Protein AF-A0A2R6AXA8-F1 (afdb_monomer_lite)

Secondary structure (DSSP, 8-state):
------S-HHHHHHHHHHHHHH-TT--TT--EEEEEEE-S-TT-HHHHHHHHHHHHHHHHHHGGGTEEEEE-HHHHHHHHHHHHHHHHHHHHHHHHHHHHHHHTTSTTSTTSTTSGGGSGGGSTTSTTSSHHHHHHHHHHHHHHHHHHHHHHHHHHHHHHHHHHHHHHHHHHHHHHHHHHHHHHHHHHHHHHHHHHHHHHHHHHHHHHHHHHHHHHHHHHH-TT--HHHHHHHHHHHHHHH-TTTTT-HHHHHHHHHHHHHHHHHHTTS-HHHHHHSHHHHHHHHHHHHHHHHGGGS-HHHHHHHHHHHHH--TTTTT-HHHHHHHHHHHHHTT--HHHHHHHHHHHHT-SS--HHHHHHHHHHHHHTTS-HHHHHHHHHHHHHS-GGGHHHHHHHHHHHHHHHH-HHHHHHHHHHHS--HHHHHHHHHTTTTTTPHHHHHHHHHHHHHTTS-HHHHHHHHTTT--HHHHHHHHHHT-SSPPHHHHHHHHHHHHHHHHHTTS---TTSHHHHTT-------SSSSGGGTT---HHHHHHHHHHHS--HHHHHHHHHTT-SSPPHHHHHHHHHHHHHHHHHH-HHHHHHHHHHHHSS-HHHHHHHHH---HHHHHHHHHHHHHHHHHHHHHT-TTEEE-HHHHHHHHHHGGG-S-HHHHHHHHHHHH-GGG-SEEE-HHHHHTTB-TTSSEEEEEEEESSPPPHHHHHHHHHHHHHT-BTTBEEEEE-HHHHHHHHHHHHHHHHHHHHHHHHHHHHHHHHHHHT-HHHHHHHHHHHHHHHHHHHHHHIIIIIIIS-----TTHHHHHHHHHHHHHHHHHHHHHHHHHHHGGG-HHHHHHHHIIIIIHHHHHHHHHHHHHHHHHHHTT-TTTHHHHHHHHHHHHHHHHHHHTHHHHHHHHHGGGGG-S--SPP-PPPHHHHHHHHHHHSHHHHHHHHHHHHHHHHHHHHT------GGGGS---HHHHHHHHHHHHH-GGGTS--------SS-SEEETTEE-HHHHHHHHHHHHHHHTSTT-----SSS-TT---

InterPro domains:
  IPR000731 Sterol-sensing domain [PS50156] (763-898)
  IPR004869 Membrane transport protein MMPL domain [PF03176] (698-912)
  IPR050545 HpnN/MmpL-like transporters [PTHR33406] (625-1026)

pLDDT: mean 71.97, std 18.87, range [19.67, 97.81]

Organism: NCBI:txid1978153

Sequence (1034 aa):
YSINVPSSNRESAYAENLVSHDFRGYQPSNATYYVLIVTRDALSPSVYKRFLQFNKTLYQTLKPYGLSNISSVYSLELSLLTSLVNQSIFVLNETRALVNSTYHAESSLSANLSKINSLVYSLASNLTKLDGQIRNFTALVYSISQSEHALFENITVLNQKLYLIRNETISAINQVNLVASQINATNQRVYALYYQIGGYSRFVYEAPYLFVSSWLAYYSNNPNYTLSQLDFLANRSVYSLTNSLFDNPSLVSYYNLFLGVWSNLTQSLTTKQVAQQAFEIANRAVYLSLSVFLKSVPQQVASVLALVAQWFNITDYTNTQLQASLTLSVATQNLTQQQAQFVQACFELGANPSAQAINQLALSIVTKDLPPSQASFVRSAFYEVPKEGIENFTLNYLSNVINQTQPALASFVYRNFGVTLYTFLSRTYSLGFPASYDGTRNLTLQLVSHALPKNITEQLLRVNLTAQAFLQQVFALGYPPNNQSVTAYALNVFGDALKNKFANASEVVNYAYLLGSNPSRALALDYSISILSPSFSNLTQREFALSAQSFLTLVAKLGNPPSDSSLKNVTLYLVNRSFWVNHASFVSNFSSRFNQSFYSFLSSVYQANEVQQKALYLNLSFDAIYYTLSQDPLLQVNKTSLLTVLQSLNATQNARAFANALLSKMGFARAPVSPSVGLLYQLVDPSKSATIVTLQFSHEPSNDGTKAFESVVERFNTSDFVTYYTAGPIISKDLQGIVATSERVAIPVGLIAAVVITGVFFLSPIAAVIPTLVFALSMTLGFGLVYLVIGRIEGQTLSYISPVVIALLGLGLATDYSVLIMNRFRQELSKGEKEAVRLSVRWAGEAVFTSGLTVVLSYVALDLAHIPLFSDVGLANVLVVSSVLLCTLTLLPAILALLGKRVFWPKSKIENKPSVLSSITKKAISHPKSVLGALVAVTLLTAVIAVNLPVNINFLGLTPNTPAKVGLDQITQHFGGSTLIPTYVVVELPSKISTAPDSFNTSEIEQLANLTNIIRGFPGVRAVYGVVTPYNYS

Radius of gyration: 49.18 Å; chains: 1; bounding box: 106×66×146 Å

Structure (mmCIF, N/CA/C/O backbone):
data_AF-A0A2R6AXA8-F1
#
_entry.id   AF-A0A2R6AXA8-F1
#
loop_
_atom_site.group_PDB
_atom_site.id
_atom_site.type_symbol
_atom_site.label_atom_id
_atom_site.label_alt_id
_atom_site.label_comp_id
_atom_site.label_asym_id
_atom_site.label_entity_id
_atom_site.label_seq_id
_atom_site.pdbx_PDB_ins_code
_atom_site.Cartn_x
_atom_site.Cartn_y
_atom_site.Cartn_z
_atom_site.occupancy
_atom_site.B_iso_or_equiv
_atom_site.auth_seq_id
_atom_site.auth_comp_id
_atom_site.auth_asym_id
_atom_site.auth_atom_id
_atom_site.pdbx_PDB_model_num
ATOM 1 N N . TYR A 1 1 ? -5.445 -4.932 -1.835 1.00 28.05 1 TYR A N 1
ATOM 2 C CA . TYR A 1 1 ? -4.372 -4.091 -1.277 1.00 28.05 1 TYR A CA 1
ATOM 3 C C . TYR A 1 1 ? -4.296 -4.313 0.222 1.00 28.05 1 TYR A C 1
ATOM 5 O O . TYR A 1 1 ? -5.214 -3.909 0.916 1.00 28.05 1 TYR A O 1
ATOM 13 N N . SER A 1 2 ? -3.239 -4.978 0.684 1.00 19.67 2 SER A N 1
ATOM 14 C CA . SER A 1 2 ? -2.648 -4.828 2.023 1.00 19.67 2 SER A CA 1
ATOM 15 C C . SER A 1 2 ? -1.355 -5.644 2.017 1.00 19.67 2 SER A C 1
ATOM 17 O O . SER A 1 2 ? -1.361 -6.852 2.248 1.00 19.67 2 SER A O 1
ATOM 19 N N . ILE A 1 3 ? -0.248 -5.002 1.650 1.00 22.91 3 ILE A N 1
ATOM 20 C CA . ILE A 1 3 ? 1.069 -5.517 2.020 1.00 22.91 3 ILE A CA 1
ATOM 21 C C . ILE A 1 3 ? 1.132 -5.288 3.529 1.00 22.91 3 ILE A C 1
ATOM 23 O O . ILE A 1 3 ? 1.013 -4.144 3.966 1.00 22.91 3 ILE A O 1
ATOM 27 N N . ASN A 1 4 ? 1.221 -6.356 4.321 1.00 24.61 4 ASN A N 1
ATOM 28 C CA . ASN A 1 4 ? 1.549 -6.231 5.737 1.00 24.61 4 ASN A CA 1
ATOM 29 C C . ASN A 1 4 ? 2.980 -5.695 5.806 1.00 24.61 4 ASN A C 1
ATOM 31 O O . ASN A 1 4 ? 3.941 -6.450 5.680 1.00 24.61 4 ASN A O 1
ATOM 35 N N . VAL A 1 5 ? 3.106 -4.377 5.923 1.00 27.22 5 VAL A N 1
ATOM 36 C CA . VAL A 1 5 ? 4.368 -3.721 6.245 1.00 27.22 5 VAL A CA 1
ATOM 37 C C . VAL A 1 5 ? 4.544 -3.871 7.760 1.00 27.22 5 VAL A C 1
ATOM 39 O O . VAL A 1 5 ? 3.642 -3.474 8.503 1.00 27.22 5 VAL A O 1
ATOM 42 N N . PRO A 1 6 ? 5.643 -4.473 8.246 1.00 29.23 6 PRO A N 1
ATOM 43 C CA . PRO A 1 6 ? 5.932 -4.524 9.673 1.00 29.23 6 PRO A CA 1
ATOM 44 C C . PRO A 1 6 ? 6.006 -3.105 10.251 1.00 29.23 6 PRO A C 1
ATOM 46 O O . PRO A 1 6 ? 6.426 -2.167 9.577 1.00 29.23 6 PRO A O 1
ATOM 49 N N . SER A 1 7 ? 5.619 -2.943 11.514 1.00 35.88 7 SER A N 1
ATOM 50 C CA . SER A 1 7 ? 5.420 -1.666 12.222 1.00 35.88 7 SER A CA 1
ATOM 51 C C . SER A 1 7 ? 6.677 -0.800 12.434 1.00 35.88 7 SER A C 1
ATOM 53 O O . SER A 1 7 ? 6.637 0.174 13.188 1.00 35.88 7 SER A O 1
ATOM 55 N N . SER A 1 8 ? 7.807 -1.110 11.789 1.00 40.00 8 SER A N 1
ATOM 56 C CA . SER A 1 8 ? 9.047 -0.353 11.941 1.00 40.00 8 SER A CA 1
ATOM 57 C C . SER A 1 8 ? 9.178 0.741 10.865 1.00 40.00 8 SER A C 1
ATOM 59 O O . SER A 1 8 ? 9.248 0.472 9.667 1.00 40.00 8 SER A O 1
ATOM 61 N N . ASN A 1 9 ? 9.281 2.008 11.294 1.00 45.12 9 ASN A N 1
ATOM 62 C CA . ASN A 1 9 ? 9.452 3.195 10.429 1.00 45.12 9 ASN A CA 1
ATOM 63 C C . ASN A 1 9 ? 10.660 3.137 9.463 1.00 45.12 9 ASN A C 1
ATOM 65 O O . ASN A 1 9 ? 10.803 4.003 8.603 1.00 45.12 9 ASN A O 1
ATOM 69 N N . ARG A 1 10 ? 11.568 2.164 9.617 1.00 39.91 10 ARG A N 1
ATOM 70 C CA . ARG A 1 10 ? 12.734 1.976 8.739 1.00 39.91 10 ARG A CA 1
ATOM 71 C C . ARG A 1 10 ? 12.459 1.022 7.583 1.00 39.91 10 ARG A C 1
ATOM 73 O O . ARG A 1 10 ? 12.970 1.260 6.495 1.00 39.91 10 ARG A O 1
ATOM 80 N N . GLU A 1 11 ? 11.666 -0.023 7.792 1.00 39.03 11 GLU A N 1
ATOM 81 C CA . GLU A 1 11 ? 11.347 -0.998 6.743 1.00 39.03 11 GLU A CA 1
ATOM 82 C C . GLU A 1 11 ? 10.283 -0.462 5.784 1.00 39.03 11 GLU A C 1
ATOM 84 O O . GLU A 1 11 ? 10.368 -0.720 4.586 1.00 39.03 11 GLU A O 1
ATOM 89 N N . SER A 1 12 ? 9.363 0.380 6.271 1.00 40.16 12 SER A N 1
ATOM 90 C CA . SER A 1 12 ? 8.430 1.135 5.423 1.00 40.16 12 SER A CA 1
ATOM 91 C C . SER A 1 12 ? 9.167 2.070 4.459 1.00 40.16 12 SER A C 1
ATOM 93 O O . SER A 1 12 ? 8.933 2.025 3.253 1.00 40.16 12 SER A O 1
ATOM 95 N N . ALA A 1 13 ? 10.138 2.835 4.966 1.00 42.59 13 ALA A N 1
ATOM 96 C CA . ALA A 1 13 ? 10.976 3.715 4.155 1.00 42.59 13 ALA A CA 1
ATOM 97 C C . ALA A 1 13 ? 11.891 2.940 3.190 1.00 42.59 13 ALA A C 1
ATOM 99 O O . ALA A 1 13 ? 12.237 3.447 2.122 1.00 42.59 13 ALA A O 1
ATOM 100 N N . TYR A 1 14 ? 12.297 1.716 3.544 1.00 41.19 14 TYR A N 1
ATOM 101 C CA . TYR A 1 14 ? 13.113 0.859 2.683 1.00 41.19 14 TYR A CA 1
ATOM 102 C C . TYR A 1 14 ? 12.281 0.225 1.557 1.00 41.19 14 TYR A C 1
ATOM 104 O O . TYR A 1 14 ? 12.718 0.226 0.408 1.00 41.19 14 TYR A O 1
ATOM 112 N N . ALA A 1 15 ? 11.056 -0.225 1.849 1.00 39.38 15 ALA A N 1
ATOM 113 C CA . ALA A 1 15 ? 10.109 -0.729 0.855 1.00 39.38 15 ALA A CA 1
ATOM 114 C C . ALA A 1 15 ? 9.642 0.376 -0.113 1.00 39.38 15 ALA A C 1
ATOM 116 O O . ALA A 1 15 ? 9.616 0.159 -1.325 1.00 39.38 15 ALA A O 1
ATOM 117 N N . GLU A 1 16 ? 9.357 1.585 0.386 1.00 39.31 16 GLU A N 1
ATOM 118 C CA . GLU A 1 16 ? 9.066 2.755 -0.459 1.00 39.31 16 GLU A CA 1
ATOM 119 C C . GLU A 1 16 ? 10.269 3.166 -1.323 1.00 39.31 16 GLU A C 1
ATOM 121 O O . GLU A 1 16 ? 10.104 3.532 -2.492 1.00 39.31 16 GLU A O 1
ATOM 126 N N . ASN A 1 17 ? 11.496 3.063 -0.798 1.00 40.44 17 ASN A N 1
ATOM 127 C CA . ASN A 1 17 ? 12.704 3.341 -1.580 1.00 40.44 17 ASN A CA 1
ATOM 128 C C . ASN A 1 17 ? 12.977 2.282 -2.655 1.00 40.44 17 ASN A C 1
ATOM 130 O O . ASN A 1 17 ? 13.356 2.651 -3.762 1.00 40.44 17 ASN A O 1
ATOM 134 N N . LEU A 1 18 ? 12.745 0.996 -2.378 1.00 38.69 18 LEU A N 1
ATOM 135 C CA . LEU A 1 18 ? 12.900 -0.090 -3.357 1.00 38.69 18 LEU A CA 1
ATOM 136 C C . LEU A 1 18 ? 11.909 0.037 -4.522 1.00 38.69 18 LEU A C 1
ATOM 138 O O . LEU A 1 18 ? 12.299 -0.080 -5.683 1.00 38.69 18 LEU A O 1
ATOM 142 N N . VAL A 1 19 ? 10.643 0.353 -4.231 1.00 37.12 19 VAL A N 1
ATOM 143 C CA . VAL A 1 19 ? 9.617 0.559 -5.268 1.00 37.12 19 VAL A CA 1
ATOM 144 C C . VAL A 1 19 ? 9.900 1.824 -6.089 1.00 37.12 19 VAL A C 1
ATOM 146 O O . VAL A 1 19 ? 9.699 1.823 -7.302 1.00 37.12 19 VAL A O 1
ATOM 149 N N . SER A 1 20 ? 10.415 2.891 -5.470 1.00 36.81 20 SER A N 1
ATOM 150 C CA . SER A 1 20 ? 10.712 4.149 -6.173 1.00 36.81 20 SER A CA 1
ATOM 151 C C . SER A 1 20 ? 12.034 4.151 -6.955 1.00 36.81 20 SER A C 1
ATOM 153 O O . SER A 1 20 ? 12.121 4.851 -7.969 1.00 36.81 20 SER A O 1
ATOM 155 N N . HIS A 1 21 ? 13.049 3.381 -6.539 1.00 35.81 21 HIS A N 1
ATOM 156 C CA . HIS A 1 21 ? 14.339 3.322 -7.239 1.00 35.81 21 HIS A CA 1
ATOM 157 C C . HIS A 1 21 ? 14.329 2.400 -8.466 1.00 35.81 21 HIS A C 1
ATOM 159 O O . HIS A 1 21 ? 14.837 2.816 -9.510 1.00 35.81 21 HIS A O 1
ATOM 165 N N . ASP A 1 22 ? 13.721 1.209 -8.381 1.00 38.03 22 ASP A N 1
ATOM 166 C CA . ASP A 1 22 ? 13.775 0.210 -9.464 1.00 38.03 22 ASP A CA 1
ATOM 167 C C . ASP A 1 22 ? 12.544 0.223 -10.394 1.00 38.03 22 ASP A C 1
ATOM 169 O O . ASP A 1 22 ? 12.650 -0.155 -11.561 1.00 38.03 22 ASP A O 1
ATOM 173 N N . PHE A 1 23 ? 11.394 0.743 -9.944 1.00 33.78 23 PHE A N 1
ATOM 174 C CA . PHE A 1 23 ? 10.181 0.902 -10.759 1.00 33.78 23 PHE A CA 1
ATOM 175 C C . PHE A 1 23 ? 9.807 2.381 -10.908 1.00 33.78 23 PHE A C 1
ATOM 177 O O . PHE A 1 23 ? 8.820 2.863 -10.347 1.00 33.78 23 PHE A O 1
ATOM 184 N N . ARG A 1 24 ? 10.575 3.123 -11.719 1.00 28.97 24 ARG A N 1
ATOM 185 C CA . ARG A 1 24 ? 10.249 4.507 -12.121 1.00 28.97 24 ARG A CA 1
ATOM 186 C C . ARG A 1 24 ? 8.950 4.549 -12.942 1.00 28.97 24 ARG A C 1
ATOM 188 O O . ARG A 1 24 ? 8.977 4.601 -14.166 1.00 28.97 24 ARG A O 1
ATOM 195 N N . GLY A 1 25 ? 7.808 4.508 -12.264 1.00 33.47 25 GLY A N 1
ATOM 196 C CA . GLY A 1 25 ? 6.483 4.594 -12.878 1.00 33.47 25 GLY A CA 1
ATOM 197 C C . GLY A 1 25 ? 5.324 4.132 -11.993 1.00 33.47 25 GLY A C 1
ATOM 198 O O . GLY A 1 25 ? 4.189 4.529 -12.251 1.00 33.47 25 GLY A O 1
ATOM 199 N N . TYR A 1 26 ? 5.573 3.342 -10.941 1.00 31.97 26 TYR A N 1
ATOM 200 C CA . TYR A 1 26 ? 4.500 2.857 -10.067 1.00 31.97 26 TYR A CA 1
ATOM 201 C C . TYR A 1 26 ? 4.277 3.822 -8.895 1.00 31.97 26 TYR A C 1
ATOM 203 O O . TYR A 1 26 ? 4.906 3.716 -7.847 1.00 31.97 26 TYR A O 1
ATOM 211 N N . GLN A 1 27 ? 3.396 4.807 -9.086 1.00 34.69 27 GLN A N 1
ATOM 212 C CA . GLN A 1 27 ? 2.912 5.647 -7.987 1.00 34.69 27 GLN A CA 1
ATOM 213 C C . GLN A 1 27 ? 1.845 4.870 -7.193 1.00 34.69 27 GLN A C 1
ATOM 215 O O . GLN A 1 27 ? 0.842 4.468 -7.787 1.00 34.69 27 GLN A O 1
ATOM 220 N N . PRO A 1 28 ? 2.003 4.657 -5.871 1.00 36.59 28 PRO A N 1
ATOM 221 C CA . PRO A 1 28 ? 1.057 3.864 -5.078 1.00 36.59 28 PRO A CA 1
ATOM 222 C C . PRO A 1 28 ? -0.332 4.506 -4.880 1.00 36.59 28 PRO A C 1
ATOM 224 O O . PRO A 1 28 ? -1.191 3.888 -4.259 1.00 36.59 28 PRO A O 1
ATOM 227 N N . SER A 1 29 ? -0.584 5.722 -5.382 1.00 45.31 29 SER A N 1
ATOM 228 C CA . SER A 1 29 ? -1.756 6.539 -5.025 1.00 45.31 29 SER A CA 1
ATOM 229 C C . SER A 1 29 ? -2.775 6.766 -6.151 1.00 45.31 29 SER A C 1
ATOM 231 O O . SER A 1 29 ? -3.449 7.797 -6.162 1.00 45.31 29 SER A O 1
ATOM 233 N N . ASN A 1 30 ? -2.925 5.833 -7.098 1.00 58.25 30 ASN A N 1
ATOM 234 C CA . ASN A 1 30 ? -3.955 5.966 -8.132 1.00 58.25 30 ASN A CA 1
ATOM 235 C C . ASN A 1 30 ? -5.306 5.413 -7.653 1.00 58.25 30 ASN A C 1
ATOM 237 O O . ASN A 1 30 ? -5.546 4.203 -7.695 1.00 58.25 30 ASN A O 1
ATOM 241 N N . ALA A 1 31 ? -6.222 6.289 -7.233 1.00 73.56 31 ALA A N 1
ATOM 242 C CA . ALA A 1 31 ? -7.601 5.880 -6.982 1.00 73.56 31 ALA A CA 1
ATOM 243 C C . ALA A 1 31 ? -8.253 5.462 -8.311 1.00 73.56 31 ALA A C 1
ATOM 245 O O . ALA A 1 31 ? -8.252 6.223 -9.280 1.00 73.56 31 ALA A O 1
ATOM 246 N N . THR A 1 32 ? -8.795 4.242 -8.362 1.00 84.62 32 THR A N 1
ATOM 247 C CA . THR A 1 32 ? -9.420 3.689 -9.572 1.00 84.62 32 THR A CA 1
ATOM 248 C C . THR A 1 32 ? -10.923 3.568 -9.381 1.00 84.62 32 THR A C 1
ATOM 250 O O . THR A 1 32 ? -11.390 2.948 -8.425 1.00 84.62 32 THR A O 1
ATOM 253 N N . TYR A 1 33 ? -11.673 4.178 -10.294 1.00 88.94 33 TYR A N 1
ATOM 254 C CA . TYR A 1 33 ? -13.129 4.134 -10.328 1.00 88.94 33 TYR A CA 1
ATOM 255 C C . TYR A 1 33 ? -13.566 3.269 -11.510 1.00 88.94 33 TYR A C 1
ATOM 257 O O . TYR A 1 33 ? -13.012 3.382 -12.604 1.00 88.94 33 TYR A O 1
ATOM 265 N N . TYR A 1 34 ? -14.566 2.420 -11.296 1.00 89.06 34 TYR A N 1
ATOM 266 C CA . TYR A 1 34 ? -15.116 1.528 -12.309 1.00 89.06 34 TYR A CA 1
ATOM 267 C C . TYR A 1 34 ? -16.525 1.979 -12.676 1.00 89.06 34 TYR A C 1
ATOM 269 O O . TYR A 1 34 ? -17.354 2.227 -11.800 1.00 89.06 34 TYR A O 1
ATOM 277 N N . VAL A 1 35 ? -16.808 2.057 -13.971 1.00 89.12 35 VAL A N 1
ATOM 278 C CA . VAL A 1 35 ? -18.156 2.256 -14.506 1.00 89.12 35 VAL A CA 1
ATOM 279 C C . VAL A 1 35 ? -18.478 1.081 -15.413 1.00 89.12 35 VAL A C 1
ATOM 281 O O . VAL A 1 35 ? -17.789 0.846 -16.399 1.00 89.12 35 VAL A O 1
ATOM 284 N N . LEU A 1 36 ? -19.530 0.349 -15.084 1.00 89.50 36 LEU A N 1
ATOM 285 C CA . LEU A 1 36 ? -20.106 -0.680 -15.930 1.00 89.50 36 LEU A CA 1
ATOM 286 C C . LEU A 1 36 ? -21.205 -0.063 -16.786 1.00 89.50 36 LEU A C 1
ATOM 288 O O . LEU A 1 36 ? -22.092 0.616 -16.276 1.00 89.50 36 LEU A O 1
ATOM 292 N N . ILE A 1 37 ? -21.181 -0.342 -18.079 1.00 88.44 37 ILE A N 1
ATOM 293 C CA . ILE A 1 37 ? -22.228 0.063 -19.008 1.00 88.44 37 ILE A CA 1
ATOM 294 C C . ILE A 1 37 ? -22.883 -1.199 -19.552 1.00 88.44 37 ILE A C 1
ATOM 296 O O . ILE A 1 37 ? -22.226 -1.984 -20.235 1.00 88.44 37 ILE A O 1
ATOM 300 N N . VAL A 1 38 ? -24.169 -1.377 -19.262 1.00 88.19 38 VAL A N 1
ATOM 301 C CA . VAL A 1 38 ? -24.998 -2.491 -19.731 1.00 88.19 38 VAL A CA 1
ATOM 302 C C . VAL A 1 38 ? -25.859 -2.018 -20.902 1.00 88.19 38 VAL A C 1
ATOM 304 O O . VAL A 1 38 ? -26.532 -0.987 -20.827 1.00 88.19 38 VAL A O 1
ATOM 307 N N . THR A 1 39 ? -25.804 -2.753 -22.011 1.00 86.88 39 THR A N 1
ATOM 308 C CA . THR A 1 39 ? -26.477 -2.447 -23.284 1.00 86.88 39 THR A CA 1
ATOM 309 C C . THR A 1 39 ? -26.898 -3.755 -23.973 1.00 86.88 39 THR A C 1
ATOM 311 O O . THR A 1 39 ? -26.528 -4.845 -23.546 1.00 86.88 39 THR A O 1
ATOM 314 N N . ARG A 1 40 ? -27.677 -3.681 -25.060 1.00 82.38 40 ARG A N 1
ATOM 315 C CA . ARG A 1 40 ? -27.996 -4.872 -25.874 1.00 82.38 40 ARG A CA 1
ATOM 316 C C . ARG A 1 40 ? -26.789 -5.430 -26.638 1.00 82.38 40 ARG A C 1
ATOM 318 O O . ARG A 1 40 ? -26.717 -6.633 -26.847 1.00 82.38 40 ARG A O 1
ATOM 325 N N . ASP A 1 41 ? -25.890 -4.555 -27.078 1.00 81.75 41 ASP A N 1
ATOM 326 C CA . ASP A 1 41 ? -24.648 -4.905 -27.775 1.00 81.75 41 ASP A CA 1
ATOM 327 C C . ASP A 1 41 ? -23.612 -3.805 -27.528 1.00 81.75 41 ASP A C 1
ATOM 329 O O . ASP A 1 41 ? -23.637 -2.741 -28.159 1.00 81.75 41 ASP A O 1
ATOM 333 N N . ALA A 1 42 ? -22.703 -4.064 -26.592 1.00 79.88 42 ALA A N 1
ATOM 334 C CA . ALA A 1 42 ? -21.678 -3.144 -26.133 1.00 79.88 42 ALA A CA 1
ATOM 335 C C . ALA A 1 42 ? -20.670 -2.760 -27.218 1.00 79.88 42 ALA A C 1
ATOM 337 O O . ALA A 1 42 ? -19.960 -1.786 -26.997 1.00 79.88 42 ALA A O 1
ATOM 338 N N . LEU A 1 43 ? -20.618 -3.461 -28.361 1.00 78.50 43 LEU A N 1
ATOM 339 C CA . LEU A 1 43 ? -19.701 -3.200 -29.481 1.00 78.50 43 LEU A CA 1
ATOM 340 C C . LEU A 1 43 ? -20.372 -2.495 -30.678 1.00 78.50 43 LEU A C 1
ATOM 342 O O . LEU A 1 43 ? -19.749 -2.319 -31.732 1.00 78.50 43 LEU A O 1
ATOM 346 N N . SER A 1 44 ? -21.642 -2.095 -30.552 1.00 75.44 44 SER A N 1
ATOM 347 C CA . SER A 1 44 ? -22.388 -1.516 -31.673 1.00 75.44 44 SER A CA 1
ATOM 348 C C . SER A 1 44 ? -22.014 -0.044 -31.984 1.00 75.44 44 SER A C 1
ATOM 350 O O . SER A 1 44 ? -21.670 0.738 -31.093 1.00 75.44 44 SER A O 1
ATOM 352 N N . PRO A 1 45 ? -22.122 0.412 -33.252 1.00 68.69 45 PRO A N 1
ATOM 353 C CA . PRO A 1 45 ? -21.746 1.781 -33.641 1.00 68.69 45 PRO A CA 1
ATOM 354 C C . PRO A 1 45 ? -22.588 2.899 -32.997 1.00 68.69 45 PRO A C 1
ATOM 356 O O . PRO A 1 45 ? -22.121 4.028 -32.835 1.00 68.69 45 PRO A O 1
ATOM 359 N N . SER A 1 46 ? -23.850 2.620 -32.656 1.00 70.81 46 SER A N 1
ATOM 360 C CA . SER A 1 46 ? -24.748 3.575 -31.988 1.00 70.81 46 SER A CA 1
ATOM 361 C C . SER A 1 46 ? -24.320 3.837 -30.541 1.00 70.81 46 SER A C 1
ATOM 363 O O . SER A 1 46 ? -24.361 4.982 -30.084 1.00 70.81 46 SER A O 1
ATOM 365 N N . VAL A 1 47 ? -23.840 2.794 -29.858 1.00 73.31 47 VAL A N 1
ATOM 366 C CA . VAL A 1 47 ? -23.241 2.841 -28.517 1.00 73.31 47 VAL A CA 1
ATOM 367 C C . VAL A 1 47 ? -21.959 3.662 -28.521 1.00 73.31 47 VAL A C 1
ATOM 369 O O . VAL A 1 47 ? -21.791 4.540 -27.674 1.00 73.31 47 VAL A O 1
ATOM 372 N N . TYR A 1 48 ? -21.111 3.470 -29.530 1.00 73.81 48 TYR A N 1
ATOM 373 C CA . TYR A 1 48 ? -19.833 4.168 -29.661 1.00 73.81 48 TYR A CA 1
ATOM 374 C C . TYR A 1 48 ? -19.946 5.703 -29.608 1.00 73.81 48 TYR A C 1
ATOM 376 O O . TYR A 1 48 ? -19.221 6.370 -28.866 1.00 73.81 48 TYR A O 1
ATOM 384 N N . LYS A 1 49 ? -20.879 6.294 -30.370 1.00 72.62 49 LYS A N 1
ATOM 385 C CA . LYS A 1 49 ? -21.047 7.761 -30.411 1.00 72.62 49 LYS A CA 1
ATOM 386 C C . LYS A 1 49 ? -21.417 8.337 -29.046 1.00 72.62 49 LYS A C 1
ATOM 388 O O . LYS A 1 49 ? -20.887 9.375 -28.650 1.00 72.62 49 LYS A O 1
ATOM 393 N N . ARG A 1 50 ? -22.312 7.658 -28.325 1.00 76.50 50 ARG A N 1
ATOM 394 C CA . ARG A 1 50 ? -22.722 8.066 -26.976 1.00 76.50 50 ARG A CA 1
ATOM 395 C C . ARG A 1 50 ? -21.591 7.878 -25.974 1.00 76.50 50 ARG A C 1
ATOM 397 O O . ARG A 1 50 ? -21.377 8.745 -25.136 1.00 76.50 50 ARG A O 1
ATOM 404 N N . PHE A 1 51 ? -20.821 6.808 -26.120 1.00 77.31 51 PHE A N 1
ATOM 405 C CA . PHE A 1 51 ? -19.654 6.533 -25.296 1.00 77.31 51 PHE A CA 1
ATOM 406 C C . PHE A 1 51 ? -18.571 7.618 -25.417 1.00 77.31 51 PHE A C 1
ATOM 408 O O . PHE A 1 51 ? -18.027 8.074 -24.414 1.00 77.31 51 PHE A O 1
ATOM 415 N N . LEU A 1 52 ? -18.300 8.110 -26.631 1.00 76.62 52 LEU A N 1
ATOM 416 C CA . LEU A 1 52 ? -17.389 9.243 -26.833 1.00 76.62 52 LEU A CA 1
ATOM 417 C C . LEU A 1 52 ? -17.874 10.515 -26.131 1.00 76.62 52 LEU A C 1
ATOM 419 O O . LEU A 1 52 ? -17.071 11.240 -25.542 1.00 76.62 52 LEU A O 1
ATOM 423 N N . GLN A 1 53 ? -19.178 10.792 -26.194 1.00 79.88 53 GLN A N 1
ATOM 424 C CA . GLN A 1 53 ? -19.771 11.929 -25.497 1.00 79.88 53 GLN A CA 1
ATOM 425 C C . GLN A 1 53 ? -19.651 11.762 -23.978 1.00 79.88 53 GLN A C 1
ATOM 427 O O . GLN A 1 53 ? -19.216 12.694 -23.307 1.00 79.88 53 GLN A O 1
ATOM 432 N N . PHE A 1 54 ? -19.942 10.566 -23.465 1.00 83.94 54 PHE A N 1
ATOM 433 C CA . PHE A 1 54 ? -19.795 10.207 -22.057 1.00 83.94 54 PHE A CA 1
ATOM 434 C C . PHE A 1 54 ? -18.359 10.405 -21.558 1.00 83.94 54 PHE A C 1
ATOM 436 O O . PHE A 1 54 ? -18.137 11.170 -20.622 1.00 83.94 54 PHE A O 1
ATOM 443 N N . ASN A 1 55 ? -17.366 9.823 -22.239 1.00 83.38 55 ASN A N 1
ATOM 444 C CA . ASN A 1 55 ? -15.953 9.977 -21.889 1.00 83.38 55 ASN A CA 1
ATOM 445 C C . ASN A 1 55 ? -15.481 11.430 -21.967 1.00 83.38 55 ASN A C 1
ATOM 447 O O . ASN A 1 55 ? -14.698 11.871 -21.127 1.00 83.38 55 ASN A O 1
ATOM 451 N N . LYS A 1 56 ? -15.946 12.192 -22.965 1.00 83.31 56 LYS A N 1
ATOM 452 C CA . LYS A 1 56 ? -15.616 13.615 -23.087 1.00 83.31 56 LYS A CA 1
ATOM 453 C C . LYS A 1 56 ? -16.165 14.406 -21.903 1.00 83.31 56 LYS A C 1
ATOM 455 O O . LYS A 1 56 ? -15.426 15.205 -21.334 1.00 83.31 56 LYS A O 1
ATOM 460 N N . THR A 1 57 ? -17.424 14.180 -21.530 1.00 85.69 57 THR A N 1
ATOM 461 C CA . THR A 1 57 ? -18.045 14.836 -20.375 1.00 85.69 57 THR A CA 1
ATOM 462 C C . THR A 1 57 ? -17.351 14.431 -19.078 1.00 85.69 57 THR A C 1
ATOM 464 O O . THR A 1 57 ? -16.950 15.314 -18.329 1.00 85.69 57 THR A O 1
ATOM 467 N N . LEU A 1 58 ? -17.101 13.134 -18.855 1.00 85.56 58 LEU A N 1
ATOM 468 C CA . LEU A 1 58 ? -16.334 12.643 -17.705 1.00 85.56 58 LEU A CA 1
ATOM 469 C C . LEU A 1 58 ? -14.968 13.321 -17.609 1.00 85.56 58 LEU A C 1
ATOM 471 O O . LEU A 1 58 ? -14.626 13.868 -16.566 1.00 85.56 58 LEU A O 1
ATOM 475 N N . TYR A 1 59 ? -14.205 13.339 -18.704 1.00 85.94 59 TYR A N 1
ATOM 476 C CA . TYR A 1 59 ? -12.875 13.936 -18.710 1.00 85.94 59 TYR A CA 1
ATOM 477 C C . TYR A 1 59 ? -12.921 15.439 -18.421 1.00 85.94 59 TYR A C 1
ATOM 479 O O . TYR A 1 59 ? -12.153 15.935 -17.603 1.00 85.94 59 TYR A O 1
ATOM 487 N N . GLN A 1 60 ? -13.835 16.177 -19.053 1.00 87.69 60 GLN A N 1
ATOM 488 C CA . GLN A 1 60 ? -13.966 17.621 -18.843 1.00 87.69 60 GLN A CA 1
ATOM 489 C C . GLN A 1 60 ? -14.389 17.969 -17.413 1.00 87.69 60 GLN A C 1
ATOM 491 O O . GLN A 1 60 ? -13.849 18.911 -16.838 1.00 87.69 60 GLN A O 1
ATOM 496 N N . THR A 1 61 ? -15.320 17.210 -16.837 1.00 88.31 61 THR A N 1
ATOM 497 C CA . THR A 1 61 ? -15.832 17.451 -15.485 1.00 88.31 61 THR A CA 1
ATOM 498 C C . THR A 1 61 ? -14.844 17.016 -14.403 1.00 88.31 61 THR A C 1
ATOM 500 O O . THR A 1 61 ? -14.744 17.687 -13.381 1.00 88.31 61 THR A O 1
ATOM 503 N N . LEU A 1 62 ? -14.099 15.924 -14.611 1.00 88.75 62 LEU A N 1
ATOM 504 C CA . LEU A 1 62 ? -13.275 15.298 -13.567 1.00 88.75 62 LEU A CA 1
ATOM 505 C C . LEU A 1 62 ? -11.786 15.636 -13.639 1.00 88.75 62 LEU A C 1
ATOM 507 O O . LEU A 1 62 ? -11.074 15.433 -12.658 1.00 88.75 62 LEU A O 1
ATOM 511 N N . LYS A 1 63 ? -11.303 16.206 -14.749 1.00 88.38 63 LYS A N 1
ATOM 512 C CA . LYS A 1 63 ? -9.913 16.676 -14.866 1.00 88.38 63 LYS A CA 1
ATOM 513 C C . LYS A 1 63 ? -9.485 17.635 -13.739 1.00 88.38 63 LYS A C 1
ATOM 515 O O . LYS A 1 63 ? -8.380 17.451 -13.236 1.00 88.38 63 LYS A O 1
ATOM 520 N N . PRO A 1 64 ? -10.308 18.606 -13.286 1.00 88.81 64 PRO A N 1
ATOM 521 C CA . PRO A 1 64 ? -9.955 19.461 -12.146 1.00 88.81 64 PRO A CA 1
ATOM 522 C C . PRO A 1 64 ? -9.785 18.699 -10.825 1.00 88.81 64 PRO A C 1
ATOM 524 O O . PRO A 1 64 ? -9.101 19.180 -9.931 1.00 88.81 64 PRO A O 1
ATOM 527 N N . TYR A 1 65 ? -10.390 17.514 -10.707 1.00 85.62 65 TYR A N 1
ATOM 528 C CA . TYR A 1 65 ? -10.359 16.668 -9.512 1.00 85.62 65 TYR A CA 1
ATOM 529 C C . TYR A 1 65 ? -9.281 15.573 -9.579 1.00 85.62 65 TYR A C 1
ATOM 531 O O . TYR A 1 65 ? -9.339 14.613 -8.817 1.00 85.62 65 TYR A O 1
ATOM 539 N N . GLY A 1 66 ? -8.309 15.701 -10.490 1.00 83.31 66 GLY A N 1
ATOM 540 C CA . GLY A 1 66 ? -7.161 14.795 -10.576 1.00 83.31 66 GLY A CA 1
ATOM 541 C C . GLY A 1 66 ? -7.360 13.582 -11.485 1.00 83.31 66 GLY A C 1
ATOM 542 O O . GLY A 1 66 ? -6.579 12.639 -11.403 1.00 83.31 66 GLY A O 1
ATOM 543 N N . LEU A 1 67 ? -8.376 13.562 -12.357 1.00 85.94 67 LEU A N 1
ATOM 544 C CA . LEU A 1 67 ? -8.513 12.487 -13.346 1.00 85.94 67 LEU A CA 1
ATOM 545 C C . LEU A 1 67 ? -7.334 12.522 -14.337 1.00 85.94 67 LEU A C 1
ATOM 547 O O . LEU A 1 67 ? -7.185 13.478 -15.103 1.00 85.94 67 LEU A O 1
ATOM 551 N N . SER A 1 68 ? -6.525 11.462 -14.345 1.00 83.81 68 SER A N 1
ATOM 552 C CA . SER A 1 68 ? -5.339 11.338 -15.193 1.00 83.81 68 SER A CA 1
ATOM 553 C C . SER A 1 68 ? -5.649 10.609 -16.499 1.00 83.81 68 SER A C 1
ATOM 555 O O . SER A 1 68 ? -5.272 11.085 -17.573 1.00 83.81 68 SER A O 1
ATOM 557 N N . ASN A 1 69 ? -6.375 9.488 -16.426 1.00 83.50 69 ASN A N 1
ATOM 558 C CA . ASN A 1 69 ? -6.626 8.628 -17.577 1.00 83.50 69 ASN A CA 1
ATOM 559 C C . ASN A 1 69 ? -8.006 7.946 -17.535 1.00 83.50 69 ASN A C 1
ATOM 561 O O . ASN A 1 69 ? -8.534 7.637 -16.468 1.00 83.50 69 ASN A O 1
ATOM 565 N N . ILE A 1 70 ? -8.569 7.683 -18.718 1.00 83.19 70 ILE A N 1
ATOM 566 C CA . ILE A 1 70 ? -9.801 6.907 -18.916 1.00 83.19 70 ILE A CA 1
ATOM 567 C C . ILE A 1 70 ? -9.482 5.723 -19.831 1.00 83.19 70 ILE A C 1
ATOM 569 O O . ILE A 1 70 ? -9.229 5.900 -21.029 1.00 83.19 70 ILE A O 1
ATOM 573 N N . SER A 1 71 ? -9.547 4.508 -19.293 1.00 82.19 71 SER A N 1
ATOM 574 C CA . SER A 1 71 ? -9.341 3.284 -20.069 1.00 82.19 71 SER A CA 1
ATOM 575 C C . SER A 1 71 ? -10.669 2.575 -20.318 1.00 82.19 71 SER A C 1
ATOM 577 O O . SER A 1 71 ? -11.512 2.425 -19.441 1.00 82.19 71 SER A O 1
ATOM 579 N N . SER A 1 72 ? -10.879 2.183 -21.565 1.00 82.75 72 SER A N 1
ATOM 580 C CA . SER A 1 72 ? -12.084 1.524 -22.057 1.00 82.75 72 SER A CA 1
ATOM 581 C C . SER A 1 72 ? -11.766 0.852 -23.385 1.00 82.75 72 SER A C 1
ATOM 583 O O . SER A 1 72 ? -10.787 1.227 -24.035 1.00 82.75 72 SER A O 1
ATOM 585 N N . VAL A 1 73 ? -12.621 -0.068 -23.836 1.00 79.88 73 VAL A N 1
ATOM 586 C CA . VAL A 1 73 ? -12.476 -0.716 -25.157 1.00 79.88 73 VAL A CA 1
ATOM 587 C C . VAL A 1 73 ? -12.296 0.318 -26.261 1.00 79.88 73 VAL A C 1
ATOM 589 O O . VAL A 1 73 ? -11.425 0.197 -27.114 1.00 79.88 73 VAL A O 1
ATOM 592 N N . TYR A 1 74 ? -13.086 1.384 -26.200 1.00 73.38 74 TYR A N 1
ATOM 593 C CA . TYR A 1 74 ? -13.141 2.400 -27.236 1.00 73.38 74 TYR A CA 1
ATOM 594 C C . TYR A 1 74 ? -12.015 3.431 -27.156 1.00 73.38 74 TYR A C 1
ATOM 596 O O . TYR A 1 74 ? -11.590 3.942 -28.192 1.00 73.38 74 TYR A O 1
ATOM 604 N N . SER A 1 75 ? -11.504 3.750 -25.959 1.00 73.19 75 SER A N 1
ATOM 605 C CA . SER A 1 75 ? -10.295 4.581 -25.840 1.00 73.19 75 SER A CA 1
ATOM 606 C C . SER A 1 75 ? -9.047 3.820 -26.280 1.00 73.19 75 SER A C 1
ATOM 608 O O . SER A 1 75 ? -8.161 4.418 -26.897 1.00 73.19 75 SER A O 1
ATOM 610 N N . LEU A 1 76 ? -9.012 2.505 -26.050 1.00 73.69 76 LEU A N 1
ATOM 611 C CA . LEU A 1 76 ? -7.980 1.621 -26.575 1.00 73.69 76 LEU A CA 1
ATOM 612 C C . LEU A 1 76 ? -8.050 1.545 -28.108 1.00 73.69 76 LEU A C 1
ATOM 614 O O . LEU A 1 76 ? -7.060 1.829 -28.776 1.00 73.69 76 LEU A O 1
ATOM 618 N N . GLU A 1 77 ? -9.230 1.288 -28.673 1.00 71.38 77 GLU A N 1
ATOM 619 C CA . GLU A 1 77 ? -9.451 1.249 -30.125 1.00 71.38 77 GLU A CA 1
ATOM 620 C C . GLU A 1 77 ? -9.090 2.582 -30.806 1.00 71.38 77 GLU A C 1
ATOM 622 O O . GLU A 1 77 ? -8.374 2.606 -31.807 1.00 71.38 77 GLU A O 1
ATOM 627 N N . LEU A 1 78 ? -9.501 3.719 -30.229 1.00 71.38 78 LEU A N 1
ATOM 628 C CA . LEU A 1 78 ? -9.134 5.043 -30.736 1.00 71.38 78 LEU A CA 1
ATOM 629 C C . LEU A 1 78 ? -7.620 5.278 -30.705 1.00 71.38 78 LEU A C 1
ATOM 631 O O . LEU A 1 78 ? -7.076 5.881 -31.633 1.00 71.38 78 LEU A O 1
ATOM 635 N N . SER A 1 79 ? -6.938 4.825 -29.653 1.00 73.56 79 SER A N 1
ATOM 636 C CA . SER A 1 79 ? -5.485 4.974 -29.524 1.00 73.56 79 SER A CA 1
ATOM 637 C C . SER A 1 79 ? -4.749 4.122 -30.554 1.00 73.56 79 SER A C 1
ATOM 639 O O . SER A 1 79 ? -3.857 4.631 -31.234 1.00 73.56 79 SER A O 1
ATOM 641 N N . LEU A 1 80 ? -5.186 2.874 -30.747 1.00 72.88 80 LEU A N 1
ATOM 642 C CA . LEU A 1 80 ? -4.658 1.974 -31.773 1.00 72.88 80 LEU A CA 1
ATOM 643 C C . LEU A 1 80 ? -4.839 2.554 -33.176 1.00 72.88 80 LEU A C 1
ATOM 645 O O . LEU A 1 80 ? -3.887 2.606 -33.950 1.00 72.88 80 LEU A O 1
ATOM 649 N N . LEU A 1 81 ? -6.027 3.074 -33.489 1.00 71.00 81 LEU A N 1
ATOM 650 C CA . LEU A 1 81 ? -6.297 3.673 -34.795 1.00 71.00 81 LEU A CA 1
ATOM 651 C C . LEU A 1 81 ? -5.563 4.993 -35.009 1.00 71.00 81 LEU A C 1
ATOM 653 O O . LEU A 1 81 ? -5.102 5.262 -36.113 1.00 71.00 81 LEU A O 1
ATOM 657 N N . THR A 1 82 ? -5.412 5.816 -33.973 1.00 71.00 82 THR A N 1
ATOM 658 C CA . THR A 1 82 ? -4.622 7.051 -34.078 1.00 71.00 82 THR A CA 1
ATOM 659 C C . THR A 1 82 ? -3.145 6.726 -34.306 1.00 71.00 82 THR A C 1
ATOM 661 O O . THR A 1 82 ? -2.507 7.369 -35.137 1.00 71.00 82 THR A O 1
ATOM 664 N N . SER A 1 83 ? -2.614 5.706 -33.622 1.00 72.31 83 SER A N 1
ATOM 665 C CA . SER A 1 83 ? -1.249 5.209 -33.831 1.00 72.31 83 SER A CA 1
ATOM 666 C C . SER A 1 83 ? -1.059 4.675 -35.253 1.00 72.31 83 SER A C 1
ATOM 668 O O . SER A 1 83 ? -0.163 5.132 -35.962 1.00 72.31 83 SER A O 1
ATOM 670 N N . LEU A 1 84 ? -1.974 3.812 -35.712 1.00 71.62 84 LEU A N 1
ATOM 671 C CA . LEU A 1 84 ? -2.012 3.295 -37.080 1.00 71.62 84 LEU A CA 1
ATOM 672 C C . LEU A 1 84 ? -1.988 4.427 -38.108 1.00 71.62 84 LEU A C 1
ATOM 674 O O . LEU A 1 84 ? -1.193 4.403 -39.044 1.00 71.62 84 LEU A O 1
ATOM 678 N N . VAL A 1 85 ? -2.853 5.429 -37.940 1.00 70.31 85 VAL A N 1
ATOM 679 C CA . VAL A 1 85 ? -2.962 6.561 -38.865 1.00 70.31 85 VAL A CA 1
ATOM 680 C C . VAL A 1 85 ? -1.694 7.412 -38.844 1.00 70.31 85 VAL A C 1
ATOM 682 O O . VAL A 1 85 ? -1.208 7.778 -39.909 1.00 70.31 85 VAL A O 1
ATOM 685 N N . ASN A 1 86 ? -1.118 7.691 -37.672 1.00 69.50 86 ASN A N 1
ATOM 686 C CA . ASN A 1 86 ? 0.137 8.438 -37.561 1.00 69.50 86 ASN A CA 1
ATOM 687 C C . ASN A 1 86 ? 1.297 7.714 -38.253 1.00 69.50 86 ASN A C 1
ATOM 689 O O . ASN A 1 86 ? 2.019 8.331 -39.035 1.00 69.50 86 ASN A O 1
ATOM 693 N N . GLN A 1 87 ? 1.446 6.409 -38.011 1.00 67.25 87 GLN A N 1
ATOM 694 C CA . GLN A 1 87 ? 2.457 5.585 -38.675 1.00 67.25 87 GLN A CA 1
ATOM 695 C C . GLN A 1 87 ? 2.231 5.544 -40.190 1.00 67.25 87 GLN A C 1
ATOM 697 O O . GLN A 1 87 ? 3.169 5.724 -40.962 1.00 67.25 87 GLN A O 1
ATOM 702 N N . SER A 1 88 ? 0.977 5.402 -40.625 1.00 66.62 88 SER A N 1
ATOM 703 C CA . SER A 1 88 ? 0.616 5.394 -42.047 1.00 66.62 88 SER A CA 1
ATOM 704 C C . SER A 1 88 ? 0.925 6.734 -42.727 1.00 66.62 88 SER A C 1
ATOM 706 O O . SER A 1 88 ? 1.488 6.750 -43.817 1.00 66.62 88 SER A O 1
ATOM 708 N N . ILE A 1 89 ? 0.608 7.868 -42.088 1.00 66.25 89 ILE A N 1
ATOM 709 C CA . ILE A 1 89 ? 0.904 9.216 -42.603 1.00 66.25 89 ILE A CA 1
ATOM 710 C C . ILE A 1 89 ? 2.414 9.447 -42.689 1.00 66.25 89 ILE A C 1
ATOM 712 O O . ILE A 1 89 ? 2.883 9.998 -43.683 1.00 66.25 89 ILE A O 1
ATOM 716 N N . PHE A 1 90 ? 3.173 9.024 -41.675 1.00 63.16 90 PHE A N 1
ATOM 717 C CA . PHE A 1 90 ? 4.630 9.126 -41.681 1.00 63.16 90 PHE A CA 1
ATOM 718 C C . PHE A 1 90 ? 5.229 8.382 -42.881 1.00 63.16 90 PHE A C 1
ATOM 720 O O . PHE A 1 90 ? 5.943 8.988 -43.680 1.00 63.16 90 PHE A O 1
ATOM 727 N N . VAL A 1 91 ? 4.847 7.114 -43.072 1.00 60.53 91 VAL A N 1
ATOM 728 C CA . VAL A 1 91 ? 5.311 6.286 -44.197 1.00 60.53 91 VAL A CA 1
ATOM 729 C C . VAL A 1 91 ? 4.918 6.899 -45.546 1.00 60.53 91 VAL A C 1
ATOM 731 O O . VAL A 1 91 ? 5.748 6.942 -46.454 1.00 60.53 91 VAL A O 1
ATOM 734 N N . LEU A 1 92 ? 3.691 7.421 -45.678 1.00 61.31 92 LEU A N 1
ATOM 735 C CA . LEU A 1 92 ? 3.192 8.059 -46.905 1.00 61.31 92 LEU A CA 1
ATOM 736 C C . LEU A 1 92 ? 3.893 9.392 -47.230 1.00 61.31 92 LEU A C 1
ATOM 738 O O . LEU A 1 92 ? 4.119 9.702 -48.400 1.00 61.31 92 LEU A O 1
ATOM 742 N N . ASN A 1 93 ? 4.237 10.195 -46.221 1.00 59.56 93 ASN A N 1
ATOM 743 C CA . ASN A 1 93 ? 4.933 11.470 -46.415 1.00 59.56 93 ASN A CA 1
ATOM 744 C C . ASN A 1 93 ? 6.409 11.269 -46.770 1.00 59.56 93 ASN A C 1
ATOM 746 O O . ASN A 1 93 ? 6.898 11.949 -47.669 1.00 59.56 93 ASN A O 1
ATOM 750 N N . GLU A 1 94 ? 7.083 10.315 -46.123 1.00 54.06 94 GLU A N 1
ATOM 751 C CA . GLU A 1 94 ? 8.439 9.877 -46.481 1.00 54.06 94 GLU A CA 1
ATOM 752 C C . GLU A 1 94 ? 8.490 9.413 -47.943 1.00 54.06 94 GLU A C 1
ATOM 754 O O . GLU A 1 94 ? 9.287 9.918 -48.734 1.00 54.06 94 GLU A O 1
ATOM 759 N N . THR A 1 95 ? 7.559 8.543 -48.355 1.00 51.97 95 THR A N 1
ATOM 760 C CA . THR A 1 95 ? 7.480 8.099 -49.759 1.00 51.97 95 THR A CA 1
ATOM 761 C C . THR A 1 95 ? 7.167 9.242 -50.728 1.00 51.97 95 THR A C 1
ATOM 763 O O . THR A 1 95 ? 7.730 9.278 -51.820 1.00 51.97 95 THR A O 1
ATOM 766 N N . ARG A 1 96 ? 6.321 10.212 -50.355 1.00 53.44 96 ARG A N 1
ATOM 767 C CA . ARG A 1 96 ? 5.980 11.366 -51.210 1.00 53.44 96 ARG A CA 1
ATOM 768 C C . ARG A 1 96 ? 7.124 12.380 -51.339 1.00 53.44 96 ARG A C 1
ATOM 770 O O . ARG A 1 96 ? 7.355 12.893 -52.433 1.00 53.44 96 ARG A O 1
ATOM 777 N N . ALA A 1 97 ? 7.849 12.664 -50.257 1.00 48.84 97 ALA A N 1
ATOM 778 C CA . ALA A 1 97 ? 9.019 13.545 -50.268 1.00 48.84 97 ALA A CA 1
ATOM 779 C C . ALA A 1 97 ? 10.141 12.975 -51.153 1.00 48.84 97 ALA A C 1
ATOM 781 O O . ALA A 1 97 ? 10.782 13.710 -51.911 1.00 48.84 97 ALA A O 1
ATOM 782 N N . LEU A 1 98 ? 10.300 11.648 -51.137 1.00 45.53 98 LEU A N 1
ATOM 783 C CA . LEU A 1 98 ? 11.236 10.940 -52.003 1.00 45.53 98 LEU A CA 1
ATOM 784 C C . LEU A 1 98 ? 10.912 11.113 -53.500 1.00 45.53 98 LEU A C 1
ATOM 786 O O . LEU A 1 98 ? 11.824 11.239 -54.311 1.00 45.53 98 LEU A O 1
ATOM 790 N N . VAL A 1 99 ? 9.626 11.172 -53.866 1.00 45.38 99 VAL A N 1
ATOM 791 C CA . VAL A 1 99 ? 9.152 11.296 -55.261 1.00 45.38 99 VAL A CA 1
ATOM 792 C C . VAL A 1 99 ? 9.154 12.749 -55.758 1.00 45.38 99 VAL A C 1
ATOM 794 O O . VAL A 1 99 ? 9.514 13.021 -56.900 1.00 45.38 99 VAL A O 1
ATOM 797 N N . ASN A 1 100 ? 8.814 13.722 -54.910 1.00 41.97 100 ASN A N 1
ATOM 798 C CA . ASN A 1 100 ? 8.804 15.134 -55.319 1.00 41.97 100 ASN A CA 1
ATOM 799 C C . ASN A 1 100 ? 10.213 15.708 -55.538 1.00 41.97 100 ASN A C 1
ATOM 801 O O . ASN A 1 100 ? 10.396 16.578 -56.390 1.00 41.97 100 ASN A O 1
ATOM 805 N N . SER A 1 101 ? 11.221 15.197 -54.824 1.00 39.44 101 SER A N 1
ATOM 806 C CA . SER A 1 101 ? 12.621 15.594 -55.041 1.00 39.44 101 SER A CA 1
ATOM 807 C C . SER A 1 101 ? 13.155 15.201 -56.429 1.00 39.44 101 SER A C 1
ATOM 809 O O . SER A 1 101 ? 14.138 15.773 -56.892 1.00 39.44 101 SER A O 1
ATOM 811 N N . THR A 1 102 ? 12.477 14.285 -57.130 1.00 38.84 102 THR A N 1
ATOM 812 C CA . THR A 1 102 ? 12.849 13.804 -58.468 1.00 38.84 102 THR A CA 1
ATOM 813 C C . THR A 1 102 ? 12.114 14.515 -59.617 1.00 38.84 102 THR A C 1
ATOM 815 O O . THR A 1 102 ? 12.615 14.505 -60.737 1.00 38.84 102 THR A O 1
ATOM 818 N N . TYR A 1 103 ? 10.991 15.201 -59.359 1.00 35.62 103 TYR A N 1
ATOM 819 C CA . TYR A 1 103 ? 10.195 15.925 -60.372 1.00 35.62 103 TYR A CA 1
ATOM 820 C C . TYR A 1 103 ? 10.797 17.292 -60.767 1.00 35.62 103 TYR A C 1
ATOM 822 O O . TYR A 1 103 ? 10.661 17.751 -61.898 1.00 35.62 103 TYR A O 1
ATOM 830 N N . HIS A 1 104 ? 11.540 17.943 -59.864 1.00 32.34 104 HIS A N 1
ATOM 831 C CA . HIS A 1 104 ? 12.180 19.239 -60.140 1.00 32.34 104 HIS A CA 1
ATOM 832 C C . HIS A 1 104 ? 13.380 19.173 -61.108 1.00 32.34 104 HIS A C 1
ATOM 834 O O . HIS A 1 104 ? 13.862 20.217 -61.542 1.00 32.34 104 HIS A O 1
ATOM 840 N N . ALA A 1 105 ? 13.844 17.977 -61.484 1.00 36.78 105 ALA A N 1
ATOM 841 C CA . ALA A 1 105 ? 14.943 17.792 -62.434 1.00 36.78 105 ALA A CA 1
ATOM 842 C C . ALA A 1 105 ? 14.522 17.938 -63.915 1.00 36.78 105 ALA A C 1
ATOM 844 O O . ALA A 1 105 ? 15.385 18.019 -64.785 1.00 36.78 105 ALA A O 1
ATOM 845 N N . GLU A 1 106 ? 13.219 17.985 -64.213 1.00 37.00 106 GLU A N 1
ATOM 846 C CA . GLU A 1 106 ? 12.695 17.900 -65.586 1.00 37.00 106 GLU A CA 1
ATOM 847 C C . GLU A 1 106 ? 12.408 19.277 -66.232 1.00 37.00 106 GLU A C 1
ATOM 849 O O . GLU A 1 106 ? 12.444 19.415 -67.456 1.00 37.00 106 GLU A O 1
ATOM 854 N N . SER A 1 107 ? 12.206 20.347 -65.446 1.00 33.16 107 SER A N 1
ATOM 855 C CA . SER A 1 107 ? 11.821 21.670 -65.985 1.00 33.16 107 SER A CA 1
ATOM 856 C C . SER A 1 107 ? 12.949 22.423 -66.707 1.00 33.16 107 SER A C 1
ATOM 858 O O . SER A 1 107 ? 12.702 23.431 -67.366 1.00 33.16 107 SER A O 1
ATOM 860 N N . SER A 1 108 ? 14.192 21.961 -66.590 1.00 35.75 108 SER A N 1
ATOM 861 C CA . SER A 1 108 ? 15.389 22.580 -67.174 1.00 35.75 108 SER A CA 1
ATOM 862 C C . SER A 1 108 ? 15.713 22.091 -68.594 1.00 35.75 108 SER A C 1
ATOM 864 O O . SER A 1 108 ? 16.546 22.703 -69.265 1.00 35.75 108 SER A O 1
ATOM 866 N N . LEU A 1 109 ? 15.045 21.042 -69.097 1.00 38.06 109 LEU A N 1
ATOM 867 C CA . LEU A 1 109 ? 15.378 20.419 -70.388 1.00 38.06 109 LEU A CA 1
ATOM 868 C C . LEU A 1 109 ? 14.651 21.040 -71.604 1.00 38.06 109 LEU A C 1
ATOM 870 O O . LEU A 1 109 ? 15.133 20.945 -72.730 1.00 38.06 109 LEU A O 1
ATOM 874 N N . SER A 1 110 ? 13.522 21.729 -71.402 1.00 32.09 110 SER A N 1
ATOM 875 C CA . SER A 1 110 ? 12.651 22.206 -72.496 1.00 32.09 110 SER A CA 1
ATOM 876 C C . SER A 1 110 ? 13.135 23.480 -73.215 1.00 32.09 110 SER A C 1
ATOM 878 O O . SER A 1 110 ? 12.611 23.808 -74.278 1.00 32.09 110 SER A O 1
ATOM 880 N N . ALA A 1 111 ? 14.106 24.224 -72.673 1.00 35.06 111 ALA A N 1
ATOM 881 C CA . ALA A 1 111 ? 14.466 25.559 -73.176 1.00 35.06 111 ALA A CA 1
ATOM 882 C C . ALA A 1 111 ? 15.599 25.598 -74.231 1.00 35.06 111 ALA A C 1
ATOM 884 O O . ALA A 1 111 ? 15.835 26.647 -74.828 1.00 35.06 111 ALA A O 1
ATOM 885 N N . ASN A 1 112 ? 16.307 24.491 -74.492 1.00 34.44 112 ASN A N 1
ATOM 886 C CA . ASN A 1 112 ? 17.580 24.520 -75.239 1.00 34.44 112 ASN A CA 1
ATOM 887 C C . ASN A 1 112 ? 17.513 24.103 -76.722 1.00 34.44 112 ASN A C 1
ATOM 889 O O . ASN A 1 112 ? 18.530 24.153 -77.414 1.00 34.44 112 ASN A O 1
ATOM 893 N N . LEU A 1 113 ? 16.342 23.741 -77.253 1.00 33.97 113 LEU A N 1
ATOM 894 C CA . LEU A 1 113 ? 16.228 23.184 -78.612 1.00 33.97 113 LEU A CA 1
ATOM 895 C C . LEU A 1 113 ? 16.242 24.214 -79.764 1.00 33.97 113 LEU A C 1
ATOM 897 O O . LEU A 1 113 ? 16.407 23.815 -80.912 1.00 33.97 113 LEU A O 1
ATOM 901 N N . SER A 1 114 ? 16.156 25.527 -79.514 1.00 33.41 114 SER A N 1
ATOM 902 C CA . SER A 1 114 ? 16.139 26.546 -80.589 1.00 33.41 114 SER A CA 1
ATOM 903 C C . SER A 1 114 ? 17.512 27.133 -80.964 1.00 33.41 114 SER A C 1
ATOM 905 O O . SER A 1 114 ? 17.613 27.899 -81.919 1.00 33.41 114 SER A O 1
ATOM 907 N N . LYS A 1 115 ? 18.593 26.773 -80.257 1.00 35.94 115 LYS A N 1
ATOM 908 C CA . LYS A 1 115 ? 19.923 27.415 -80.387 1.00 35.94 115 LYS A CA 1
ATOM 909 C C . LYS A 1 115 ? 20.948 26.649 -81.239 1.00 35.94 115 LYS A C 1
ATOM 911 O O . LYS A 1 115 ? 22.084 27.092 -81.374 1.00 35.94 115 LYS A O 1
ATOM 916 N N . ILE A 1 116 ? 20.566 25.503 -81.804 1.00 38.25 116 ILE A N 1
ATOM 917 C CA . ILE A 1 116 ? 21.499 24.530 -82.405 1.00 38.25 116 ILE A CA 1
ATOM 918 C C . ILE A 1 116 ? 21.877 24.860 -83.868 1.00 38.25 116 ILE A C 1
ATOM 920 O O . ILE A 1 116 ? 22.954 24.475 -84.316 1.00 38.25 116 ILE A O 1
ATOM 924 N N . ASN A 1 117 ? 21.086 25.650 -84.603 1.00 33.59 117 ASN A N 1
ATOM 925 C CA . ASN A 1 117 ? 21.290 25.827 -86.053 1.00 33.59 117 ASN A CA 1
ATOM 926 C C . ASN A 1 117 ? 22.385 26.826 -86.486 1.00 33.59 117 ASN A C 1
ATOM 928 O O . ASN A 1 117 ? 22.705 26.882 -87.669 1.00 33.59 117 ASN A O 1
ATOM 932 N N . SER A 1 118 ? 23.002 27.595 -85.582 1.00 36.38 118 SER A N 1
ATOM 933 C CA . SER A 1 118 ? 24.026 28.596 -85.956 1.00 36.38 118 SER A CA 1
ATOM 934 C C . SER A 1 118 ? 25.472 28.208 -85.608 1.00 36.38 118 SER A C 1
ATOM 936 O O . SER A 1 118 ? 26.391 28.971 -85.895 1.00 36.38 118 SER A O 1
ATOM 938 N N . LEU A 1 119 ? 25.704 27.045 -84.985 1.00 39.69 119 LEU A N 1
ATOM 939 C CA . LEU A 1 119 ? 27.023 26.646 -84.458 1.00 39.69 119 LEU A CA 1
ATOM 940 C C . LEU A 1 119 ? 27.852 25.753 -85.395 1.00 39.69 119 LEU A C 1
ATOM 942 O O . LEU A 1 119 ? 29.037 25.545 -85.147 1.00 39.69 119 LEU A O 1
ATOM 946 N N . VAL A 1 120 ? 27.270 25.265 -86.492 1.00 36.66 120 VAL A N 1
ATOM 947 C CA . VAL A 1 120 ? 27.910 24.262 -87.363 1.00 36.66 120 VAL A CA 1
ATOM 948 C C . VAL A 1 120 ? 29.043 24.846 -88.228 1.00 36.66 120 VAL A C 1
ATOM 950 O O . VAL A 1 120 ? 29.999 24.142 -88.537 1.00 36.66 120 VAL A O 1
ATOM 953 N N . TYR A 1 121 ? 29.037 26.146 -88.544 1.00 36.44 121 TYR A N 1
ATOM 954 C CA . TYR A 1 121 ? 30.045 26.739 -89.443 1.00 36.44 121 TYR A CA 1
ATOM 955 C C . TYR A 1 121 ? 31.350 27.222 -88.773 1.00 36.44 121 TYR A C 1
ATOM 957 O O . TYR A 1 121 ? 32.308 27.527 -89.478 1.00 36.44 121 TYR A O 1
ATOM 965 N N . SER A 1 122 ? 31.456 27.257 -87.436 1.00 36.69 122 SER A N 1
ATOM 966 C CA . SER A 1 122 ? 32.664 27.748 -86.730 1.00 36.69 122 SER A CA 1
ATOM 967 C C . SER A 1 122 ? 33.592 26.647 -86.182 1.00 36.69 122 SER A C 1
ATOM 969 O O . SER A 1 122 ? 34.652 26.945 -85.625 1.00 36.69 122 SER A O 1
ATOM 971 N N . LEU A 1 123 ? 33.232 25.371 -86.367 1.00 38.69 123 LEU A N 1
ATOM 972 C CA . LEU A 1 123 ? 33.930 24.215 -85.789 1.00 38.69 123 LEU A CA 1
ATOM 973 C C . LEU A 1 123 ? 35.271 23.887 -86.468 1.00 38.69 123 LEU A C 1
ATOM 975 O O . LEU A 1 123 ? 36.212 23.436 -85.817 1.00 38.69 123 LEU A O 1
ATOM 979 N N . ALA A 1 124 ? 35.388 24.131 -87.773 1.00 36.16 124 ALA A N 1
ATOM 980 C CA . ALA A 1 124 ? 36.494 23.601 -88.572 1.00 36.16 124 ALA A CA 1
ATOM 981 C C . ALA A 1 124 ? 37.853 24.298 -88.336 1.00 36.16 124 ALA A C 1
ATOM 983 O O . ALA A 1 124 ? 38.895 23.736 -88.655 1.00 36.16 124 ALA A O 1
ATOM 984 N N . SER A 1 125 ? 37.881 25.497 -87.741 1.00 38.62 125 SER A N 1
ATOM 985 C CA . SER A 1 125 ? 39.110 26.302 -87.607 1.00 38.62 125 SER A CA 1
ATOM 986 C C . SER A 1 125 ? 39.869 26.120 -86.278 1.00 38.62 125 SER A C 1
ATOM 988 O O . SER A 1 125 ? 41.013 26.565 -86.179 1.00 38.62 125 SER A O 1
ATOM 990 N N . ASN A 1 126 ? 39.285 25.484 -85.254 1.00 38.88 126 ASN A N 1
ATOM 991 C CA . ASN A 1 126 ? 39.867 25.441 -83.899 1.00 38.88 126 ASN A CA 1
ATOM 992 C C . ASN A 1 126 ? 40.622 24.144 -83.546 1.00 38.88 126 ASN A C 1
ATOM 994 O O . ASN A 1 126 ? 41.271 24.092 -82.502 1.00 38.88 126 ASN A O 1
ATOM 998 N N . LEU A 1 127 ? 40.589 23.117 -84.399 1.00 40.38 127 LEU A N 1
ATOM 999 C CA . LEU A 1 127 ? 41.188 21.806 -84.099 1.00 40.38 127 LEU A CA 1
ATOM 1000 C C . LEU A 1 127 ? 42.727 21.778 -84.175 1.00 40.38 127 LEU A C 1
ATOM 1002 O O . LEU A 1 127 ? 43.352 20.935 -83.541 1.00 40.38 127 LEU A O 1
ATOM 1006 N N . THR A 1 128 ? 43.371 22.725 -84.859 1.00 41.78 128 THR A N 1
ATOM 1007 C CA . THR A 1 128 ? 44.837 22.736 -85.045 1.00 41.78 128 THR A CA 1
ATOM 1008 C C . THR A 1 128 ? 45.628 23.394 -83.906 1.00 41.78 128 THR A C 1
ATOM 1010 O O . THR A 1 128 ? 46.834 23.189 -83.813 1.00 41.78 128 THR A O 1
ATOM 1013 N N . LYS A 1 129 ? 44.988 24.140 -82.992 1.00 47.12 129 LYS A N 1
ATOM 1014 C CA . LYS A 1 129 ? 45.662 24.771 -81.831 1.00 47.12 129 LYS A CA 1
ATOM 1015 C C . LYS A 1 129 ? 45.749 23.878 -80.583 1.00 47.12 129 LYS A C 1
ATOM 1017 O O . LYS A 1 129 ? 46.507 24.197 -79.670 1.00 47.12 129 LYS A O 1
ATOM 1022 N N . LEU A 1 130 ? 44.998 22.777 -80.533 1.00 48.59 130 LEU A N 1
ATOM 1023 C CA . LEU A 1 130 ? 44.847 21.938 -79.337 1.00 48.59 130 LEU A CA 1
ATOM 1024 C C . LEU A 1 130 ? 46.053 21.011 -79.079 1.00 48.59 130 LEU A C 1
ATOM 1026 O O . LEU A 1 130 ? 46.408 20.751 -77.933 1.00 48.59 130 LEU A O 1
ATOM 1030 N N . ASP A 1 131 ? 46.726 20.563 -80.139 1.00 46.50 131 ASP A N 1
ATOM 1031 C CA . ASP A 1 131 ? 47.802 19.561 -80.066 1.00 46.50 131 ASP A CA 1
ATOM 1032 C C . ASP A 1 131 ? 49.080 20.062 -79.346 1.00 46.50 131 ASP A C 1
ATOM 1034 O O . ASP A 1 131 ? 49.871 19.287 -78.801 1.00 46.50 131 ASP A O 1
ATOM 1038 N N . GLY A 1 132 ? 49.280 21.383 -79.272 1.00 51.31 132 GLY A N 1
ATOM 1039 C CA . GLY A 1 132 ? 50.436 21.990 -78.600 1.00 51.31 132 GLY A CA 1
ATOM 1040 C C . GLY A 1 132 ? 50.356 22.005 -77.066 1.00 51.31 132 GLY A C 1
ATOM 1041 O O . GLY A 1 132 ? 51.387 21.991 -76.398 1.00 51.31 132 GLY A O 1
ATOM 1042 N N . GLN A 1 133 ? 49.155 22.012 -76.481 1.00 53.56 133 GLN A N 1
ATOM 1043 C CA . GLN A 1 133 ? 48.960 22.186 -75.030 1.00 53.56 133 GLN A CA 1
ATOM 1044 C C . GLN A 1 133 ? 49.022 20.862 -74.248 1.00 53.56 133 GLN A C 1
ATOM 1046 O O . GLN A 1 133 ? 49.359 20.845 -73.065 1.00 53.56 133 GLN A O 1
ATOM 1051 N N . ILE A 1 134 ? 48.776 19.742 -74.927 1.00 54.62 134 ILE A N 1
ATOM 1052 C CA . ILE A 1 134 ? 48.653 18.400 -74.338 1.00 54.62 134 ILE A CA 1
ATOM 1053 C C . ILE A 1 134 ? 50.017 17.838 -73.899 1.00 54.62 134 ILE A C 1
ATOM 1055 O O . ILE A 1 134 ? 50.117 17.125 -72.899 1.00 54.62 134 ILE A O 1
ATOM 1059 N N . ARG A 1 135 ? 51.103 18.218 -74.583 1.00 53.16 135 ARG A N 1
ATOM 1060 C CA . ARG A 1 135 ? 52.463 17.742 -74.270 1.00 53.16 135 ARG A CA 1
ATOM 1061 C C . ARG A 1 135 ? 53.027 18.296 -72.955 1.00 53.16 135 ARG A C 1
ATOM 1063 O O . ARG A 1 135 ? 53.670 17.552 -72.222 1.00 53.16 135 ARG A O 1
ATOM 1070 N N . ASN A 1 136 ? 52.731 19.549 -72.602 1.00 54.66 136 ASN A N 1
ATOM 1071 C CA . ASN A 1 136 ? 53.223 20.167 -71.358 1.00 54.66 136 ASN A CA 1
ATOM 1072 C C . ASN A 1 136 ? 52.535 19.622 -70.095 1.00 54.66 136 ASN A C 1
ATOM 1074 O O . ASN A 1 136 ? 53.110 19.643 -69.010 1.00 54.66 136 ASN A O 1
ATOM 1078 N N . PHE A 1 137 ? 51.315 19.109 -70.235 1.00 56.31 137 PHE A N 1
ATOM 1079 C CA . PHE A 1 137 ? 50.502 18.602 -69.133 1.00 56.31 137 PHE A CA 1
ATOM 1080 C C . PHE A 1 137 ? 51.006 17.259 -68.578 1.00 56.31 137 PHE A C 1
ATOM 1082 O O . PHE A 1 137 ? 50.977 17.018 -67.372 1.00 56.31 137 PHE A O 1
ATOM 1089 N N . THR A 1 138 ? 51.541 16.409 -69.455 1.00 56.62 138 THR A N 1
ATOM 1090 C CA . THR A 1 138 ? 52.005 15.053 -69.118 1.00 56.62 138 THR A CA 1
ATOM 1091 C C . THR A 1 138 ? 53.244 15.059 -68.212 1.00 56.62 138 THR A C 1
ATOM 1093 O O . THR A 1 138 ? 53.355 14.236 -67.308 1.00 56.62 138 THR A O 1
ATOM 1096 N N . ALA A 1 139 ? 54.144 16.033 -68.379 1.00 57.38 139 ALA A N 1
ATOM 1097 C CA . ALA A 1 139 ? 55.378 16.129 -67.592 1.00 57.38 139 ALA A CA 1
ATOM 1098 C C . ALA A 1 139 ? 55.151 16.514 -66.112 1.00 57.38 139 ALA A C 1
ATOM 1100 O O . ALA A 1 139 ? 55.935 16.134 -65.246 1.00 57.38 139 ALA A O 1
ATOM 1101 N N . LEU A 1 140 ? 54.075 17.246 -65.806 1.00 60.25 140 LEU A N 1
ATOM 1102 C CA . LEU A 1 140 ? 53.761 17.732 -64.455 1.00 60.25 140 LEU A CA 1
ATOM 1103 C C . LEU A 1 140 ? 53.146 16.643 -63.559 1.00 60.25 140 LEU A C 1
ATOM 1105 O O . LEU A 1 140 ? 53.387 16.594 -62.357 1.00 60.25 140 LEU A O 1
ATOM 1109 N N . VAL A 1 141 ? 52.351 15.755 -64.151 1.00 59.44 141 VAL A N 1
ATOM 1110 C CA . VAL A 1 141 ? 51.646 14.676 -63.444 1.00 59.44 141 VAL A CA 1
ATOM 1111 C C . VAL A 1 141 ? 52.618 13.650 -62.853 1.00 59.44 141 VAL A C 1
ATOM 1113 O O . VAL A 1 141 ? 52.397 13.129 -61.760 1.00 59.44 141 VAL A O 1
ATOM 1116 N N . TYR A 1 142 ? 53.733 13.407 -63.538 1.00 59.62 142 TYR A N 1
ATOM 1117 C CA . TYR A 1 142 ? 54.724 12.420 -63.123 1.00 59.62 142 TYR A CA 1
ATOM 1118 C C . TYR A 1 142 ? 55.457 12.802 -61.820 1.00 59.62 142 TYR A C 1
ATOM 1120 O O . TYR A 1 142 ? 55.762 11.932 -61.006 1.00 59.62 142 TYR A O 1
ATOM 1128 N N . SER A 1 143 ? 55.700 14.095 -61.566 1.00 57.72 143 SER A N 1
ATOM 1129 C CA . SER A 1 143 ? 56.428 14.548 -60.367 1.00 57.72 143 SER A CA 1
ATOM 1130 C C . SER A 1 143 ? 55.588 14.509 -59.083 1.00 57.72 143 SER A C 1
ATOM 1132 O O . SER A 1 143 ? 56.131 14.291 -58.002 1.00 57.72 143 SER A O 1
ATOM 1134 N N . ILE A 1 144 ? 54.265 14.656 -59.193 1.00 59.59 144 ILE A N 1
ATOM 1135 C CA . ILE A 1 144 ? 53.321 14.656 -58.060 1.00 59.59 144 ILE A CA 1
ATOM 1136 C C . ILE A 1 144 ? 53.075 13.231 -57.527 1.00 59.59 144 ILE A C 1
ATOM 1138 O O . ILE A 1 144 ? 52.872 13.033 -56.333 1.00 59.59 144 ILE A O 1
ATOM 1142 N N . SER A 1 145 ? 53.159 12.218 -58.391 1.00 58.81 145 SER A N 1
ATOM 1143 C CA . SER A 1 145 ? 52.971 10.804 -58.033 1.00 58.81 145 SER A CA 1
ATOM 1144 C C . SER A 1 145 ? 54.078 10.257 -57.109 1.00 58.81 145 SER A C 1
ATOM 1146 O O . SER A 1 145 ? 53.861 9.328 -56.334 1.00 58.81 145 SER A O 1
ATOM 1148 N N . GLN A 1 146 ? 55.290 10.812 -57.171 1.00 58.78 146 GLN A N 1
ATOM 1149 C CA . GLN A 1 146 ? 56.433 10.358 -56.366 1.00 58.78 146 GLN A CA 1
ATOM 1150 C C . GLN A 1 146 ? 56.352 10.810 -54.895 1.00 58.78 146 GLN A C 1
ATOM 1152 O O . GLN A 1 146 ? 56.762 10.072 -54.002 1.00 58.78 146 GLN A O 1
ATOM 1157 N N . SER A 1 147 ? 55.788 11.989 -54.612 1.00 60.31 147 SER A N 1
ATOM 1158 C CA . SER A 1 147 ? 55.697 12.538 -53.249 1.00 60.31 147 SER A CA 1
ATOM 1159 C C . SER A 1 147 ? 54.571 11.924 -52.402 1.00 60.31 147 SER A C 1
ATOM 1161 O O . SER A 1 147 ? 54.662 11.920 -51.176 1.00 60.31 147 SER A O 1
ATOM 1163 N N . GLU A 1 148 ? 53.539 11.359 -53.035 1.00 61.91 148 GLU A N 1
ATOM 1164 C CA . GLU A 1 148 ? 52.404 10.695 -52.376 1.00 61.91 148 GLU A CA 1
ATOM 1165 C C . GLU A 1 148 ? 52.809 9.382 -51.679 1.00 61.91 148 GLU A C 1
ATOM 1167 O O . GLU A 1 148 ? 52.402 9.108 -50.547 1.00 61.91 148 GLU A O 1
ATOM 1172 N N . HIS A 1 149 ? 53.650 8.580 -52.338 1.00 61.16 149 HIS A N 1
ATOM 1173 C CA . HIS A 1 149 ? 53.991 7.227 -51.892 1.00 61.16 149 HIS A CA 1
ATOM 1174 C C . HIS A 1 149 ? 54.790 7.222 -50.578 1.00 61.16 149 HIS A C 1
ATOM 1176 O O . HIS A 1 149 ? 54.482 6.464 -49.660 1.00 61.16 149 HIS A O 1
ATOM 1182 N N . ALA A 1 150 ? 55.745 8.146 -50.436 1.00 60.75 150 ALA A N 1
ATOM 1183 C CA . ALA A 1 150 ? 56.552 8.292 -49.222 1.00 60.75 150 ALA A CA 1
ATOM 1184 C C . ALA A 1 150 ? 55.733 8.727 -47.988 1.00 60.75 150 ALA A C 1
ATOM 1186 O O . ALA A 1 150 ? 56.120 8.482 -46.844 1.00 60.75 150 ALA A O 1
ATOM 1187 N N . LEU A 1 151 ? 54.595 9.389 -48.199 1.00 63.06 151 LEU A N 1
ATOM 1188 C CA . LEU A 1 151 ? 53.737 9.909 -47.133 1.00 63.06 151 LEU A CA 1
ATOM 1189 C C . LEU A 1 151 ? 52.786 8.827 -46.592 1.00 63.06 151 LEU A C 1
ATOM 1191 O O . LEU A 1 151 ? 52.523 8.773 -45.390 1.00 63.06 151 LEU A O 1
ATOM 1195 N N . PHE A 1 152 ? 52.338 7.920 -47.465 1.00 62.84 152 PHE A N 1
ATOM 1196 C CA . PHE A 1 152 ? 51.455 6.799 -47.136 1.00 62.84 152 PHE A CA 1
ATOM 1197 C C . PHE A 1 152 ? 52.096 5.788 -46.166 1.00 62.84 152 PHE A C 1
ATOM 1199 O O . PHE A 1 152 ? 51.462 5.375 -45.188 1.00 62.84 152 PHE A O 1
ATOM 1206 N N . GLU A 1 153 ? 53.360 5.413 -46.386 1.00 64.12 153 GLU A N 1
ATOM 1207 C CA . GLU A 1 153 ? 54.041 4.439 -45.519 1.00 64.12 153 GLU A CA 1
ATOM 1208 C C . GLU A 1 153 ? 54.203 4.955 -44.083 1.00 64.12 153 GLU A C 1
ATOM 1210 O O . GLU A 1 153 ? 53.924 4.244 -43.115 1.00 64.12 153 GLU A O 1
ATOM 1215 N N . ASN A 1 154 ? 54.559 6.231 -43.932 1.00 62.84 154 ASN A N 1
ATOM 1216 C CA . ASN A 1 154 ? 54.784 6.845 -42.625 1.00 62.84 154 ASN A CA 1
ATOM 1217 C C . ASN A 1 154 ? 53.497 6.968 -41.786 1.00 62.84 154 ASN A C 1
ATOM 1219 O O . ASN A 1 154 ? 53.529 6.750 -40.573 1.00 62.84 154 ASN A O 1
ATOM 1223 N N . ILE A 1 155 ? 52.352 7.264 -42.415 1.00 65.00 155 ILE A N 1
ATOM 1224 C CA . ILE A 1 155 ? 51.046 7.338 -41.731 1.00 65.00 155 ILE A CA 1
ATOM 1225 C C . ILE A 1 155 ? 50.611 5.957 -41.220 1.00 65.00 155 ILE A C 1
ATOM 1227 O O . ILE A 1 155 ? 50.076 5.835 -40.114 1.00 65.00 155 ILE A O 1
ATOM 1231 N N . THR A 1 156 ? 50.888 4.905 -41.989 1.00 64.06 156 THR A N 1
ATOM 1232 C CA . THR A 1 156 ? 50.497 3.530 -41.646 1.00 64.06 156 THR A CA 1
ATOM 1233 C C . THR A 1 156 ? 51.212 3.035 -40.384 1.00 64.06 156 THR A C 1
ATOM 1235 O O . THR A 1 156 ? 50.575 2.495 -39.475 1.00 64.06 156 THR A O 1
ATOM 1238 N N . VAL A 1 157 ? 52.518 3.299 -40.271 1.00 67.44 157 VAL A N 1
ATOM 1239 C CA . VAL A 1 157 ? 53.329 2.947 -39.089 1.00 67.44 157 VAL A CA 1
ATOM 1240 C C . VAL A 1 157 ? 52.873 3.704 -37.833 1.00 67.44 157 VAL A C 1
ATOM 1242 O O . VAL A 1 157 ? 52.877 3.154 -36.728 1.00 67.44 157 VAL A O 1
ATOM 1245 N N . LEU A 1 158 ? 52.456 4.964 -37.980 1.00 67.50 158 LEU A N 1
ATOM 1246 C CA . LEU A 1 158 ? 51.996 5.797 -36.868 1.00 67.50 158 LEU A CA 1
ATOM 1247 C C . LEU A 1 158 ? 50.661 5.298 -36.284 1.00 67.50 158 LEU A C 1
ATOM 1249 O O . LEU A 1 158 ? 50.530 5.167 -35.065 1.00 67.50 158 LEU A O 1
ATOM 1253 N N . ASN A 1 159 ? 49.695 4.954 -37.143 1.00 67.81 159 ASN A N 1
ATOM 1254 C CA . ASN A 1 159 ? 48.391 4.432 -36.719 1.00 67.81 159 ASN A CA 1
ATOM 1255 C C . ASN A 1 159 ? 48.500 3.098 -35.972 1.00 67.81 159 ASN A C 1
ATOM 1257 O O . ASN A 1 159 ? 47.770 2.877 -35.004 1.00 67.81 159 ASN A O 1
ATOM 1261 N N . GLN A 1 160 ? 49.442 2.234 -36.364 1.00 69.12 160 GLN A N 1
ATOM 1262 C CA . GLN A 1 160 ? 49.701 0.974 -35.666 1.00 69.12 160 GLN A CA 1
ATOM 1263 C C . GLN A 1 160 ? 50.085 1.201 -34.197 1.00 69.12 160 GLN A C 1
ATOM 1265 O O . GLN A 1 160 ? 49.569 0.527 -33.306 1.00 69.12 160 GLN A O 1
ATOM 1270 N N . LYS A 1 161 ? 50.948 2.186 -33.924 1.00 67.94 161 LYS A N 1
ATOM 1271 C CA . LYS A 1 161 ? 51.379 2.511 -32.556 1.00 67.94 161 LYS A CA 1
ATOM 1272 C C . LYS A 1 161 ? 50.242 3.094 -31.713 1.00 67.94 161 LYS A C 1
ATOM 1274 O O . LYS A 1 161 ? 50.097 2.724 -30.552 1.00 67.94 161 LYS A O 1
ATOM 1279 N N . LEU A 1 162 ? 49.409 3.958 -32.297 1.00 68.12 162 LEU A N 1
ATOM 1280 C CA . LEU A 1 162 ? 48.262 4.564 -31.607 1.00 68.12 162 LEU A CA 1
ATOM 1281 C C . LEU A 1 162 ? 47.183 3.536 -31.239 1.00 68.12 162 LEU A C 1
ATOM 1283 O O . LEU A 1 162 ? 46.578 3.613 -30.169 1.00 68.12 162 LEU A O 1
ATOM 1287 N N . TYR A 1 163 ? 46.944 2.563 -32.118 1.00 68.50 163 TYR A N 1
ATOM 1288 C CA . TYR A 1 163 ? 45.963 1.506 -31.893 1.00 68.50 163 TYR A CA 1
ATOM 1289 C C . TYR A 1 163 ? 46.360 0.577 -30.734 1.00 68.50 163 TYR A C 1
ATOM 1291 O O . TYR A 1 163 ? 45.524 0.252 -29.889 1.00 68.50 163 TYR A O 1
ATOM 1299 N N . LEU A 1 164 ? 47.643 0.206 -30.652 1.00 71.31 164 LEU A N 1
ATOM 1300 C CA . LEU A 1 164 ? 48.172 -0.638 -29.576 1.00 71.31 164 LEU A CA 1
ATOM 1301 C C . LEU A 1 164 ? 48.019 0.024 -28.198 1.00 71.31 164 LEU A C 1
ATOM 1303 O O . LEU A 1 164 ? 47.452 -0.582 -27.292 1.00 71.31 164 LEU A O 1
ATOM 1307 N N . ILE A 1 165 ? 48.406 1.298 -28.074 1.00 69.88 165 ILE A N 1
ATOM 1308 C CA . ILE A 1 165 ? 48.338 2.050 -26.808 1.00 69.88 165 ILE A CA 1
ATOM 1309 C C . ILE A 1 165 ? 46.893 2.152 -26.286 1.00 69.88 165 ILE A C 1
ATOM 1311 O O . ILE A 1 165 ? 46.638 1.952 -25.094 1.00 69.88 165 ILE A O 1
ATOM 1315 N N . ARG A 1 166 ? 45.911 2.414 -27.163 1.00 73.00 166 ARG A N 1
ATOM 1316 C CA . ARG A 1 166 ? 44.492 2.461 -26.761 1.00 73.00 166 ARG A CA 1
ATOM 1317 C C . ARG A 1 166 ? 44.013 1.114 -26.225 1.00 73.00 166 ARG A C 1
ATOM 1319 O O . ARG A 1 166 ? 43.339 1.067 -25.197 1.00 73.00 166 ARG A O 1
ATOM 1326 N N . ASN A 1 167 ? 44.337 0.029 -26.920 1.00 71.56 167 ASN A N 1
ATOM 1327 C CA . ASN A 1 167 ? 43.856 -1.299 -26.554 1.00 71.56 167 ASN A CA 1
ATOM 1328 C C . ASN A 1 167 ? 44.471 -1.796 -25.241 1.00 71.56 167 ASN A C 1
ATOM 1330 O O . ASN A 1 167 ? 43.756 -2.372 -24.422 1.00 71.56 167 ASN A O 1
ATOM 1334 N N . GLU A 1 168 ? 45.751 -1.513 -24.999 1.00 72.00 168 GLU A N 1
ATOM 1335 C CA . GLU A 1 168 ? 46.407 -1.786 -23.714 1.00 72.00 168 GLU A CA 1
ATOM 1336 C C . GLU A 1 168 ? 45.722 -1.034 -22.561 1.00 72.00 168 GLU A C 1
ATOM 1338 O O . GLU A 1 168 ? 45.455 -1.610 -21.506 1.00 72.00 168 GLU A O 1
ATOM 1343 N N . THR A 1 169 ? 45.325 0.220 -22.793 1.00 69.12 169 THR A N 1
ATOM 1344 C CA . THR A 1 169 ? 44.636 1.059 -21.797 1.00 69.12 169 THR A CA 1
ATOM 1345 C C . THR A 1 169 ? 43.235 0.543 -21.465 1.00 69.12 169 THR A C 1
ATOM 1347 O O . THR A 1 169 ? 42.857 0.440 -20.297 1.00 69.12 169 THR A O 1
ATOM 1350 N N . ILE A 1 170 ? 42.457 0.172 -22.487 1.00 71.69 170 ILE A N 1
ATOM 1351 C CA . ILE A 1 170 ? 41.119 -0.410 -22.308 1.00 71.69 170 ILE A CA 1
ATOM 1352 C C . ILE A 1 170 ? 41.216 -1.758 -21.583 1.00 71.69 170 ILE A C 1
ATOM 1354 O O . ILE A 1 170 ? 40.412 -2.039 -20.692 1.00 71.69 170 ILE A O 1
ATOM 1358 N N . SER A 1 171 ? 42.215 -2.574 -21.930 1.00 73.56 171 SER A N 1
ATOM 1359 C CA . SER A 1 171 ? 42.485 -3.852 -21.267 1.00 73.56 171 SER A CA 1
ATOM 1360 C C . SER A 1 171 ? 42.774 -3.660 -19.774 1.00 73.56 171 SER A C 1
ATOM 1362 O O . SER A 1 171 ? 42.130 -4.299 -18.941 1.00 73.56 171 SER A O 1
ATOM 1364 N N . ALA A 1 172 ? 43.645 -2.710 -19.417 1.00 69.94 172 ALA A N 1
ATOM 1365 C CA . ALA A 1 172 ? 43.967 -2.399 -18.024 1.00 69.94 172 ALA A CA 1
ATOM 1366 C C . ALA A 1 172 ? 42.735 -1.933 -17.223 1.00 69.94 172 ALA A C 1
ATOM 1368 O O . ALA A 1 172 ? 42.488 -2.424 -16.123 1.00 69.94 172 ALA A O 1
ATOM 1369 N N . ILE A 1 173 ? 41.898 -1.053 -17.785 1.00 72.31 173 ILE A N 1
ATOM 1370 C CA . ILE A 1 173 ? 40.657 -0.588 -17.135 1.00 72.31 173 ILE A CA 1
ATOM 1371 C C . ILE A 1 173 ? 39.654 -1.735 -16.946 1.00 72.31 173 ILE A C 1
ATOM 1373 O O . ILE A 1 173 ? 38.972 -1.822 -15.920 1.00 72.31 173 ILE A O 1
ATOM 1377 N N . ASN A 1 174 ? 39.547 -2.641 -17.917 1.00 76.56 174 ASN A N 1
ATOM 1378 C CA . ASN A 1 174 ? 38.690 -3.818 -17.792 1.00 76.56 174 ASN A CA 1
ATOM 1379 C C . ASN A 1 174 ? 39.203 -4.783 -16.717 1.00 76.56 174 ASN A C 1
ATOM 1381 O O . ASN A 1 174 ? 38.393 -5.315 -15.958 1.00 76.56 174 ASN A O 1
ATOM 1385 N N . GLN A 1 175 ? 40.521 -4.945 -16.580 1.00 76.19 175 GLN A N 1
ATOM 1386 C CA . GLN A 1 175 ? 41.106 -5.714 -15.482 1.00 76.19 175 GLN A CA 1
ATOM 1387 C C . GLN A 1 175 ? 40.810 -5.094 -14.112 1.00 76.19 175 GLN A C 1
ATOM 1389 O O . GLN A 1 175 ? 40.435 -5.831 -13.204 1.00 76.19 175 GLN A O 1
ATOM 1394 N N . VAL A 1 176 ? 40.859 -3.764 -13.962 1.00 78.62 176 VAL A N 1
ATOM 1395 C CA . VAL A 1 176 ? 40.459 -3.093 -12.704 1.00 78.62 176 VAL A CA 1
ATOM 1396 C C . VAL A 1 176 ? 39.007 -3.415 -12.342 1.00 78.62 176 VAL A C 1
ATOM 1398 O O . VAL A 1 176 ? 38.724 -3.766 -11.200 1.00 78.62 176 VAL A O 1
ATOM 1401 N N . ASN A 1 177 ? 38.089 -3.373 -13.311 1.00 79.06 177 ASN A N 1
ATOM 1402 C CA . ASN A 1 177 ? 36.677 -3.696 -13.070 1.00 79.06 177 ASN A CA 1
ATOM 1403 C C . ASN A 1 177 ? 36.458 -5.176 -12.704 1.00 79.06 177 ASN A C 1
ATOM 1405 O O . ASN A 1 177 ? 35.642 -5.486 -11.835 1.00 79.06 177 ASN A O 1
ATOM 1409 N N . LEU A 1 178 ? 37.197 -6.093 -13.338 1.00 80.81 178 LEU A N 1
ATOM 1410 C CA . LEU A 1 178 ? 37.152 -7.521 -13.009 1.00 80.81 178 LEU A CA 1
ATOM 1411 C C . LEU A 1 178 ? 37.665 -7.786 -11.589 1.00 80.81 178 LEU A C 1
ATOM 1413 O O . LEU A 1 178 ? 37.010 -8.492 -10.823 1.00 80.81 178 LEU A O 1
ATOM 1417 N N . VAL A 1 179 ? 38.792 -7.177 -11.213 1.00 82.56 179 VAL A N 1
ATOM 1418 C CA . VAL A 1 179 ? 39.363 -7.299 -9.864 1.00 82.56 179 VAL A CA 1
ATOM 1419 C C . VAL A 1 179 ? 38.432 -6.672 -8.819 1.00 82.56 179 VAL A C 1
ATOM 1421 O O . VAL A 1 179 ? 38.207 -7.273 -7.773 1.00 82.56 179 VAL A O 1
ATOM 1424 N N . ALA A 1 180 ? 37.801 -5.529 -9.108 1.00 80.88 180 ALA A N 1
ATOM 1425 C CA . ALA A 1 180 ? 36.802 -4.915 -8.227 1.00 80.88 180 ALA A CA 1
ATOM 1426 C C . ALA A 1 180 ? 35.594 -5.839 -7.975 1.00 80.88 180 ALA A C 1
ATOM 1428 O O . ALA A 1 180 ? 35.127 -5.971 -6.841 1.00 80.88 180 ALA A O 1
ATOM 1429 N N . SER A 1 181 ? 35.117 -6.536 -9.011 1.00 80.88 181 SER A N 1
ATOM 1430 C CA . SER A 1 181 ? 34.049 -7.534 -8.880 1.00 80.88 181 SER A CA 1
ATOM 1431 C C . SER A 1 181 ? 34.477 -8.733 -8.022 1.00 80.88 181 SER A C 1
ATOM 1433 O O . SER A 1 181 ? 33.716 -9.174 -7.157 1.00 80.88 181 SER A O 1
ATOM 1435 N N . GLN A 1 182 ? 35.710 -9.218 -8.199 1.00 83.00 182 GLN A N 1
ATOM 1436 C CA . GLN A 1 182 ? 36.275 -10.303 -7.390 1.00 83.00 182 GLN A CA 1
ATOM 1437 C C . GLN A 1 182 ? 36.448 -9.909 -5.917 1.00 83.00 182 GLN A C 1
ATOM 1439 O O . GLN A 1 182 ? 36.140 -10.715 -5.037 1.00 83.00 182 GLN A O 1
ATOM 1444 N N . ILE A 1 183 ? 36.885 -8.676 -5.639 1.00 84.81 183 ILE A N 1
ATOM 1445 C CA . ILE A 1 183 ? 36.991 -8.127 -4.278 1.00 84.81 183 ILE A CA 1
ATOM 1446 C C . ILE A 1 183 ? 35.617 -8.120 -3.607 1.00 84.81 183 ILE A C 1
ATOM 1448 O O . ILE A 1 183 ? 35.485 -8.610 -2.488 1.00 84.81 183 ILE A O 1
ATOM 1452 N N . ASN A 1 184 ? 34.581 -7.637 -4.299 1.00 83.69 184 ASN A N 1
ATOM 1453 C CA . ASN A 1 184 ? 33.227 -7.582 -3.750 1.00 83.69 184 ASN A CA 1
ATOM 1454 C C . ASN A 1 184 ? 32.675 -8.986 -3.434 1.00 83.69 184 ASN A C 1
ATOM 1456 O O . ASN A 1 184 ? 32.205 -9.245 -2.328 1.00 83.69 184 ASN A O 1
ATOM 1460 N N . ALA A 1 185 ? 32.807 -9.929 -4.372 1.00 80.12 185 ALA A N 1
ATOM 1461 C CA . ALA A 1 185 ? 32.369 -11.311 -4.169 1.00 80.12 185 ALA A CA 1
ATOM 1462 C C . ALA A 1 185 ? 33.127 -12.010 -3.024 1.00 80.12 185 ALA A C 1
ATOM 1464 O O . ALA A 1 185 ? 32.547 -12.798 -2.275 1.00 80.12 185 ALA A O 1
ATOM 1465 N N . THR A 1 186 ? 34.422 -11.722 -2.873 1.00 85.00 186 THR A N 1
ATOM 1466 C CA . THR A 1 186 ? 35.254 -12.289 -1.803 1.00 85.00 186 THR A CA 1
ATOM 1467 C C . THR A 1 186 ? 34.897 -11.679 -0.448 1.00 85.00 186 THR A C 1
ATOM 1469 O O . THR A 1 186 ? 34.690 -12.424 0.505 1.00 85.00 186 THR A O 1
ATOM 1472 N N . ASN A 1 187 ? 34.733 -10.355 -0.364 1.00 87.50 187 ASN A N 1
ATOM 1473 C CA . ASN A 1 187 ? 34.307 -9.657 0.851 1.00 87.50 187 ASN A CA 1
ATOM 1474 C C . ASN A 1 187 ? 32.960 -10.199 1.367 1.00 87.50 187 ASN A C 1
ATOM 1476 O O . ASN A 1 187 ? 32.874 -10.600 2.527 1.00 87.50 187 ASN A O 1
ATOM 1480 N N . GLN A 1 188 ? 31.959 -10.348 0.491 1.00 83.50 188 GLN A N 1
ATOM 1481 C CA . GLN A 1 188 ? 30.655 -10.914 0.857 1.00 83.50 188 GLN A CA 1
ATOM 1482 C C . GLN A 1 188 ? 30.762 -12.333 1.427 1.00 83.50 188 GLN A C 1
ATOM 1484 O O . GLN A 1 188 ? 30.117 -12.650 2.424 1.00 83.50 188 GLN A O 1
ATOM 1489 N N . ARG A 1 189 ? 31.594 -13.194 0.827 1.00 84.06 189 ARG A N 1
ATOM 1490 C CA . ARG A 1 189 ? 31.792 -14.572 1.305 1.00 84.06 189 ARG A CA 1
ATOM 1491 C C . ARG A 1 189 ? 32.475 -14.621 2.669 1.00 84.06 189 ARG A C 1
ATOM 1493 O O . ARG A 1 189 ? 32.060 -15.401 3.522 1.00 84.06 189 ARG A O 1
ATOM 1500 N N . VAL A 1 190 ? 33.494 -13.791 2.888 1.00 85.56 190 VAL A N 1
ATOM 1501 C CA . VAL A 1 190 ? 34.223 -13.756 4.166 1.00 85.56 190 VAL A CA 1
ATOM 1502 C C . VAL A 1 190 ? 33.345 -13.170 5.273 1.00 85.56 190 VAL A C 1
ATOM 1504 O O . VAL A 1 190 ? 33.332 -13.701 6.379 1.00 85.56 190 VAL A O 1
ATOM 1507 N N . TYR A 1 191 ? 32.546 -12.138 4.985 1.00 86.94 191 TYR A N 1
ATOM 1508 C CA . TYR A 1 191 ? 31.610 -11.588 5.967 1.00 86.94 191 TYR A CA 1
ATOM 1509 C C . TYR A 1 191 ? 30.404 -12.496 6.224 1.00 86.94 191 TYR A C 1
ATOM 1511 O O . TYR A 1 191 ? 29.955 -12.587 7.364 1.00 86.94 191 TYR A O 1
ATOM 1519 N N . ALA A 1 192 ? 29.929 -13.251 5.230 1.00 83.31 192 ALA A N 1
ATOM 1520 C CA . ALA A 1 192 ? 28.952 -14.314 5.463 1.00 83.31 192 ALA A CA 1
ATOM 1521 C C . ALA A 1 192 ? 29.501 -15.372 6.436 1.00 83.31 192 ALA A C 1
ATOM 1523 O O . ALA A 1 192 ? 28.807 -15.754 7.378 1.00 83.31 192 ALA A O 1
ATOM 1524 N N . LEU A 1 193 ? 30.763 -15.783 6.268 1.00 84.81 193 LEU A N 1
ATOM 1525 C CA . LEU A 1 193 ? 31.442 -16.692 7.194 1.00 84.81 193 LEU A CA 1
ATOM 1526 C C . LEU A 1 193 ? 31.616 -16.070 8.593 1.00 84.81 193 LEU A C 1
ATOM 1528 O O . LEU A 1 193 ? 31.369 -16.745 9.591 1.00 84.81 193 LEU A O 1
ATOM 1532 N N . TYR A 1 194 ? 31.965 -14.782 8.676 1.00 86.31 194 TYR A N 1
ATOM 1533 C CA . TYR A 1 194 ? 32.057 -14.034 9.938 1.00 86.31 194 TYR A CA 1
ATOM 1534 C C . TYR A 1 194 ? 30.736 -14.056 10.717 1.00 86.31 194 TYR A C 1
ATOM 1536 O O . TYR A 1 194 ? 30.710 -14.380 11.906 1.00 86.31 194 TYR A O 1
ATOM 1544 N N . TYR A 1 195 ? 29.618 -13.771 10.041 1.00 84.56 195 TYR A N 1
ATOM 1545 C CA . TYR A 1 195 ? 28.295 -13.804 10.663 1.00 84.56 195 TYR A CA 1
ATOM 1546 C C . TYR A 1 195 ? 27.856 -15.223 11.035 1.00 84.56 195 TYR A C 1
ATOM 1548 O O . TYR A 1 195 ? 27.253 -15.406 12.092 1.00 84.56 195 TYR A O 1
ATOM 1556 N N . GLN A 1 196 ? 28.191 -16.234 10.226 1.00 83.94 196 GLN A N 1
ATOM 1557 C CA . GLN A 1 196 ? 27.933 -17.638 10.562 1.00 83.94 196 GLN A CA 1
ATOM 1558 C C . GLN A 1 196 ? 28.684 -18.064 11.827 1.00 83.94 196 GLN A C 1
ATOM 1560 O O . GLN A 1 196 ? 28.079 -18.646 12.723 1.00 83.94 196 GLN A O 1
ATOM 1565 N N . ILE A 1 197 ? 29.970 -17.724 11.948 1.00 85.69 197 ILE A N 1
ATOM 1566 C CA . ILE A 1 197 ? 30.776 -18.004 13.144 1.00 85.69 197 ILE A CA 1
ATOM 1567 C C . ILE A 1 197 ? 30.192 -17.304 14.378 1.00 85.69 197 ILE A C 1
ATOM 1569 O O . ILE A 1 197 ? 30.067 -17.935 15.427 1.00 85.69 197 ILE A O 1
ATOM 1573 N N . GLY A 1 198 ? 29.771 -16.040 14.253 1.00 83.88 198 GLY A N 1
ATOM 1574 C CA . GLY A 1 198 ? 29.091 -15.320 15.336 1.00 83.88 198 GLY A CA 1
ATOM 1575 C C . GLY A 1 198 ? 27.732 -15.926 15.717 1.00 83.88 198 GLY A C 1
ATOM 1576 O O . GLY A 1 198 ? 27.366 -15.947 16.891 1.00 83.88 198 GLY A O 1
ATOM 1577 N N . GLY A 1 199 ? 26.990 -16.465 14.746 1.00 84.38 199 GLY A N 1
ATOM 1578 C CA . GLY A 1 199 ? 25.752 -17.207 14.990 1.00 84.38 199 GLY A CA 1
ATOM 1579 C C . GLY A 1 199 ? 25.998 -18.528 15.722 1.00 84.38 199 GLY A C 1
ATOM 1580 O O . GLY A 1 199 ? 25.301 -18.840 16.685 1.00 84.38 199 GLY A O 1
ATOM 1581 N N . TYR A 1 200 ? 27.026 -19.278 15.323 1.00 86.25 200 TYR A N 1
ATOM 1582 C CA . TYR A 1 200 ? 27.413 -20.523 15.984 1.00 86.25 200 TYR A CA 1
ATOM 1583 C C . TYR A 1 200 ? 27.969 -20.297 17.395 1.00 86.25 200 TYR A C 1
ATOM 1585 O O . TYR A 1 200 ? 27.646 -21.070 18.295 1.00 86.25 200 TYR A O 1
ATOM 1593 N N . SER A 1 201 ? 28.745 -19.234 17.637 1.00 86.38 201 SER A N 1
ATOM 1594 C CA . SER A 1 201 ? 29.229 -18.921 18.989 1.00 86.38 201 SER A CA 1
ATOM 1595 C C . SER A 1 201 ? 28.076 -18.574 19.934 1.00 86.38 201 SER A C 1
ATOM 1597 O O . SER A 1 201 ? 28.044 -19.052 21.067 1.00 86.38 201 SER A O 1
ATOM 1599 N N . ARG A 1 202 ? 27.077 -17.823 19.456 1.00 85.81 202 ARG A N 1
ATOM 1600 C CA . ARG A 1 202 ? 25.837 -17.566 20.202 1.00 85.81 202 ARG A CA 1
ATOM 1601 C C . ARG A 1 202 ? 25.044 -18.842 20.456 1.00 85.81 202 ARG A C 1
ATOM 1603 O O . ARG A 1 202 ? 24.706 -19.119 21.600 1.00 85.81 202 ARG A O 1
ATOM 1610 N N . PHE A 1 203 ? 24.853 -19.678 19.436 1.00 85.81 203 PHE A N 1
ATOM 1611 C CA . PHE A 1 203 ? 24.169 -20.967 19.579 1.00 85.81 203 PHE A CA 1
ATOM 1612 C C . PHE A 1 203 ? 24.784 -21.843 20.687 1.00 85.81 203 PHE A C 1
ATOM 1614 O O . PHE A 1 203 ? 24.059 -22.450 21.473 1.00 85.81 203 PHE A O 1
ATOM 1621 N N . VAL A 1 204 ? 26.117 -21.899 20.766 1.00 87.25 204 VAL A N 1
ATOM 1622 C CA . VAL A 1 204 ? 26.832 -22.760 21.720 1.00 87.25 204 VAL A CA 1
ATOM 1623 C C . VAL A 1 204 ? 26.854 -22.179 23.137 1.00 87.25 204 VAL A C 1
ATOM 1625 O O . VAL A 1 204 ? 26.728 -22.946 24.094 1.00 87.25 204 VAL A O 1
ATOM 1628 N N . TYR A 1 205 ? 27.015 -20.860 23.291 1.00 90.12 205 TYR A N 1
ATOM 1629 C CA . TYR A 1 205 ? 27.361 -20.247 24.581 1.00 90.12 205 TYR A CA 1
ATOM 1630 C C . TYR A 1 205 ? 26.303 -19.305 25.172 1.00 90.12 205 TYR A C 1
ATOM 1632 O O . TYR A 1 205 ? 26.331 -19.092 26.380 1.00 90.12 205 TYR A O 1
ATOM 1640 N N . GLU A 1 206 ? 25.355 -18.773 24.395 1.00 88.31 206 GLU A N 1
ATOM 1641 C CA . GLU A 1 206 ? 24.406 -17.744 24.859 1.00 88.31 206 GLU A CA 1
ATOM 1642 C C . GLU A 1 206 ? 23.460 -18.255 25.958 1.00 88.31 206 GLU A C 1
ATOM 1644 O O . GLU A 1 206 ? 23.413 -17.688 27.051 1.00 88.31 206 GLU A O 1
ATOM 1649 N N . ALA A 1 207 ? 22.756 -19.368 25.724 1.00 87.62 207 ALA A N 1
ATOM 1650 C CA . ALA A 1 207 ? 21.854 -19.951 26.724 1.00 87.62 207 ALA A CA 1
ATOM 1651 C C . ALA A 1 207 ? 22.597 -20.473 27.980 1.00 87.62 207 ALA A C 1
ATOM 1653 O O . ALA A 1 207 ? 22.162 -20.169 29.096 1.00 87.62 207 ALA A O 1
ATOM 1654 N N . PRO A 1 208 ? 23.743 -21.180 27.859 1.00 91.31 208 PRO A N 1
ATOM 1655 C CA . PRO A 1 208 ? 24.599 -21.506 29.002 1.00 91.31 208 PRO A CA 1
ATOM 1656 C C . PRO A 1 208 ? 25.083 -20.282 29.785 1.00 91.31 208 PRO A C 1
ATOM 1658 O O . PRO A 1 208 ? 25.077 -20.295 31.015 1.00 91.31 208 PRO A O 1
ATOM 1661 N N . TYR A 1 209 ? 25.487 -19.208 29.103 1.00 91.31 209 TYR A N 1
ATOM 1662 C CA . TYR A 1 209 ? 25.950 -17.986 29.758 1.00 91.31 209 TYR A CA 1
ATOM 1663 C C . TYR A 1 209 ? 24.822 -17.322 30.555 1.00 91.31 209 TYR A C 1
ATOM 1665 O O . TYR A 1 209 ? 25.010 -16.970 31.722 1.00 91.31 209 TYR A O 1
ATOM 1673 N N . LEU A 1 210 ? 23.633 -17.191 29.959 1.00 88.69 210 LEU A N 1
ATOM 1674 C CA . LEU A 1 210 ? 22.452 -16.625 30.618 1.00 88.69 210 LEU A CA 1
ATOM 1675 C C . LEU A 1 210 ? 22.011 -17.450 31.828 1.00 88.69 210 LEU A C 1
ATOM 1677 O O . LEU A 1 210 ? 21.617 -16.883 32.848 1.00 88.69 210 LEU A O 1
ATOM 1681 N N . PHE A 1 211 ? 22.136 -18.775 31.747 1.00 92.94 211 PHE A N 1
ATOM 1682 C CA . PHE A 1 211 ? 21.909 -19.658 32.884 1.00 92.94 211 PHE A CA 1
ATOM 1683 C C . PHE A 1 211 ? 22.871 -19.336 34.034 1.00 92.94 211 PHE A C 1
ATOM 1685 O O . PHE A 1 211 ? 22.428 -19.026 35.136 1.00 92.94 211 PHE A O 1
ATOM 1692 N N . VAL A 1 212 ? 24.181 -19.337 33.779 1.00 92.06 212 VAL A N 1
ATOM 1693 C CA . VAL A 1 212 ? 25.213 -19.159 34.819 1.00 92.06 212 VAL A CA 1
ATOM 1694 C C . VAL A 1 212 ? 25.188 -17.755 35.422 1.00 92.06 212 VAL A C 1
ATOM 1696 O O . VAL A 1 212 ? 25.303 -17.593 36.635 1.00 92.06 212 VAL A O 1
ATOM 1699 N N . SER A 1 213 ? 25.007 -16.729 34.592 1.00 89.88 213 SER A N 1
ATOM 1700 C CA . SER A 1 213 ? 24.873 -15.337 35.039 1.00 89.88 213 SER A CA 1
ATOM 1701 C C . SER A 1 213 ? 23.624 -15.126 35.897 1.00 89.88 213 SER A C 1
ATOM 1703 O O . SER A 1 213 ? 23.716 -14.504 36.955 1.00 89.88 213 SER A O 1
ATOM 1705 N N . SER A 1 214 ? 22.483 -15.706 35.509 1.00 90.12 214 SER A N 1
ATOM 1706 C CA . SER A 1 214 ? 21.264 -15.688 36.329 1.00 90.12 214 SER A CA 1
ATOM 1707 C C . SER A 1 214 ? 21.467 -16.449 37.640 1.00 90.12 214 SER A C 1
ATOM 1709 O O . SER A 1 214 ? 21.081 -15.967 38.702 1.00 90.12 214 SER A O 1
ATOM 1711 N N . TRP A 1 215 ? 22.124 -17.609 37.585 1.00 93.69 215 TRP A N 1
ATOM 1712 C CA . TRP A 1 215 ? 22.448 -18.432 38.751 1.00 93.69 215 TRP A CA 1
ATOM 1713 C C . TRP A 1 215 ? 23.293 -17.656 39.771 1.00 93.69 215 TRP A C 1
ATOM 1715 O O . TRP A 1 215 ? 22.943 -17.590 40.951 1.00 93.69 215 TRP A O 1
ATOM 1725 N N . LEU A 1 216 ? 24.359 -16.991 39.310 1.00 91.31 216 LEU A N 1
ATOM 1726 C CA . LEU A 1 216 ? 25.223 -16.158 40.149 1.00 91.31 216 LEU A CA 1
ATOM 1727 C C . LEU A 1 216 ? 24.489 -14.935 40.708 1.00 91.31 216 LEU A C 1
ATOM 1729 O O . LEU A 1 216 ? 24.690 -14.605 41.874 1.00 91.31 216 LEU A O 1
ATOM 1733 N N . ALA A 1 217 ? 23.615 -14.299 39.921 1.00 90.38 217 ALA A N 1
ATOM 1734 C CA . ALA A 1 217 ? 22.814 -13.161 40.372 1.00 90.38 217 ALA A CA 1
ATOM 1735 C C . ALA A 1 217 ? 21.816 -13.547 41.482 1.00 90.38 217 ALA A C 1
ATOM 1737 O O . ALA A 1 217 ? 21.635 -12.810 42.454 1.00 90.38 217 ALA A O 1
ATOM 1738 N N . TYR A 1 218 ? 21.184 -14.721 41.389 1.00 90.56 218 TYR A N 1
ATOM 1739 C CA . TYR A 1 218 ? 20.311 -15.216 42.458 1.00 90.56 218 TYR A CA 1
ATOM 1740 C C . TYR A 1 218 ? 21.094 -15.623 43.707 1.00 90.56 218 TYR A C 1
ATOM 1742 O O . TYR A 1 218 ? 20.647 -15.336 44.819 1.00 90.56 218 TYR A O 1
ATOM 1750 N N . TYR A 1 219 ? 22.276 -16.218 43.538 1.00 90.31 219 TYR A N 1
ATOM 1751 C CA . TYR A 1 219 ? 23.166 -16.543 44.650 1.00 90.31 219 TYR A CA 1
ATOM 1752 C C . TYR A 1 219 ? 23.688 -15.286 45.366 1.00 90.31 219 TYR A C 1
ATOM 1754 O O . TYR A 1 219 ? 23.693 -15.248 46.596 1.00 90.31 219 TYR A O 1
ATOM 1762 N N . SER A 1 220 ? 24.071 -14.232 44.631 1.00 88.88 220 SER A N 1
ATOM 1763 C CA . SER A 1 220 ? 24.529 -12.969 45.229 1.00 88.88 220 SER A CA 1
ATOM 1764 C C . SER A 1 220 ? 23.422 -12.247 45.992 1.00 88.88 220 SER A C 1
ATOM 1766 O O . SER A 1 220 ? 23.694 -11.624 47.014 1.00 88.88 220 SER A O 1
ATOM 1768 N N . ASN A 1 221 ? 22.177 -12.346 45.515 1.00 88.62 221 ASN A N 1
ATOM 1769 C CA . ASN A 1 221 ? 21.020 -11.753 46.181 1.00 88.62 221 ASN A CA 1
ATOM 1770 C C . ASN A 1 221 ? 20.623 -12.519 47.449 1.00 88.62 221 ASN A C 1
ATOM 1772 O O . ASN A 1 221 ? 20.229 -11.893 48.427 1.00 88.62 221 ASN A O 1
ATOM 1776 N N . ASN A 1 222 ? 20.721 -13.853 47.446 1.00 86.62 222 ASN A N 1
ATOM 1777 C CA . ASN A 1 222 ? 20.350 -14.704 48.577 1.00 86.62 222 ASN A CA 1
ATOM 1778 C C . ASN A 1 222 ? 21.252 -15.956 48.656 1.00 86.62 222 ASN A C 1
ATOM 1780 O O . ASN A 1 222 ? 20.916 -16.999 48.087 1.00 86.62 222 ASN A O 1
ATOM 1784 N N . PRO A 1 223 ? 22.353 -15.919 49.430 1.00 85.12 223 PRO A N 1
ATOM 1785 C CA . PRO A 1 223 ? 23.306 -17.033 49.517 1.00 85.12 223 PRO A CA 1
ATOM 1786 C C . PRO A 1 223 ? 22.765 -18.267 50.265 1.00 85.12 223 PRO A C 1
ATOM 1788 O O . PRO A 1 223 ? 23.408 -19.314 50.268 1.00 85.12 223 PRO A O 1
ATOM 1791 N N . ASN A 1 224 ? 21.584 -18.162 50.884 1.00 84.75 224 ASN A N 1
ATOM 1792 C CA . ASN A 1 224 ? 20.926 -19.253 51.612 1.00 84.75 224 ASN A CA 1
ATOM 1793 C C . ASN A 1 224 ? 20.126 -20.205 50.707 1.00 84.75 224 ASN A C 1
ATOM 1795 O O . ASN A 1 224 ? 19.581 -21.192 51.204 1.00 84.75 224 ASN A O 1
ATOM 1799 N N . TYR A 1 225 ? 20.005 -19.920 49.406 1.00 87.75 225 TYR A N 1
ATOM 1800 C CA . TYR A 1 225 ? 19.309 -20.823 48.495 1.00 87.75 225 TYR A CA 1
ATOM 1801 C C . TYR A 1 225 ? 20.066 -22.141 48.310 1.00 87.75 225 TYR A C 1
ATOM 1803 O O . TYR A 1 225 ? 21.292 -22.189 48.191 1.00 87.75 225 TYR A O 1
ATOM 1811 N N . THR A 1 226 ? 19.303 -23.233 48.269 1.00 87.19 226 THR A N 1
ATOM 1812 C CA . THR A 1 226 ? 19.839 -24.556 47.931 1.00 87.19 226 THR A CA 1
ATOM 1813 C C . THR A 1 226 ? 20.215 -24.621 46.451 1.00 87.19 226 THR A C 1
ATOM 1815 O O . THR A 1 226 ? 19.673 -23.884 45.626 1.00 87.19 226 THR A O 1
ATOM 1818 N N . LEU A 1 227 ? 21.130 -25.527 46.099 1.00 86.62 227 LEU A N 1
ATOM 1819 C CA . LEU A 1 227 ? 21.617 -25.678 44.724 1.00 86.62 227 LEU A CA 1
ATOM 1820 C C . LEU A 1 227 ? 20.475 -25.952 43.725 1.00 86.62 227 LEU A C 1
ATOM 1822 O O . LEU A 1 227 ? 20.406 -25.318 42.678 1.00 86.62 227 LEU A O 1
ATOM 1826 N N . SER A 1 228 ? 19.506 -26.792 44.105 1.00 85.81 228 SER A N 1
ATOM 1827 C CA . SER A 1 228 ? 18.324 -27.090 43.285 1.00 85.81 228 SER A CA 1
ATOM 1828 C C . SER A 1 228 ? 17.386 -25.890 43.101 1.00 85.81 228 SER A C 1
ATOM 1830 O O . SER A 1 228 ? 16.789 -25.735 42.036 1.00 85.81 228 SER A O 1
ATOM 1832 N N . GLN A 1 229 ? 17.260 -25.017 44.108 1.00 87.81 229 GLN A N 1
ATOM 1833 C CA . GLN A 1 229 ? 16.483 -23.776 43.995 1.00 87.81 229 GLN A CA 1
ATOM 1834 C C . GLN A 1 229 ? 17.149 -22.784 43.035 1.00 87.81 229 GLN A C 1
ATOM 1836 O O . GLN A 1 229 ? 16.455 -22.158 42.236 1.00 87.81 229 GLN A O 1
ATOM 1841 N N . LEU A 1 230 ? 18.479 -22.662 43.084 1.00 89.88 230 LEU A N 1
ATOM 1842 C CA . LEU A 1 230 ? 19.236 -21.794 42.179 1.00 89.88 230 LEU A CA 1
ATOM 1843 C C . LEU A 1 230 ? 19.185 -22.297 40.732 1.00 89.88 230 LEU A C 1
ATOM 1845 O O . LEU A 1 230 ? 18.917 -21.500 39.835 1.00 89.88 230 LEU A O 1
ATOM 1849 N N . ASP A 1 231 ? 19.346 -23.604 40.507 1.00 91.19 231 ASP A N 1
ATOM 1850 C CA . ASP A 1 231 ? 19.233 -24.210 39.174 1.00 91.19 231 ASP A CA 1
ATOM 1851 C C . ASP A 1 231 ? 17.833 -23.992 38.573 1.00 91.19 231 ASP A C 1
ATOM 1853 O O . ASP A 1 231 ? 17.702 -23.628 37.403 1.00 91.19 231 ASP A O 1
ATOM 1857 N N . PHE A 1 232 ? 16.776 -24.145 39.379 1.00 90.75 232 PHE A N 1
ATOM 1858 C CA . PHE A 1 232 ? 15.399 -23.906 38.939 1.00 90.75 232 PHE A CA 1
ATOM 1859 C C . PHE A 1 232 ? 15.150 -22.441 38.551 1.00 90.75 232 PHE A C 1
ATOM 1861 O O . PHE A 1 232 ? 14.569 -22.167 37.497 1.00 90.75 232 PHE A O 1
ATOM 1868 N N . LEU A 1 233 ? 15.593 -21.492 39.384 1.00 89.12 233 LEU A N 1
ATOM 1869 C CA . LEU A 1 233 ? 15.423 -20.060 39.124 1.00 89.12 233 LEU A CA 1
ATOM 1870 C C . LEU A 1 233 ? 16.228 -19.607 37.902 1.00 89.12 233 LEU A C 1
ATOM 1872 O O . LEU A 1 233 ? 15.695 -18.896 37.053 1.00 89.12 233 LEU A O 1
ATOM 1876 N N . ALA A 1 234 ? 17.474 -20.066 37.776 1.00 89.94 234 ALA A N 1
ATOM 1877 C CA . ALA A 1 234 ? 18.327 -19.769 36.634 1.00 89.94 234 ALA A CA 1
ATOM 1878 C C . ALA A 1 234 ? 17.739 -20.308 35.323 1.00 89.94 234 ALA A C 1
ATOM 1880 O O . ALA A 1 234 ? 17.654 -19.567 34.346 1.00 89.94 234 ALA A O 1
ATOM 1881 N N . ASN A 1 235 ? 17.263 -21.558 35.312 1.00 90.19 235 ASN A N 1
ATOM 1882 C CA . ASN A 1 235 ? 16.637 -22.169 34.138 1.00 90.19 235 ASN A CA 1
ATOM 1883 C C . ASN A 1 235 ? 15.390 -21.385 33.691 1.00 90.19 235 ASN A C 1
ATOM 1885 O O . ASN A 1 235 ? 15.239 -21.048 32.517 1.00 90.19 235 ASN A O 1
ATOM 1889 N N . ARG A 1 236 ? 14.527 -21.003 34.642 1.00 86.94 236 ARG A N 1
ATOM 1890 C CA . ARG A 1 236 ? 13.341 -20.181 34.358 1.00 86.94 236 ARG A CA 1
ATOM 1891 C C . ARG A 1 236 ? 13.706 -18.835 33.721 1.00 86.94 236 ARG A C 1
ATOM 1893 O O . ARG A 1 236 ? 13.009 -18.395 32.807 1.00 86.94 236 ARG A O 1
ATOM 1900 N N . SER A 1 237 ? 14.788 -18.201 34.173 1.00 86.12 237 SER A N 1
ATOM 1901 C CA . SER A 1 237 ? 15.259 -16.934 33.607 1.00 86.12 237 SER A CA 1
ATOM 1902 C C . SER A 1 237 ? 15.722 -17.078 32.160 1.00 86.12 237 SER A C 1
ATOM 1904 O O . SER A 1 237 ? 15.372 -16.224 31.345 1.00 86.12 237 SER A O 1
ATOM 1906 N N . VAL A 1 238 ? 16.406 -18.173 31.803 1.00 85.12 238 VAL A N 1
ATOM 1907 C CA . VAL A 1 238 ? 16.825 -18.420 30.411 1.00 85.12 238 VAL A CA 1
ATOM 1908 C C . VAL A 1 238 ? 15.614 -18.506 29.486 1.00 85.12 238 VAL A C 1
ATOM 1910 O O . VAL A 1 238 ? 15.560 -17.763 28.508 1.00 85.12 238 VAL A O 1
ATOM 1913 N N . TYR A 1 239 ? 14.595 -19.299 29.835 1.00 80.56 239 TYR A N 1
ATOM 1914 C CA . TYR A 1 239 ? 13.355 -19.379 29.049 1.00 80.56 239 TYR A CA 1
ATOM 1915 C C . TYR A 1 239 ? 12.634 -18.027 28.927 1.00 80.56 239 TYR A C 1
ATOM 1917 O O . TYR A 1 239 ? 12.090 -17.720 27.873 1.00 80.56 239 TYR A O 1
ATOM 1925 N N . SER A 1 240 ? 12.664 -17.184 29.966 1.00 76.88 240 SER A N 1
ATOM 1926 C CA . SER A 1 240 ? 12.009 -15.868 29.921 1.00 76.88 240 SER A CA 1
ATOM 1927 C C . SER A 1 240 ? 12.754 -14.819 29.085 1.00 76.88 240 SER A C 1
ATOM 1929 O O . SER A 1 240 ? 12.120 -13.978 28.453 1.00 76.88 240 SER A O 1
ATOM 1931 N N . LEU A 1 241 ? 14.091 -14.860 29.075 1.00 68.81 241 LEU A N 1
ATOM 1932 C CA . LEU A 1 241 ? 14.941 -13.859 28.418 1.00 68.81 241 LEU A CA 1
ATOM 1933 C C . LEU A 1 241 ? 15.205 -14.179 26.944 1.00 68.81 241 LEU A C 1
ATOM 1935 O O . LEU A 1 241 ? 15.583 -13.294 26.183 1.00 68.81 241 LEU A O 1
ATOM 1939 N N . THR A 1 242 ? 15.006 -15.433 26.540 1.00 62.94 242 THR A N 1
ATOM 1940 C CA . THR A 1 242 ? 15.373 -15.934 25.208 1.00 62.94 242 THR A CA 1
ATOM 1941 C C . THR A 1 242 ? 14.204 -16.604 24.492 1.00 62.94 242 THR A C 1
ATOM 1943 O O . THR A 1 242 ? 14.377 -17.576 23.760 1.00 62.94 242 THR A O 1
ATOM 1946 N N . ASN A 1 243 ? 12.997 -16.059 24.677 1.00 57.31 243 ASN A N 1
ATOM 1947 C CA . ASN A 1 243 ? 11.757 -16.591 24.100 1.00 57.31 243 ASN A CA 1
ATOM 1948 C C . ASN A 1 243 ? 11.833 -16.804 22.570 1.00 57.31 243 ASN A C 1
ATOM 1950 O O . ASN A 1 243 ? 11.175 -17.698 22.062 1.00 57.31 243 ASN A O 1
ATOM 1954 N N . SER A 1 244 ? 12.662 -16.038 21.847 1.00 56.25 244 SER A N 1
ATOM 1955 C CA . SER A 1 244 ? 12.891 -16.181 20.398 1.00 56.25 244 SER A CA 1
ATOM 1956 C C . SER A 1 244 ? 13.971 -17.203 20.000 1.00 56.25 244 SER A C 1
ATOM 1958 O O . SER A 1 244 ? 14.026 -17.617 18.846 1.00 56.25 244 SER A O 1
ATOM 1960 N N . LEU A 1 245 ? 14.858 -17.615 20.914 1.00 56.72 245 LEU A N 1
ATOM 1961 C CA . LEU A 1 245 ? 15.942 -18.574 20.629 1.00 56.72 245 LEU A CA 1
ATOM 1962 C C . LEU A 1 245 ? 15.476 -20.032 20.759 1.00 56.72 245 LEU A C 1
ATOM 1964 O O . LEU A 1 245 ? 16.036 -20.920 20.112 1.00 56.72 245 LEU A O 1
ATOM 1968 N N . PHE A 1 246 ? 14.445 -20.284 21.570 1.00 65.12 246 PHE A N 1
ATOM 1969 C CA . PHE A 1 246 ? 13.899 -21.624 21.806 1.00 65.12 246 PHE A CA 1
ATOM 1970 C C . PHE A 1 246 ? 12.824 -22.070 20.805 1.00 65.12 246 PHE A C 1
ATOM 1972 O O . PHE A 1 246 ? 12.351 -23.201 20.899 1.00 65.12 246 PHE A O 1
ATOM 1979 N N . ASP A 1 247 ? 12.533 -21.264 19.782 1.00 67.94 247 ASP A N 1
ATOM 1980 C CA . ASP A 1 247 ? 11.789 -21.711 18.594 1.00 67.94 247 ASP A CA 1
ATOM 1981 C C . ASP A 1 247 ? 12.576 -22.757 17.775 1.00 67.94 247 ASP A C 1
ATOM 1983 O O . ASP A 1 247 ? 12.026 -23.410 16.889 1.00 67.94 247 ASP A O 1
ATOM 1987 N N . ASN A 1 248 ? 13.869 -22.951 18.075 1.00 74.56 248 ASN A N 1
ATOM 1988 C CA . ASN A 1 248 ? 14.722 -23.957 17.451 1.00 74.56 248 ASN A CA 1
ATOM 1989 C C . ASN A 1 248 ? 14.792 -25.253 18.295 1.00 74.56 248 ASN A C 1
ATOM 1991 O O . ASN A 1 248 ? 15.479 -25.279 19.325 1.00 74.56 248 ASN A O 1
ATOM 1995 N N . PRO A 1 249 ? 14.197 -26.375 17.834 1.00 78.81 249 PRO A N 1
ATOM 1996 C CA . PRO A 1 249 ? 14.205 -27.651 18.561 1.00 78.81 249 PRO A CA 1
ATOM 1997 C C . PRO A 1 249 ? 15.612 -28.194 18.848 1.00 78.81 249 PRO A C 1
ATOM 1999 O O . PRO A 1 249 ? 15.826 -28.903 19.834 1.00 78.81 249 PRO A O 1
ATOM 2002 N N . SER A 1 250 ? 16.592 -27.849 18.007 1.00 79.62 250 SER A N 1
ATOM 2003 C CA . SER A 1 250 ? 17.985 -28.283 18.165 1.00 79.62 250 SER A CA 1
ATOM 2004 C C . SER A 1 250 ? 18.682 -27.543 19.305 1.00 79.62 250 SER A C 1
ATOM 2006 O O . SER A 1 250 ? 19.454 -28.152 20.043 1.00 79.62 250 SER A O 1
ATOM 2008 N N . LEU A 1 251 ? 18.377 -26.253 19.486 1.00 80.50 251 LEU A N 1
ATOM 2009 C CA . LEU A 1 251 ? 18.914 -25.442 20.581 1.00 80.50 251 LEU A CA 1
ATOM 2010 C C . LEU A 1 251 ? 18.305 -25.867 21.921 1.00 80.50 251 LEU A C 1
ATOM 2012 O O . LEU A 1 251 ? 19.036 -26.024 22.894 1.00 80.50 251 LEU A O 1
ATOM 2016 N N . VAL A 1 252 ? 16.997 -26.156 21.951 1.00 83.25 252 VAL A N 1
ATOM 2017 C CA . VAL A 1 252 ? 16.319 -26.747 23.122 1.00 83.25 252 VAL A CA 1
ATOM 2018 C C . VAL A 1 252 ? 16.972 -28.078 23.504 1.00 83.25 252 VAL A C 1
ATOM 2020 O O . VAL A 1 252 ? 17.306 -28.307 24.666 1.00 83.25 252 VAL A O 1
ATOM 2023 N N . SER A 1 253 ? 17.200 -28.951 22.519 1.00 84.69 253 SER A N 1
ATOM 2024 C CA . SER A 1 253 ? 17.824 -30.261 22.738 1.00 84.69 253 SER A CA 1
ATOM 2025 C C . SER A 1 253 ? 19.252 -30.132 23.275 1.00 84.69 253 SER A C 1
ATOM 2027 O O . SER A 1 253 ? 19.610 -30.801 24.243 1.00 84.69 253 SER A O 1
ATOM 2029 N N . TYR A 1 254 ? 20.054 -29.233 22.699 1.00 89.00 254 TYR A N 1
ATOM 2030 C CA . TYR A 1 254 ? 21.410 -28.936 23.164 1.00 89.00 254 TYR A CA 1
ATOM 2031 C C . TYR A 1 254 ? 21.431 -28.336 24.581 1.00 89.00 254 TYR A C 1
ATOM 2033 O O . TYR A 1 254 ? 22.210 -28.773 25.429 1.00 89.00 254 TYR A O 1
ATOM 2041 N N . TYR A 1 255 ? 20.545 -27.383 24.876 1.00 90.06 255 TYR A N 1
ATOM 2042 C CA . TYR A 1 255 ? 20.458 -26.755 26.193 1.00 90.06 255 TYR A CA 1
ATOM 2043 C C . TYR A 1 255 ? 20.031 -27.749 27.285 1.00 90.06 255 TYR A C 1
ATOM 2045 O O . TYR A 1 255 ? 20.595 -27.751 28.379 1.00 90.06 255 TYR A O 1
ATOM 2053 N N . ASN A 1 256 ? 19.114 -28.669 26.978 1.00 89.31 256 ASN A N 1
ATOM 2054 C CA . ASN A 1 256 ? 18.734 -29.743 27.898 1.00 89.31 256 ASN A CA 1
ATOM 2055 C C . ASN A 1 256 ? 19.901 -30.702 28.188 1.00 89.31 256 ASN A C 1
ATOM 2057 O O . ASN A 1 256 ? 20.082 -31.120 29.334 1.00 89.31 256 ASN A O 1
ATOM 2061 N N . LEU A 1 257 ? 20.732 -31.013 27.183 1.00 91.19 257 LEU A N 1
ATOM 2062 C CA . LEU A 1 257 ? 21.973 -31.767 27.394 1.00 91.19 257 LEU A CA 1
ATOM 2063 C C . LEU A 1 257 ? 22.939 -31.002 28.308 1.00 91.19 257 LEU A C 1
ATOM 2065 O O . LEU A 1 257 ? 23.513 -31.595 29.220 1.00 91.19 257 LEU A O 1
ATOM 2069 N N . PHE A 1 258 ? 23.090 -29.690 28.105 1.00 93.88 258 PHE A N 1
ATOM 2070 C CA . PHE A 1 258 ? 23.901 -28.834 28.973 1.00 93.88 258 PHE A CA 1
ATOM 2071 C C . PHE A 1 258 ? 23.418 -28.864 30.432 1.00 93.88 258 PHE A C 1
ATOM 2073 O O . PHE A 1 258 ? 24.235 -29.082 31.323 1.00 93.88 258 PHE A O 1
ATOM 2080 N N . LEU A 1 259 ? 22.112 -28.724 30.689 1.00 92.12 259 LEU A N 1
ATOM 2081 C CA . LEU A 1 259 ? 21.552 -28.771 32.047 1.00 92.12 259 LEU A CA 1
ATOM 2082 C C . LEU A 1 259 ? 21.794 -30.119 32.739 1.00 92.12 259 LEU A C 1
ATOM 2084 O O . LEU A 1 259 ? 22.148 -30.155 33.919 1.00 92.12 259 LEU A O 1
ATOM 2088 N N . GLY A 1 260 ? 21.650 -31.227 32.004 1.00 90.50 260 GLY A N 1
ATOM 2089 C CA . GLY A 1 260 ? 21.928 -32.565 32.530 1.00 90.50 260 GLY A CA 1
ATOM 2090 C C . GLY A 1 260 ? 23.396 -32.747 32.927 1.00 90.50 260 GLY A C 1
ATOM 2091 O O . GLY A 1 260 ? 23.693 -33.283 33.995 1.00 90.50 260 GLY A O 1
ATOM 2092 N N . VAL A 1 261 ? 24.324 -32.253 32.102 1.00 92.19 261 VAL A N 1
ATOM 2093 C CA . VAL A 1 261 ? 25.763 -32.297 32.401 1.00 92.19 261 VAL A CA 1
ATOM 2094 C C . VAL A 1 261 ? 26.125 -31.352 33.550 1.00 92.19 261 VAL A C 1
ATOM 2096 O O . VAL A 1 261 ? 26.889 -31.741 34.431 1.00 92.19 261 VAL A O 1
ATOM 2099 N N . TRP A 1 262 ? 25.561 -30.141 33.579 1.00 93.25 262 TRP A N 1
ATOM 2100 C CA . TRP A 1 262 ? 25.752 -29.175 34.664 1.00 93.25 262 TRP A CA 1
ATOM 2101 C C . TRP A 1 262 ? 25.363 -29.771 36.017 1.00 93.25 262 TRP A C 1
ATOM 2103 O O . TRP A 1 262 ? 26.170 -29.753 36.942 1.00 93.25 262 TRP A O 1
ATOM 2113 N N . SER A 1 263 ? 24.166 -30.359 36.112 1.00 89.88 263 SER A N 1
ATOM 2114 C CA . SER A 1 263 ? 23.667 -30.970 37.347 1.00 89.88 263 SER A CA 1
ATOM 2115 C C . SER A 1 263 ? 24.570 -32.106 37.838 1.00 89.88 263 SER A C 1
ATOM 2117 O O . SER A 1 263 ? 24.856 -32.197 39.029 1.00 89.88 263 SER A O 1
ATOM 2119 N N . ASN A 1 264 ? 25.093 -32.927 36.923 1.00 91.12 264 ASN A N 1
ATOM 2120 C CA . ASN A 1 264 ? 26.015 -34.010 37.264 1.00 91.12 264 ASN A CA 1
ATOM 2121 C C . ASN A 1 264 ? 27.366 -33.483 37.792 1.00 91.12 264 ASN A C 1
ATOM 2123 O O . ASN A 1 264 ? 27.911 -34.008 38.759 1.00 91.12 264 ASN A O 1
ATOM 2127 N N . LEU A 1 265 ? 27.895 -32.406 37.198 1.00 89.25 265 LEU A N 1
ATOM 2128 C CA . LEU A 1 265 ? 29.157 -31.791 37.629 1.00 89.25 265 LEU A CA 1
ATOM 2129 C C . LEU A 1 265 ? 29.048 -31.059 38.976 1.00 89.25 265 LEU A C 1
ATOM 2131 O O . LEU A 1 265 ? 30.045 -30.944 39.688 1.00 89.25 265 LEU A O 1
ATOM 2135 N N . THR A 1 266 ? 27.865 -30.552 39.330 1.00 89.56 266 THR A N 1
ATOM 2136 C CA . THR A 1 266 ? 27.648 -29.780 40.564 1.00 89.56 266 THR A CA 1
ATOM 2137 C C . THR A 1 266 ? 27.151 -30.621 41.739 1.00 89.56 266 THR A C 1
ATOM 2139 O O . THR A 1 266 ? 27.275 -30.181 42.881 1.00 89.56 266 THR A O 1
ATOM 2142 N N . GLN A 1 267 ? 26.664 -31.845 41.504 1.00 85.44 267 GLN A N 1
ATOM 2143 C CA . GLN A 1 267 ? 26.066 -32.711 42.531 1.00 85.44 267 GLN A CA 1
ATOM 2144 C C . GLN A 1 267 ? 27.008 -33.040 43.705 1.00 85.44 267 GLN A C 1
ATOM 2146 O O . GLN A 1 267 ? 26.545 -33.247 44.826 1.00 85.44 267 GLN A O 1
ATOM 2151 N N . SER A 1 268 ? 28.324 -33.078 43.472 1.00 82.31 268 SER A N 1
ATOM 2152 C CA . SER A 1 268 ? 29.339 -33.368 44.496 1.00 82.31 268 SER A CA 1
ATOM 2153 C C . SER A 1 268 ? 29.944 -32.122 45.162 1.00 82.31 268 SER A C 1
ATOM 2155 O O . SER A 1 268 ? 30.881 -32.256 45.949 1.00 82.31 268 SER A O 1
ATOM 2157 N N . LEU A 1 269 ? 29.472 -30.915 44.830 1.00 87.38 269 LEU A N 1
ATOM 2158 C CA . LEU A 1 269 ? 30.049 -29.640 45.270 1.00 87.38 269 LEU A CA 1
ATOM 2159 C C . LEU A 1 269 ? 29.091 -28.863 46.185 1.00 87.38 269 LEU A C 1
ATOM 2161 O O . LEU A 1 269 ? 27.871 -28.944 46.067 1.00 87.38 269 LEU A O 1
ATOM 2165 N N . THR A 1 270 ? 29.643 -28.058 47.096 1.00 87.12 270 THR A N 1
ATOM 2166 C CA . THR A 1 270 ? 28.837 -27.123 47.905 1.00 87.12 270 THR A CA 1
ATOM 2167 C C . THR A 1 270 ? 28.435 -25.888 47.092 1.00 87.12 270 THR A C 1
ATOM 2169 O O . THR A 1 270 ? 29.185 -25.451 46.218 1.00 87.12 270 THR A O 1
ATOM 2172 N N . THR A 1 271 ? 27.305 -25.246 47.422 1.00 86.44 271 THR A N 1
ATOM 2173 C CA . THR A 1 271 ? 26.815 -24.033 46.726 1.00 86.44 271 THR A CA 1
ATOM 2174 C C . THR A 1 271 ? 27.882 -22.935 46.626 1.00 86.44 271 THR A C 1
ATOM 2176 O O . THR A 1 271 ? 28.018 -22.280 45.596 1.00 86.44 271 THR A O 1
ATOM 2179 N N . LYS A 1 272 ? 28.708 -22.779 47.670 1.00 86.50 272 LYS A N 1
ATOM 2180 C CA . LYS A 1 272 ? 29.812 -21.811 47.704 1.00 86.50 272 LYS A CA 1
ATOM 2181 C C . LYS A 1 272 ? 30.954 -22.171 46.746 1.00 86.50 272 LYS A C 1
ATOM 2183 O O . LYS A 1 272 ? 31.512 -21.275 46.121 1.00 86.50 272 LYS A O 1
ATOM 2188 N N . GLN A 1 273 ? 31.298 -23.455 46.620 1.00 87.19 273 GLN A N 1
ATOM 2189 C CA . GLN A 1 273 ? 32.318 -23.922 45.670 1.00 87.19 273 GLN A CA 1
ATOM 2190 C C . GLN A 1 273 ? 31.845 -23.749 44.224 1.00 87.19 273 GLN A C 1
ATOM 2192 O O . GLN A 1 273 ? 32.612 -23.281 43.386 1.00 87.19 273 GLN A O 1
ATOM 2197 N N . VAL A 1 274 ? 30.569 -24.041 43.950 1.00 88.00 274 VAL A N 1
ATOM 2198 C CA . VAL A 1 274 ? 29.971 -23.823 42.624 1.00 88.00 274 VAL A CA 1
ATOM 2199 C C . VAL A 1 274 ? 29.975 -22.339 42.265 1.00 88.00 274 VAL A C 1
ATOM 2201 O O . VAL A 1 274 ? 30.394 -21.991 41.169 1.00 88.00 274 VAL A O 1
ATOM 2204 N N . ALA A 1 275 ? 29.626 -21.448 43.197 1.00 87.00 275 ALA A N 1
ATOM 2205 C CA . ALA A 1 275 ? 29.665 -20.005 42.957 1.00 87.00 275 ALA A CA 1
ATOM 2206 C C . ALA A 1 275 ? 31.075 -19.462 42.651 1.00 87.00 275 ALA A C 1
ATOM 2208 O O . ALA A 1 275 ? 31.212 -18.538 41.854 1.00 87.00 275 ALA A O 1
ATOM 2209 N N . GLN A 1 276 ? 32.128 -20.034 43.247 1.00 88.19 276 GLN A N 1
ATOM 2210 C CA . GLN A 1 276 ? 33.515 -19.620 42.996 1.00 88.19 276 GLN A CA 1
ATOM 2211 C C . GLN A 1 276 ? 34.043 -20.055 41.620 1.00 88.19 276 GLN A C 1
ATOM 2213 O O . GLN A 1 276 ? 34.943 -19.407 41.094 1.00 88.19 276 GLN A O 1
ATOM 2218 N N . GLN A 1 277 ? 33.495 -21.126 41.038 1.00 90.44 277 GLN A N 1
ATOM 2219 C CA . GLN A 1 277 ? 33.977 -21.733 39.787 1.00 90.44 277 GLN A CA 1
ATOM 2220 C C . GLN A 1 277 ? 32.881 -21.848 38.714 1.00 90.44 277 GLN A C 1
ATOM 2222 O O . GLN A 1 277 ? 33.011 -22.622 37.768 1.00 90.44 277 GLN A O 1
ATOM 2227 N N . ALA A 1 278 ? 31.793 -21.081 38.830 1.00 87.56 278 ALA A N 1
ATOM 2228 C CA . ALA A 1 278 ? 30.578 -21.289 38.041 1.00 87.56 278 ALA A CA 1
ATOM 2229 C C . ALA A 1 278 ? 30.825 -21.248 36.522 1.00 87.56 278 ALA A C 1
ATOM 2231 O O . ALA A 1 278 ? 30.357 -22.123 35.796 1.00 87.56 278 ALA A O 1
ATOM 2232 N N . PHE A 1 279 ? 31.618 -20.289 36.033 1.00 89.62 279 PHE A N 1
ATOM 2233 C CA . PHE A 1 279 ? 31.961 -20.200 34.609 1.00 89.62 279 PHE A CA 1
ATOM 2234 C C . PHE A 1 279 ? 32.925 -21.309 34.145 1.00 89.62 279 PHE A C 1
ATOM 2236 O O . PHE A 1 279 ? 32.816 -21.764 33.009 1.00 89.62 279 PHE A O 1
ATOM 2243 N N . GLU A 1 280 ? 33.825 -21.803 35.005 1.00 89.31 280 GLU A N 1
ATOM 2244 C CA . GLU A 1 280 ? 34.706 -22.936 34.674 1.00 89.31 280 GLU A CA 1
ATOM 2245 C C . GLU A 1 280 ? 33.923 -24.249 34.573 1.00 89.31 280 GLU A C 1
ATOM 2247 O O . GLU A 1 280 ? 34.106 -25.021 33.627 1.00 89.31 280 GLU A O 1
ATOM 2252 N N . ILE A 1 281 ? 33.008 -24.481 35.518 1.00 89.94 281 ILE A N 1
ATOM 2253 C CA . ILE A 1 281 ? 32.090 -25.625 35.505 1.00 89.94 281 ILE A CA 1
ATOM 2254 C C . ILE A 1 281 ? 31.200 -25.553 34.260 1.00 89.94 281 ILE A C 1
ATOM 2256 O O . ILE A 1 281 ? 30.998 -26.565 33.590 1.00 89.94 281 ILE A O 1
ATOM 2260 N N . ALA A 1 282 ? 30.737 -24.358 33.890 1.00 90.00 282 ALA A N 1
ATOM 2261 C CA . ALA A 1 282 ? 29.900 -24.160 32.714 1.00 90.00 282 ALA A CA 1
ATOM 2262 C C . ALA A 1 282 ? 30.652 -24.413 31.407 1.00 90.00 282 ALA A C 1
ATOM 2264 O O . ALA A 1 282 ? 30.121 -25.085 30.529 1.00 90.00 282 ALA A O 1
ATOM 2265 N N . ASN A 1 283 ? 31.899 -23.946 31.288 1.00 88.81 283 ASN A N 1
ATOM 2266 C CA . ASN A 1 283 ? 32.754 -24.242 30.136 1.00 88.81 283 ASN A CA 1
ATOM 2267 C C . ASN A 1 283 ? 32.965 -25.755 29.968 1.00 88.81 283 ASN A C 1
ATOM 2269 O O . ASN A 1 283 ? 32.856 -26.279 28.860 1.00 88.81 283 ASN A O 1
ATOM 2273 N N . ARG A 1 284 ? 33.199 -26.486 31.070 1.00 88.62 284 ARG A N 1
ATOM 2274 C CA . ARG A 1 284 ? 33.297 -27.957 31.044 1.00 88.62 284 ARG A CA 1
ATOM 2275 C C . ARG A 1 284 ? 31.974 -28.617 30.658 1.00 88.62 284 ARG A C 1
ATOM 2277 O O . ARG A 1 284 ? 31.980 -29.566 29.876 1.00 88.62 284 ARG A O 1
ATOM 2284 N N . ALA A 1 285 ? 30.853 -28.112 31.173 1.00 90.25 285 ALA A N 1
ATOM 2285 C CA . ALA A 1 285 ? 29.526 -28.613 30.839 1.00 90.25 285 ALA A CA 1
ATOM 2286 C C . ALA A 1 285 ? 29.196 -28.412 29.353 1.00 90.25 285 ALA A C 1
ATOM 2288 O O . ALA A 1 285 ? 28.721 -29.350 28.720 1.00 90.25 285 ALA A O 1
ATOM 2289 N N . VAL A 1 286 ? 29.522 -27.242 28.790 1.00 90.06 286 VAL A N 1
ATOM 2290 C CA . VAL A 1 286 ? 29.394 -26.926 27.358 1.00 90.06 286 VAL A CA 1
ATOM 2291 C C . VAL A 1 286 ? 30.256 -27.855 26.506 1.00 90.06 286 VAL A C 1
ATOM 2293 O O . VAL A 1 286 ? 29.767 -28.428 25.539 1.00 90.06 286 VAL A O 1
ATOM 2296 N N . TYR A 1 287 ? 31.522 -28.067 26.870 1.00 88.56 287 TYR A N 1
ATOM 2297 C CA . TYR A 1 287 ? 32.411 -28.955 26.116 1.00 88.56 287 TYR A CA 1
ATOM 2298 C C . TYR A 1 287 ? 31.874 -30.396 26.047 1.00 88.56 287 TYR A C 1
ATOM 2300 O O . TYR A 1 287 ? 31.822 -31.014 24.979 1.00 88.56 287 TYR A O 1
ATOM 2308 N N . LEU A 1 288 ? 31.426 -30.929 27.187 1.00 89.06 288 LEU A N 1
ATOM 2309 C CA . LEU A 1 288 ? 30.885 -32.284 27.279 1.00 89.06 288 LEU A CA 1
ATOM 2310 C C . LEU A 1 288 ? 29.525 -32.411 26.579 1.00 89.06 288 LEU A C 1
ATOM 2312 O O . LEU A 1 288 ? 29.328 -33.370 25.831 1.00 89.06 288 LEU A O 1
ATOM 2316 N N . SER A 1 289 ? 28.612 -31.451 26.754 1.00 90.31 289 SER A N 1
ATOM 2317 C CA . SER A 1 289 ? 27.303 -31.470 26.087 1.00 90.31 289 SER A CA 1
ATOM 2318 C C . SER A 1 289 ? 27.440 -31.331 24.571 1.00 90.31 289 SER A C 1
ATOM 2320 O O . SER A 1 289 ? 26.790 -32.067 23.823 1.00 90.31 289 SER A O 1
ATOM 2322 N N . LEU A 1 290 ? 28.342 -30.464 24.104 1.00 87.75 290 LEU A N 1
ATOM 2323 C CA . LEU A 1 290 ? 28.602 -30.267 22.685 1.00 87.75 290 LEU A CA 1
ATOM 2324 C C . LEU A 1 290 ? 29.188 -31.530 22.049 1.00 87.75 290 LEU A C 1
ATOM 2326 O O . LEU A 1 290 ? 28.741 -31.926 20.980 1.00 87.75 290 LEU A O 1
ATOM 2330 N N . SER A 1 291 ? 30.105 -32.236 22.718 1.00 85.31 291 SER A N 1
ATOM 2331 C CA . SER A 1 291 ? 30.675 -33.492 22.197 1.00 85.31 291 SER A CA 1
ATOM 2332 C C . SER A 1 291 ? 29.626 -34.583 21.918 1.00 85.31 291 SER A C 1
ATOM 2334 O O . SER A 1 291 ? 29.780 -35.389 20.997 1.00 85.31 291 SER A O 1
ATOM 2336 N N . VAL A 1 292 ? 28.534 -34.589 22.689 1.00 86.00 292 VAL A N 1
ATOM 2337 C CA . VAL A 1 292 ? 27.388 -35.485 22.492 1.00 86.00 292 VAL A CA 1
ATOM 2338 C C . VAL A 1 292 ? 26.494 -34.961 21.369 1.00 86.00 292 VAL A C 1
ATOM 2340 O O . VAL A 1 292 ? 26.123 -35.723 20.479 1.00 86.00 292 VAL A O 1
ATOM 2343 N N . PHE A 1 293 ? 26.209 -33.658 21.367 1.00 87.12 293 PHE A N 1
ATOM 2344 C CA . PHE A 1 293 ? 25.371 -33.001 20.364 1.00 87.12 293 PHE A CA 1
ATOM 2345 C C . PHE A 1 293 ? 25.967 -33.047 18.946 1.00 87.12 293 PHE A C 1
ATOM 2347 O O . PHE A 1 293 ? 25.246 -33.229 17.970 1.00 87.12 293 PHE A O 1
ATOM 2354 N N . LEU A 1 294 ? 27.292 -32.968 18.805 1.00 85.81 294 LEU A N 1
ATOM 2355 C CA . LEU A 1 294 ? 27.971 -33.036 17.507 1.00 85.81 294 LEU A CA 1
ATOM 2356 C C . LEU A 1 294 ? 27.731 -34.366 16.773 1.00 85.81 294 LEU A C 1
ATOM 2358 O O . LEU A 1 294 ? 27.797 -34.399 15.548 1.00 85.81 294 LEU A O 1
ATOM 2362 N N . LYS A 1 295 ? 27.401 -35.453 17.488 1.00 83.62 295 LYS A N 1
ATOM 2363 C CA . LYS A 1 295 ? 27.073 -36.756 16.879 1.00 83.62 295 LYS A CA 1
ATOM 2364 C C . LYS A 1 295 ? 25.711 -36.768 16.180 1.00 83.62 295 LYS A C 1
ATOM 2366 O O . LYS A 1 295 ? 25.474 -37.643 15.354 1.00 83.62 295 LYS A O 1
ATOM 2371 N N . SER A 1 296 ? 24.826 -35.826 16.511 1.00 79.56 296 SER A N 1
ATOM 2372 C CA . SER A 1 296 ? 23.471 -35.724 15.954 1.00 79.56 296 SER A CA 1
ATOM 2373 C C . SER A 1 296 ? 23.333 -34.687 14.834 1.00 79.56 296 SER A C 1
ATOM 2375 O O . SER A 1 296 ? 22.229 -34.467 14.346 1.00 79.56 296 SER A O 1
ATOM 2377 N N . VAL A 1 297 ? 24.428 -34.037 14.423 1.00 81.25 297 VAL A N 1
ATOM 2378 C CA . VAL A 1 297 ? 24.427 -32.909 13.477 1.00 81.25 297 VAL A CA 1
ATOM 2379 C C . VAL A 1 297 ? 25.254 -33.259 12.225 1.00 81.25 297 VAL A C 1
ATOM 2381 O O . VAL A 1 297 ? 26.251 -33.974 12.343 1.00 81.25 297 VAL A O 1
ATOM 2384 N N . PRO A 1 298 ? 24.891 -32.773 11.016 1.00 80.12 298 PRO A N 1
ATOM 2385 C CA . PRO A 1 298 ? 25.672 -33.002 9.799 1.00 80.12 298 PRO A CA 1
ATOM 2386 C C . PRO A 1 298 ? 27.151 -32.616 9.941 1.00 80.12 298 PRO A C 1
ATOM 2388 O O . PRO A 1 298 ? 27.485 -31.581 10.518 1.00 80.12 298 PRO A O 1
ATOM 2391 N N . GLN A 1 299 ? 28.038 -33.415 9.339 1.00 75.81 299 GLN A N 1
ATOM 2392 C CA . GLN A 1 299 ? 29.495 -33.327 9.514 1.00 75.81 299 GLN A CA 1
ATOM 2393 C C . GLN A 1 299 ? 30.091 -31.942 9.190 1.00 75.81 299 GLN A C 1
ATOM 2395 O O . GLN A 1 299 ? 31.049 -31.523 9.833 1.00 75.81 299 GLN A O 1
ATOM 2400 N N . GLN A 1 300 ? 29.500 -31.209 8.240 1.00 70.88 300 GLN A N 1
ATOM 2401 C CA . GLN A 1 300 ? 29.917 -29.848 7.867 1.00 70.88 300 GLN A CA 1
ATOM 2402 C C . GLN A 1 300 ? 29.616 -28.800 8.947 1.00 70.88 300 GLN A C 1
ATOM 2404 O O . GLN A 1 300 ? 30.375 -27.855 9.122 1.00 70.88 300 GLN A O 1
ATOM 2409 N N . VAL A 1 301 ? 28.511 -28.958 9.675 1.00 76.31 301 VAL A N 1
ATOM 2410 C CA . VAL A 1 301 ? 28.144 -28.061 10.779 1.00 76.31 301 VAL A CA 1
ATOM 2411 C C . VAL A 1 301 ? 28.898 -28.476 12.044 1.00 76.31 301 VAL A C 1
ATOM 2413 O O . VAL A 1 301 ? 29.333 -27.627 12.820 1.00 76.31 301 VAL A O 1
ATOM 2416 N N . ALA A 1 302 ? 29.132 -29.780 12.212 1.00 78.94 302 ALA A N 1
ATOM 2417 C CA . ALA A 1 302 ? 29.885 -30.318 13.334 1.00 78.94 302 ALA A CA 1
ATOM 2418 C C . ALA A 1 302 ? 31.350 -29.837 13.364 1.00 78.94 302 ALA A C 1
ATOM 2420 O O . ALA A 1 302 ? 31.866 -29.524 14.435 1.00 78.94 302 ALA A O 1
ATOM 2421 N N . SER A 1 303 ? 32.017 -29.724 12.210 1.00 77.12 303 SER A N 1
ATOM 2422 C CA . SER A 1 303 ? 33.402 -29.235 12.135 1.00 77.12 303 SER A CA 1
ATOM 2423 C C . SER A 1 303 ? 33.536 -27.763 12.541 1.00 77.12 303 SER A C 1
ATOM 2425 O O . SER A 1 303 ? 34.455 -27.411 13.279 1.00 77.12 303 SER A O 1
ATOM 2427 N N . VAL A 1 304 ? 32.600 -26.909 12.119 1.00 76.44 304 VAL A N 1
ATOM 2428 C CA . VAL A 1 304 ? 32.602 -25.478 12.464 1.00 76.44 304 VAL A CA 1
ATOM 2429 C C . VAL A 1 304 ? 32.240 -25.264 13.934 1.00 76.44 304 VAL A C 1
ATOM 2431 O O . VAL A 1 304 ? 32.913 -24.499 14.619 1.00 76.44 304 VAL A O 1
ATOM 2434 N N . LEU A 1 305 ? 31.243 -25.985 14.458 1.00 82.75 305 LEU A N 1
ATOM 2435 C CA . LEU A 1 305 ? 30.887 -25.936 15.882 1.00 82.75 305 LEU A CA 1
ATOM 2436 C C . LEU A 1 305 ? 32.032 -26.419 16.786 1.00 82.75 305 LEU A C 1
ATOM 2438 O O . LEU A 1 305 ? 32.261 -25.836 17.844 1.00 82.75 305 LEU A O 1
ATOM 2442 N N . ALA A 1 306 ? 32.785 -27.439 16.362 1.00 81.38 306 ALA A N 1
ATOM 2443 C CA . ALA A 1 306 ? 33.968 -27.903 17.084 1.00 81.38 306 ALA A CA 1
ATOM 2444 C C . ALA A 1 306 ? 35.096 -26.855 17.094 1.00 81.38 306 ALA A C 1
ATOM 2446 O O . ALA A 1 306 ? 35.729 -26.654 18.128 1.00 81.38 306 ALA A O 1
ATOM 2447 N N . LEU A 1 307 ? 35.322 -26.154 15.976 1.00 82.19 307 LEU A N 1
ATOM 2448 C CA . LEU A 1 307 ? 36.289 -25.052 15.899 1.00 82.19 307 LEU A CA 1
ATOM 2449 C C . LEU A 1 307 ? 35.873 -23.863 16.774 1.00 82.19 307 LEU A C 1
ATOM 2451 O O . LEU A 1 307 ? 36.699 -23.313 17.497 1.00 82.19 307 LEU A O 1
ATOM 2455 N N . VAL A 1 308 ? 34.587 -23.505 16.771 1.00 84.00 308 VAL A N 1
ATOM 2456 C CA . VAL A 1 308 ? 34.036 -22.477 17.666 1.00 84.00 308 VAL A CA 1
ATOM 2457 C C . VAL A 1 308 ? 34.269 -22.864 19.129 1.00 84.00 308 VAL A C 1
ATOM 2459 O O . VAL A 1 308 ? 34.724 -22.041 19.915 1.00 84.00 308 VAL A O 1
ATOM 2462 N N . ALA A 1 309 ? 34.063 -24.127 19.496 1.00 82.19 309 ALA A N 1
ATOM 2463 C CA . ALA A 1 309 ? 34.285 -24.575 20.868 1.00 82.19 309 ALA A CA 1
ATOM 2464 C C . ALA A 1 309 ? 35.757 -24.578 21.316 1.00 82.19 309 ALA A C 1
ATOM 2466 O O . ALA A 1 309 ? 36.035 -24.549 22.511 1.00 82.19 309 ALA A O 1
ATOM 2467 N N . GLN A 1 310 ? 36.700 -24.618 20.371 1.00 84.62 310 GLN A N 1
ATOM 2468 C CA . GLN A 1 310 ? 38.136 -24.524 20.655 1.00 84.62 310 GLN A CA 1
ATOM 2469 C C . GLN A 1 310 ? 38.618 -23.078 20.819 1.00 84.62 310 GLN A C 1
ATOM 2471 O O . GLN A 1 310 ? 39.583 -22.838 21.539 1.00 84.62 310 GLN A O 1
ATOM 2476 N N . TRP A 1 311 ? 37.976 -22.127 20.134 1.00 85.06 311 TRP A N 1
ATOM 2477 C CA . TRP A 1 311 ? 38.401 -20.722 20.089 1.00 85.06 311 TRP A CA 1
ATOM 2478 C C . TRP A 1 311 ? 37.653 -19.816 21.067 1.00 85.06 311 TRP A C 1
ATOM 2480 O O . TRP A 1 311 ? 38.133 -18.725 21.371 1.00 85.06 311 TRP A O 1
ATOM 2490 N N . PHE A 1 312 ? 36.485 -20.244 21.545 1.00 87.25 312 PHE A N 1
ATOM 2491 C CA . PHE A 1 312 ? 35.633 -19.448 22.418 1.00 87.25 312 PHE A CA 1
ATOM 2492 C C . PHE A 1 312 ? 35.437 -20.104 23.781 1.00 87.25 312 PHE A C 1
ATOM 2494 O O . PHE A 1 312 ? 35.284 -21.316 23.906 1.00 87.25 312 PHE A O 1
ATOM 2501 N N . ASN A 1 313 ? 35.362 -19.260 24.805 1.00 87.00 313 ASN A N 1
ATOM 2502 C CA . ASN A 1 313 ? 34.857 -19.615 26.125 1.00 87.00 313 ASN A CA 1
ATOM 2503 C C . ASN A 1 313 ? 33.495 -18.948 26.347 1.00 87.00 313 ASN A C 1
ATOM 2505 O O . ASN A 1 313 ? 33.143 -17.978 25.672 1.00 87.00 313 ASN A O 1
ATOM 2509 N N . ILE A 1 314 ? 32.758 -19.412 27.357 1.00 86.19 314 ILE A N 1
ATOM 2510 C CA . ILE A 1 314 ? 31.434 -18.894 27.729 1.00 86.19 314 ILE A CA 1
ATOM 2511 C C . ILE A 1 314 ? 31.418 -17.393 28.051 1.00 86.19 314 ILE A C 1
ATOM 2513 O O . ILE A 1 314 ? 30.371 -16.767 27.969 1.00 86.19 314 ILE A O 1
ATOM 2517 N N . THR A 1 315 ? 32.559 -16.800 28.402 1.00 83.81 315 THR A N 1
ATOM 2518 C CA . THR A 1 315 ? 32.701 -15.362 28.680 1.00 83.81 315 THR A CA 1
ATOM 2519 C C . THR A 1 315 ? 33.053 -14.538 27.443 1.00 83.81 315 THR A C 1
ATOM 2521 O O . THR A 1 315 ? 32.780 -13.343 27.419 1.00 83.81 315 THR A O 1
ATOM 2524 N N . ASP A 1 316 ? 33.612 -15.170 26.406 1.00 85.44 316 ASP A N 1
ATOM 2525 C CA . ASP A 1 316 ? 34.233 -14.489 25.263 1.00 85.44 316 ASP A CA 1
ATOM 2526 C C . ASP A 1 316 ? 33.492 -14.737 23.941 1.00 85.44 316 ASP A C 1
ATOM 2528 O O . ASP A 1 316 ? 33.923 -14.273 22.888 1.00 85.44 316 ASP A O 1
ATOM 2532 N N . TYR A 1 317 ? 32.361 -15.449 23.965 1.00 83.25 317 TYR A N 1
ATOM 2533 C CA . TYR A 1 317 ? 31.605 -15.842 22.766 1.00 83.25 317 TYR A CA 1
ATOM 2534 C C . TYR A 1 317 ? 31.107 -14.664 21.905 1.00 83.25 317 TYR A C 1
ATOM 2536 O O . TYR A 1 317 ? 30.837 -14.842 20.711 1.00 83.25 317 TYR A O 1
ATOM 2544 N N . THR A 1 318 ? 31.019 -13.458 22.479 1.00 83.56 318 THR A N 1
ATOM 2545 C CA . THR A 1 318 ? 30.684 -12.198 21.789 1.00 83.56 318 THR A CA 1
ATOM 2546 C C . THR A 1 318 ? 31.905 -11.365 21.385 1.00 83.56 318 THR A C 1
ATOM 2548 O O . THR A 1 318 ? 31.734 -10.267 20.854 1.00 83.56 318 THR A O 1
ATOM 2551 N N . ASN A 1 319 ? 33.131 -11.829 21.645 1.00 87.88 319 ASN A N 1
ATOM 2552 C CA . ASN A 1 319 ? 34.349 -11.085 21.338 1.00 87.88 319 ASN A CA 1
ATOM 2553 C C . ASN A 1 319 ? 34.579 -11.023 19.819 1.00 87.88 319 ASN A C 1
ATOM 2555 O O . ASN A 1 319 ? 34.924 -12.013 19.169 1.00 87.88 319 ASN A O 1
ATOM 2559 N N . THR A 1 320 ? 34.420 -9.825 19.260 1.00 82.06 320 THR A N 1
ATOM 2560 C CA . THR A 1 320 ? 34.524 -9.560 17.821 1.00 82.06 320 THR A CA 1
ATOM 2561 C C . THR A 1 320 ? 35.932 -9.794 17.268 1.00 82.06 320 THR A C 1
ATOM 2563 O O . THR A 1 320 ? 36.069 -10.184 16.110 1.00 82.06 320 THR A O 1
ATOM 2566 N N . GLN A 1 321 ? 36.986 -9.638 18.079 1.00 84.44 321 GLN A N 1
ATOM 2567 C CA . GLN A 1 321 ? 38.368 -9.892 17.654 1.00 84.44 321 GLN A CA 1
ATOM 2568 C C . GLN A 1 321 ? 38.657 -11.391 17.498 1.00 84.44 321 GLN A C 1
ATOM 2570 O O . GLN A 1 321 ? 39.329 -11.793 16.545 1.00 84.44 321 GLN A O 1
ATOM 2575 N N . LEU A 1 322 ? 38.111 -12.227 18.387 1.00 84.69 322 LEU A N 1
ATOM 2576 C CA . LEU A 1 322 ? 38.211 -13.687 18.280 1.00 84.69 322 LEU A CA 1
ATOM 2577 C C . LEU A 1 322 ? 37.379 -14.212 17.105 1.00 84.69 322 LEU A C 1
ATOM 2579 O O . LEU A 1 322 ? 37.857 -15.057 16.350 1.00 84.69 322 LEU A O 1
ATOM 2583 N N . GLN A 1 323 ? 36.186 -13.648 16.883 1.00 86.88 323 GLN A N 1
ATOM 2584 C CA . GLN A 1 323 ? 35.361 -13.949 15.705 1.00 86.88 323 GLN A CA 1
ATOM 2585 C C . GLN A 1 323 ? 36.089 -13.602 14.406 1.00 86.88 323 GLN A C 1
ATOM 2587 O O . GLN A 1 323 ? 36.149 -14.433 13.501 1.00 86.88 323 GLN A O 1
ATOM 2592 N N . ALA A 1 324 ? 36.709 -12.423 14.329 1.00 84.38 324 ALA A N 1
ATOM 2593 C CA . ALA A 1 324 ? 37.497 -12.008 13.172 1.00 84.38 324 ALA A CA 1
ATOM 2594 C C . ALA A 1 324 ? 38.714 -12.921 12.936 1.00 84.38 324 ALA A C 1
ATOM 2596 O O . ALA A 1 324 ? 38.951 -13.351 11.807 1.00 84.38 324 ALA A O 1
ATOM 2597 N N . SER A 1 325 ? 39.442 -13.276 13.998 1.00 86.50 325 SER A N 1
ATOM 2598 C CA . SER A 1 325 ? 40.628 -14.139 13.912 1.00 86.50 325 SER A CA 1
ATOM 2599 C C . SER A 1 325 ? 40.285 -15.564 13.466 1.00 86.50 325 SER A C 1
ATOM 2601 O O . SER A 1 325 ? 40.948 -16.099 12.577 1.00 86.50 325 SER A O 1
ATOM 2603 N N . LEU A 1 326 ? 39.215 -16.158 14.011 1.00 87.25 326 LEU A N 1
ATOM 2604 C CA . LEU A 1 326 ? 38.739 -17.473 13.574 1.00 87.25 326 LEU A CA 1
ATOM 2605 C C . LEU A 1 326 ? 38.236 -17.422 12.126 1.00 87.25 326 LEU A C 1
ATOM 2607 O O . LEU A 1 326 ? 38.548 -18.310 11.338 1.00 87.25 326 LEU A O 1
ATOM 2611 N N . THR A 1 327 ? 37.514 -16.363 11.749 1.00 87.50 327 THR A N 1
ATOM 2612 C CA . THR A 1 327 ? 37.027 -16.179 10.372 1.00 87.50 327 THR A CA 1
ATOM 2613 C C . THR A 1 327 ? 38.180 -16.149 9.378 1.00 87.50 327 THR A C 1
ATOM 2615 O O . THR A 1 327 ? 38.137 -16.859 8.376 1.00 87.50 327 THR A O 1
ATOM 2618 N N . LEU A 1 328 ? 39.232 -15.375 9.659 1.00 87.06 328 LEU A N 1
ATOM 2619 C CA . LEU A 1 328 ? 40.416 -15.313 8.804 1.00 87.06 328 LEU A CA 1
ATOM 2620 C C . LEU A 1 328 ? 41.175 -16.644 8.788 1.00 87.06 328 LEU A C 1
ATOM 2622 O O . LEU A 1 328 ? 41.609 -17.074 7.723 1.00 87.06 328 LEU A O 1
ATOM 2626 N N . SER A 1 329 ? 41.290 -17.332 9.926 1.00 85.56 329 SER A N 1
ATOM 2627 C CA . SER A 1 329 ? 41.940 -18.646 10.000 1.00 85.56 329 SER A CA 1
ATOM 2628 C C . SER A 1 329 ? 41.216 -19.700 9.154 1.00 85.56 329 SER A C 1
ATOM 2630 O O . SER A 1 329 ? 41.866 -20.428 8.405 1.00 85.56 329 SER A O 1
ATOM 2632 N N . VAL A 1 330 ? 39.881 -19.737 9.201 1.00 84.31 330 VAL A N 1
ATOM 2633 C CA . VAL A 1 330 ? 39.059 -20.660 8.401 1.00 84.31 330 VAL A CA 1
ATOM 2634 C C . VAL A 1 330 ? 39.063 -20.264 6.923 1.00 84.31 330 VAL A C 1
ATOM 2636 O O . VAL A 1 330 ? 39.227 -21.119 6.054 1.00 84.31 330 VAL A O 1
ATOM 2639 N N . ALA A 1 331 ? 38.948 -18.969 6.615 1.00 84.19 331 ALA A N 1
ATOM 2640 C CA . ALA A 1 331 ? 38.935 -18.475 5.238 1.00 84.19 331 ALA A CA 1
ATOM 2641 C C . ALA A 1 331 ? 40.276 -18.680 4.509 1.00 84.19 331 ALA A C 1
ATOM 2643 O O . ALA A 1 331 ? 40.295 -18.733 3.281 1.00 84.19 331 ALA A O 1
ATOM 2644 N N . THR A 1 332 ? 41.389 -18.810 5.241 1.00 85.81 332 THR A N 1
ATOM 2645 C CA . THR A 1 332 ? 42.741 -18.935 4.669 1.00 85.81 332 THR A CA 1
ATOM 2646 C C . THR A 1 332 ? 43.347 -20.337 4.762 1.00 85.81 332 THR A C 1
ATOM 2648 O O . THR A 1 332 ? 44.427 -20.555 4.218 1.00 85.81 332 THR A O 1
ATOM 2651 N N . GLN A 1 333 ? 42.647 -21.308 5.360 1.00 79.19 333 GLN A N 1
ATOM 2652 C CA . GLN A 1 333 ? 43.189 -22.619 5.751 1.00 79.19 333 GLN A CA 1
ATOM 2653 C C . GLN A 1 333 ? 43.799 -23.454 4.601 1.00 79.19 333 GLN A C 1
ATOM 2655 O O . GLN A 1 333 ? 44.607 -24.337 4.864 1.00 79.19 333 GLN A O 1
ATOM 2660 N N . ASN A 1 334 ? 43.461 -23.158 3.338 1.00 78.38 334 ASN A N 1
ATOM 2661 C CA . ASN A 1 334 ? 43.964 -23.851 2.140 1.00 78.38 334 ASN A CA 1
ATOM 2662 C C . ASN A 1 334 ? 44.410 -22.891 1.014 1.00 78.38 334 ASN A C 1
ATOM 2664 O O . ASN A 1 334 ? 44.396 -23.264 -0.160 1.00 78.38 334 ASN A O 1
ATOM 2668 N N . LEU A 1 335 ? 44.755 -21.643 1.342 1.00 85.25 335 LEU A N 1
ATOM 2669 C CA . LEU A 1 335 ? 45.126 -20.620 0.357 1.00 85.25 335 LEU A CA 1
ATOM 2670 C C . LEU A 1 335 ? 46.643 -20.399 0.296 1.00 85.25 335 LEU A C 1
ATOM 2672 O O . LEU A 1 335 ? 47.349 -20.531 1.294 1.00 85.25 335 LEU A O 1
ATOM 2676 N N . THR A 1 336 ? 47.158 -20.018 -0.877 1.00 86.62 336 THR A N 1
ATOM 2677 C CA . THR A 1 336 ? 48.561 -19.587 -1.010 1.00 86.62 336 THR A CA 1
ATOM 2678 C C . THR A 1 336 ? 48.796 -18.258 -0.285 1.00 86.62 336 THR A C 1
ATOM 2680 O O . THR A 1 336 ? 47.860 -17.496 -0.051 1.00 86.62 336 THR A O 1
ATOM 2683 N N . GLN A 1 337 ? 50.052 -17.918 0.032 1.00 80.69 337 GLN A N 1
ATOM 2684 C CA . GLN A 1 337 ? 50.384 -16.682 0.761 1.00 80.69 337 GLN A CA 1
ATOM 2685 C C . GLN A 1 337 ? 49.827 -15.414 0.083 1.00 80.69 337 GLN A C 1
ATOM 2687 O O . GLN A 1 337 ? 49.336 -14.514 0.760 1.00 80.69 337 GLN A O 1
ATOM 2692 N N . GLN A 1 338 ? 49.842 -15.359 -1.253 1.00 76.56 338 GLN A N 1
ATOM 2693 C CA . GLN A 1 338 ? 49.271 -14.243 -2.016 1.00 76.56 338 GLN A CA 1
ATOM 2694 C C . GLN A 1 338 ? 47.737 -14.212 -1.947 1.00 76.56 338 GLN A C 1
ATOM 2696 O O . GLN A 1 338 ? 47.143 -13.145 -1.808 1.00 76.56 338 GLN A O 1
ATOM 2701 N N . GLN A 1 339 ? 47.085 -15.376 -2.001 1.00 79.50 339 GLN A N 1
ATOM 2702 C CA . GLN A 1 339 ? 45.628 -15.485 -1.884 1.00 79.50 339 GLN A CA 1
ATOM 2703 C C . GLN A 1 339 ? 45.146 -15.146 -0.469 1.00 79.50 339 GLN A C 1
ATOM 2705 O O . GLN A 1 339 ? 44.131 -14.473 -0.313 1.00 79.50 339 GLN A O 1
ATOM 2710 N N . ALA A 1 340 ? 45.894 -15.549 0.559 1.00 82.38 340 ALA A N 1
ATOM 2711 C CA . ALA A 1 340 ? 45.601 -15.211 1.946 1.00 82.38 340 ALA A CA 1
ATOM 2712 C C . ALA A 1 340 ? 45.709 -13.696 2.196 1.00 82.38 340 ALA A C 1
ATOM 2714 O O . ALA A 1 340 ? 44.811 -13.116 2.801 1.00 82.38 340 ALA A O 1
ATOM 2715 N N . GLN A 1 341 ? 46.740 -13.035 1.653 1.00 83.31 341 GLN A N 1
ATOM 2716 C CA . GLN A 1 341 ? 46.875 -11.572 1.711 1.00 83.31 341 GLN A CA 1
ATOM 2717 C C . GLN A 1 341 ? 45.730 -10.848 0.991 1.00 83.31 341 GLN A C 1
ATOM 2719 O O . GLN A 1 341 ? 45.249 -9.826 1.474 1.00 83.31 341 GLN A O 1
ATOM 2724 N N . PHE A 1 342 ? 45.258 -11.384 -0.138 1.00 85.69 342 PHE A N 1
ATOM 2725 C CA . PHE A 1 342 ? 44.106 -10.833 -0.853 1.00 85.69 342 PHE A CA 1
ATOM 2726 C C . PHE A 1 342 ? 42.807 -10.960 -0.046 1.00 85.69 342 PHE A C 1
ATOM 2728 O O . PHE A 1 342 ? 42.059 -9.992 0.070 1.00 85.69 342 PHE A O 1
ATOM 2735 N N . VAL A 1 343 ? 42.550 -12.130 0.548 1.00 86.06 343 VAL A N 1
ATOM 2736 C CA . VAL A 1 343 ? 41.379 -12.362 1.410 1.00 86.06 343 VAL A CA 1
ATOM 2737 C C . VAL A 1 343 ? 41.419 -11.464 2.644 1.00 86.06 343 VAL A C 1
ATOM 2739 O O . VAL A 1 343 ? 40.397 -10.880 3.000 1.00 86.06 343 VAL A O 1
ATOM 2742 N N . GLN A 1 344 ? 42.596 -11.287 3.247 1.00 86.50 344 GLN A N 1
ATOM 2743 C CA . GLN A 1 344 ? 42.791 -10.369 4.365 1.00 86.50 344 GLN A CA 1
ATOM 2744 C C . GLN A 1 344 ? 42.502 -8.917 3.960 1.00 86.50 344 GLN A C 1
ATOM 2746 O O . GLN A 1 344 ? 41.707 -8.255 4.621 1.00 86.50 344 GLN A O 1
ATOM 2751 N N . ALA A 1 345 ? 43.054 -8.446 2.839 1.00 83.56 345 ALA A N 1
ATOM 2752 C CA . ALA A 1 345 ? 42.786 -7.101 2.331 1.00 83.56 345 ALA A CA 1
ATOM 2753 C C . ALA A 1 345 ? 41.297 -6.889 2.004 1.00 83.56 345 ALA A C 1
ATOM 2755 O O . ALA A 1 345 ? 40.756 -5.816 2.255 1.00 83.56 345 ALA A O 1
ATOM 2756 N N . CYS A 1 346 ? 40.606 -7.915 1.491 1.00 86.69 346 CYS A N 1
ATOM 2757 C CA . CYS A 1 346 ? 39.161 -7.864 1.270 1.00 86.69 346 CYS A CA 1
ATOM 2758 C C . CYS A 1 346 ? 38.376 -7.789 2.584 1.00 86.69 346 CYS A C 1
ATOM 2760 O O . CYS A 1 346 ? 37.356 -7.109 2.630 1.00 86.69 346 CYS A O 1
ATOM 2762 N N . PHE A 1 347 ? 38.818 -8.478 3.637 1.00 86.38 347 PHE A N 1
ATOM 2763 C CA . PHE A 1 347 ? 38.175 -8.450 4.951 1.00 86.38 347 PHE A CA 1
ATOM 2764 C C . PHE A 1 347 ? 38.390 -7.110 5.671 1.00 86.38 347 PHE A C 1
ATOM 2766 O O . PHE A 1 347 ? 37.461 -6.576 6.264 1.00 86.38 347 PHE A O 1
ATOM 2773 N N . GLU A 1 348 ? 39.572 -6.506 5.549 1.00 85.69 348 GLU A N 1
ATOM 2774 C CA . GLU A 1 348 ? 39.895 -5.196 6.141 1.00 85.69 348 GLU A CA 1
ATOM 2775 C C . GLU A 1 348 ? 39.050 -4.038 5.576 1.00 85.69 348 GLU A C 1
ATOM 2777 O O . GLU A 1 348 ? 38.920 -2.998 6.221 1.00 85.69 348 GLU A O 1
ATOM 2782 N N . LEU A 1 349 ? 38.415 -4.222 4.412 1.00 84.69 349 LEU A N 1
ATOM 2783 C CA . LEU A 1 349 ? 37.504 -3.237 3.821 1.00 84.69 349 LEU A CA 1
ATOM 2784 C C . LEU A 1 349 ? 36.213 -3.011 4.636 1.00 84.69 349 LEU A C 1
ATOM 2786 O O . LEU A 1 349 ? 35.537 -2.001 4.426 1.00 84.69 349 LEU A O 1
ATOM 2790 N N . GLY A 1 350 ? 35.856 -3.908 5.560 1.00 79.38 350 GLY A N 1
ATOM 2791 C CA . GLY A 1 350 ? 34.609 -3.816 6.324 1.00 79.38 350 GLY A CA 1
ATOM 2792 C C . GLY A 1 350 ? 33.444 -4.578 5.680 1.00 79.38 350 GLY A C 1
ATOM 2793 O O . GLY A 1 350 ? 33.521 -4.990 4.525 1.00 79.38 350 GLY A O 1
ATOM 2794 N N . ALA A 1 351 ? 32.346 -4.755 6.427 1.00 77.19 351 ALA A N 1
ATOM 2795 C CA . ALA A 1 351 ? 31.182 -5.546 5.995 1.00 77.19 351 ALA A CA 1
ATOM 2796 C C . ALA A 1 351 ? 30.392 -4.917 4.833 1.00 77.19 351 ALA A C 1
ATOM 2798 O O . ALA A 1 351 ? 29.745 -5.627 4.074 1.00 77.19 351 ALA A O 1
ATOM 2799 N N . ASN A 1 352 ? 30.445 -3.587 4.705 1.00 78.25 352 ASN A N 1
ATOM 2800 C CA . ASN A 1 352 ? 29.782 -2.818 3.649 1.00 78.25 352 ASN A CA 1
ATOM 2801 C C . ASN A 1 352 ? 30.754 -1.771 3.083 1.00 78.25 352 ASN A C 1
ATOM 2803 O O . ASN A 1 352 ? 30.653 -0.585 3.417 1.00 78.25 352 ASN A O 1
ATOM 2807 N N . PRO A 1 353 ? 31.739 -2.188 2.279 1.00 80.44 353 PRO A N 1
ATOM 2808 C CA . PRO A 1 353 ? 32.745 -1.273 1.772 1.00 80.44 353 PRO A CA 1
ATOM 2809 C C . PRO A 1 353 ? 32.187 -0.356 0.683 1.00 80.44 353 PRO A C 1
ATOM 2811 O O . PRO A 1 353 ? 31.377 -0.762 -0.149 1.00 80.44 353 PRO A O 1
ATOM 2814 N N . SER A 1 354 ? 32.632 0.903 0.670 1.00 81.69 354 SER A N 1
ATOM 2815 C CA . SER A 1 354 ? 32.221 1.857 -0.361 1.00 81.69 354 SER A CA 1
ATOM 2816 C C . SER A 1 354 ? 32.792 1.463 -1.726 1.00 81.69 354 SER A C 1
ATOM 2818 O O . SER A 1 354 ? 33.906 0.942 -1.828 1.00 81.69 354 SER A O 1
ATOM 2820 N N . ALA A 1 355 ? 32.065 1.774 -2.804 1.00 76.75 355 ALA A N 1
ATOM 2821 C CA . ALA A 1 355 ? 32.538 1.526 -4.169 1.00 76.75 355 ALA A CA 1
ATOM 2822 C C . ALA A 1 355 ? 33.913 2.172 -4.435 1.00 76.75 355 ALA A C 1
ATOM 2824 O O . ALA A 1 355 ? 34.732 1.629 -5.171 1.00 76.75 355 ALA A O 1
ATOM 2825 N N . GLN A 1 356 ? 34.200 3.303 -3.783 1.00 79.56 356 GLN A N 1
ATOM 2826 C CA . GLN A 1 356 ? 35.486 3.986 -3.876 1.00 79.56 356 GLN A CA 1
ATOM 2827 C C . GLN A 1 356 ? 36.621 3.197 -3.205 1.00 79.56 356 GLN A C 1
ATOM 2829 O O . GLN A 1 356 ? 37.699 3.101 -3.783 1.00 79.56 356 GLN A O 1
ATOM 2834 N N . ALA A 1 357 ? 36.383 2.589 -2.039 1.00 77.75 357 ALA A N 1
ATOM 2835 C CA . ALA A 1 357 ? 37.378 1.761 -1.353 1.00 77.75 357 ALA A CA 1
ATOM 2836 C C . ALA A 1 357 ? 37.700 0.478 -2.144 1.00 77.75 357 ALA A C 1
ATOM 2838 O O . ALA A 1 357 ? 38.867 0.118 -2.300 1.00 77.75 357 ALA A O 1
ATOM 2839 N N . ILE A 1 358 ? 36.677 -0.160 -2.729 1.00 82.94 358 ILE A N 1
ATOM 2840 C CA . ILE A 1 358 ? 36.842 -1.329 -3.611 1.00 82.94 358 ILE A CA 1
ATOM 2841 C C . ILE A 1 358 ? 37.652 -0.952 -4.858 1.00 82.94 358 ILE A C 1
ATOM 2843 O O . ILE A 1 358 ? 38.604 -1.645 -5.215 1.00 82.94 358 ILE A O 1
ATOM 2847 N N . ASN A 1 359 ? 37.312 0.169 -5.500 1.00 82.50 359 ASN A N 1
ATOM 2848 C CA . ASN A 1 359 ? 38.000 0.632 -6.704 1.00 82.50 359 ASN A CA 1
ATOM 2849 C C . ASN A 1 359 ? 39.452 1.043 -6.424 1.00 82.50 359 ASN A C 1
ATOM 2851 O O . ASN A 1 359 ? 40.325 0.780 -7.247 1.00 82.50 359 ASN A O 1
ATOM 2855 N N . GLN A 1 360 ? 39.744 1.635 -5.263 1.00 82.75 360 GLN A N 1
ATOM 2856 C CA . GLN A 1 360 ? 41.114 1.961 -4.860 1.00 82.75 360 GLN A CA 1
ATOM 2857 C C . GLN A 1 360 ? 41.967 0.709 -4.628 1.00 82.75 360 GLN A C 1
ATOM 2859 O O . GLN A 1 360 ? 43.114 0.672 -5.077 1.00 82.75 360 GLN A O 1
ATOM 2864 N N . LEU A 1 361 ? 41.411 -0.323 -3.985 1.00 83.50 361 LEU A N 1
ATOM 2865 C CA . LEU A 1 361 ? 42.099 -1.602 -3.800 1.00 83.50 361 LEU A CA 1
ATOM 2866 C C . LEU A 1 361 ? 42.301 -2.332 -5.139 1.00 83.50 361 LEU A C 1
ATOM 2868 O O . LEU A 1 361 ? 43.386 -2.834 -5.415 1.00 83.50 361 LEU A O 1
ATOM 2872 N N . ALA A 1 362 ? 41.296 -2.337 -6.017 1.00 82.94 362 ALA A N 1
ATOM 2873 C CA . ALA A 1 362 ? 41.420 -2.922 -7.351 1.00 82.94 362 ALA A CA 1
ATOM 2874 C C . ALA A 1 362 ? 42.493 -2.212 -8.194 1.00 82.94 362 ALA A C 1
ATOM 2876 O O . ALA A 1 362 ? 43.305 -2.856 -8.857 1.00 82.94 362 ALA A O 1
ATOM 2877 N N . LEU A 1 363 ? 42.539 -0.878 -8.134 1.00 82.69 363 LEU A N 1
ATOM 2878 C CA . LEU A 1 363 ? 43.513 -0.073 -8.864 1.00 82.69 363 LEU A CA 1
ATOM 2879 C C . LEU A 1 363 ? 44.935 -0.256 -8.322 1.00 82.69 363 LEU A C 1
ATOM 2881 O O . LEU A 1 363 ? 45.887 -0.270 -9.102 1.00 82.69 363 LEU A O 1
ATOM 2885 N N . SER A 1 364 ? 45.108 -0.415 -7.007 1.00 81.81 364 SER A N 1
ATOM 2886 C CA . SER A 1 364 ? 46.425 -0.679 -6.418 1.00 81.81 364 SER A CA 1
ATOM 2887 C C . SER A 1 364 ? 46.956 -2.061 -6.802 1.00 81.81 364 SER A C 1
ATOM 2889 O O . SER A 1 364 ? 48.143 -2.178 -7.090 1.00 81.81 364 SER A O 1
ATOM 2891 N N . ILE A 1 365 ? 46.082 -3.069 -6.900 1.00 81.88 365 ILE A N 1
ATOM 2892 C CA . ILE A 1 365 ? 46.432 -4.422 -7.354 1.00 81.88 365 ILE A CA 1
ATOM 2893 C C . ILE A 1 365 ? 46.836 -4.416 -8.832 1.00 81.88 365 ILE A C 1
ATOM 2895 O O . ILE A 1 365 ? 47.893 -4.938 -9.170 1.00 81.88 365 ILE A O 1
ATOM 2899 N N . VAL A 1 366 ? 46.051 -3.779 -9.707 1.00 80.50 366 VAL A N 1
ATOM 2900 C CA . VAL A 1 366 ? 46.330 -3.766 -11.157 1.00 80.50 366 VAL A CA 1
ATOM 2901 C C . VAL A 1 366 ? 47.532 -2.888 -11.517 1.00 80.50 366 VAL A C 1
ATOM 2903 O O . VAL A 1 366 ? 48.266 -3.200 -12.449 1.00 80.50 366 VAL A O 1
ATOM 2906 N N . THR A 1 367 ? 47.777 -1.795 -10.785 1.00 78.44 367 THR A N 1
ATOM 2907 C CA . THR A 1 367 ? 48.899 -0.882 -11.090 1.00 78.44 367 THR A CA 1
ATOM 2908 C C . THR A 1 367 ? 50.231 -1.284 -10.460 1.00 78.44 367 THR A C 1
ATOM 2910 O O . THR A 1 367 ? 51.236 -0.630 -10.732 1.00 78.44 367 THR A O 1
ATOM 2913 N N . LYS A 1 368 ? 50.267 -2.342 -9.642 1.00 76.19 368 LYS A N 1
ATOM 2914 C CA . LYS A 1 368 ? 51.463 -2.773 -8.904 1.00 76.19 368 LYS A CA 1
ATOM 2915 C C . LYS A 1 368 ? 52.615 -3.218 -9.813 1.00 76.19 368 LYS A C 1
ATOM 2917 O O . LYS A 1 368 ? 53.767 -2.965 -9.477 1.00 76.19 368 LYS A O 1
ATOM 2922 N N . ASP A 1 369 ? 52.290 -3.810 -10.960 1.00 70.38 369 ASP A N 1
ATOM 2923 C CA . ASP A 1 369 ? 53.264 -4.397 -11.890 1.00 70.38 369 ASP A CA 1
ATOM 2924 C C . ASP A 1 369 ? 53.538 -3.512 -13.128 1.00 70.38 369 ASP A C 1
ATOM 2926 O O . ASP A 1 369 ? 54.246 -3.922 -14.047 1.00 70.38 369 ASP A O 1
ATOM 2930 N N . LEU A 1 370 ? 52.993 -2.285 -13.167 1.00 73.31 370 LEU A N 1
ATOM 2931 C CA . LEU A 1 370 ? 53.145 -1.352 -14.293 1.00 73.31 370 LEU A CA 1
ATOM 2932 C C . LEU A 1 370 ? 54.266 -0.309 -14.059 1.00 73.31 370 LEU A C 1
ATOM 2934 O O . LEU A 1 370 ? 54.426 0.186 -12.941 1.00 73.31 370 LEU A O 1
ATOM 2938 N N . PRO A 1 371 ? 55.000 0.115 -15.111 1.00 72.88 371 PRO A N 1
ATOM 2939 C CA . PRO A 1 371 ? 55.946 1.234 -15.057 1.00 72.88 371 PRO A CA 1
ATOM 2940 C C . PRO A 1 371 ? 55.307 2.543 -14.544 1.00 72.88 371 PRO A C 1
ATOM 2942 O O . PRO A 1 371 ? 54.149 2.811 -14.867 1.00 72.88 371 PRO A O 1
ATOM 2945 N N . PRO A 1 372 ? 56.041 3.434 -13.842 1.00 69.31 372 PRO A N 1
ATOM 2946 C CA . PRO A 1 372 ? 55.463 4.612 -13.174 1.00 69.31 372 PRO A CA 1
ATOM 2947 C C . PRO A 1 372 ? 54.685 5.570 -14.089 1.00 69.31 372 PRO A C 1
ATOM 2949 O O . PRO A 1 372 ? 53.660 6.115 -13.684 1.00 69.31 372 PRO A O 1
ATOM 2952 N N . SER A 1 373 ? 55.150 5.760 -15.327 1.00 62.62 373 SER A N 1
ATOM 2953 C CA . SER A 1 373 ? 54.493 6.602 -16.337 1.00 62.62 373 SER A CA 1
ATOM 2954 C C . SER A 1 373 ? 53.214 5.976 -16.902 1.00 62.62 373 SER A C 1
ATOM 2956 O O . SER A 1 373 ? 52.282 6.692 -17.254 1.00 62.62 373 SER A O 1
ATOM 2958 N N . GLN A 1 374 ? 53.147 4.645 -16.963 1.00 67.00 374 GLN A N 1
ATOM 2959 C CA . GLN A 1 374 ? 51.961 3.910 -17.403 1.00 67.00 374 GLN A CA 1
ATOM 2960 C C . GLN A 1 374 ? 50.948 3.781 -16.262 1.00 67.00 374 GLN A C 1
ATOM 2962 O O . GLN A 1 374 ? 49.752 3.961 -16.469 1.00 67.00 374 GLN A O 1
ATOM 2967 N N . ALA A 1 375 ? 51.421 3.560 -15.034 1.00 68.56 375 ALA A N 1
ATOM 2968 C CA . ALA A 1 375 ? 50.585 3.515 -13.842 1.00 68.56 375 ALA A CA 1
ATOM 2969 C C . ALA A 1 375 ? 49.904 4.866 -13.565 1.00 68.56 375 ALA A C 1
ATOM 2971 O O . ALA A 1 375 ? 48.722 4.891 -13.224 1.00 68.56 375 ALA A O 1
ATOM 2972 N N . SER A 1 376 ? 50.608 5.993 -13.736 1.00 69.88 376 SER A N 1
ATOM 2973 C CA . SER A 1 376 ? 50.010 7.328 -13.584 1.00 69.88 376 SER A CA 1
ATOM 2974 C C . SER A 1 376 ? 48.960 7.616 -14.659 1.00 69.88 376 SER A C 1
ATOM 2976 O O . SER A 1 376 ? 47.892 8.132 -14.336 1.00 69.88 376 SER A O 1
ATOM 2978 N N . PHE A 1 377 ? 49.222 7.206 -15.901 1.00 70.56 377 PHE A N 1
ATOM 2979 C CA . PHE A 1 377 ? 48.288 7.322 -17.019 1.00 70.56 377 PHE A CA 1
ATOM 2980 C C . PHE A 1 377 ? 47.018 6.474 -16.828 1.00 70.56 377 PHE A C 1
ATOM 2982 O O . PHE A 1 377 ? 45.913 6.969 -17.032 1.00 70.56 377 PHE A O 1
ATOM 2989 N N . VAL A 1 378 ? 47.140 5.222 -16.371 1.00 72.31 378 VAL A N 1
ATOM 2990 C CA . VAL A 1 378 ? 45.977 4.359 -16.079 1.00 72.31 378 VAL A CA 1
ATOM 2991 C C . VAL A 1 378 ? 45.152 4.919 -14.914 1.00 72.31 378 VAL A C 1
ATOM 2993 O O . VAL A 1 378 ? 43.924 4.859 -14.950 1.00 72.31 378 VAL A O 1
ATOM 2996 N N . ARG A 1 379 ? 45.797 5.512 -13.898 1.00 74.75 379 ARG A N 1
ATOM 2997 C CA . ARG A 1 379 ? 45.105 6.138 -12.756 1.00 74.75 379 ARG A CA 1
ATOM 2998 C C . ARG A 1 379 ? 44.302 7.375 -13.161 1.00 74.75 379 ARG A C 1
ATOM 3000 O O . ARG A 1 379 ? 43.157 7.493 -12.732 1.00 74.75 379 ARG A O 1
ATOM 3007 N N . SER A 1 380 ? 44.867 8.268 -13.975 1.00 71.44 380 SER A N 1
ATOM 3008 C CA . SER A 1 380 ? 44.145 9.454 -14.460 1.00 71.44 380 SER A CA 1
ATOM 3009 C C . SER A 1 380 ? 43.023 9.073 -15.426 1.00 71.44 380 SER A C 1
ATOM 3011 O O . SER A 1 380 ? 41.897 9.540 -15.272 1.00 71.44 380 SER A O 1
ATOM 3013 N N . ALA A 1 381 ? 43.277 8.133 -16.341 1.00 69.50 381 ALA A N 1
ATOM 3014 C CA . ALA A 1 381 ? 42.266 7.645 -17.276 1.00 69.50 381 ALA A CA 1
ATOM 3015 C C . ALA A 1 381 ? 41.081 6.944 -16.584 1.00 69.50 381 ALA A C 1
ATOM 3017 O O . ALA A 1 381 ? 39.962 7.030 -17.078 1.00 69.50 381 ALA A O 1
ATOM 3018 N N . PHE A 1 382 ? 41.299 6.264 -15.450 1.00 74.88 382 PHE A N 1
ATOM 3019 C CA . PHE A 1 382 ? 40.236 5.550 -14.733 1.00 74.88 382 PHE A CA 1
ATOM 3020 C C . PHE A 1 382 ? 39.267 6.480 -13.982 1.00 74.88 382 PHE A C 1
ATOM 3022 O O . PHE A 1 382 ? 38.076 6.179 -13.917 1.00 74.88 382 PHE A O 1
ATOM 3029 N N . TYR A 1 383 ? 39.752 7.590 -13.412 1.00 67.94 383 TYR A N 1
ATOM 3030 C CA . TYR A 1 383 ? 38.932 8.486 -12.581 1.00 67.94 383 TYR A CA 1
ATOM 3031 C C . TYR A 1 383 ? 38.431 9.743 -13.299 1.00 67.94 383 TYR A C 1
ATOM 3033 O O . TYR A 1 383 ? 37.340 10.214 -12.986 1.00 67.94 383 TYR A O 1
ATOM 3041 N N . GLU A 1 384 ? 39.205 10.306 -14.227 1.00 63.16 384 GLU A N 1
ATOM 3042 C CA . GLU A 1 384 ? 38.924 11.638 -14.789 1.00 63.16 384 GLU A CA 1
ATOM 3043 C C . GLU A 1 384 ? 38.211 11.587 -16.143 1.00 63.16 384 GLU A C 1
ATOM 3045 O O . GLU A 1 384 ? 37.704 12.606 -16.614 1.00 63.16 384 GLU A O 1
ATOM 3050 N N . VAL A 1 385 ? 38.166 10.415 -16.786 1.00 59.38 38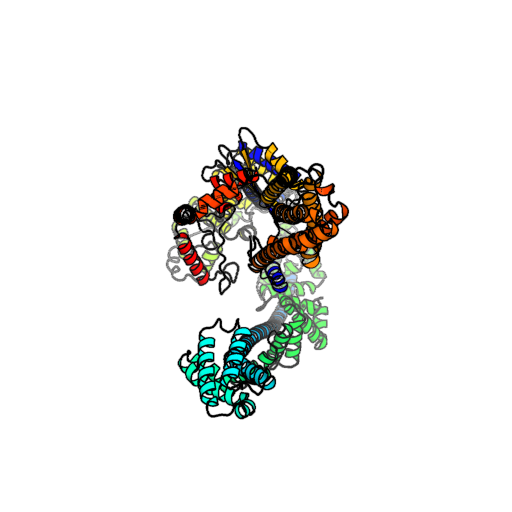5 VAL A N 1
ATOM 3051 C CA . VAL A 1 385 ? 37.743 10.303 -18.183 1.00 59.38 385 VAL A CA 1
ATOM 3052 C C . VAL A 1 385 ? 36.688 9.200 -18.343 1.00 59.38 385 VAL A C 1
ATOM 3054 O O . VAL A 1 385 ? 36.954 8.040 -18.028 1.00 59.38 385 VAL A O 1
ATOM 3057 N N . PRO A 1 386 ? 35.479 9.506 -18.854 1.00 57.91 386 PRO A N 1
ATOM 3058 C CA . PRO A 1 386 ? 34.499 8.475 -19.194 1.00 57.91 386 PRO A CA 1
ATOM 3059 C C . PRO A 1 386 ? 35.065 7.526 -20.264 1.00 57.91 386 PRO A C 1
ATOM 3061 O O . PRO A 1 386 ? 35.877 7.939 -21.088 1.00 57.91 386 PRO A O 1
ATOM 3064 N N . LYS A 1 387 ? 34.615 6.260 -20.302 1.00 58.06 387 LYS A N 1
ATOM 3065 C CA . LYS A 1 387 ? 35.143 5.230 -21.232 1.00 58.06 387 LYS A CA 1
ATOM 3066 C C . LYS A 1 387 ? 35.166 5.676 -22.703 1.00 58.06 387 LYS A C 1
ATOM 3068 O O . LYS A 1 387 ? 36.068 5.299 -23.444 1.00 58.06 387 LYS A O 1
ATOM 3073 N N . GLU A 1 388 ? 34.209 6.507 -23.106 1.00 56.25 388 GLU A N 1
ATOM 3074 C CA . GLU A 1 388 ? 34.102 7.073 -24.458 1.00 56.25 388 GLU A CA 1
ATOM 3075 C C . GLU A 1 388 ? 35.116 8.206 -24.728 1.00 56.25 388 GLU A C 1
ATOM 3077 O O . GLU A 1 388 ? 35.475 8.462 -25.872 1.00 56.25 388 GLU A O 1
ATOM 3082 N N . GLY A 1 389 ? 35.642 8.855 -23.684 1.00 63.28 389 GLY A N 1
ATOM 3083 C CA . GLY A 1 389 ? 36.613 9.953 -23.767 1.00 63.28 389 GLY A CA 1
ATOM 3084 C C . GLY A 1 389 ? 38.086 9.526 -23.799 1.00 63.28 389 GLY A C 1
ATOM 3085 O O . GLY A 1 389 ? 38.957 10.376 -24.000 1.00 63.28 389 GLY A O 1
ATOM 3086 N N . ILE A 1 390 ? 38.387 8.232 -23.628 1.00 66.88 390 ILE A N 1
ATOM 3087 C CA . ILE A 1 390 ? 39.764 7.698 -23.566 1.00 66.88 390 ILE A CA 1
ATOM 3088 C C . ILE A 1 390 ? 40.534 7.982 -24.865 1.00 66.88 390 ILE A C 1
ATOM 3090 O O . ILE A 1 390 ? 41.736 8.246 -24.839 1.00 66.88 390 ILE A O 1
ATOM 3094 N N . GLU A 1 391 ? 39.844 7.984 -26.004 1.00 68.62 391 GLU A N 1
ATOM 3095 C CA . GLU A 1 391 ? 40.429 8.281 -27.315 1.00 68.62 391 GLU A CA 1
ATOM 3096 C C . GLU A 1 391 ? 40.946 9.723 -27.402 1.00 68.62 391 GLU A C 1
ATOM 3098 O O . GLU A 1 391 ? 42.125 9.950 -27.680 1.00 68.62 391 GLU A O 1
ATOM 3103 N N . ASN A 1 392 ? 40.098 10.697 -27.067 1.00 70.75 392 ASN A N 1
ATOM 3104 C CA . ASN A 1 392 ? 40.469 12.112 -27.063 1.00 70.75 392 ASN A CA 1
ATOM 3105 C C . ASN A 1 392 ? 41.560 12.413 -26.030 1.00 70.75 392 ASN A C 1
ATOM 3107 O O . ASN A 1 392 ? 42.445 13.229 -26.284 1.00 70.75 392 ASN A O 1
ATOM 3111 N N . PHE A 1 393 ? 41.530 11.740 -24.878 1.00 72.00 393 PHE A N 1
ATOM 3112 C CA . PHE A 1 393 ? 42.578 11.858 -23.867 1.00 72.00 393 PHE A CA 1
ATOM 3113 C C . PHE A 1 393 ? 43.927 11.332 -24.380 1.00 72.00 393 PHE A C 1
ATOM 3115 O O . PHE A 1 393 ? 44.940 12.019 -24.257 1.00 72.00 393 PHE A O 1
ATOM 3122 N N . THR A 1 394 ? 43.933 10.168 -25.038 1.00 69.81 394 THR A N 1
ATOM 3123 C CA . THR A 1 394 ? 45.144 9.556 -25.615 1.00 69.81 394 THR A CA 1
ATOM 3124 C C . THR A 1 394 ? 45.749 10.438 -26.713 1.00 69.81 394 THR A C 1
ATOM 3126 O O . THR A 1 394 ? 46.958 10.674 -26.727 1.00 69.81 394 THR A O 1
ATOM 3129 N N . LEU A 1 395 ? 44.912 10.988 -27.602 1.00 74.19 395 LEU A N 1
ATOM 3130 C CA . LEU A 1 395 ? 45.341 11.880 -28.685 1.00 74.19 395 LEU A CA 1
ATOM 3131 C C . LEU A 1 395 ? 45.876 13.224 -28.165 1.00 74.19 395 LEU A C 1
ATOM 3133 O O . LEU A 1 395 ? 46.900 13.706 -28.652 1.00 74.19 395 LEU A O 1
ATOM 3137 N N . ASN A 1 396 ? 45.234 13.811 -27.150 1.00 74.81 396 ASN A N 1
ATOM 3138 C CA . ASN A 1 396 ? 45.708 15.043 -26.513 1.00 74.81 396 ASN A CA 1
ATOM 3139 C C . ASN A 1 396 ? 47.026 14.834 -25.763 1.00 74.81 396 ASN A C 1
ATOM 3141 O O . ASN A 1 396 ? 47.950 15.636 -25.904 1.00 74.81 396 ASN A O 1
ATOM 3145 N N . TYR A 1 397 ? 47.138 13.744 -25.001 1.00 74.19 397 TYR A N 1
ATOM 3146 C CA . TYR A 1 397 ? 48.359 13.393 -24.284 1.00 74.19 397 TYR A CA 1
ATOM 3147 C C . TYR A 1 397 ? 49.537 13.226 -25.252 1.00 74.19 397 TYR A C 1
ATOM 3149 O O . TYR A 1 397 ? 50.574 13.863 -25.077 1.00 74.19 397 TYR A O 1
ATOM 3157 N N . LEU A 1 398 ? 49.358 12.460 -26.334 1.00 69.75 398 LEU A N 1
ATOM 3158 C CA . LEU A 1 398 ? 50.409 12.245 -27.332 1.00 69.75 398 LEU A CA 1
ATOM 3159 C C . LEU A 1 398 ? 50.751 13.505 -28.126 1.00 69.75 398 LEU A C 1
ATOM 3161 O O . LEU A 1 398 ? 51.929 13.772 -28.350 1.00 69.75 398 LEU A O 1
ATOM 3165 N N . SER A 1 399 ? 49.758 14.315 -28.504 1.00 73.06 399 SER A N 1
ATOM 3166 C CA . SER A 1 399 ? 50.009 15.611 -29.144 1.00 73.06 399 SER A CA 1
ATOM 3167 C C . SER A 1 399 ? 50.859 16.518 -28.248 1.00 73.06 399 SER A C 1
ATOM 3169 O O . SER A 1 399 ? 51.783 17.169 -28.733 1.00 73.06 399 SER A O 1
ATOM 3171 N N . ASN A 1 400 ? 50.586 16.550 -26.942 1.00 71.94 400 ASN A N 1
ATOM 3172 C CA . ASN A 1 400 ? 51.357 17.346 -25.988 1.00 71.94 400 ASN A CA 1
ATOM 3173 C C . ASN A 1 400 ? 52.775 16.797 -25.790 1.00 71.94 400 ASN A C 1
ATOM 3175 O O . ASN A 1 400 ? 53.731 17.571 -25.822 1.00 71.94 400 ASN A O 1
ATOM 3179 N N . VAL A 1 401 ? 52.930 15.476 -25.669 1.00 70.56 401 VAL A N 1
ATOM 3180 C CA . VAL A 1 401 ? 54.242 14.824 -25.550 1.00 70.56 401 VAL A CA 1
ATOM 3181 C C . VAL A 1 401 ? 55.091 15.062 -26.802 1.00 70.56 401 VAL A C 1
ATOM 3183 O O . VAL A 1 401 ? 56.259 15.422 -26.676 1.00 70.56 401 VAL A O 1
ATOM 3186 N N . ILE A 1 402 ? 54.531 14.932 -28.009 1.00 66.81 402 ILE A N 1
ATOM 3187 C CA . ILE A 1 402 ? 55.264 15.161 -29.268 1.00 66.81 402 ILE A CA 1
ATOM 3188 C C . ILE A 1 402 ? 55.600 16.647 -29.448 1.00 66.81 402 ILE A C 1
ATOM 3190 O O . ILE A 1 402 ? 56.715 16.969 -29.852 1.00 66.81 402 ILE A O 1
ATOM 3194 N N . ASN A 1 403 ? 54.698 17.563 -29.084 1.00 67.81 403 ASN A N 1
ATOM 3195 C CA . ASN A 1 403 ? 55.006 18.996 -29.089 1.00 67.81 403 ASN A CA 1
ATOM 3196 C C . ASN A 1 403 ? 56.159 19.350 -28.136 1.00 67.81 403 ASN A C 1
ATOM 3198 O O . ASN A 1 403 ? 56.959 20.227 -28.455 1.00 67.81 403 ASN A O 1
ATOM 3202 N N . GLN A 1 404 ? 56.265 18.669 -26.991 1.00 68.62 404 GLN A N 1
ATOM 3203 C CA . GLN A 1 404 ? 57.345 18.882 -26.021 1.00 68.62 404 GLN A CA 1
ATOM 3204 C C . GLN A 1 404 ? 58.666 18.205 -26.425 1.00 68.62 404 GLN A C 1
ATOM 3206 O O . GLN A 1 404 ? 59.734 18.737 -26.138 1.00 68.62 404 GLN A O 1
ATOM 3211 N N . THR A 1 405 ? 58.614 17.051 -27.097 1.00 63.66 405 THR A N 1
ATOM 3212 C CA . THR A 1 405 ? 59.801 16.234 -27.422 1.00 63.66 405 THR A CA 1
ATOM 3213 C C . THR A 1 405 ? 60.351 16.445 -28.837 1.00 63.66 405 THR A C 1
ATOM 3215 O O . THR A 1 405 ? 61.550 16.266 -29.038 1.00 63.66 405 THR A O 1
ATOM 3218 N N . GLN A 1 406 ? 59.528 16.839 -29.820 1.00 63.03 406 GLN A N 1
ATOM 3219 C CA . GLN A 1 406 ? 59.925 17.036 -31.228 1.00 63.03 406 GLN A CA 1
ATOM 3220 C C . GLN A 1 406 ? 59.204 18.228 -31.911 1.00 63.03 406 GLN A C 1
ATOM 3222 O O . GLN A 1 406 ? 58.413 18.047 -32.844 1.00 63.03 406 GLN A O 1
ATOM 3227 N N . PRO A 1 407 ? 59.513 19.483 -31.535 1.00 68.81 407 PRO A N 1
ATOM 3228 C CA . PRO A 1 407 ? 58.840 20.679 -32.068 1.00 68.81 407 PRO A CA 1
ATOM 3229 C C . PRO A 1 407 ? 59.090 20.941 -33.570 1.00 68.81 407 PRO A C 1
ATOM 3231 O O . PRO A 1 407 ? 58.281 21.585 -34.248 1.00 68.81 407 PRO A O 1
ATOM 3234 N N . ALA A 1 408 ? 60.185 20.414 -34.130 1.00 61.38 408 ALA A N 1
ATOM 3235 C CA . ALA A 1 408 ? 60.491 20.504 -35.562 1.00 61.38 408 ALA A CA 1
ATOM 3236 C C . ALA A 1 408 ? 59.464 19.756 -36.438 1.00 61.38 408 ALA A C 1
ATOM 3238 O O . ALA A 1 408 ? 59.133 20.199 -37.536 1.00 61.38 408 ALA A O 1
ATOM 3239 N N . LEU A 1 409 ? 58.909 18.651 -35.934 1.00 58.31 409 LEU A N 1
ATOM 3240 C CA . LEU A 1 409 ? 57.897 17.873 -36.645 1.00 58.31 409 LEU A CA 1
ATOM 3241 C C . LEU A 1 409 ? 56.545 18.602 -36.659 1.00 58.31 409 LEU A C 1
ATOM 3243 O O . LEU A 1 409 ? 55.898 18.702 -37.699 1.00 58.31 409 LEU A O 1
ATOM 3247 N N . ALA A 1 410 ? 56.145 19.180 -35.522 1.00 60.06 410 ALA A N 1
ATOM 3248 C CA . ALA A 1 410 ? 54.904 19.947 -35.404 1.00 60.06 410 ALA A CA 1
ATOM 3249 C C . ALA A 1 410 ? 54.892 21.177 -36.332 1.00 60.06 410 ALA A C 1
ATOM 3251 O O . ALA A 1 410 ? 53.894 21.464 -36.997 1.00 60.06 410 ALA A O 1
ATOM 3252 N N . SER A 1 411 ? 56.027 21.875 -36.422 1.00 63.84 411 SER A N 1
ATOM 3253 C CA . SER A 1 411 ? 56.203 23.033 -37.307 1.00 63.84 411 SER A CA 1
ATOM 3254 C C . SER A 1 411 ? 56.267 22.651 -38.790 1.00 63.84 411 SER A C 1
ATOM 3256 O O . SER A 1 411 ? 55.716 23.373 -39.621 1.00 63.84 411 SER A O 1
ATOM 3258 N N . PHE A 1 412 ? 56.855 21.500 -39.133 1.00 67.38 412 PHE A N 1
ATOM 3259 C CA . PHE A 1 412 ? 56.817 20.945 -40.490 1.00 67.38 412 PHE A CA 1
ATOM 3260 C C . PHE A 1 412 ? 55.384 20.644 -40.951 1.00 67.38 412 PHE A C 1
ATOM 3262 O O . PHE A 1 412 ? 55.005 21.026 -42.061 1.00 67.38 412 PHE A O 1
ATOM 3269 N N . VAL A 1 413 ? 54.576 20.005 -40.097 1.00 63.25 413 VAL A N 1
ATOM 3270 C CA . VAL A 1 413 ? 53.178 19.668 -40.413 1.00 63.25 413 VAL A CA 1
ATOM 3271 C C . VAL A 1 413 ? 52.357 20.936 -40.648 1.00 63.25 413 VAL A C 1
ATOM 3273 O O . VAL A 1 413 ? 51.658 21.046 -41.652 1.00 63.25 413 VAL A O 1
ATOM 3276 N N . TYR A 1 414 ? 52.507 21.940 -39.784 1.00 65.19 414 TYR A N 1
ATOM 3277 C CA . TYR A 1 414 ? 51.788 23.201 -39.944 1.00 65.19 414 TYR A CA 1
ATOM 3278 C C . TYR A 1 414 ? 52.223 23.976 -41.198 1.00 65.19 414 TYR A C 1
ATOM 3280 O O . TYR A 1 414 ? 51.379 24.486 -41.930 1.00 65.19 414 TYR A O 1
ATOM 3288 N N . ARG A 1 415 ? 53.530 24.040 -41.489 1.00 59.81 415 ARG A N 1
ATOM 3289 C CA . ARG A 1 415 ? 54.062 24.815 -42.622 1.00 59.81 415 ARG A CA 1
ATOM 3290 C C . ARG A 1 415 ? 53.705 24.211 -43.983 1.00 59.81 415 ARG A C 1
ATOM 3292 O O . ARG A 1 415 ? 53.433 24.968 -44.907 1.00 59.81 415 ARG A O 1
ATOM 3299 N N . ASN A 1 416 ? 53.716 22.886 -44.113 1.00 54.34 416 ASN A N 1
ATOM 3300 C CA . ASN A 1 416 ? 53.469 22.224 -45.400 1.00 54.34 416 ASN A CA 1
ATOM 3301 C C . ASN A 1 416 ? 51.996 21.874 -45.638 1.00 54.34 416 ASN A C 1
ATOM 3303 O O . ASN A 1 416 ? 51.580 21.781 -46.788 1.00 54.34 416 ASN A O 1
ATOM 3307 N N . PHE A 1 417 ? 51.209 21.694 -44.574 1.00 61.38 417 PHE A N 1
ATOM 3308 C CA . PHE A 1 417 ? 49.832 21.199 -44.674 1.00 61.38 417 PHE A CA 1
ATOM 3309 C C . PHE A 1 417 ? 48.778 22.118 -44.044 1.00 61.38 417 PHE A C 1
ATOM 3311 O O . PHE A 1 417 ? 47.586 21.859 -44.190 1.00 61.38 417 PHE A O 1
ATOM 3318 N N . GLY A 1 418 ? 49.181 23.177 -43.333 1.00 61.62 418 GLY A N 1
ATOM 3319 C CA . GLY A 1 418 ? 48.266 24.178 -42.770 1.00 61.62 418 GLY A CA 1
ATOM 3320 C C . GLY A 1 418 ? 47.378 23.688 -41.618 1.00 61.62 418 GLY A C 1
ATOM 3321 O O . GLY A 1 418 ? 46.418 24.368 -41.265 1.00 61.62 418 GLY A O 1
ATOM 3322 N N . VAL A 1 419 ? 47.667 22.522 -41.027 1.00 71.25 419 VAL A N 1
ATOM 3323 C CA . VAL A 1 419 ? 46.882 21.915 -39.934 1.00 71.25 419 VAL A CA 1
ATOM 3324 C C . VAL A 1 419 ? 47.723 21.731 -38.671 1.00 71.25 419 VAL A C 1
ATOM 3326 O O . VAL A 1 419 ? 48.935 21.533 -38.738 1.00 71.25 419 VAL A O 1
ATOM 3329 N N . THR A 1 420 ? 47.091 21.803 -37.494 1.00 76.44 420 THR A N 1
ATOM 3330 C CA . THR A 1 420 ? 47.778 21.577 -36.209 1.00 76.44 420 THR A CA 1
ATOM 3331 C C . THR A 1 420 ? 48.103 20.097 -36.008 1.00 76.44 420 THR A C 1
ATOM 3333 O O . THR A 1 420 ? 47.385 19.231 -36.507 1.00 76.44 420 THR A O 1
ATOM 3336 N N . LEU A 1 421 ? 49.154 19.793 -35.235 1.00 73.69 421 LEU A N 1
ATOM 3337 C CA . LEU A 1 421 ? 49.595 18.412 -34.995 1.00 73.69 421 LEU A CA 1
ATOM 3338 C C . LEU A 1 421 ? 48.486 17.537 -34.387 1.00 73.69 421 LEU A C 1
ATOM 3340 O O . LEU A 1 421 ? 48.298 16.410 -34.827 1.00 73.69 421 LEU A O 1
ATOM 3344 N N . TYR A 1 422 ? 47.695 18.070 -33.452 1.00 74.38 422 TYR A N 1
ATOM 3345 C CA . TYR A 1 422 ? 46.520 17.375 -32.917 1.00 74.38 422 TYR A CA 1
ATOM 3346 C C . TYR A 1 422 ? 45.500 17.036 -34.012 1.00 74.38 422 TYR A C 1
ATOM 3348 O O . TYR A 1 422 ? 45.032 15.906 -34.093 1.00 74.38 422 TYR A O 1
ATOM 3356 N N . THR A 1 423 ? 45.184 17.998 -34.887 1.00 74.00 423 THR A N 1
ATOM 3357 C CA . THR A 1 423 ? 44.237 17.799 -35.999 1.00 74.00 423 THR A CA 1
ATOM 3358 C C . THR A 1 423 ? 44.775 16.801 -37.022 1.00 74.00 423 THR A C 1
ATOM 3360 O O . THR A 1 423 ? 44.012 16.053 -37.624 1.00 74.00 423 THR A O 1
ATOM 3363 N N . PHE A 1 424 ? 46.093 16.774 -37.217 1.00 73.75 424 PHE A N 1
ATOM 3364 C CA . PHE A 1 424 ? 46.758 15.794 -38.062 1.00 73.75 424 PHE A CA 1
ATOM 3365 C C . PHE A 1 424 ? 46.660 14.388 -37.456 1.00 73.75 424 PHE A C 1
ATOM 3367 O O . PHE A 1 424 ? 46.192 13.477 -38.131 1.00 73.75 424 PHE A O 1
ATOM 3374 N N . LEU A 1 425 ? 46.997 14.234 -36.169 1.00 71.06 425 LEU A N 1
ATOM 3375 C CA . LEU A 1 425 ? 46.938 12.962 -35.441 1.00 71.06 425 LEU A CA 1
ATOM 3376 C C . LEU A 1 425 ? 45.509 12.422 -35.291 1.00 71.06 425 LEU A C 1
ATOM 3378 O O . LEU A 1 425 ? 45.295 11.218 -35.400 1.00 71.06 425 LEU A O 1
ATOM 3382 N N . SER A 1 426 ? 44.517 13.287 -35.071 1.00 72.25 426 SER A N 1
ATOM 3383 C CA . SER A 1 426 ? 43.115 12.870 -34.971 1.00 72.25 426 SER A CA 1
ATOM 3384 C C . SER A 1 426 ? 42.561 12.417 -36.321 1.00 72.25 426 SER A C 1
ATOM 3386 O O . SER A 1 426 ? 41.895 11.385 -36.404 1.00 72.25 426 SER A O 1
ATOM 3388 N N . ARG A 1 427 ? 42.898 13.127 -37.406 1.00 70.19 427 ARG A N 1
ATOM 3389 C CA . ARG A 1 427 ? 42.523 12.723 -38.767 1.00 70.19 427 ARG A CA 1
ATOM 3390 C C . ARG A 1 427 ? 43.208 11.430 -39.181 1.00 70.19 427 ARG A C 1
ATOM 3392 O O . ARG A 1 427 ? 42.541 10.578 -39.756 1.00 70.19 427 ARG A O 1
ATOM 3399 N N . THR A 1 428 ? 44.487 11.239 -38.856 1.00 68.44 428 THR A N 1
ATOM 3400 C CA . THR A 1 428 ? 45.177 9.973 -39.144 1.00 68.44 428 THR A CA 1
ATOM 3401 C C . THR A 1 428 ? 44.560 8.831 -38.343 1.00 68.44 428 THR A C 1
ATOM 3403 O O . THR A 1 428 ? 44.255 7.793 -38.923 1.00 68.44 428 THR A O 1
ATOM 3406 N N . TYR A 1 429 ? 44.273 9.036 -37.054 1.00 67.12 429 TYR A N 1
ATOM 3407 C CA . TYR A 1 429 ? 43.665 8.022 -36.189 1.00 67.12 429 TYR A CA 1
ATOM 3408 C C . TYR A 1 429 ? 42.267 7.591 -36.662 1.00 67.12 429 TYR A C 1
ATOM 3410 O O . TYR A 1 429 ? 41.955 6.400 -36.672 1.00 67.12 429 TYR A O 1
ATOM 3418 N N . SER A 1 430 ? 41.460 8.541 -37.153 1.00 66.88 430 SER A N 1
ATOM 3419 C CA . SER A 1 430 ? 40.115 8.282 -37.693 1.00 66.88 430 SER A CA 1
ATOM 3420 C C . SER A 1 430 ? 40.082 7.352 -38.916 1.00 66.88 430 SER A C 1
ATOM 3422 O O . SER A 1 430 ? 39.025 6.824 -39.254 1.00 66.88 430 SER A O 1
ATOM 3424 N N . LEU A 1 431 ? 41.230 7.105 -39.563 1.00 66.12 431 LEU A N 1
ATOM 3425 C CA . LEU A 1 431 ? 41.348 6.165 -40.684 1.00 66.12 431 LEU A CA 1
ATOM 3426 C C . LEU A 1 431 ? 41.278 4.689 -40.255 1.00 66.12 431 LEU A C 1
ATOM 3428 O O . LEU A 1 431 ? 41.153 3.817 -41.118 1.00 66.12 431 LEU A O 1
ATOM 3432 N N . GLY A 1 432 ? 41.347 4.411 -38.949 1.00 55.50 432 GLY A N 1
ATOM 3433 C CA . GLY A 1 432 ? 41.300 3.063 -38.389 1.00 55.50 432 GLY A CA 1
ATOM 3434 C C . GLY A 1 432 ? 42.608 2.281 -38.547 1.00 55.50 432 GLY A C 1
ATOM 3435 O O . GLY A 1 432 ? 43.569 2.735 -39.175 1.00 55.50 432 GLY A O 1
ATOM 3436 N N . PHE A 1 433 ? 42.652 1.090 -37.942 1.00 54.44 433 PHE A N 1
ATOM 3437 C CA . PHE A 1 433 ? 43.757 0.141 -38.082 1.00 54.44 433 PHE A CA 1
ATOM 3438 C C . PHE A 1 433 ? 43.245 -1.219 -38.601 1.00 54.44 433 PHE A C 1
ATOM 3440 O O . PHE A 1 433 ? 42.376 -1.807 -37.952 1.00 54.44 433 PHE A O 1
ATOM 3447 N N . PRO A 1 434 ? 43.791 -1.743 -39.718 1.00 51.91 434 PRO A N 1
ATOM 3448 C CA . PRO A 1 434 ? 44.715 -1.061 -40.629 1.00 51.91 434 PRO A CA 1
ATOM 3449 C C . PRO A 1 434 ? 44.019 0.108 -41.347 1.00 51.91 434 PRO A C 1
ATOM 3451 O O . PRO A 1 434 ? 42.818 0.053 -41.605 1.00 51.91 434 PRO A O 1
ATOM 3454 N N . ALA A 1 435 ? 44.766 1.171 -41.656 1.00 59.44 435 ALA A N 1
ATOM 3455 C CA . ALA A 1 435 ? 44.211 2.327 -42.358 1.00 59.44 435 ALA A CA 1
ATOM 3456 C C . ALA A 1 435 ? 43.719 1.897 -43.747 1.00 59.44 435 ALA A C 1
ATOM 3458 O O . ALA A 1 435 ? 44.459 1.259 -44.499 1.00 59.44 435 ALA A O 1
ATOM 3459 N N . SER A 1 436 ? 42.468 2.218 -44.089 1.00 57.59 436 SER A N 1
ATOM 3460 C CA . SER A 1 436 ? 41.935 1.872 -45.412 1.00 57.59 436 SER A CA 1
ATOM 3461 C C . SER A 1 436 ? 42.731 2.585 -46.508 1.00 57.59 436 SER A C 1
ATOM 3463 O O . SER A 1 436 ? 42.971 3.789 -46.418 1.00 57.59 436 SER A O 1
ATOM 3465 N N . TYR A 1 437 ? 43.129 1.856 -47.555 1.00 59.12 437 TYR A N 1
ATOM 3466 C CA . TYR A 1 437 ? 43.908 2.425 -48.661 1.00 59.12 437 TYR A CA 1
ATOM 3467 C C . TYR A 1 437 ? 43.209 3.648 -49.278 1.00 59.12 437 TYR A C 1
ATOM 3469 O O . TYR A 1 437 ? 43.835 4.688 -49.468 1.00 59.12 437 TYR A O 1
ATOM 3477 N N . ASP A 1 438 ? 41.890 3.568 -49.479 1.00 58.94 438 ASP A N 1
ATOM 3478 C CA . ASP A 1 438 ? 41.072 4.669 -50.002 1.00 58.94 438 ASP A CA 1
ATOM 3479 C C . ASP A 1 438 ? 40.954 5.855 -49.030 1.00 58.94 438 ASP A C 1
ATOM 3481 O O . ASP A 1 438 ? 40.922 7.012 -49.456 1.00 58.94 438 ASP A O 1
ATOM 3485 N N . GLY A 1 439 ? 40.929 5.593 -47.719 1.00 61.25 439 GLY A N 1
ATOM 3486 C CA . GLY A 1 439 ? 40.909 6.631 -46.689 1.00 61.25 439 GLY A CA 1
ATOM 3487 C C . GLY A 1 439 ? 42.233 7.387 -46.602 1.00 61.25 439 GLY A C 1
ATOM 3488 O O . GLY A 1 439 ? 42.240 8.619 -46.592 1.00 61.25 439 GLY A O 1
ATOM 3489 N N . THR A 1 440 ? 43.357 6.667 -46.617 1.00 60.12 440 THR A N 1
ATOM 3490 C CA . THR A 1 440 ? 44.692 7.275 -46.635 1.00 60.12 440 THR A CA 1
ATOM 3491 C C . THR A 1 440 ? 44.913 8.045 -47.934 1.00 60.12 440 THR A C 1
ATOM 3493 O O . THR A 1 440 ? 45.375 9.180 -47.892 1.00 60.12 440 THR A O 1
ATOM 3496 N N . ARG A 1 441 ? 44.487 7.496 -49.080 1.00 61.41 441 ARG A N 1
ATOM 3497 C CA . ARG A 1 441 ? 44.531 8.171 -50.385 1.00 61.41 441 ARG A CA 1
ATOM 3498 C C . ARG A 1 441 ? 43.729 9.473 -50.385 1.00 61.41 441 ARG A C 1
ATOM 3500 O O . ARG A 1 441 ? 44.236 10.497 -50.821 1.00 61.41 441 ARG A O 1
ATOM 3507 N N . ASN A 1 442 ? 42.514 9.485 -49.839 1.00 64.69 442 ASN A N 1
ATOM 3508 C CA . ASN A 1 442 ? 41.709 10.708 -49.737 1.00 64.69 442 ASN A CA 1
ATOM 3509 C C . ASN A 1 442 ? 42.342 11.782 -48.843 1.00 64.69 442 ASN A C 1
ATOM 3511 O O . ASN A 1 442 ? 42.292 12.964 -49.190 1.00 64.69 442 ASN A O 1
ATOM 3515 N N . LEU A 1 443 ? 42.959 11.391 -47.724 1.00 65.12 443 LEU A N 1
ATOM 3516 C CA . LEU A 1 443 ? 43.694 12.325 -46.872 1.00 65.12 443 LEU A CA 1
ATOM 3517 C C . LEU A 1 443 ? 44.917 12.891 -47.613 1.00 65.12 443 LEU A C 1
ATOM 3519 O O . LEU A 1 443 ? 45.132 14.102 -47.597 1.00 65.12 443 LEU A O 1
ATOM 3523 N N . THR A 1 444 ? 45.668 12.057 -48.336 1.00 61.62 444 THR A N 1
ATOM 3524 C CA . THR A 1 444 ? 46.824 12.507 -49.126 1.00 61.62 444 THR A CA 1
ATOM 3525 C C . THR A 1 444 ? 46.413 13.428 -50.279 1.00 61.62 444 THR A C 1
ATOM 3527 O O . THR A 1 444 ? 47.043 14.463 -50.487 1.00 61.62 444 THR A O 1
ATOM 3530 N N . LEU A 1 445 ? 45.303 13.137 -50.965 1.00 64.94 445 LEU A N 1
ATOM 3531 C CA . LEU A 1 445 ? 44.733 13.996 -52.010 1.00 64.94 445 LEU A CA 1
ATOM 3532 C C . LEU A 1 445 ? 44.372 15.391 -51.489 1.00 64.94 445 LEU A C 1
ATOM 3534 O O . LEU A 1 445 ? 44.627 16.380 -52.174 1.00 64.94 445 LEU A O 1
ATOM 3538 N N . GLN A 1 446 ? 43.814 15.481 -50.277 1.00 65.06 446 GLN A N 1
ATOM 3539 C CA . GLN A 1 446 ? 43.495 16.760 -49.634 1.00 65.06 446 GLN A CA 1
ATOM 3540 C C . GLN A 1 446 ? 44.748 17.551 -49.247 1.00 65.06 446 GLN A C 1
ATOM 3542 O O . GLN A 1 446 ? 44.762 18.778 -49.346 1.00 65.06 446 GLN A O 1
ATOM 3547 N N . LEU A 1 447 ? 45.801 16.867 -48.801 1.00 61.66 447 LEU A N 1
ATOM 3548 C CA . LEU A 1 447 ? 47.054 17.496 -48.386 1.00 61.66 447 LEU A CA 1
ATOM 3549 C C . LEU A 1 447 ? 47.877 17.989 -49.590 1.00 61.66 447 LEU A C 1
ATOM 3551 O O . LEU A 1 447 ? 48.394 19.103 -49.564 1.00 61.66 447 LEU A O 1
ATOM 3555 N N . VAL A 1 448 ? 47.940 17.208 -50.674 1.00 61.72 448 VAL A N 1
ATOM 3556 C CA . VAL A 1 448 ? 48.685 17.546 -51.902 1.00 61.72 448 VAL A CA 1
ATOM 3557 C C . VAL A 1 448 ? 47.971 18.615 -52.736 1.00 61.72 448 VAL A C 1
ATOM 3559 O O . VAL A 1 448 ? 48.630 19.467 -53.332 1.00 61.72 448 VAL A O 1
ATOM 3562 N N . SER A 1 449 ? 46.632 18.652 -52.740 1.00 62.09 449 SER A N 1
ATOM 3563 C CA . SER A 1 449 ? 45.882 19.687 -53.469 1.00 62.09 449 SER A CA 1
ATOM 3564 C C . SER A 1 449 ? 46.164 21.108 -52.965 1.00 62.09 449 SER A C 1
ATOM 3566 O O . SER A 1 449 ? 46.060 22.056 -53.740 1.00 62.09 449 SER A O 1
ATOM 3568 N N . HIS A 1 450 ? 46.540 21.266 -51.690 1.00 56.94 450 HIS A N 1
ATOM 3569 C CA . HIS A 1 450 ? 46.891 22.561 -51.093 1.00 56.94 450 HIS A CA 1
ATOM 3570 C C . HIS A 1 450 ? 48.303 23.051 -51.469 1.00 56.94 450 HIS A C 1
ATOM 3572 O O . HIS A 1 450 ? 48.601 24.228 -51.276 1.00 56.94 450 HIS A O 1
ATOM 3578 N N . ALA A 1 451 ? 49.152 22.189 -52.042 1.00 56.19 451 ALA A N 1
ATOM 3579 C CA . ALA A 1 451 ? 50.540 22.496 -52.399 1.00 56.19 451 ALA A CA 1
ATOM 3580 C C . ALA A 1 451 ? 50.753 22.846 -53.894 1.00 56.19 451 ALA A C 1
ATOM 3582 O O . ALA A 1 451 ? 51.886 23.076 -54.317 1.00 56.19 451 ALA A O 1
ATOM 3583 N N . LEU A 1 452 ? 49.692 22.888 -54.717 1.00 57.97 452 LEU A N 1
ATOM 3584 C CA . LEU A 1 452 ? 49.790 23.143 -56.165 1.00 57.97 452 LEU A CA 1
ATOM 3585 C C . LEU A 1 452 ? 50.048 24.633 -56.511 1.00 57.97 452 LEU A C 1
ATOM 3587 O O . LEU A 1 452 ? 49.406 25.517 -55.936 1.00 57.97 452 LEU A O 1
ATOM 3591 N N . PRO A 1 453 ? 50.920 24.952 -57.497 1.00 54.25 453 PRO A N 1
ATOM 3592 C CA . PRO A 1 453 ? 51.195 26.332 -57.914 1.00 54.25 453 PRO A CA 1
ATOM 3593 C C . PRO A 1 453 ? 49.970 27.055 -58.505 1.00 54.25 453 PRO A C 1
ATOM 3595 O O . PRO A 1 453 ? 49.308 26.547 -59.411 1.00 54.25 453 PRO A O 1
ATOM 3598 N N . LYS A 1 454 ? 49.737 28.305 -58.076 1.00 51.41 454 LYS A N 1
ATOM 3599 C CA . LYS A 1 454 ? 48.560 29.136 -58.427 1.00 51.41 454 LYS A CA 1
ATOM 3600 C C . LYS A 1 454 ? 48.275 29.259 -59.934 1.00 51.41 454 LYS A C 1
ATOM 3602 O O . LYS A 1 454 ? 47.122 29.226 -60.349 1.00 51.41 454 LYS A O 1
ATOM 3607 N N . ASN A 1 455 ? 49.328 29.344 -60.749 1.00 48.97 455 ASN A N 1
ATOM 3608 C CA . ASN A 1 455 ? 49.238 29.530 -62.203 1.00 48.97 455 ASN A CA 1
ATOM 3609 C C . ASN A 1 455 ? 48.612 28.312 -62.926 1.00 48.97 455 ASN A C 1
ATOM 3611 O O . ASN A 1 455 ? 48.018 28.441 -63.991 1.00 48.97 455 ASN A O 1
ATOM 3615 N N . ILE A 1 456 ? 48.714 27.118 -62.332 1.00 52.97 456 ILE A N 1
ATOM 3616 C CA . ILE A 1 456 ? 48.171 25.865 -62.884 1.00 52.97 456 ILE A CA 1
ATOM 3617 C C . ILE A 1 456 ? 46.707 25.693 -62.471 1.00 52.97 456 ILE A C 1
ATOM 3619 O O . ILE A 1 456 ? 45.869 25.290 -63.279 1.00 52.97 456 ILE A O 1
ATOM 3623 N N . THR A 1 457 ? 46.375 26.077 -61.239 1.00 56.16 457 THR A N 1
ATOM 3624 C CA . THR A 1 457 ? 44.998 26.089 -60.730 1.00 56.16 457 THR A CA 1
ATOM 3625 C C . THR A 1 457 ? 44.096 26.988 -61.582 1.00 56.16 457 THR A C 1
ATOM 3627 O O . THR A 1 457 ? 42.970 26.608 -61.896 1.00 56.16 457 THR A O 1
ATOM 3630 N N . GLU A 1 458 ? 44.603 28.136 -62.041 1.00 54.84 458 GLU A N 1
ATOM 3631 C CA . GLU A 1 458 ? 43.876 29.041 -62.944 1.00 54.84 458 GLU A CA 1
ATOM 3632 C C . GLU A 1 458 ? 43.632 28.446 -64.342 1.00 54.84 458 GLU A C 1
ATOM 3634 O O . GLU A 1 458 ? 42.587 28.698 -64.943 1.00 54.84 458 GLU A O 1
ATOM 3639 N N . GLN A 1 459 ? 44.549 27.624 -64.864 1.00 53.66 459 GLN A N 1
ATOM 3640 C CA . GLN A 1 459 ? 44.369 26.953 -66.158 1.00 53.66 459 GLN A CA 1
ATOM 3641 C C . GLN A 1 459 ? 43.361 25.797 -66.085 1.00 53.66 459 GLN A C 1
ATOM 3643 O O . GLN A 1 459 ? 42.566 25.631 -67.008 1.00 53.66 459 GLN A O 1
ATOM 3648 N N . LEU A 1 460 ? 43.335 25.045 -64.981 1.00 54.25 460 LEU A N 1
ATOM 3649 C CA . LEU A 1 460 ? 42.363 23.966 -64.748 1.00 54.25 460 LEU A CA 1
ATOM 3650 C C . LEU A 1 460 ? 40.941 24.503 -64.518 1.00 54.25 460 LEU A C 1
ATOM 3652 O O . LEU A 1 460 ? 39.972 23.958 -65.050 1.00 54.25 460 LEU A O 1
ATOM 3656 N N . LEU A 1 461 ? 40.817 25.639 -63.823 1.00 55.53 461 LEU A N 1
ATOM 3657 C CA . LEU A 1 461 ? 39.539 26.331 -63.632 1.00 55.53 461 LEU A CA 1
ATOM 3658 C C . LEU A 1 461 ? 38.937 26.843 -64.950 1.00 55.53 461 LEU A C 1
ATOM 3660 O O . LEU A 1 461 ? 37.718 26.817 -65.105 1.00 55.53 461 LEU A O 1
ATOM 3664 N N . ARG A 1 462 ? 39.757 27.229 -65.942 1.00 54.34 462 ARG A N 1
ATOM 3665 C CA . ARG A 1 462 ? 39.271 27.591 -67.294 1.00 54.34 462 ARG A CA 1
ATOM 3666 C C . ARG A 1 462 ? 38.619 26.423 -68.041 1.00 54.34 462 ARG A C 1
ATOM 3668 O O . ARG A 1 462 ? 37.866 26.662 -68.981 1.00 54.34 462 ARG A O 1
ATOM 3675 N N . VAL A 1 463 ? 38.894 25.188 -67.622 1.00 50.75 463 VAL A N 1
ATOM 3676 C CA . VAL A 1 463 ? 38.301 23.948 -68.150 1.00 50.75 463 VAL A CA 1
ATOM 3677 C C . VAL A 1 463 ? 37.262 23.369 -67.172 1.00 50.75 463 VAL A C 1
ATOM 3679 O O . VAL A 1 463 ? 36.771 22.260 -67.345 1.00 50.75 463 VAL A O 1
ATOM 3682 N N . ASN A 1 464 ? 36.870 24.153 -66.161 1.00 53.38 464 ASN A N 1
ATOM 3683 C CA . ASN A 1 464 ? 35.857 23.811 -65.165 1.00 53.38 464 ASN A CA 1
ATOM 3684 C C . ASN A 1 464 ? 36.195 22.562 -64.323 1.00 53.38 464 ASN A C 1
ATOM 3686 O O . ASN A 1 464 ? 35.303 21.852 -63.862 1.00 53.38 464 ASN A O 1
ATOM 3690 N N . LEU A 1 465 ? 37.490 22.300 -64.108 1.00 57.09 465 LEU A N 1
ATOM 3691 C CA . LEU A 1 465 ? 37.988 21.199 -63.283 1.00 57.09 465 LEU A CA 1
ATOM 3692 C C . LEU A 1 465 ? 38.699 21.750 -62.043 1.00 57.09 465 LEU A C 1
ATOM 3694 O O . LEU A 1 465 ? 39.600 22.584 -62.139 1.00 57.09 465 LEU A O 1
ATOM 3698 N N . THR A 1 466 ? 38.304 21.282 -60.859 1.00 60.75 466 THR A N 1
ATOM 3699 C CA . THR A 1 466 ? 38.979 21.643 -59.605 1.00 60.75 466 THR A CA 1
ATOM 3700 C C . THR A 1 466 ? 40.256 20.820 -59.440 1.00 60.75 466 THR A C 1
ATOM 3702 O O . THR A 1 466 ? 40.324 19.665 -59.863 1.00 60.75 466 THR A O 1
ATOM 3705 N N . ALA A 1 467 ? 41.278 21.389 -58.791 1.00 57.78 467 ALA A N 1
ATOM 3706 C CA . ALA A 1 467 ? 42.563 20.713 -58.572 1.00 57.78 467 ALA A CA 1
ATOM 3707 C C . ALA A 1 467 ? 42.409 19.338 -57.885 1.00 57.78 467 ALA A C 1
ATOM 3709 O O . ALA A 1 467 ? 43.134 18.398 -58.195 1.00 57.78 467 ALA A O 1
ATOM 3710 N N . GLN A 1 468 ? 41.418 19.201 -57.001 1.00 57.81 468 GLN A N 1
ATOM 3711 C CA . GLN A 1 468 ? 41.118 17.955 -56.299 1.00 57.81 468 GLN A CA 1
ATOM 3712 C C . GLN A 1 468 ? 40.470 16.897 -57.210 1.00 57.81 468 GLN A C 1
ATOM 3714 O O . GLN A 1 468 ? 40.884 15.739 -57.179 1.00 57.81 468 GLN A O 1
ATOM 3719 N N . ALA A 1 469 ? 39.513 17.289 -58.062 1.00 60.16 469 ALA A N 1
ATOM 3720 C CA . ALA A 1 469 ? 38.906 16.388 -59.048 1.00 60.16 469 ALA A CA 1
ATOM 3721 C C . ALA A 1 469 ? 39.928 15.939 -60.105 1.00 60.16 469 ALA A C 1
ATOM 3723 O O . ALA A 1 469 ? 39.920 14.791 -60.545 1.00 60.16 469 ALA A O 1
ATOM 3724 N N . PHE A 1 470 ? 40.845 16.837 -60.471 1.00 63.91 470 PHE A N 1
ATOM 3725 C CA . PHE A 1 470 ? 41.924 16.545 -61.403 1.00 63.91 470 PHE A CA 1
ATOM 3726 C C . PHE A 1 470 ? 42.877 15.474 -60.859 1.00 63.91 470 PHE A C 1
ATOM 3728 O O . PHE A 1 470 ? 43.120 14.472 -61.531 1.00 63.91 470 PHE A O 1
ATOM 3735 N N . LEU A 1 471 ? 43.364 15.649 -59.627 1.00 60.25 471 LEU A N 1
ATOM 3736 C CA . LEU A 1 471 ? 44.237 14.670 -58.982 1.00 60.25 471 LEU A CA 1
ATOM 3737 C C . LEU A 1 471 ? 43.536 13.310 -58.856 1.00 60.25 471 LEU A C 1
ATOM 3739 O O . LEU A 1 471 ? 44.098 12.299 -59.265 1.00 60.25 471 LEU A O 1
ATOM 3743 N N . GLN A 1 472 ? 42.283 13.272 -58.392 1.00 63.41 472 GLN A N 1
ATOM 3744 C CA . GLN A 1 472 ? 41.515 12.026 -58.254 1.00 63.41 472 GLN A CA 1
ATOM 3745 C C . GLN A 1 472 ? 41.457 11.198 -59.544 1.00 63.41 472 GLN A C 1
ATOM 3747 O O . GLN A 1 472 ? 41.647 9.982 -59.497 1.00 63.41 472 GLN A O 1
ATOM 3752 N N . GLN A 1 473 ? 41.237 11.849 -60.686 1.00 62.34 473 GLN A N 1
ATOM 3753 C CA . GLN A 1 473 ? 41.165 11.168 -61.977 1.00 62.34 473 GLN A CA 1
ATOM 3754 C C . GLN A 1 473 ? 42.535 10.722 -62.493 1.00 62.34 473 GLN A C 1
ATOM 3756 O O . GLN A 1 473 ? 42.659 9.621 -63.017 1.00 62.34 473 GLN A O 1
ATOM 3761 N N . VAL A 1 474 ? 43.581 11.524 -62.285 1.00 60.12 474 VAL A N 1
ATOM 3762 C CA . VAL A 1 474 ? 44.961 11.137 -62.614 1.00 60.12 474 VAL A CA 1
ATOM 3763 C C . VAL A 1 474 ? 45.380 9.892 -61.833 1.00 60.12 474 VAL A C 1
ATOM 3765 O O . VAL A 1 474 ? 45.910 8.949 -62.413 1.00 60.12 474 VAL A O 1
ATOM 3768 N N . PHE A 1 475 ? 45.074 9.836 -60.537 1.00 58.31 475 PHE A N 1
ATOM 3769 C CA . PHE A 1 475 ? 45.369 8.661 -59.718 1.00 58.31 475 PHE A CA 1
ATOM 3770 C C . PHE A 1 475 ? 44.471 7.458 -60.050 1.00 58.31 475 PHE A C 1
ATOM 3772 O O . PHE A 1 475 ? 44.827 6.323 -59.740 1.00 58.31 475 PHE A O 1
ATOM 3779 N N . ALA A 1 476 ? 43.306 7.666 -60.673 1.00 59.66 476 ALA A N 1
ATOM 3780 C CA . ALA A 1 476 ? 42.448 6.580 -61.155 1.00 59.66 476 ALA A CA 1
ATOM 3781 C C . ALA A 1 476 ? 43.032 5.848 -62.380 1.00 59.66 476 ALA A C 1
ATOM 3783 O O . ALA A 1 476 ? 42.595 4.741 -62.681 1.00 59.66 476 ALA A O 1
ATOM 3784 N N . LEU A 1 477 ? 44.048 6.418 -63.044 1.00 58.44 477 LEU A N 1
ATOM 3785 C CA . LEU A 1 477 ? 44.759 5.790 -64.168 1.00 58.44 477 LEU A CA 1
ATOM 3786 C C . LEU A 1 477 ? 45.769 4.708 -63.734 1.00 58.44 477 LEU A C 1
ATOM 3788 O O . LEU A 1 477 ? 46.358 4.054 -64.593 1.00 58.44 477 LEU A O 1
ATOM 3792 N N . GLY A 1 478 ? 45.944 4.496 -62.426 1.00 53.81 478 GLY A N 1
ATOM 3793 C CA . GLY A 1 478 ? 46.846 3.493 -61.858 1.00 53.81 478 GLY A CA 1
ATOM 3794 C C . GLY A 1 478 ? 48.271 4.008 -61.633 1.00 53.81 478 GLY A C 1
ATOM 3795 O O . GLY A 1 478 ? 48.722 4.958 -62.270 1.00 53.81 478 GLY A O 1
ATOM 3796 N N . TYR A 1 479 ? 48.979 3.380 -60.692 1.00 50.03 479 TYR A N 1
ATOM 3797 C CA . TYR A 1 479 ? 50.325 3.775 -60.271 1.00 50.03 479 TYR A CA 1
ATOM 3798 C C . TYR A 1 479 ? 51.380 2.778 -60.779 1.00 50.03 479 TYR A C 1
ATOM 3800 O O . TYR A 1 479 ? 51.217 1.583 -60.523 1.00 50.03 479 TYR A O 1
ATOM 3808 N N . PRO A 1 480 ? 52.485 3.218 -61.417 1.00 52.31 480 PRO A N 1
ATOM 3809 C CA . PRO A 1 480 ? 52.760 4.558 -61.947 1.00 52.31 480 PRO A CA 1
ATOM 3810 C C . PRO A 1 480 ? 52.056 4.783 -63.304 1.00 52.31 480 PRO A C 1
ATOM 3812 O O . PRO A 1 480 ? 52.038 3.874 -64.140 1.00 52.31 480 PRO A O 1
ATOM 3815 N N . PRO A 1 481 ? 51.500 5.979 -63.574 1.00 59.50 481 PRO A N 1
ATOM 3816 C CA . PRO A 1 481 ? 50.781 6.216 -64.818 1.00 59.50 481 PRO A CA 1
ATOM 3817 C C . PRO A 1 481 ? 51.765 6.302 -65.995 1.00 59.50 481 PRO A C 1
ATOM 3819 O O . PRO A 1 481 ? 52.760 7.028 -65.946 1.00 59.50 481 PRO A O 1
ATOM 3822 N N . ASN A 1 482 ? 51.506 5.549 -67.067 1.00 57.59 482 ASN A N 1
ATOM 3823 C CA . ASN A 1 482 ? 52.334 5.603 -68.270 1.00 57.59 482 ASN A CA 1
ATOM 3824 C C . ASN A 1 482 ? 52.066 6.917 -69.045 1.00 57.59 482 ASN A C 1
ATOM 3826 O O . ASN A 1 482 ? 50.957 7.451 -69.029 1.00 57.59 482 ASN A O 1
ATOM 3830 N N . ASN A 1 483 ? 53.068 7.459 -69.749 1.00 54.59 483 ASN A N 1
ATOM 3831 C CA . ASN A 1 483 ? 52.906 8.735 -70.469 1.00 54.59 483 ASN A CA 1
ATOM 3832 C C . ASN A 1 483 ? 51.749 8.709 -71.488 1.00 54.59 483 ASN A C 1
ATOM 3834 O O . ASN A 1 483 ? 51.140 9.745 -71.748 1.00 54.59 483 ASN A O 1
ATOM 3838 N N . GLN A 1 484 ? 51.416 7.545 -72.053 1.00 56.03 484 GLN A N 1
ATOM 3839 C CA . GLN A 1 484 ? 50.336 7.400 -73.032 1.00 56.03 484 GLN A CA 1
ATOM 3840 C C . GLN A 1 484 ? 48.939 7.485 -72.399 1.00 56.03 484 GLN A C 1
ATOM 3842 O O . GLN A 1 484 ? 48.051 8.087 -72.996 1.00 56.03 484 GLN A O 1
ATOM 3847 N N . SER A 1 485 ? 48.734 6.965 -71.187 1.00 58.72 485 SER A N 1
ATOM 3848 C CA . SER A 1 485 ? 47.452 6.996 -70.480 1.00 58.72 485 SER A CA 1
ATOM 3849 C C . SER A 1 485 ? 47.155 8.390 -69.939 1.00 58.72 485 SER A C 1
ATOM 3851 O O . SER A 1 485 ? 46.023 8.857 -70.046 1.00 58.72 485 SER A O 1
ATOM 3853 N N . VAL A 1 486 ? 48.181 9.106 -69.467 1.00 56.69 486 VAL A N 1
ATOM 3854 C CA . VAL A 1 486 ? 48.059 10.518 -69.064 1.00 56.69 486 VAL A CA 1
ATOM 3855 C C . VAL A 1 486 ? 47.766 11.406 -70.272 1.00 56.69 486 VAL A C 1
ATOM 3857 O O . VAL A 1 486 ? 46.906 12.281 -70.195 1.00 56.69 486 VAL A O 1
ATOM 3860 N N . THR A 1 487 ? 48.416 11.144 -71.411 1.00 55.06 487 THR A N 1
ATOM 3861 C CA . THR A 1 487 ? 48.157 11.869 -72.664 1.00 55.06 487 THR A CA 1
ATOM 3862 C C . THR A 1 487 ? 46.740 11.594 -73.181 1.00 55.06 487 THR A C 1
ATOM 3864 O O . THR A 1 487 ? 46.047 12.529 -73.572 1.00 55.06 487 THR A O 1
ATOM 3867 N N . ALA A 1 488 ? 46.267 10.343 -73.126 1.00 54.34 488 ALA A N 1
ATOM 3868 C CA . ALA A 1 488 ? 44.904 9.963 -73.509 1.00 54.34 488 ALA A CA 1
ATOM 3869 C C . ALA A 1 488 ? 43.841 10.584 -72.587 1.00 54.34 488 ALA A C 1
ATOM 3871 O O . ALA A 1 488 ? 42.791 11.023 -73.055 1.00 54.34 488 ALA A O 1
ATOM 3872 N N . TYR A 1 489 ? 44.124 10.680 -71.286 1.00 55.06 489 TYR A N 1
ATOM 3873 C CA . TYR A 1 489 ? 43.248 11.353 -70.332 1.00 55.06 489 TYR A CA 1
ATOM 3874 C C . TYR A 1 489 ? 43.226 12.872 -70.545 1.00 55.06 489 TYR A C 1
ATOM 3876 O O . TYR A 1 489 ? 42.154 13.468 -70.577 1.00 55.06 489 TYR A O 1
ATOM 3884 N N . ALA A 1 490 ? 44.381 13.500 -70.783 1.00 52.72 490 ALA A N 1
ATOM 3885 C CA . ALA A 1 490 ? 44.459 14.914 -71.142 1.00 52.72 490 ALA A CA 1
ATOM 3886 C C . ALA A 1 490 ? 43.691 15.203 -72.445 1.00 52.72 490 ALA A C 1
ATOM 3888 O O . ALA A 1 490 ? 42.902 16.142 -72.495 1.00 52.72 490 ALA A O 1
ATOM 3889 N N . LEU A 1 491 ? 43.849 14.354 -73.468 1.00 52.41 491 LEU A N 1
ATOM 3890 C CA . LEU A 1 491 ? 43.078 14.408 -74.715 1.00 52.41 491 LEU A CA 1
ATOM 3891 C C . LEU A 1 491 ? 41.571 14.272 -74.477 1.00 52.41 491 LEU A C 1
ATOM 3893 O O . LEU A 1 491 ? 40.808 14.992 -75.109 1.00 52.41 491 LEU A O 1
ATOM 3897 N N . ASN A 1 492 ? 41.137 13.409 -73.557 1.00 51.31 492 ASN A N 1
ATOM 3898 C CA . ASN A 1 492 ? 39.725 13.271 -73.198 1.00 51.31 492 ASN A CA 1
ATOM 3899 C C . ASN A 1 492 ? 39.197 14.466 -72.399 1.00 51.31 492 ASN A C 1
ATOM 3901 O O . ASN A 1 492 ? 38.102 14.917 -72.683 1.00 51.31 492 ASN A O 1
ATOM 3905 N N . VAL A 1 493 ? 39.960 15.038 -71.466 1.00 51.53 493 VAL A N 1
ATOM 3906 C CA . VAL A 1 493 ? 39.529 16.214 -70.686 1.00 51.53 493 VAL A CA 1
ATOM 3907 C C . VAL A 1 493 ? 39.462 17.469 -71.560 1.00 51.53 493 VAL A C 1
ATOM 3909 O O . VAL A 1 493 ? 38.473 18.201 -71.527 1.00 51.53 493 VAL A O 1
ATOM 3912 N N . PHE A 1 494 ? 40.478 17.710 -72.392 1.00 48.69 494 PHE A N 1
ATOM 3913 C CA . PHE A 1 494 ? 40.452 18.805 -73.366 1.00 48.69 494 PHE A CA 1
ATOM 3914 C C . PHE A 1 494 ? 39.461 18.526 -74.509 1.00 48.69 494 PHE A C 1
ATOM 3916 O O . PHE A 1 494 ? 38.835 19.452 -75.023 1.00 48.69 494 PHE A O 1
ATOM 3923 N N . GLY A 1 495 ? 39.254 17.256 -74.862 1.00 48.66 495 GLY A N 1
ATOM 3924 C CA . GLY A 1 495 ? 38.232 16.790 -75.798 1.00 48.66 495 GLY A CA 1
ATOM 3925 C C . GLY A 1 495 ? 36.806 16.929 -75.262 1.00 48.66 495 GLY A C 1
ATOM 3926 O O . GLY A 1 495 ? 35.913 17.287 -76.020 1.00 48.66 495 GLY A O 1
ATOM 3927 N N . ASP A 1 496 ? 36.587 16.748 -73.961 1.00 46.38 496 ASP A N 1
ATOM 3928 C CA . ASP A 1 496 ? 35.306 16.954 -73.283 1.00 46.38 496 ASP A CA 1
ATOM 3929 C C . ASP A 1 496 ? 35.024 18.451 -73.081 1.00 46.38 496 ASP A C 1
ATOM 3931 O O . ASP A 1 496 ? 33.886 18.894 -73.218 1.00 46.38 496 ASP A O 1
ATOM 3935 N N . ALA A 1 497 ? 36.061 19.272 -72.884 1.00 42.88 497 ALA A N 1
ATOM 3936 C CA . ALA A 1 497 ? 35.961 20.732 -72.935 1.00 42.88 497 ALA A CA 1
ATOM 3937 C C . ALA A 1 497 ? 35.573 21.246 -74.333 1.00 42.88 497 ALA A C 1
ATOM 3939 O O . ALA A 1 497 ? 34.807 22.205 -74.460 1.00 42.88 497 ALA A O 1
ATOM 3940 N N . LEU A 1 498 ? 36.072 20.588 -75.386 1.00 40.47 498 LEU A N 1
ATOM 3941 C CA . LEU A 1 498 ? 35.668 20.838 -76.769 1.00 40.47 498 LEU A CA 1
ATOM 3942 C C . LEU A 1 498 ? 34.269 20.286 -77.079 1.00 40.47 498 LEU A C 1
ATOM 3944 O O . LEU A 1 498 ? 33.490 20.989 -77.719 1.00 40.47 498 LEU A O 1
ATOM 3948 N N . LYS A 1 499 ? 33.902 19.098 -76.579 1.00 40.81 499 LYS A N 1
ATOM 3949 C CA . LYS A 1 499 ? 32.535 18.546 -76.663 1.00 40.81 499 LYS A CA 1
ATOM 3950 C C . LYS A 1 499 ? 31.526 19.452 -75.976 1.00 40.81 499 LYS A C 1
ATOM 3952 O O . LYS A 1 499 ? 30.490 19.724 -76.564 1.00 40.81 499 LYS A O 1
ATOM 3957 N N . ASN A 1 500 ? 31.841 19.983 -74.794 1.00 38.88 500 ASN A N 1
ATOM 3958 C CA . ASN A 1 500 ? 30.987 20.938 -74.083 1.00 38.88 500 ASN A CA 1
ATOM 3959 C C . ASN A 1 500 ? 30.793 22.245 -74.866 1.00 38.88 500 ASN A C 1
ATOM 3961 O O . ASN A 1 500 ? 29.810 22.950 -74.653 1.00 38.88 500 ASN A O 1
ATOM 3965 N N . LYS A 1 501 ? 31.696 22.560 -75.801 1.00 36.12 501 LYS A N 1
ATOM 3966 C CA . LYS A 1 501 ? 31.578 23.711 -76.700 1.00 36.12 501 LYS A CA 1
ATOM 3967 C C . LYS A 1 501 ? 30.829 23.396 -78.007 1.00 36.12 501 LYS A C 1
ATOM 3969 O O . LYS A 1 501 ? 30.360 24.329 -78.651 1.00 36.12 501 LYS A O 1
ATOM 3974 N N . PHE A 1 502 ? 30.689 22.120 -78.387 1.00 39.84 502 PHE A N 1
ATOM 3975 C CA . PHE A 1 502 ? 30.195 21.679 -79.703 1.00 39.84 502 PHE A CA 1
ATOM 3976 C C . PHE A 1 502 ? 29.365 20.378 -79.633 1.00 39.84 502 PHE A C 1
ATOM 3978 O O . PHE A 1 502 ? 29.618 19.394 -80.325 1.00 39.84 502 PHE A O 1
ATOM 3985 N N . ALA A 1 503 ? 28.367 20.372 -78.755 1.00 36.09 503 ALA A N 1
ATOM 3986 C CA . ALA A 1 503 ? 27.738 19.176 -78.199 1.00 36.09 503 ALA A CA 1
ATOM 3987 C C . ALA A 1 503 ? 26.636 18.492 -79.043 1.00 36.09 503 ALA A C 1
ATOM 3989 O O . ALA A 1 503 ? 25.662 18.033 -78.462 1.00 36.09 503 ALA A O 1
ATOM 3990 N N . ASN A 1 504 ? 26.738 18.377 -80.371 1.00 34.47 504 ASN A N 1
ATOM 3991 C CA . ASN A 1 504 ? 25.791 17.534 -81.126 1.00 34.47 504 ASN A CA 1
ATOM 3992 C C . ASN A 1 504 ? 26.450 16.839 -82.324 1.00 34.47 504 ASN A C 1
ATOM 3994 O O . ASN A 1 504 ? 26.532 17.395 -83.413 1.00 34.47 504 ASN A O 1
ATOM 3998 N N . ALA A 1 505 ? 26.884 15.594 -82.113 1.00 33.03 505 ALA A N 1
ATOM 3999 C CA . ALA A 1 505 ? 27.239 14.643 -83.166 1.00 33.03 505 ALA A CA 1
ATOM 4000 C C . ALA A 1 505 ? 26.700 13.258 -82.779 1.00 33.03 505 ALA A C 1
ATOM 4002 O O . ALA A 1 505 ? 27.437 12.317 -82.488 1.00 33.03 505 ALA A O 1
ATOM 4003 N N . SER A 1 506 ? 25.374 13.150 -82.765 1.00 35.25 506 SER A N 1
ATOM 4004 C CA . SER A 1 506 ? 24.599 11.909 -82.661 1.00 35.25 506 SER A CA 1
ATOM 4005 C C . SER A 1 506 ? 24.845 10.913 -83.817 1.00 35.25 506 SER A C 1
ATOM 4007 O O . SER A 1 506 ? 24.164 9.898 -83.904 1.00 35.25 506 SER A O 1
ATOM 4009 N N . GLU A 1 507 ? 25.845 11.141 -84.673 1.00 40.75 507 GLU A N 1
ATOM 4010 C CA . GLU A 1 507 ? 26.201 10.295 -85.821 1.00 40.75 507 GLU A CA 1
ATOM 4011 C C . GLU A 1 507 ? 27.396 9.353 -85.579 1.00 40.75 507 GLU A C 1
ATOM 4013 O O . GLU A 1 507 ? 27.591 8.412 -86.342 1.00 40.75 507 GLU A O 1
ATOM 4018 N N . VAL A 1 508 ? 28.176 9.518 -84.502 1.00 36.91 508 VAL A N 1
ATOM 4019 C CA . VAL A 1 508 ? 29.398 8.703 -84.300 1.00 36.91 508 VAL A CA 1
ATOM 4020 C C . VAL A 1 508 ? 29.099 7.316 -83.714 1.00 36.91 508 VAL A C 1
ATOM 4022 O O . VAL A 1 508 ? 29.798 6.346 -83.999 1.00 36.91 508 VAL A O 1
ATOM 4025 N N . VAL A 1 509 ? 28.026 7.181 -82.932 1.00 35.97 509 VAL A N 1
ATOM 4026 C CA . VAL A 1 509 ? 27.691 5.919 -82.245 1.00 35.97 509 VAL A CA 1
ATOM 4027 C C . VAL A 1 509 ? 26.933 4.944 -83.157 1.00 35.97 509 VAL A C 1
ATOM 4029 O O . VAL A 1 509 ? 27.094 3.733 -83.022 1.00 35.97 509 VAL A O 1
ATOM 4032 N N . ASN A 1 510 ? 26.196 5.444 -84.157 1.00 36.22 510 ASN A N 1
ATOM 4033 C CA . ASN A 1 510 ? 25.471 4.592 -85.108 1.00 36.22 510 ASN A CA 1
ATOM 4034 C C . ASN A 1 510 ? 26.391 3.811 -86.068 1.00 36.22 510 ASN A C 1
ATOM 4036 O O . ASN A 1 510 ? 25.974 2.789 -86.604 1.00 36.22 510 ASN A O 1
ATOM 4040 N N . TYR A 1 511 ? 27.651 4.225 -86.246 1.00 34.53 511 TYR A N 1
ATOM 4041 C CA . TYR A 1 511 ? 28.602 3.527 -87.122 1.00 34.53 511 TYR A CA 1
ATOM 4042 C C . TYR A 1 511 ? 29.380 2.389 -86.440 1.00 34.53 511 TYR A C 1
ATOM 4044 O O . TYR A 1 511 ? 29.822 1.466 -87.119 1.00 34.53 511 TYR A O 1
ATOM 4052 N N . ALA A 1 512 ? 29.517 2.391 -85.109 1.00 34.88 512 ALA A N 1
ATOM 4053 C CA . ALA A 1 512 ? 30.246 1.332 -84.398 1.00 34.88 512 ALA A CA 1
ATOM 4054 C C . ALA A 1 512 ? 29.403 0.061 -84.184 1.00 34.88 512 ALA A C 1
ATOM 4056 O O . ALA A 1 512 ? 29.944 -1.027 -83.999 1.00 34.88 512 ALA A O 1
ATOM 4057 N N . TYR A 1 513 ? 28.075 0.190 -84.239 1.00 35.47 513 TYR A N 1
ATOM 4058 C CA . TYR A 1 513 ? 27.132 -0.899 -83.974 1.00 35.47 513 TYR A CA 1
ATOM 4059 C C . TYR A 1 513 ? 26.904 -1.833 -85.186 1.00 35.47 513 TYR A C 1
ATOM 4061 O O . TYR A 1 513 ? 26.359 -2.921 -85.028 1.00 35.47 513 TYR A O 1
ATOM 4069 N N . LEU A 1 514 ? 27.347 -1.452 -86.393 1.00 31.98 514 LEU A N 1
ATOM 4070 C CA . LEU A 1 514 ? 27.109 -2.188 -87.650 1.00 31.98 514 LEU A CA 1
ATOM 4071 C C . LEU A 1 514 ? 28.224 -3.177 -88.065 1.00 31.98 514 LEU A C 1
ATOM 4073 O O . LEU A 1 514 ? 28.091 -3.831 -89.096 1.00 31.98 514 LEU A O 1
ATOM 4077 N N . LEU A 1 515 ? 29.296 -3.350 -87.279 1.00 26.36 515 LEU A N 1
ATOM 4078 C CA . LEU A 1 515 ? 30.443 -4.224 -87.612 1.00 26.36 515 LEU A CA 1
ATOM 4079 C C . LEU A 1 515 ? 30.508 -5.515 -86.771 1.00 26.36 515 LEU A C 1
ATOM 4081 O O . LEU A 1 515 ? 31.545 -5.877 -86.221 1.00 26.36 515 LEU A O 1
ATOM 4085 N N . GLY A 1 516 ? 29.383 -6.221 -86.653 1.00 26.16 516 GLY A N 1
ATOM 4086 C CA . GLY A 1 516 ? 29.307 -7.492 -85.926 1.00 26.16 516 GLY A CA 1
ATOM 4087 C C . GLY A 1 516 ? 30.135 -8.651 -86.515 1.00 26.16 516 GLY A C 1
ATOM 4088 O O . GLY A 1 516 ? 30.491 -8.654 -87.689 1.00 26.16 516 GLY A O 1
ATOM 4089 N N . SER A 1 517 ? 30.372 -9.687 -85.697 1.00 24.59 517 SER A N 1
ATOM 4090 C CA . SER A 1 517 ? 30.095 -11.106 -86.028 1.00 24.59 517 SER A CA 1
ATOM 4091 C C . SER A 1 517 ? 30.324 -12.048 -84.819 1.00 24.59 517 SER A C 1
ATOM 4093 O O . SER A 1 517 ? 31.339 -11.993 -84.136 1.00 24.59 517 SER A O 1
ATOM 4095 N N . ASN A 1 518 ? 29.330 -12.901 -84.543 1.00 28.45 518 ASN A N 1
ATOM 4096 C CA . ASN A 1 518 ? 29.325 -14.077 -83.634 1.00 28.45 518 ASN A CA 1
ATOM 4097 C C . ASN A 1 518 ? 29.721 -15.347 -84.456 1.00 28.45 518 ASN A C 1
ATOM 4099 O O . ASN A 1 518 ? 29.809 -15.173 -85.674 1.00 28.45 518 ASN A O 1
ATOM 4103 N N . PRO A 1 519 ? 29.835 -16.618 -83.959 1.00 34.91 519 PRO A N 1
ATOM 4104 C CA . PRO A 1 519 ? 29.632 -17.202 -82.609 1.00 34.91 519 PRO A CA 1
ATOM 4105 C C . PRO A 1 519 ? 30.649 -18.320 -82.180 1.00 34.91 519 PRO A C 1
ATOM 4107 O O . PRO A 1 519 ? 31.312 -18.914 -83.016 1.00 34.91 519 PRO A O 1
ATOM 4110 N N . SER A 1 520 ? 30.686 -18.703 -80.888 1.00 26.16 520 SER A N 1
ATOM 4111 C CA . SER A 1 520 ? 30.571 -20.114 -80.411 1.00 26.16 520 SER A CA 1
ATOM 4112 C C . SER A 1 520 ? 30.909 -20.262 -78.913 1.00 26.16 520 SER A C 1
ATOM 4114 O O . SER A 1 520 ? 32.070 -20.325 -78.509 1.00 26.16 520 SER A O 1
ATOM 4116 N N . ARG A 1 521 ? 29.858 -20.367 -78.089 1.00 45.03 521 ARG A N 1
ATOM 4117 C CA . ARG A 1 521 ? 29.849 -20.779 -76.676 1.00 45.03 521 ARG A CA 1
ATOM 4118 C C . ARG A 1 521 ? 29.038 -22.071 -76.584 1.00 45.03 521 ARG A C 1
ATOM 4120 O O . ARG A 1 521 ? 27.871 -22.052 -76.951 1.00 45.03 521 ARG A O 1
ATOM 4127 N N . ALA A 1 522 ? 29.629 -23.138 -76.057 1.00 28.91 522 ALA A N 1
ATOM 4128 C CA . ALA A 1 522 ? 28.893 -24.271 -75.475 1.00 28.91 522 ALA A CA 1
ATOM 4129 C C . ALA A 1 522 ? 29.806 -25.148 -74.598 1.00 28.91 522 ALA A C 1
ATOM 4131 O O . ALA A 1 522 ? 29.364 -25.664 -73.585 1.00 28.91 522 ALA A O 1
ATOM 4132 N N . LEU A 1 523 ? 31.100 -25.243 -74.920 1.00 30.94 523 LEU A N 1
ATOM 4133 C CA . LEU A 1 523 ? 32.038 -26.137 -74.222 1.00 30.94 523 LEU A CA 1
ATOM 4134 C C . LEU A 1 523 ? 32.649 -25.581 -72.921 1.00 30.94 523 LEU A C 1
ATOM 4136 O O . LEU A 1 523 ? 33.222 -26.340 -72.150 1.00 30.94 523 LEU A O 1
ATOM 4140 N N . ALA A 1 524 ? 32.541 -24.277 -72.648 1.00 32.59 524 ALA A N 1
ATOM 4141 C CA . ALA A 1 524 ? 33.229 -23.656 -71.507 1.00 32.59 524 ALA A CA 1
ATOM 4142 C C . ALA A 1 524 ? 32.428 -23.670 -70.189 1.00 32.59 524 ALA A C 1
ATOM 4144 O O . ALA A 1 524 ? 32.993 -23.410 -69.128 1.00 32.59 524 ALA A O 1
ATOM 4145 N N . LEU A 1 525 ? 31.117 -23.931 -70.245 1.00 33.12 525 LEU A N 1
ATOM 4146 C CA . LEU A 1 525 ? 30.216 -23.701 -69.109 1.00 33.12 525 LEU A CA 1
ATOM 4147 C C . LEU A 1 525 ? 29.965 -24.940 -68.233 1.00 33.12 525 LEU A C 1
ATOM 4149 O O . LEU A 1 525 ? 29.620 -24.771 -67.069 1.00 33.12 525 LEU A O 1
ATOM 4153 N N . ASP A 1 526 ? 30.216 -26.156 -68.728 1.00 28.25 526 ASP A N 1
ATOM 4154 C CA . ASP A 1 526 ? 30.033 -27.382 -67.927 1.00 28.25 526 ASP A CA 1
ATOM 4155 C C . ASP A 1 526 ? 31.154 -27.613 -66.896 1.00 28.25 526 ASP A C 1
ATOM 4157 O O . ASP A 1 526 ? 30.943 -28.263 -65.875 1.00 28.25 526 ASP A O 1
ATOM 4161 N N . TYR A 1 527 ? 32.344 -27.038 -67.096 1.00 29.22 527 TYR A N 1
ATOM 4162 C CA . TYR A 1 527 ? 33.508 -27.312 -66.240 1.00 29.22 527 TYR A CA 1
ATOM 4163 C C . TYR A 1 527 ? 33.585 -26.456 -64.958 1.00 29.22 527 TYR A C 1
ATOM 4165 O O . TYR A 1 527 ? 34.480 -26.649 -64.139 1.00 29.22 527 TYR A O 1
ATOM 4173 N N . SER A 1 528 ? 32.686 -25.484 -64.766 1.00 35.47 528 SER A N 1
ATOM 4174 C CA . SER A 1 528 ? 32.831 -24.431 -63.737 1.00 35.47 528 SER A CA 1
ATOM 4175 C C . SER A 1 528 ? 31.866 -24.541 -62.547 1.00 35.47 528 SER A C 1
ATOM 4177 O O . SER A 1 528 ? 31.954 -23.749 -61.609 1.00 35.47 528 SER A O 1
ATOM 4179 N N . ILE A 1 529 ? 30.980 -25.542 -62.527 1.00 35.69 529 ILE A N 1
ATOM 4180 C CA . ILE A 1 529 ? 29.946 -25.691 -61.484 1.00 35.69 529 ILE A CA 1
ATOM 4181 C C . ILE A 1 529 ? 30.499 -26.288 -60.173 1.00 35.69 529 ILE A C 1
ATOM 4183 O O . ILE A 1 529 ? 29.929 -26.061 -59.108 1.00 35.69 529 ILE A O 1
ATOM 4187 N N . SER A 1 530 ? 31.649 -26.968 -60.188 1.00 31.50 530 SER A N 1
ATOM 4188 C CA . SER A 1 530 ? 32.245 -27.565 -58.979 1.00 31.50 530 SER A CA 1
ATOM 4189 C C . SER A 1 530 ? 33.178 -26.633 -58.185 1.00 31.50 530 SER A C 1
ATOM 4191 O O . SER A 1 530 ? 33.811 -27.085 -57.234 1.00 31.50 530 SER A O 1
ATOM 4193 N N . ILE A 1 531 ? 33.285 -25.346 -58.550 1.00 36.75 531 ILE A N 1
ATOM 4194 C CA . ILE A 1 531 ? 34.226 -24.373 -57.951 1.00 36.75 531 ILE A CA 1
ATOM 4195 C C . ILE A 1 531 ? 33.495 -23.083 -57.528 1.00 36.75 531 ILE A C 1
ATOM 4197 O O . ILE A 1 531 ? 33.868 -21.977 -57.914 1.00 36.75 531 ILE A O 1
ATOM 4201 N N . LEU A 1 532 ? 32.416 -23.187 -56.750 1.00 39.28 532 LEU A N 1
ATOM 4202 C CA . LEU A 1 532 ? 31.731 -21.999 -56.218 1.00 39.28 532 LEU A CA 1
ATOM 4203 C C . LEU A 1 532 ? 32.237 -21.668 -54.805 1.00 39.28 532 LEU A C 1
ATOM 4205 O O . LEU A 1 532 ? 32.183 -22.493 -53.897 1.00 39.28 532 LEU A O 1
ATOM 4209 N N . SER A 1 533 ? 32.760 -20.451 -54.630 1.00 36.84 533 SER A N 1
ATOM 4210 C CA . SER A 1 533 ? 33.426 -19.982 -53.408 1.00 36.84 533 SER A CA 1
ATOM 4211 C C . SER A 1 533 ? 32.444 -19.597 -52.277 1.00 36.84 533 SER A C 1
ATOM 4213 O O . SER A 1 533 ? 31.331 -19.139 -52.555 1.00 36.84 533 SER A O 1
ATOM 4215 N N . PRO A 1 534 ? 32.857 -19.656 -50.990 1.00 39.78 534 PRO A N 1
ATOM 4216 C CA . PRO A 1 534 ? 32.041 -19.233 -49.835 1.00 39.78 534 PRO A CA 1
ATOM 4217 C C . PRO A 1 534 ? 31.514 -17.789 -49.923 1.00 39.78 534 PRO A C 1
ATOM 4219 O O . PRO A 1 534 ? 30.448 -17.461 -49.402 1.00 39.78 534 PRO A O 1
ATOM 4222 N N . SER A 1 535 ? 32.238 -16.923 -50.635 1.00 41.72 535 SER A N 1
ATOM 4223 C CA . SER A 1 535 ? 31.848 -15.542 -50.916 1.00 41.72 535 SER A CA 1
ATOM 4224 C C . SER A 1 535 ? 30.570 -15.426 -51.751 1.00 41.72 535 SER A C 1
ATOM 4226 O O . SER A 1 535 ? 29.778 -14.528 -51.484 1.00 41.72 535 SER A O 1
ATOM 4228 N N . PHE A 1 536 ? 30.310 -16.334 -52.699 1.00 39.66 536 PHE A N 1
ATOM 4229 C CA . PHE A 1 536 ? 29.079 -16.313 -53.502 1.00 39.66 536 PHE A CA 1
ATOM 4230 C C . PHE A 1 536 ? 27.849 -16.687 -52.660 1.00 39.66 536 PHE A C 1
ATOM 4232 O O . PHE A 1 536 ? 26.811 -16.029 -52.742 1.00 39.66 536 PHE A O 1
ATOM 4239 N N . SER A 1 537 ? 27.988 -17.673 -51.766 1.00 41.41 537 SER A N 1
ATOM 4240 C CA . SER A 1 537 ? 26.923 -18.051 -50.826 1.00 41.41 537 SER A CA 1
ATOM 4241 C C . SER A 1 537 ? 26.567 -16.908 -49.876 1.00 41.41 537 SER A C 1
ATOM 4243 O O . SER A 1 537 ? 25.395 -16.552 -49.764 1.00 41.41 537 SER A O 1
ATOM 4245 N N . ASN A 1 538 ? 27.566 -16.251 -49.280 1.00 43.91 538 ASN A N 1
ATOM 4246 C CA . ASN A 1 538 ? 27.328 -15.098 -48.409 1.00 43.91 538 ASN A CA 1
ATOM 4247 C C . ASN A 1 538 ? 26.690 -13.914 -49.144 1.00 43.91 538 ASN A C 1
ATOM 4249 O O . ASN A 1 538 ? 25.859 -13.218 -48.569 1.00 43.91 538 ASN A O 1
ATOM 4253 N N . LEU A 1 539 ? 27.033 -13.689 -50.413 1.00 44.41 539 LEU A N 1
ATOM 4254 C CA . LEU A 1 539 ? 26.472 -12.594 -51.208 1.00 44.41 539 LEU A CA 1
ATOM 4255 C C . LEU A 1 539 ? 24.994 -12.850 -51.543 1.00 44.41 539 LEU A C 1
ATOM 4257 O O . LEU A 1 539 ? 24.158 -11.974 -51.333 1.00 44.41 539 LEU A O 1
ATOM 4261 N N . THR A 1 540 ? 24.648 -14.071 -51.966 1.00 44.94 540 THR A N 1
ATOM 4262 C CA . THR A 1 540 ? 23.245 -14.454 -52.226 1.00 44.94 540 THR A CA 1
ATOM 4263 C C . THR A 1 540 ? 22.374 -14.416 -50.966 1.00 44.94 540 THR A C 1
ATOM 4265 O O . THR A 1 540 ? 21.217 -13.994 -51.024 1.00 44.94 540 THR A O 1
ATOM 4268 N N . GLN A 1 541 ? 22.944 -14.759 -49.809 1.00 47.47 541 GLN A N 1
ATOM 4269 C CA . GLN A 1 541 ? 22.241 -14.713 -48.531 1.00 47.47 541 GLN A CA 1
ATOM 4270 C C . GLN A 1 541 ? 22.110 -13.284 -47.983 1.00 47.47 541 GLN A C 1
ATOM 4272 O O . GLN A 1 541 ? 21.054 -12.936 -47.461 1.00 47.47 541 GLN A O 1
ATOM 4277 N N . ARG A 1 542 ? 23.129 -12.431 -48.152 1.00 48.16 542 ARG A N 1
ATOM 4278 C CA . ARG A 1 542 ? 23.112 -11.033 -47.688 1.00 48.16 542 ARG A CA 1
ATOM 4279 C C . ARG A 1 542 ? 22.203 -10.134 -48.524 1.00 48.16 542 ARG A C 1
ATOM 4281 O O . ARG A 1 542 ? 21.475 -9.326 -47.963 1.00 48.16 542 ARG A O 1
ATOM 4288 N N . GLU A 1 543 ? 22.269 -10.247 -49.847 1.00 45.31 543 GLU A N 1
ATOM 4289 C CA . GLU A 1 543 ? 21.560 -9.333 -50.756 1.00 45.31 543 GLU A CA 1
ATOM 4290 C C . GLU A 1 543 ? 20.136 -9.814 -51.082 1.00 45.31 543 GLU A C 1
ATOM 4292 O O . GLU A 1 543 ? 19.248 -8.995 -51.315 1.00 45.31 543 GLU A O 1
ATOM 4297 N N . PHE A 1 544 ? 19.891 -11.134 -51.074 1.00 47.25 544 PHE A N 1
ATOM 4298 C CA . PHE A 1 544 ? 18.615 -11.714 -51.525 1.00 47.25 544 PHE A CA 1
ATOM 4299 C C . PHE A 1 544 ? 17.969 -12.697 -50.534 1.00 47.25 544 PHE A C 1
ATOM 4301 O O . PHE A 1 544 ? 16.874 -13.194 -50.808 1.00 47.25 544 PHE A O 1
ATOM 4308 N N . ALA A 1 545 ? 18.613 -12.989 -49.394 1.00 49.75 545 ALA A N 1
ATOM 4309 C CA . ALA A 1 545 ? 18.152 -13.968 -48.402 1.00 49.75 545 ALA A CA 1
ATOM 4310 C C . ALA A 1 545 ? 17.828 -15.355 -49.003 1.00 49.75 545 ALA A C 1
ATOM 4312 O O . ALA A 1 545 ? 16.856 -16.008 -48.611 1.00 49.75 545 ALA A O 1
ATOM 4313 N N . LEU A 1 546 ? 18.632 -15.796 -49.980 1.00 49.66 546 LEU A N 1
ATOM 4314 C CA . LEU A 1 546 ? 18.540 -17.106 -50.632 1.00 49.66 546 LEU A CA 1
ATOM 4315 C C . LEU A 1 546 ? 19.834 -17.901 -50.423 1.00 49.66 546 LEU A C 1
ATOM 4317 O O . LEU A 1 546 ? 20.913 -17.321 -50.351 1.00 49.66 546 LEU A O 1
ATOM 4321 N N . SER A 1 547 ? 19.733 -19.234 -50.382 1.00 48.25 547 SER A N 1
ATOM 4322 C CA . SER A 1 547 ? 20.920 -20.093 -50.489 1.00 48.25 547 SER A CA 1
ATOM 4323 C C . SER A 1 547 ? 21.469 -20.065 -51.924 1.00 48.25 547 SER A C 1
ATOM 4325 O O . SER A 1 547 ? 20.688 -19.951 -52.877 1.00 48.25 547 SER A O 1
ATOM 4327 N N . ALA A 1 548 ? 22.787 -20.219 -52.105 1.00 45.81 548 ALA A N 1
ATOM 4328 C CA . ALA A 1 548 ? 23.417 -20.247 -53.433 1.00 45.81 548 ALA A CA 1
ATOM 4329 C C . ALA A 1 548 ? 22.787 -21.301 -54.366 1.00 45.81 548 ALA A C 1
ATOM 4331 O O . ALA A 1 548 ? 22.566 -21.039 -55.550 1.00 45.81 548 ALA A O 1
ATOM 4332 N N . GLN A 1 549 ? 22.417 -22.460 -53.809 1.00 40.53 549 GLN A N 1
ATOM 4333 C CA . GLN A 1 549 ? 21.719 -23.538 -54.512 1.00 40.53 549 GLN A CA 1
ATOM 4334 C C . GLN A 1 549 ? 20.341 -23.074 -55.014 1.00 40.53 549 GLN A C 1
ATOM 4336 O O . GLN A 1 549 ? 19.994 -23.276 -56.177 1.00 40.53 549 GLN A O 1
ATOM 4341 N N . SER A 1 550 ? 19.553 -22.409 -54.163 1.00 45.91 550 SER A N 1
ATOM 4342 C 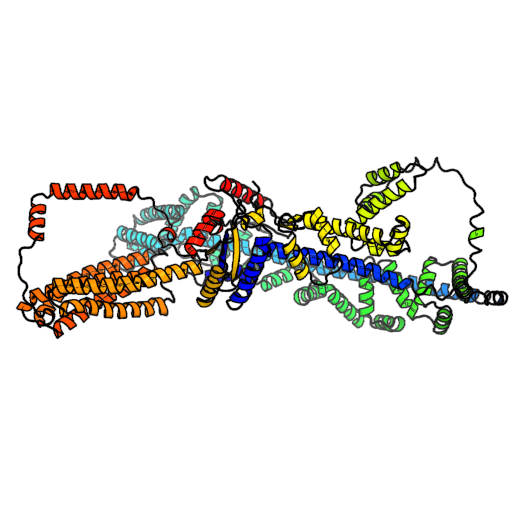CA . SER A 1 550 ? 18.220 -21.899 -54.514 1.00 45.91 550 SER A CA 1
ATOM 4343 C C . SER A 1 550 ? 18.281 -20.789 -55.564 1.00 45.91 550 SER A C 1
ATOM 4345 O O . SER A 1 550 ? 17.432 -20.752 -56.453 1.00 45.91 550 SER A O 1
ATOM 4347 N N . PHE A 1 551 ? 19.292 -19.917 -55.493 1.00 51.97 551 PHE A N 1
ATOM 4348 C CA . PHE A 1 551 ? 19.516 -18.848 -56.467 1.00 51.97 551 PHE A CA 1
ATOM 4349 C C . PHE A 1 551 ? 19.864 -19.409 -57.854 1.00 51.97 551 PHE A C 1
ATOM 4351 O O . PHE A 1 551 ? 19.227 -19.053 -58.843 1.00 51.97 551 PHE A O 1
ATOM 4358 N N . LEU A 1 552 ? 20.801 -20.357 -57.933 1.00 44.78 552 LEU A N 1
ATOM 4359 C CA . LEU A 1 552 ? 21.188 -20.983 -59.202 1.00 44.78 552 LEU A CA 1
ATOM 4360 C C . LEU A 1 552 ? 20.077 -21.862 -59.789 1.00 44.78 552 LEU A C 1
ATOM 4362 O O . LEU A 1 552 ? 19.902 -21.889 -61.002 1.00 44.78 552 LEU A O 1
ATOM 4366 N N . THR A 1 553 ? 19.257 -22.499 -58.949 1.00 44.19 553 THR A N 1
ATOM 4367 C CA . THR A 1 553 ? 18.067 -23.243 -59.400 1.00 44.19 553 THR A CA 1
ATOM 4368 C C . THR A 1 553 ? 16.995 -22.307 -59.977 1.00 44.19 553 THR A C 1
ATOM 4370 O O . THR A 1 553 ? 16.274 -22.681 -60.901 1.00 44.19 553 THR A O 1
ATOM 4373 N N . LEU A 1 554 ? 16.887 -21.077 -59.461 1.00 49.28 554 LEU A N 1
ATOM 4374 C CA . LEU A 1 554 ? 16.002 -20.036 -59.992 1.00 49.28 554 LEU A CA 1
ATOM 4375 C C . LEU A 1 554 ? 16.490 -19.534 -61.363 1.00 49.28 554 LEU A C 1
ATOM 4377 O O . LEU A 1 554 ? 15.681 -19.344 -62.267 1.00 49.28 554 LEU A O 1
ATOM 4381 N N . VAL A 1 555 ? 17.809 -19.378 -61.527 1.00 47.19 555 VAL A N 1
ATOM 4382 C CA . VAL A 1 555 ? 18.453 -18.958 -62.784 1.00 47.19 555 VAL A CA 1
ATOM 4383 C C . VAL A 1 555 ? 18.416 -20.070 -63.840 1.00 47.19 555 VAL A C 1
ATOM 4385 O O . VAL A 1 555 ? 18.115 -19.802 -64.997 1.00 47.19 555 VAL A O 1
ATOM 4388 N N . ALA A 1 556 ? 18.630 -21.332 -63.458 1.00 42.22 556 ALA A N 1
ATOM 4389 C CA . ALA A 1 556 ? 18.564 -22.484 -64.364 1.00 42.22 556 ALA A CA 1
ATOM 4390 C C . ALA A 1 556 ? 17.154 -22.711 -64.950 1.00 42.22 556 ALA A C 1
ATOM 4392 O O . ALA A 1 556 ? 17.013 -23.245 -66.048 1.00 42.22 556 ALA A O 1
ATOM 4393 N N . LYS A 1 557 ? 16.104 -22.254 -64.254 1.00 40.81 557 LYS A N 1
ATOM 4394 C CA . LYS A 1 557 ? 14.708 -22.292 -64.726 1.00 40.81 557 LYS A CA 1
ATOM 4395 C C . LYS A 1 557 ? 14.370 -21.235 -65.786 1.00 40.81 557 LYS A C 1
ATOM 4397 O O . LYS A 1 557 ? 13.260 -21.262 -66.309 1.00 40.81 557 LYS A O 1
ATOM 4402 N N . LEU A 1 558 ? 15.285 -20.314 -66.108 1.00 44.12 558 LEU A N 1
ATOM 4403 C CA . LEU A 1 558 ? 15.038 -19.236 -67.071 1.00 44.12 558 LEU A CA 1
ATOM 4404 C C . LEU A 1 558 ? 14.981 -19.722 -68.533 1.00 44.12 558 LEU A C 1
ATOM 4406 O O . LEU A 1 558 ? 14.355 -19.051 -69.352 1.00 44.12 558 LEU A O 1
ATOM 4410 N N . GLY A 1 559 ? 15.551 -20.894 -68.849 1.00 40.06 559 GLY A N 1
ATOM 4411 C CA . GLY A 1 559 ? 15.662 -21.398 -70.227 1.00 40.06 559 GLY A CA 1
ATOM 4412 C C . GLY A 1 559 ? 16.556 -20.513 -71.112 1.00 40.06 559 GLY A C 1
ATOM 4413 O O . GLY A 1 559 ? 16.928 -19.410 -70.716 1.00 40.06 559 GLY A O 1
ATOM 4414 N N . ASN A 1 560 ? 16.943 -20.989 -72.303 1.00 37.38 560 ASN A N 1
ATOM 4415 C CA . ASN A 1 560 ? 17.817 -20.232 -73.208 1.00 37.38 560 ASN A CA 1
ATOM 4416 C C . ASN A 1 560 ? 17.253 -20.170 -74.647 1.00 37.38 560 ASN A C 1
ATOM 4418 O O . ASN A 1 560 ? 17.074 -21.229 -75.250 1.00 37.38 560 ASN A O 1
ATOM 4422 N N . PRO A 1 561 ? 17.016 -18.973 -75.221 1.00 36.72 561 PRO A N 1
ATOM 4423 C CA . PRO A 1 561 ? 17.062 -17.673 -74.556 1.00 36.72 561 PRO A CA 1
ATOM 4424 C C . PRO A 1 561 ? 15.865 -17.502 -73.604 1.00 36.72 561 PRO A C 1
ATOM 4426 O O . PRO A 1 561 ? 14.771 -17.994 -73.894 1.00 36.72 561 PRO A O 1
ATOM 4429 N N . PRO A 1 562 ? 16.043 -16.820 -72.463 1.00 43.34 562 PRO A N 1
ATOM 4430 C CA . PRO A 1 562 ? 14.943 -16.565 -71.548 1.00 43.34 562 PRO A CA 1
ATOM 4431 C C . PRO A 1 562 ? 13.949 -15.570 -72.152 1.00 43.34 562 PRO A C 1
ATOM 4433 O O . PRO A 1 562 ? 14.346 -14.558 -72.726 1.00 43.34 562 PRO A O 1
ATOM 4436 N N . SER A 1 563 ? 12.649 -15.842 -72.004 1.00 44.38 563 SER A N 1
ATOM 4437 C CA . SER A 1 563 ? 11.610 -14.895 -72.428 1.00 44.38 563 SER A CA 1
ATOM 4438 C C . SER A 1 563 ? 11.647 -13.625 -71.567 1.00 44.38 563 SER A C 1
ATOM 4440 O O . SER A 1 563 ? 11.870 -13.711 -70.354 1.00 44.38 563 SER A O 1
ATOM 4442 N N . ASP A 1 564 ? 11.366 -12.460 -72.159 1.00 43.38 564 ASP A N 1
ATOM 4443 C CA . ASP A 1 564 ? 11.303 -11.173 -71.443 1.00 43.38 564 ASP A CA 1
ATOM 4444 C C . ASP A 1 564 ? 10.362 -11.227 -70.231 1.00 43.38 564 ASP A C 1
ATOM 4446 O O . ASP A 1 564 ? 10.654 -10.684 -69.167 1.00 43.38 564 ASP A O 1
ATOM 4450 N N . SER A 1 565 ? 9.254 -11.960 -70.346 1.00 43.47 565 SER A N 1
ATOM 4451 C CA . SER A 1 565 ? 8.304 -12.222 -69.261 1.00 43.47 565 SER A CA 1
ATOM 4452 C C . SER A 1 565 ? 8.912 -13.008 -68.091 1.00 43.47 565 SER A C 1
ATOM 4454 O O . SER A 1 565 ? 8.638 -12.700 -66.929 1.00 43.47 565 SER A O 1
ATOM 4456 N N . SER A 1 566 ? 9.764 -13.995 -68.375 1.00 41.25 566 SER A N 1
ATOM 4457 C CA . SER A 1 566 ? 10.443 -14.802 -67.353 1.00 41.25 566 SER A CA 1
ATOM 4458 C C . SER A 1 566 ? 11.502 -13.982 -66.613 1.00 41.25 566 SER A C 1
ATOM 4460 O O . SER A 1 566 ? 11.578 -14.031 -65.384 1.00 41.25 566 SER A O 1
ATOM 4462 N N . LEU A 1 567 ? 12.267 -13.172 -67.352 1.00 42.44 567 LEU A N 1
ATOM 4463 C CA . LEU A 1 567 ? 13.238 -12.227 -66.794 1.00 42.44 567 LEU A CA 1
ATOM 4464 C C . LEU A 1 567 ? 12.555 -11.184 -65.904 1.00 42.44 567 LEU A C 1
ATOM 4466 O O . LEU A 1 567 ? 13.017 -10.914 -64.793 1.00 42.44 567 LEU A O 1
ATOM 4470 N N . LYS A 1 568 ? 11.412 -10.654 -66.347 1.00 49.03 568 LYS A N 1
ATOM 4471 C CA . LYS A 1 568 ? 10.630 -9.655 -65.612 1.00 49.03 568 LYS A CA 1
ATOM 4472 C C . LYS A 1 568 ? 10.102 -10.199 -64.282 1.00 49.03 568 LYS A C 1
ATOM 4474 O O . LYS A 1 568 ? 10.263 -9.548 -63.253 1.00 49.03 568 LYS A O 1
ATOM 4479 N N . ASN A 1 569 ? 9.551 -11.413 -64.271 1.00 45.84 569 ASN A N 1
ATOM 4480 C CA . ASN A 1 569 ? 8.995 -12.025 -63.058 1.00 45.84 569 ASN A CA 1
ATOM 4481 C C . ASN A 1 569 ? 10.062 -12.393 -62.017 1.00 45.84 569 ASN A C 1
ATOM 4483 O O . ASN A 1 569 ? 9.850 -12.186 -60.822 1.00 45.84 569 ASN A O 1
ATOM 4487 N N . VAL A 1 570 ? 11.221 -12.897 -62.449 1.00 45.19 570 VAL A N 1
ATOM 4488 C CA . VAL A 1 570 ? 12.333 -13.210 -61.535 1.00 45.19 570 VAL A CA 1
ATOM 4489 C C . VAL A 1 570 ? 12.948 -11.932 -60.960 1.00 45.19 570 VAL A C 1
ATOM 4491 O O . VAL A 1 570 ? 13.218 -11.867 -59.761 1.00 45.19 570 VAL A O 1
ATOM 4494 N N . THR A 1 571 ? 13.085 -10.887 -61.780 1.00 48.22 571 THR A N 1
ATOM 4495 C CA . THR A 1 571 ? 13.562 -9.570 -61.329 1.00 48.22 571 THR A CA 1
ATOM 4496 C C . THR A 1 571 ? 12.610 -8.964 -60.297 1.00 48.22 571 THR A C 1
ATOM 4498 O O . THR A 1 571 ? 13.053 -8.498 -59.250 1.00 48.22 571 THR A O 1
ATOM 4501 N N . LEU A 1 572 ? 11.298 -9.047 -60.536 1.00 49.44 572 LEU A N 1
ATOM 4502 C CA . LEU A 1 572 ? 10.272 -8.584 -59.598 1.00 49.44 572 LEU A CA 1
ATOM 4503 C C . LEU A 1 572 ? 10.302 -9.340 -58.267 1.00 49.44 572 LEU A C 1
ATOM 4505 O O . LEU A 1 572 ? 10.218 -8.719 -57.210 1.00 49.44 572 LEU A O 1
ATOM 4509 N N . TYR A 1 573 ? 10.463 -10.663 -58.302 1.00 47.97 573 TYR A N 1
ATOM 4510 C CA . TYR A 1 573 ? 10.548 -11.480 -57.092 1.00 47.97 573 TYR A CA 1
ATOM 4511 C C . TYR A 1 573 ? 11.770 -11.121 -56.230 1.00 47.97 573 TYR A C 1
ATOM 4513 O O . TYR A 1 573 ? 11.652 -10.992 -55.010 1.00 47.97 573 TYR A O 1
ATOM 4521 N N . LEU A 1 574 ? 12.931 -10.914 -56.861 1.00 48.19 574 LEU A N 1
ATOM 4522 C CA . LEU A 1 574 ? 14.175 -10.576 -56.166 1.00 48.19 574 LEU A CA 1
ATOM 4523 C C . LEU A 1 574 ? 14.153 -9.149 -55.600 1.00 48.19 574 LEU A C 1
ATOM 4525 O O . LEU A 1 574 ? 14.509 -8.970 -54.439 1.00 48.19 574 LEU A O 1
ATOM 4529 N N . VAL A 1 575 ? 13.668 -8.167 -56.373 1.00 52.56 575 VAL A N 1
ATOM 4530 C CA . VAL A 1 575 ? 13.550 -6.758 -55.945 1.00 52.56 575 VAL A CA 1
ATOM 4531 C C . VAL A 1 575 ? 12.566 -6.600 -54.790 1.00 52.56 575 VAL A C 1
ATOM 4533 O O . VAL A 1 575 ? 12.856 -5.886 -53.829 1.00 52.56 575 VAL A O 1
ATOM 4536 N N . ASN A 1 576 ? 11.423 -7.291 -54.857 1.00 49.47 576 ASN A N 1
ATOM 4537 C CA . ASN A 1 576 ? 10.436 -7.279 -53.784 1.00 49.47 576 ASN A CA 1
ATOM 4538 C C . ASN A 1 576 ? 11.088 -7.781 -52.488 1.00 49.47 576 ASN A C 1
ATOM 4540 O O . ASN A 1 576 ? 11.098 -7.084 -51.482 1.00 49.47 576 ASN A O 1
ATOM 4544 N N . ARG A 1 577 ? 11.750 -8.944 -52.530 1.00 48.84 577 ARG A N 1
ATOM 4545 C CA . ARG A 1 577 ? 12.369 -9.565 -51.349 1.00 48.84 577 ARG A CA 1
ATOM 4546 C C . ARG A 1 577 ? 13.521 -8.748 -50.748 1.00 48.84 577 ARG A C 1
ATOM 4548 O O . ARG A 1 577 ? 13.621 -8.685 -49.526 1.00 48.84 577 ARG A O 1
ATOM 4555 N N . SER A 1 578 ? 14.349 -8.095 -51.565 1.00 50.72 578 SER A N 1
ATOM 4556 C CA . SER A 1 578 ? 15.441 -7.232 -51.084 1.00 50.72 578 SER A CA 1
ATOM 4557 C C . SER A 1 578 ? 14.946 -5.925 -50.455 1.00 50.72 578 SER A C 1
ATOM 4559 O O . SER A 1 578 ? 15.541 -5.450 -49.488 1.00 50.72 578 SER A O 1
ATOM 4561 N N . PHE A 1 579 ? 13.833 -5.370 -50.949 1.00 52.62 579 PHE A N 1
ATOM 4562 C CA . PHE A 1 579 ? 13.185 -4.206 -50.339 1.00 52.62 579 PHE A CA 1
ATOM 4563 C C . PHE A 1 579 ? 12.722 -4.518 -48.903 1.00 52.62 579 PHE A C 1
ATOM 4565 O O . PHE A 1 579 ? 12.978 -3.737 -47.988 1.00 52.62 579 PHE A O 1
ATOM 4572 N N . TRP A 1 580 ? 12.137 -5.700 -48.671 1.00 49.16 580 TRP A N 1
ATOM 4573 C CA . TRP A 1 580 ? 11.597 -6.120 -47.368 1.00 49.16 580 TRP A CA 1
ATOM 4574 C C . TRP A 1 580 ? 12.625 -6.243 -46.238 1.00 49.16 580 TRP A C 1
ATOM 4576 O O . TRP A 1 580 ? 12.278 -5.999 -45.088 1.00 49.16 580 TRP A O 1
ATOM 4586 N N . VAL A 1 581 ? 13.878 -6.596 -46.539 1.00 47.34 581 VAL A N 1
ATOM 4587 C CA . VAL A 1 581 ? 14.895 -6.869 -45.505 1.00 47.34 581 VAL A CA 1
ATOM 4588 C C . VAL A 1 581 ? 15.661 -5.606 -45.083 1.00 47.34 581 VAL A C 1
ATOM 4590 O O . VAL A 1 581 ? 16.081 -5.514 -43.936 1.00 47.34 581 VAL A O 1
ATOM 4593 N N . ASN A 1 582 ? 15.823 -4.615 -45.972 1.00 51.72 582 ASN A N 1
ATOM 4594 C CA . ASN A 1 582 ? 16.713 -3.461 -45.762 1.00 51.72 582 ASN A CA 1
ATOM 4595 C C . ASN A 1 582 ? 16.117 -2.138 -46.307 1.00 51.72 582 ASN A C 1
ATOM 4597 O O . ASN A 1 582 ? 16.725 -1.452 -47.133 1.00 51.72 582 ASN A O 1
ATOM 4601 N N . HIS A 1 583 ? 14.916 -1.766 -45.841 1.00 50.09 583 HIS A N 1
ATOM 4602 C CA . HIS A 1 583 ? 14.121 -0.628 -46.350 1.00 50.09 583 HIS A CA 1
ATOM 4603 C C . HIS A 1 583 ? 14.910 0.689 -46.535 1.00 50.09 583 HIS A C 1
ATOM 4605 O O . HIS A 1 583 ? 14.782 1.338 -47.572 1.00 50.09 583 HIS A O 1
ATOM 4611 N N . ALA A 1 584 ? 15.748 1.085 -45.569 1.00 42.72 584 ALA A N 1
ATOM 4612 C CA . ALA A 1 584 ? 16.432 2.386 -45.592 1.00 42.72 584 ALA A CA 1
ATOM 4613 C C . ALA A 1 584 ? 17.670 2.441 -46.514 1.00 42.72 584 ALA A C 1
ATOM 4615 O O . ALA A 1 584 ? 18.030 3.508 -47.010 1.00 42.72 584 ALA A O 1
ATOM 4616 N N . SER A 1 585 ? 18.331 1.308 -46.767 1.00 47.12 585 SER A N 1
ATOM 4617 C CA . SER A 1 585 ? 19.570 1.244 -47.560 1.00 47.12 585 SER A CA 1
ATOM 4618 C C . SER A 1 585 ? 19.350 0.763 -48.995 1.00 47.12 585 SER A C 1
ATOM 4620 O O . SER A 1 585 ? 20.218 0.954 -49.845 1.00 47.12 585 SER A O 1
ATOM 4622 N N . PHE A 1 586 ? 18.195 0.170 -49.301 1.00 46.34 586 PHE A N 1
ATOM 4623 C CA . PHE A 1 586 ? 17.889 -0.329 -50.640 1.00 46.34 586 PHE A CA 1
ATOM 4624 C C . PHE A 1 586 ? 17.687 0.805 -51.659 1.00 46.34 586 PHE A C 1
ATOM 4626 O O . PHE A 1 586 ? 18.265 0.779 -52.744 1.00 46.34 586 PHE A O 1
ATOM 4633 N N . VAL A 1 587 ? 16.917 1.839 -51.306 1.00 45.16 587 VAL A N 1
ATOM 4634 C CA . VAL A 1 587 ? 16.522 2.896 -52.256 1.00 45.16 587 VAL A CA 1
ATOM 4635 C C . VAL A 1 587 ? 17.680 3.844 -52.594 1.00 45.16 587 VAL A C 1
ATOM 4637 O O . VAL A 1 587 ? 17.865 4.208 -53.757 1.00 45.16 587 VAL A O 1
ATOM 4640 N N . SER A 1 588 ? 18.514 4.187 -51.607 1.00 43.78 588 SER A N 1
ATOM 4641 C CA . SER A 1 588 ? 19.709 5.021 -51.808 1.00 43.78 588 SER A CA 1
ATOM 4642 C C . SER A 1 588 ? 20.781 4.316 -52.648 1.00 43.78 588 SER A C 1
ATOM 4644 O O . SER A 1 588 ? 21.429 4.944 -53.487 1.00 43.78 588 SER A O 1
ATOM 4646 N N . ASN A 1 589 ? 20.919 2.996 -52.499 1.00 47.25 589 ASN A N 1
ATOM 4647 C CA . ASN A 1 589 ? 21.837 2.186 -53.300 1.00 47.25 589 ASN A CA 1
ATOM 4648 C C . ASN A 1 589 ? 21.309 1.873 -54.711 1.00 47.25 589 ASN A C 1
ATOM 4650 O O . ASN A 1 589 ? 22.106 1.631 -55.617 1.00 47.25 589 ASN A O 1
ATOM 4654 N N . PHE A 1 590 ? 19.990 1.894 -54.928 1.00 44.16 590 PHE A N 1
ATOM 4655 C CA . PHE A 1 590 ? 19.398 1.645 -56.244 1.00 44.16 590 PHE A CA 1
ATOM 4656 C C . PHE A 1 590 ? 19.686 2.793 -57.225 1.00 44.16 590 PHE A C 1
ATOM 4658 O O . PHE A 1 590 ? 20.172 2.562 -58.333 1.00 44.16 590 PHE A O 1
ATOM 4665 N N . SER A 1 591 ? 19.460 4.042 -56.802 1.00 44.97 591 SER A N 1
ATOM 4666 C CA . SER A 1 591 ? 19.680 5.224 -57.652 1.00 44.97 591 SER A CA 1
ATOM 4667 C C . SER A 1 591 ? 21.155 5.446 -57.999 1.00 44.97 591 SER A C 1
ATOM 4669 O O . SER A 1 591 ? 21.452 5.933 -59.087 1.00 44.97 591 SER A O 1
ATOM 4671 N N . SER A 1 592 ? 22.078 5.105 -57.093 1.00 46.12 592 SER A N 1
ATOM 4672 C CA . SER A 1 592 ? 23.517 5.289 -57.319 1.00 46.12 592 SER A CA 1
ATOM 4673 C C . SER A 1 592 ? 24.111 4.249 -58.271 1.00 46.12 592 SER A C 1
ATOM 4675 O O . SER A 1 592 ? 25.098 4.534 -58.944 1.00 46.12 592 SER A O 1
ATOM 4677 N N . ARG A 1 593 ? 23.512 3.053 -58.359 1.00 40.81 593 ARG A N 1
ATOM 4678 C CA . ARG A 1 593 ? 24.039 1.941 -59.165 1.00 40.81 593 ARG A CA 1
ATOM 4679 C C . ARG A 1 593 ? 23.467 1.847 -60.575 1.00 40.81 593 ARG A C 1
ATOM 4681 O O . ARG A 1 593 ? 24.185 1.405 -61.465 1.00 40.81 593 ARG A O 1
ATOM 4688 N N . PHE A 1 594 ? 22.213 2.245 -60.796 1.00 41.75 594 PHE A N 1
ATOM 4689 C CA . PHE A 1 594 ? 21.546 2.056 -62.094 1.00 41.75 594 PHE A CA 1
ATOM 4690 C C . PHE A 1 594 ? 21.448 3.321 -62.951 1.00 41.75 594 PHE A C 1
ATOM 4692 O O . PHE A 1 594 ? 20.933 3.253 -64.064 1.00 41.75 594 PHE A O 1
ATOM 4699 N N . ASN A 1 595 ? 21.955 4.460 -62.459 1.00 40.50 595 ASN A N 1
ATOM 4700 C CA . ASN A 1 595 ? 21.961 5.758 -63.154 1.00 40.50 595 ASN A CA 1
ATOM 4701 C C . ASN A 1 595 ? 20.593 6.133 -63.777 1.00 40.50 595 ASN A C 1
ATOM 4703 O O . ASN A 1 595 ? 20.492 6.848 -64.771 1.00 40.50 595 ASN A O 1
ATOM 4707 N N . GLN A 1 596 ? 19.537 5.601 -63.168 1.00 42.84 596 GLN A N 1
ATOM 4708 C CA . GLN A 1 596 ? 18.124 5.813 -63.419 1.00 42.84 596 GLN A CA 1
ATOM 4709 C C . GLN A 1 596 ? 17.474 5.919 -62.043 1.00 42.84 596 GLN A C 1
ATOM 4711 O O . GLN A 1 596 ? 17.859 5.212 -61.105 1.00 42.84 596 GLN A O 1
ATOM 4716 N N . SER A 1 597 ? 16.500 6.814 -61.900 1.00 46.81 597 SER A N 1
ATOM 4717 C CA . SER A 1 597 ? 15.741 6.885 -60.660 1.00 46.81 597 SER A CA 1
ATOM 4718 C C . SER A 1 597 ? 14.907 5.609 -60.514 1.00 46.81 597 SER A C 1
ATOM 4720 O O . SER A 1 597 ? 14.432 5.039 -61.496 1.00 46.81 597 SER A O 1
ATOM 4722 N N . PHE A 1 598 ? 14.681 5.152 -59.279 1.00 46.22 598 PHE A N 1
ATOM 4723 C CA . PHE A 1 598 ? 13.756 4.036 -59.016 1.00 46.22 598 PHE A CA 1
ATOM 4724 C C . PHE A 1 598 ? 12.369 4.295 -59.649 1.00 46.22 598 PHE A C 1
ATOM 4726 O O . PHE A 1 598 ? 11.685 3.368 -60.075 1.00 46.22 598 PHE A O 1
ATOM 4733 N N . TYR A 1 599 ? 12.012 5.577 -59.806 1.00 45.12 599 TYR A N 1
ATOM 4734 C CA . TYR A 1 599 ? 10.845 6.065 -60.536 1.00 45.12 599 TYR A CA 1
ATOM 4735 C C . TYR A 1 599 ? 10.886 5.770 -62.048 1.00 45.12 599 TYR A C 1
ATOM 4737 O O . TYR A 1 599 ? 9.920 5.220 -62.574 1.00 45.12 599 TYR A O 1
ATOM 4745 N N . SER A 1 600 ? 11.987 6.064 -62.755 1.00 46.78 600 SER A N 1
ATOM 4746 C CA . SER A 1 600 ? 12.107 5.750 -64.190 1.00 46.78 600 SER A CA 1
ATOM 4747 C C . SER A 1 600 ? 12.281 4.252 -64.463 1.00 46.78 600 SER A C 1
ATOM 4749 O O . SER A 1 600 ? 11.829 3.753 -65.494 1.00 46.78 600 SER A O 1
ATOM 4751 N N . PHE A 1 601 ? 12.855 3.500 -63.521 1.00 52.59 601 PHE A N 1
ATOM 4752 C CA . PHE A 1 601 ? 12.893 2.037 -63.575 1.00 52.59 601 PHE A CA 1
ATOM 4753 C C . PHE A 1 601 ? 11.487 1.429 -63.453 1.00 52.59 601 PHE A C 1
ATOM 4755 O O . PHE A 1 601 ? 11.089 0.613 -64.280 1.00 52.59 601 PHE A O 1
ATOM 4762 N N . LEU A 1 602 ? 10.683 1.864 -62.477 1.00 46.38 602 LEU A N 1
ATOM 4763 C CA . LEU A 1 602 ? 9.301 1.393 -62.355 1.00 46.38 602 LEU A CA 1
ATOM 4764 C C . LEU A 1 602 ? 8.433 1.838 -63.543 1.00 46.38 602 LEU A C 1
ATOM 4766 O O . LEU A 1 602 ? 7.626 1.041 -64.018 1.00 46.38 602 LEU A O 1
ATOM 4770 N N . SER A 1 603 ? 8.616 3.054 -64.074 1.00 46.59 603 SER A N 1
ATOM 4771 C CA . SER A 1 603 ? 7.841 3.531 -65.230 1.00 46.59 603 SER A CA 1
ATOM 4772 C C . SER A 1 603 ? 8.196 2.797 -66.531 1.00 46.59 603 SER A C 1
ATOM 4774 O O . SER A 1 603 ? 7.294 2.436 -67.289 1.00 46.59 603 SER A O 1
ATOM 4776 N N . SER A 1 604 ? 9.481 2.498 -66.758 1.00 49.25 604 SER A N 1
ATOM 4777 C CA . SER A 1 604 ? 9.952 1.746 -67.931 1.00 49.25 604 SER A CA 1
ATOM 4778 C C . SER A 1 604 ? 9.576 0.264 -67.876 1.00 49.25 604 SER A C 1
ATOM 4780 O O . SER A 1 604 ? 9.210 -0.315 -68.898 1.00 49.25 604 SER A O 1
ATOM 4782 N N . VAL A 1 605 ? 9.585 -0.346 -66.686 1.00 44.03 605 VAL A N 1
ATOM 4783 C CA . VAL A 1 605 ? 9.191 -1.750 -66.492 1.00 44.03 605 VAL A CA 1
ATOM 4784 C C . VAL A 1 605 ? 7.671 -1.926 -66.567 1.00 44.03 605 VAL A C 1
ATOM 4786 O O . VAL A 1 605 ? 7.211 -2.941 -67.096 1.00 44.03 605 VAL A O 1
ATOM 4789 N N . TYR A 1 606 ? 6.868 -0.978 -66.073 1.00 43.94 606 TYR A N 1
ATOM 4790 C CA . TYR A 1 606 ? 5.411 -1.147 -65.981 1.00 43.94 606 TYR A CA 1
ATOM 4791 C C . TYR A 1 606 ? 4.578 -0.479 -67.086 1.00 43.94 606 TYR A C 1
ATOM 4793 O O . TYR A 1 606 ? 3.414 -0.851 -67.198 1.00 43.94 606 TYR A O 1
ATOM 4801 N N . GLN A 1 607 ? 5.111 0.458 -67.891 1.00 43.88 607 GLN A N 1
ATOM 4802 C CA . GLN A 1 607 ? 4.328 1.245 -68.877 1.00 43.88 607 GLN A CA 1
ATOM 4803 C C . GLN A 1 607 ? 2.973 1.742 -68.316 1.00 43.88 607 GLN A C 1
ATOM 4805 O O . GLN A 1 607 ? 1.951 1.751 -68.998 1.00 43.88 607 GLN A O 1
ATOM 4810 N N . ALA A 1 608 ? 2.935 2.083 -67.029 1.00 40.12 608 ALA A N 1
ATOM 4811 C CA . ALA A 1 608 ? 1.690 2.235 -66.288 1.00 40.12 608 ALA A CA 1
ATOM 4812 C C . ALA A 1 608 ? 1.310 3.712 -66.139 1.00 40.12 608 ALA A C 1
ATOM 4814 O O . ALA A 1 608 ? 2.139 4.516 -65.712 1.00 40.12 608 ALA A O 1
ATOM 4815 N N . ASN A 1 609 ? 0.055 4.063 -66.442 1.00 47.41 609 ASN A N 1
ATOM 4816 C CA . ASN A 1 609 ? -0.490 5.415 -66.251 1.00 47.41 609 ASN A CA 1
ATOM 4817 C C . ASN A 1 609 ? -0.432 5.840 -64.768 1.00 47.41 609 ASN A C 1
ATOM 4819 O O . ASN A 1 609 ? -0.455 4.994 -63.874 1.00 47.41 609 ASN A O 1
ATOM 4823 N N . GLU A 1 610 ? -0.441 7.149 -64.489 1.00 44.91 610 GLU A N 1
ATOM 4824 C CA . GLU A 1 610 ? -0.326 7.747 -63.138 1.00 44.91 610 GLU A CA 1
ATOM 4825 C C . GLU A 1 610 ? -1.277 7.113 -62.088 1.00 44.91 610 GLU A C 1
ATOM 4827 O O . GLU A 1 610 ? -0.957 6.994 -60.903 1.00 44.91 610 GLU A O 1
ATOM 4832 N N . VAL A 1 611 ? -2.443 6.630 -62.534 1.00 45.94 611 VAL A N 1
ATOM 4833 C CA . VAL A 1 611 ? -3.444 5.920 -61.717 1.00 45.94 611 VAL A CA 1
ATOM 4834 C C . VAL A 1 611 ? -2.975 4.520 -61.290 1.00 45.94 611 VAL A C 1
ATOM 4836 O O . VAL A 1 611 ? -3.147 4.137 -60.134 1.00 45.94 611 VAL A O 1
ATOM 4839 N N . GLN A 1 612 ? -2.348 3.760 -62.192 1.00 45.75 612 GLN A N 1
ATOM 4840 C CA . GLN A 1 612 ? -1.790 2.432 -61.903 1.00 45.75 612 GLN A CA 1
ATOM 4841 C C . GLN A 1 612 ? -0.541 2.529 -61.011 1.00 45.75 612 GLN A C 1
ATOM 4843 O O . GLN A 1 612 ? -0.304 1.655 -60.179 1.00 45.75 612 GLN A O 1
ATOM 4848 N N . GLN A 1 613 ? 0.210 3.627 -61.118 1.00 49.16 613 GLN A N 1
ATOM 4849 C CA . GLN A 1 613 ? 1.364 3.911 -60.263 1.00 49.16 613 GLN A CA 1
ATOM 4850 C C . GLN A 1 613 ? 0.937 4.206 -58.816 1.00 49.16 613 GLN A C 1
ATOM 4852 O O . GLN A 1 613 ? 1.462 3.588 -57.891 1.00 49.16 613 GLN A O 1
ATOM 4857 N N . LYS A 1 614 ? -0.085 5.055 -58.605 1.00 51.88 614 LYS A N 1
ATOM 4858 C CA . LYS A 1 614 ? -0.682 5.302 -57.272 1.00 51.88 614 LYS A CA 1
ATOM 4859 C C . LYS A 1 614 ? -1.191 4.019 -56.607 1.00 51.88 614 LYS A C 1
ATOM 4861 O O . LYS A 1 614 ? -1.025 3.865 -55.400 1.00 51.88 614 LYS A O 1
ATOM 4866 N N . ALA A 1 615 ? -1.751 3.087 -57.379 1.00 51.00 615 ALA A N 1
ATOM 4867 C CA . ALA A 1 615 ? -2.197 1.789 -56.868 1.00 51.00 615 ALA A CA 1
ATOM 4868 C C . ALA A 1 615 ? -1.031 0.888 -56.417 1.00 51.00 615 ALA A C 1
ATOM 4870 O O . ALA A 1 615 ? -1.138 0.211 -55.395 1.00 51.00 615 ALA A O 1
ATOM 4871 N N . LEU A 1 616 ? 0.098 0.910 -57.136 1.00 54.22 616 LEU A N 1
ATOM 4872 C CA . LEU A 1 616 ? 1.288 0.127 -56.789 1.00 54.22 616 LEU A CA 1
ATOM 4873 C C . LEU A 1 616 ? 1.932 0.619 -55.480 1.00 54.22 616 LEU A C 1
ATOM 4875 O O . LEU A 1 616 ? 2.282 -0.195 -54.627 1.00 54.22 616 LEU A O 1
ATOM 4879 N N . TYR A 1 617 ? 2.016 1.942 -55.286 1.00 59.38 617 TYR A N 1
ATOM 4880 C CA . TYR A 1 617 ? 2.495 2.546 -54.034 1.00 59.38 617 TYR A CA 1
ATOM 4881 C C . TYR A 1 617 ? 1.633 2.146 -52.837 1.00 59.38 617 TYR A C 1
ATOM 4883 O O . TYR A 1 617 ? 2.152 1.748 -51.797 1.00 59.38 617 TYR A O 1
ATOM 4891 N N . LEU A 1 618 ? 0.312 2.212 -53.001 1.00 58.53 618 LEU A N 1
ATOM 4892 C CA . LEU A 1 618 ? -0.637 1.924 -51.932 1.00 58.53 618 LEU A CA 1
ATOM 4893 C C . LEU A 1 618 ? -0.599 0.446 -51.517 1.00 58.53 618 LEU A C 1
ATOM 4895 O O . LEU A 1 618 ? -0.689 0.153 -50.328 1.00 58.53 618 LEU A O 1
ATOM 4899 N N . ASN A 1 619 ? -0.384 -0.466 -52.472 1.00 59.75 619 ASN A N 1
ATOM 4900 C CA . ASN A 1 619 ? -0.214 -1.895 -52.199 1.00 59.75 619 ASN A CA 1
ATOM 4901 C C . ASN A 1 619 ? 1.091 -2.201 -51.443 1.00 59.75 619 ASN A C 1
ATOM 4903 O O . ASN A 1 619 ? 1.063 -2.954 -50.474 1.00 59.75 619 ASN A O 1
ATOM 4907 N N . LEU A 1 620 ? 2.215 -1.582 -51.824 1.00 57.28 620 LEU A N 1
ATOM 4908 C CA . LEU A 1 620 ? 3.497 -1.772 -51.127 1.00 57.28 620 LEU A CA 1
ATOM 4909 C C . LEU A 1 620 ? 3.463 -1.218 -49.694 1.00 57.28 620 LEU A C 1
ATOM 4911 O O . LEU A 1 620 ? 3.927 -1.878 -48.764 1.00 57.28 620 LEU A O 1
ATOM 4915 N N . SER A 1 621 ? 2.869 -0.036 -49.489 1.00 61.28 621 SER A N 1
ATOM 4916 C CA . SER A 1 621 ? 2.674 0.526 -48.145 1.00 61.28 621 SER A CA 1
ATOM 4917 C C . SER A 1 621 ? 1.716 -0.319 -47.300 1.00 61.28 621 SER A C 1
ATOM 4919 O O . SER A 1 621 ? 1.943 -0.496 -46.104 1.00 61.28 621 SER A O 1
ATOM 4921 N N . PHE A 1 622 ? 0.663 -0.865 -47.912 1.00 66.56 622 PHE A N 1
ATOM 4922 C CA . PHE A 1 622 ? -0.296 -1.738 -47.242 1.00 66.56 622 PHE A CA 1
ATOM 4923 C C . PHE A 1 622 ? 0.345 -3.023 -46.717 1.00 66.56 622 PHE A C 1
ATOM 4925 O O . PHE A 1 622 ? 0.141 -3.352 -45.550 1.00 66.56 622 PHE A O 1
ATOM 4932 N N . ASP A 1 623 ? 1.141 -3.718 -47.533 1.00 61.19 623 ASP A N 1
ATOM 4933 C CA . ASP A 1 623 ? 1.777 -4.972 -47.118 1.00 61.19 623 ASP A CA 1
ATOM 4934 C C . ASP A 1 623 ? 2.775 -4.747 -45.963 1.00 61.19 623 ASP A C 1
ATOM 4936 O O . ASP A 1 623 ? 2.863 -5.575 -45.055 1.00 61.19 623 ASP A O 1
ATOM 4940 N N . ALA A 1 624 ? 3.456 -3.593 -45.926 1.00 61.22 624 ALA A N 1
ATOM 4941 C CA . ALA A 1 624 ? 4.394 -3.248 -44.855 1.00 61.22 624 ALA A CA 1
ATOM 4942 C C . ALA A 1 624 ? 3.699 -2.936 -43.529 1.00 61.22 624 ALA A C 1
ATOM 4944 O O . ALA A 1 624 ? 4.102 -3.426 -42.468 1.00 61.22 624 ALA A O 1
ATOM 4945 N N . ILE A 1 625 ? 2.623 -2.154 -43.589 1.00 66.06 625 ILE A N 1
ATOM 4946 C CA . ILE A 1 625 ? 1.798 -1.838 -42.422 1.00 66.06 625 ILE A CA 1
ATOM 4947 C C . ILE A 1 625 ? 1.118 -3.112 -41.900 1.00 66.06 625 ILE A C 1
ATOM 4949 O O . ILE A 1 625 ? 1.148 -3.375 -40.699 1.00 66.06 625 ILE A O 1
ATOM 4953 N N . TYR A 1 626 ? 0.569 -3.942 -42.792 1.00 73.62 626 TYR A N 1
ATOM 4954 C CA . TYR A 1 626 ? -0.064 -5.212 -42.435 1.00 73.62 626 TYR A CA 1
ATOM 4955 C C . TYR A 1 626 ? 0.914 -6.169 -41.746 1.00 73.62 626 TYR A C 1
ATOM 4957 O O . TYR A 1 626 ? 0.593 -6.683 -40.677 1.00 73.62 626 TYR A O 1
ATOM 4965 N N . TYR A 1 627 ? 2.112 -6.368 -42.310 1.00 64.81 627 TYR A N 1
ATOM 4966 C CA . TYR A 1 627 ? 3.118 -7.250 -41.719 1.00 64.81 627 TYR A CA 1
ATOM 4967 C C . TYR A 1 627 ? 3.516 -6.783 -40.317 1.00 64.81 627 TYR A C 1
ATOM 4969 O O . TYR A 1 627 ? 3.491 -7.579 -39.384 1.00 64.81 627 TYR A O 1
ATOM 4977 N N . THR A 1 628 ? 3.793 -5.488 -40.143 1.00 66.75 628 THR A N 1
ATOM 4978 C CA . THR A 1 628 ? 4.227 -4.921 -38.856 1.00 66.75 628 THR A CA 1
ATOM 4979 C C . THR A 1 628 ? 3.172 -5.112 -37.766 1.00 66.75 628 THR A C 1
ATOM 4981 O O . THR A 1 628 ? 3.488 -5.554 -36.666 1.00 66.75 628 THR A O 1
ATOM 4984 N N . LEU A 1 629 ? 1.904 -4.840 -38.081 1.00 69.12 629 LEU A N 1
ATOM 4985 C CA . LEU A 1 629 ? 0.797 -4.992 -37.133 1.00 69.12 629 LEU A CA 1
ATOM 4986 C C . LEU A 1 629 ? 0.459 -6.459 -36.857 1.00 69.12 629 LEU A C 1
ATOM 4988 O O . LEU A 1 629 ? 0.020 -6.784 -35.761 1.00 69.12 629 LEU A O 1
ATOM 4992 N N . SER A 1 630 ? 0.660 -7.346 -37.835 1.00 71.25 630 SER A N 1
ATOM 4993 C CA . SER A 1 630 ? 0.383 -8.780 -37.683 1.00 71.25 630 SER A CA 1
ATOM 4994 C C . SER A 1 630 ? 1.353 -9.509 -36.747 1.00 71.25 630 SER A C 1
ATOM 4996 O O . SER A 1 630 ? 1.040 -10.612 -36.309 1.00 71.25 630 SER A O 1
ATOM 4998 N N . GLN A 1 631 ? 2.509 -8.910 -36.436 1.00 69.06 631 GLN A N 1
ATOM 4999 C CA . GLN A 1 631 ? 3.477 -9.465 -35.482 1.00 69.06 631 GLN A CA 1
ATOM 5000 C C . GLN A 1 631 ? 3.110 -9.174 -34.019 1.00 69.06 631 GLN A C 1
ATOM 5002 O O . GLN A 1 631 ? 3.678 -9.792 -33.122 1.00 69.06 631 GLN A O 1
ATOM 5007 N N . ASP A 1 632 ? 2.184 -8.243 -33.760 1.00 68.62 632 ASP A N 1
ATOM 5008 C CA . ASP A 1 632 ? 1.766 -7.901 -32.401 1.00 68.62 632 ASP A CA 1
ATOM 5009 C C . ASP A 1 632 ? 0.660 -8.865 -31.917 1.00 68.62 632 ASP A C 1
ATOM 5011 O O . ASP A 1 632 ? -0.462 -8.821 -32.433 1.00 68.62 632 ASP A O 1
ATOM 5015 N N . PRO A 1 633 ? 0.918 -9.722 -30.908 1.00 66.12 633 PRO A N 1
ATOM 5016 C CA . PRO A 1 633 ? -0.068 -10.678 -30.397 1.00 66.12 633 PRO A CA 1
ATOM 5017 C C . PRO A 1 633 ? -1.263 -10.007 -29.696 1.00 66.12 633 PRO A C 1
ATOM 5019 O O . PRO A 1 633 ? -2.268 -10.665 -29.411 1.00 66.12 633 PRO A O 1
ATOM 5022 N N . LEU A 1 634 ? -1.175 -8.707 -29.397 1.00 67.06 634 LEU A N 1
ATOM 5023 C CA . LEU A 1 634 ? -2.254 -7.927 -28.796 1.00 67.06 634 LEU A CA 1
ATOM 5024 C C . LEU A 1 634 ? -3.260 -7.404 -29.818 1.00 67.06 634 LEU A C 1
ATOM 5026 O O . LEU A 1 634 ? -4.311 -6.897 -29.414 1.00 67.06 634 LEU A O 1
ATOM 5030 N N . LEU A 1 635 ? -2.972 -7.531 -31.116 1.00 77.38 635 LEU A N 1
ATOM 5031 C CA . LEU A 1 635 ? -3.754 -6.932 -32.188 1.00 77.38 635 LEU A CA 1
ATOM 5032 C C . LEU A 1 635 ? -4.287 -7.982 -33.165 1.00 77.38 635 LEU A C 1
ATOM 5034 O O . LEU A 1 635 ? -3.640 -8.964 -33.510 1.00 77.38 635 LEU A O 1
ATOM 5038 N N . GLN A 1 636 ? -5.496 -7.739 -33.655 1.00 77.75 636 GLN A N 1
ATOM 5039 C CA . GLN A 1 636 ? -6.075 -8.407 -34.809 1.00 77.75 636 GLN A CA 1
ATOM 5040 C C . GLN A 1 636 ? -6.199 -7.396 -35.942 1.00 77.75 636 GLN A C 1
ATOM 5042 O O . GLN A 1 636 ? -6.732 -6.301 -35.758 1.00 77.75 636 GLN A O 1
ATOM 5047 N N . VAL A 1 637 ? -5.710 -7.766 -37.124 1.00 79.75 637 VAL A N 1
ATOM 5048 C CA . VAL A 1 637 ? -5.677 -6.878 -38.290 1.00 79.75 637 VAL A CA 1
ATOM 5049 C C . VAL A 1 637 ? -6.689 -7.348 -39.326 1.00 79.75 637 VAL A C 1
ATOM 5051 O O . VAL A 1 637 ? -6.570 -8.442 -39.883 1.00 79.75 637 VAL A O 1
ATOM 5054 N N . ASN A 1 638 ? -7.675 -6.505 -39.633 1.00 80.00 638 ASN A N 1
ATOM 5055 C CA . ASN A 1 638 ? -8.629 -6.763 -40.704 1.00 80.00 638 ASN A CA 1
ATOM 5056 C C . ASN A 1 638 ? -8.064 -6.249 -42.032 1.00 80.00 638 ASN A C 1
ATOM 5058 O O . ASN A 1 638 ? -8.098 -5.052 -42.330 1.00 80.00 638 ASN A O 1
ATOM 5062 N N . LYS A 1 639 ? -7.569 -7.184 -42.846 1.00 75.94 639 LYS A N 1
ATOM 5063 C CA . LYS A 1 639 ? -6.906 -6.916 -44.128 1.00 75.94 639 LYS A CA 1
ATOM 5064 C C . LYS A 1 639 ? -7.761 -6.058 -45.079 1.00 75.94 639 LYS A C 1
ATOM 5066 O O . LYS A 1 639 ? -7.256 -5.116 -45.685 1.00 75.94 639 LYS A O 1
ATOM 5071 N N . THR A 1 640 ? -9.061 -6.336 -45.177 1.00 74.44 640 THR A N 1
ATOM 5072 C CA . THR A 1 640 ? -9.987 -5.658 -46.103 1.00 74.44 640 THR A CA 1
ATOM 5073 C C . THR A 1 640 ? -10.289 -4.223 -45.664 1.00 74.44 640 THR A C 1
ATOM 5075 O O . THR A 1 640 ? -10.289 -3.290 -46.473 1.00 74.44 640 THR A O 1
ATOM 5078 N N . SER A 1 641 ? -10.505 -4.029 -44.363 1.00 74.62 641 SER A N 1
ATOM 5079 C CA . SER A 1 641 ? -10.744 -2.704 -43.789 1.00 74.62 641 SER A CA 1
ATOM 5080 C C . SER A 1 641 ? -9.488 -1.837 -43.801 1.00 74.62 641 SER A C 1
ATOM 5082 O O . SER A 1 641 ? -9.577 -0.651 -44.109 1.00 74.62 641 SER A O 1
ATOM 5084 N N . LEU A 1 642 ? -8.314 -2.416 -43.521 1.00 76.06 642 LEU A N 1
ATOM 5085 C CA . LEU A 1 642 ? -7.031 -1.708 -43.554 1.00 76.06 642 LEU A CA 1
ATOM 5086 C C . LEU A 1 642 ? -6.759 -1.112 -44.940 1.00 76.06 642 LEU A C 1
ATOM 5088 O O . LEU A 1 642 ? -6.414 0.064 -45.038 1.00 76.06 642 LEU A O 1
ATOM 5092 N N . LEU A 1 643 ? -7.002 -1.879 -46.007 1.00 71.19 643 LEU A N 1
ATOM 5093 C CA . LEU A 1 643 ? -6.817 -1.403 -47.379 1.00 71.19 643 LEU A CA 1
ATOM 5094 C C . LEU A 1 643 ? -7.740 -0.215 -47.692 1.00 71.19 643 LEU A C 1
ATOM 5096 O O . LEU A 1 643 ? -7.296 0.805 -48.215 1.00 71.19 643 LEU A O 1
ATOM 5100 N N . THR A 1 644 ? -9.012 -0.324 -47.304 1.00 71.88 644 THR A N 1
ATOM 5101 C CA . THR A 1 644 ? -10.022 0.731 -47.498 1.00 71.88 644 THR A CA 1
ATOM 5102 C C . THR A 1 644 ? -9.647 2.016 -46.745 1.00 71.88 644 THR A C 1
ATOM 5104 O O . THR A 1 644 ? -9.777 3.122 -47.270 1.00 71.88 644 THR A O 1
ATOM 5107 N N . VAL A 1 645 ? -9.127 1.883 -45.520 1.00 71.62 645 VAL A N 1
ATOM 5108 C CA . VAL A 1 645 ? -8.692 3.012 -44.687 1.00 71.62 645 VAL A CA 1
ATOM 5109 C C . VAL A 1 645 ? -7.465 3.705 -45.282 1.00 71.62 645 VAL A C 1
ATOM 5111 O O . VAL A 1 645 ? -7.478 4.930 -45.415 1.00 71.62 645 VAL A O 1
ATOM 5114 N N . LEU A 1 646 ? -6.451 2.950 -45.717 1.00 69.94 646 LEU A N 1
ATOM 5115 C CA . LEU A 1 646 ? -5.252 3.503 -46.363 1.00 69.94 646 LEU A CA 1
ATOM 5116 C C . LEU A 1 646 ? -5.574 4.242 -47.669 1.00 69.94 646 LEU A C 1
ATOM 5118 O O . LEU A 1 646 ? -4.991 5.290 -47.936 1.00 69.94 646 LEU A O 1
ATOM 5122 N N . GLN A 1 647 ? -6.555 3.767 -48.442 1.00 67.44 647 GLN A N 1
ATOM 5123 C CA . GLN A 1 647 ? -7.029 4.466 -49.643 1.00 67.44 647 GLN A CA 1
ATOM 5124 C C . GLN A 1 647 ? -7.656 5.832 -49.326 1.00 67.44 647 GLN A C 1
ATOM 5126 O O . GLN A 1 647 ? -7.479 6.789 -50.079 1.00 67.44 647 GLN A O 1
ATOM 5131 N N . SER A 1 648 ? -8.342 5.950 -48.187 1.00 65.38 648 SER A N 1
ATOM 5132 C CA . SER A 1 648 ? -8.991 7.194 -47.751 1.00 65.38 648 SER A CA 1
ATOM 5133 C C . SER A 1 648 ? -8.073 8.188 -47.016 1.00 65.38 648 SER A C 1
ATOM 5135 O O . SER A 1 648 ? -8.450 9.345 -46.841 1.00 65.38 648 SER A O 1
ATOM 5137 N N . LEU A 1 649 ? -6.856 7.780 -46.629 1.00 64.25 649 LEU A N 1
ATOM 5138 C CA . LEU A 1 649 ? -5.898 8.601 -45.867 1.00 64.25 649 LEU A CA 1
ATOM 5139 C C . LEU A 1 649 ? -5.196 9.696 -46.683 1.00 64.25 649 LEU A C 1
ATOM 5141 O O . LEU A 1 649 ? -4.559 10.580 -46.110 1.00 64.25 649 LEU A O 1
ATOM 5145 N N . ASN A 1 650 ? -5.336 9.677 -48.009 1.00 54.06 650 ASN A N 1
ATOM 5146 C CA . ASN A 1 650 ? -4.572 10.508 -48.943 1.00 54.06 650 ASN A CA 1
ATOM 5147 C C . ASN A 1 650 ? -4.843 12.034 -48.832 1.00 54.06 650 ASN A C 1
ATOM 5149 O O . ASN A 1 650 ? -4.187 12.815 -49.520 1.00 54.06 650 ASN A O 1
ATOM 5153 N N . ALA A 1 651 ? -5.781 12.472 -47.975 1.00 49.94 651 ALA A N 1
ATOM 5154 C CA . ALA A 1 651 ? -6.295 13.848 -47.929 1.00 49.94 651 ALA A CA 1
ATOM 5155 C C . ALA A 1 651 ? -6.343 14.528 -46.536 1.00 49.94 651 ALA A C 1
ATOM 5157 O O . ALA A 1 651 ? -6.807 15.663 -46.445 1.00 49.94 651 ALA A O 1
ATOM 5158 N N . THR A 1 652 ? -5.889 13.898 -45.444 1.00 53.94 652 THR A N 1
ATOM 5159 C CA . THR A 1 652 ? -6.118 14.420 -44.071 1.00 53.94 652 THR A CA 1
ATOM 5160 C C . THR A 1 652 ? -4.838 14.712 -43.287 1.00 53.94 652 THR A C 1
ATOM 5162 O O . THR A 1 652 ? -4.002 13.836 -43.115 1.00 53.94 652 THR A O 1
ATOM 5165 N N . GLN A 1 653 ? -4.726 15.928 -42.730 1.00 54.59 653 GLN A N 1
ATOM 5166 C CA . GLN A 1 653 ? -3.584 16.363 -41.902 1.00 54.59 653 GLN A CA 1
ATOM 5167 C C . GLN A 1 653 ? -3.727 16.035 -40.400 1.00 54.59 653 GLN A C 1
ATOM 5169 O O . GLN A 1 653 ? -2.752 16.130 -39.662 1.00 54.59 653 GLN A O 1
ATOM 5174 N N . ASN A 1 654 ? -4.921 15.656 -39.920 1.00 62.78 654 ASN A N 1
ATOM 5175 C CA . ASN A 1 654 ? -5.179 15.430 -38.491 1.00 62.78 654 ASN A CA 1
ATOM 5176 C C . ASN A 1 654 ? -5.642 13.989 -38.210 1.00 62.78 654 ASN A C 1
ATOM 5178 O O . ASN A 1 654 ? -6.818 13.649 -38.374 1.00 62.78 654 ASN A O 1
ATOM 5182 N N . ALA A 1 655 ? -4.705 13.154 -37.754 1.00 64.06 655 ALA A N 1
ATOM 5183 C CA . ALA A 1 655 ? -4.894 11.723 -37.517 1.00 64.06 655 ALA A CA 1
ATOM 5184 C C . ALA A 1 655 ? -6.037 11.399 -36.545 1.00 64.06 655 ALA A C 1
ATOM 5186 O O . ALA A 1 655 ? -6.827 10.486 -36.779 1.00 64.06 655 ALA A O 1
ATOM 5187 N N . ARG A 1 656 ? -6.169 12.188 -35.472 1.00 63.84 656 ARG A N 1
ATOM 5188 C CA . ARG A 1 656 ? -7.175 11.962 -34.426 1.00 63.84 656 ARG A CA 1
ATOM 5189 C C . ARG A 1 656 ? -8.590 12.286 -34.907 1.00 63.84 656 ARG A C 1
ATOM 5191 O O . ARG A 1 656 ? -9.539 11.593 -34.552 1.00 63.84 656 ARG A O 1
ATOM 5198 N N . ALA A 1 657 ? -8.741 13.321 -35.737 1.00 66.31 657 ALA A N 1
ATOM 5199 C CA . ALA A 1 657 ? -10.027 13.678 -36.340 1.00 66.31 657 ALA A CA 1
ATOM 5200 C C . ALA A 1 657 ? -10.493 12.614 -37.347 1.00 66.31 657 ALA A C 1
ATOM 5202 O O . ALA A 1 657 ? -11.666 12.241 -37.360 1.00 66.31 657 ALA A O 1
ATOM 5203 N N . PHE A 1 658 ? -9.559 12.083 -38.139 1.00 71.44 658 PHE A N 1
ATOM 5204 C CA . PHE A 1 658 ? -9.822 11.011 -39.093 1.00 71.44 658 PHE A CA 1
ATOM 5205 C C . PHE A 1 658 ? -10.176 9.683 -38.399 1.00 71.44 658 PHE A C 1
ATOM 5207 O O . PHE A 1 658 ? -11.182 9.065 -38.748 1.00 71.44 658 PHE A O 1
ATOM 5214 N N . ALA A 1 659 ? -9.434 9.295 -37.354 1.00 68.06 659 ALA A N 1
ATOM 5215 C CA . ALA A 1 659 ? -9.739 8.112 -36.545 1.00 68.06 659 ALA A CA 1
ATOM 5216 C C . ALA A 1 659 ? -11.140 8.192 -35.903 1.00 68.06 659 ALA A C 1
ATOM 5218 O O . ALA A 1 659 ? -11.922 7.247 -36.007 1.00 68.06 659 ALA A O 1
ATOM 5219 N N . ASN A 1 660 ? -11.509 9.348 -35.332 1.00 66.12 660 ASN A N 1
ATOM 5220 C CA . ASN A 1 660 ? -12.855 9.583 -34.792 1.00 66.12 660 ASN A CA 1
ATOM 5221 C C . ASN A 1 660 ? -13.955 9.451 -35.865 1.00 66.12 660 ASN A C 1
ATOM 5223 O O . ASN A 1 660 ? -15.012 8.868 -35.611 1.00 66.12 660 ASN A O 1
ATOM 5227 N N . ALA A 1 661 ? -13.724 9.982 -37.071 1.00 69.88 661 ALA A N 1
ATOM 5228 C CA . ALA A 1 661 ? -14.684 9.906 -38.171 1.00 69.88 661 ALA A CA 1
ATOM 5229 C C . ALA A 1 661 ? -14.882 8.464 -38.670 1.00 69.88 661 ALA A C 1
ATOM 5231 O O . ALA A 1 661 ? -16.021 8.055 -38.912 1.00 69.88 661 ALA A O 1
ATOM 5232 N N . LEU A 1 662 ? -13.800 7.686 -38.771 1.00 70.12 662 LEU A N 1
ATOM 5233 C CA . LEU A 1 662 ? -13.827 6.271 -39.152 1.00 70.12 662 LEU A CA 1
ATOM 5234 C C . LEU A 1 662 ? -14.591 5.412 -38.147 1.00 70.12 662 LEU A C 1
ATOM 5236 O O . LEU A 1 662 ? -15.493 4.664 -38.532 1.00 70.12 662 LEU A O 1
ATOM 5240 N N . LEU A 1 663 ? -14.283 5.566 -36.860 1.00 66.38 663 LEU A N 1
ATOM 5241 C CA . LEU A 1 663 ? -14.935 4.813 -35.792 1.00 66.38 663 LEU A CA 1
ATOM 5242 C C . LEU A 1 663 ? -16.441 5.083 -35.732 1.00 66.38 663 LEU A C 1
ATOM 5244 O O . LEU A 1 663 ? -17.240 4.161 -35.587 1.00 66.38 663 LEU A O 1
ATOM 5248 N N . SER A 1 664 ? -16.848 6.335 -35.963 1.00 64.81 664 SER A N 1
ATOM 5249 C CA . SER A 1 664 ? -18.262 6.723 -35.992 1.00 64.81 664 SER A CA 1
ATOM 5250 C C . SER A 1 664 ? -19.080 6.101 -37.139 1.00 64.81 664 SER A C 1
ATOM 5252 O O . SER A 1 664 ? -20.313 6.166 -37.096 1.00 64.81 664 SER A O 1
ATOM 5254 N N . LYS A 1 665 ? -18.415 5.533 -38.161 1.00 66.56 665 LYS A N 1
ATOM 5255 C CA . LYS A 1 665 ? -19.028 4.961 -39.373 1.00 66.56 665 LYS A CA 1
ATOM 5256 C C . LYS A 1 665 ? -18.888 3.438 -39.485 1.00 66.56 665 LYS A C 1
ATOM 5258 O O . LYS A 1 665 ? -19.801 2.809 -40.009 1.00 66.56 665 LYS A O 1
ATOM 5263 N N . MET A 1 666 ? -17.769 2.849 -39.049 1.00 64.19 666 MET A N 1
ATOM 5264 C CA . MET A 1 666 ? -17.454 1.435 -39.323 1.00 64.19 666 MET A CA 1
ATOM 5265 C C . MET A 1 666 ? -17.834 0.464 -38.196 1.00 64.19 666 MET A C 1
ATOM 5267 O O . MET A 1 666 ? -18.202 -0.672 -38.496 1.00 64.19 666 MET A O 1
ATOM 5271 N N . GLY A 1 667 ? -17.795 0.895 -36.929 1.00 62.25 667 GLY A N 1
ATOM 5272 C CA . GLY A 1 667 ? -17.982 0.011 -35.770 1.00 62.25 667 GLY A CA 1
ATOM 5273 C C . GLY A 1 667 ? -16.833 -0.981 -35.538 1.00 62.25 667 GLY A C 1
ATOM 5274 O O . GLY A 1 667 ? -16.004 -1.210 -36.419 1.00 62.25 667 GLY A O 1
ATOM 5275 N N . PHE A 1 668 ? -16.828 -1.611 -34.360 1.00 65.38 668 PHE A N 1
ATOM 5276 C CA . PHE A 1 668 ? -15.721 -2.443 -33.867 1.00 65.38 668 PHE A CA 1
ATOM 5277 C C . PHE A 1 668 ? -15.394 -3.645 -34.780 1.00 65.38 668 PHE A C 1
ATOM 5279 O O . PHE A 1 668 ? -14.238 -3.932 -35.069 1.00 65.38 668 PHE A O 1
ATOM 5286 N N . ALA A 1 669 ? -16.413 -4.324 -35.323 1.00 62.75 669 ALA A N 1
ATOM 5287 C CA . ALA A 1 669 ? -16.232 -5.519 -36.160 1.00 62.75 669 ALA A CA 1
ATOM 5288 C C . ALA A 1 669 ? -15.590 -5.249 -37.538 1.00 62.75 669 ALA A C 1
ATOM 5290 O O . ALA A 1 669 ? -15.144 -6.179 -38.210 1.00 62.75 669 ALA A O 1
ATOM 5291 N N . ARG A 1 670 ? -15.571 -3.989 -37.991 1.00 67.88 670 ARG A N 1
ATOM 5292 C CA . ARG A 1 670 ? -14.985 -3.581 -39.278 1.00 67.88 670 ARG A CA 1
ATOM 5293 C C . ARG A 1 670 ? -13.764 -2.682 -39.096 1.00 67.88 670 ARG A C 1
ATOM 5295 O O . ARG A 1 670 ? -13.280 -2.141 -40.091 1.00 67.88 670 ARG A O 1
ATOM 5302 N N . ALA A 1 671 ? -13.268 -2.513 -37.871 1.00 70.44 671 ALA A N 1
ATOM 5303 C CA . ALA A 1 671 ? -12.055 -1.753 -37.612 1.00 70.44 671 ALA A CA 1
ATOM 5304 C C . ALA A 1 671 ? -10.849 -2.407 -38.321 1.00 70.44 671 ALA A C 1
ATOM 5306 O O . ALA A 1 671 ? -10.757 -3.634 -38.369 1.00 70.44 671 ALA A O 1
ATOM 5307 N N . PRO A 1 672 ? -9.925 -1.620 -38.908 1.00 75.00 672 PRO A N 1
ATOM 5308 C CA . PRO A 1 672 ? -8.734 -2.154 -39.572 1.00 75.00 672 PRO A CA 1
ATOM 5309 C C . PRO A 1 672 ? -7.774 -2.828 -38.583 1.00 75.00 672 PRO A C 1
ATOM 5311 O O . PRO A 1 672 ? -7.049 -3.742 -38.966 1.00 75.00 672 PRO A O 1
ATOM 5314 N N . VAL A 1 673 ? -7.800 -2.394 -37.321 1.00 78.88 673 VAL A N 1
ATOM 5315 C CA . VAL A 1 673 ? -7.056 -2.967 -36.200 1.00 78.88 673 VAL A CA 1
ATOM 5316 C C . VAL A 1 673 ? -7.996 -3.019 -35.000 1.00 78.88 673 VAL A C 1
ATOM 5318 O O . VAL A 1 673 ? -8.607 -2.004 -34.664 1.00 78.88 673 VAL A O 1
ATOM 5321 N N . SER A 1 674 ? -8.102 -4.178 -34.359 1.00 74.81 674 SER A N 1
ATOM 5322 C CA . SER A 1 674 ? -8.865 -4.391 -33.126 1.00 74.81 674 SER A CA 1
ATOM 5323 C C . SER A 1 674 ? -8.002 -5.103 -32.081 1.00 74.81 674 SER A C 1
ATOM 5325 O O . SER A 1 674 ? -7.091 -5.839 -32.456 1.00 74.81 674 SER A O 1
ATOM 5327 N N . PRO A 1 675 ? -8.255 -4.927 -30.776 1.00 77.44 675 PRO A N 1
ATOM 5328 C CA . PRO A 1 675 ? -7.566 -5.700 -29.748 1.00 77.44 675 PRO A CA 1
ATOM 5329 C C . PRO A 1 675 ? -7.840 -7.205 -29.863 1.00 77.44 675 PRO A C 1
ATOM 5331 O O . PRO A 1 675 ? -8.874 -7.631 -30.386 1.00 77.44 675 PRO A O 1
ATOM 5334 N N . SER A 1 676 ? -6.907 -8.008 -29.353 1.00 76.50 676 SER A N 1
ATOM 5335 C CA . SER A 1 676 ? -7.048 -9.460 -29.257 1.00 76.50 676 SER A CA 1
ATOM 5336 C C . SER A 1 676 ? -8.242 -9.857 -28.382 1.00 76.50 676 SER A C 1
ATOM 5338 O O . SER A 1 676 ? -8.678 -9.113 -27.501 1.00 76.50 676 SER A O 1
ATOM 5340 N N . VAL A 1 677 ? -8.771 -11.064 -28.605 1.00 72.12 677 VAL A N 1
ATOM 5341 C CA . VAL A 1 677 ? -9.941 -11.583 -27.873 1.00 72.12 677 VAL A CA 1
ATOM 5342 C C . VAL A 1 677 ? -9.698 -11.614 -26.357 1.00 72.12 677 VAL A C 1
ATOM 5344 O O . VAL A 1 677 ? -10.593 -11.273 -25.588 1.00 72.12 677 VAL A O 1
ATOM 5347 N N . GLY A 1 678 ? -8.479 -11.951 -25.920 1.00 67.31 678 GLY A N 1
ATOM 5348 C CA . GLY A 1 678 ? -8.113 -11.967 -24.500 1.00 67.31 678 GLY A CA 1
ATOM 5349 C C . GLY A 1 678 ? -8.166 -10.581 -23.852 1.00 67.31 678 GLY A C 1
ATOM 5350 O O . GLY A 1 678 ? -8.710 -10.433 -22.760 1.00 67.31 678 GLY A O 1
ATOM 5351 N N . LEU A 1 679 ? -7.671 -9.550 -24.547 1.00 71.19 679 LEU A N 1
ATOM 5352 C CA . LEU A 1 679 ? -7.744 -8.164 -24.076 1.00 71.19 679 LEU A CA 1
ATOM 5353 C C . LEU A 1 679 ? -9.184 -7.626 -24.122 1.00 71.19 679 LEU A C 1
ATOM 5355 O O . LEU A 1 679 ? -9.595 -6.861 -23.250 1.00 71.19 679 LEU A O 1
ATOM 5359 N N . LEU A 1 680 ? -9.977 -8.065 -25.105 1.00 76.56 680 LEU A N 1
ATOM 5360 C CA . LEU A 1 680 ? -11.389 -7.713 -25.216 1.00 76.56 680 LEU A CA 1
ATOM 5361 C C . LEU A 1 680 ? -12.205 -8.235 -24.023 1.00 76.56 680 LEU A C 1
ATOM 5363 O O . LEU A 1 680 ? -13.000 -7.479 -23.473 1.00 76.56 680 LEU A O 1
ATOM 5367 N N . TYR A 1 681 ? -11.983 -9.478 -23.579 1.00 76.25 681 TYR A N 1
ATOM 5368 C CA . TYR A 1 681 ? -12.718 -10.066 -22.448 1.00 76.25 681 TYR A CA 1
ATOM 5369 C C . TYR A 1 681 ? -12.405 -9.441 -21.083 1.00 76.25 681 TYR A C 1
ATOM 5371 O O . TYR A 1 681 ? -13.169 -9.625 -20.138 1.00 76.25 681 TYR A O 1
ATOM 5379 N N . GLN A 1 682 ? -11.326 -8.664 -20.964 1.00 76.06 682 GLN A N 1
ATOM 5380 C CA . GLN A 1 682 ? -11.066 -7.872 -19.755 1.00 76.06 682 GLN A CA 1
ATOM 5381 C C . GLN A 1 682 ? -11.956 -6.625 -19.664 1.00 76.06 682 GLN A C 1
ATOM 5383 O O . GLN A 1 682 ? -12.151 -6.081 -18.580 1.00 76.06 682 GLN A O 1
ATOM 5388 N N . LEU A 1 683 ? -12.487 -6.158 -20.796 1.00 81.31 683 LEU A N 1
ATOM 5389 C CA . LEU A 1 683 ? -13.217 -4.894 -20.899 1.00 81.31 683 LEU A CA 1
ATOM 5390 C C . LEU A 1 683 ? -14.663 -5.068 -21.393 1.00 81.31 683 LEU A C 1
ATOM 5392 O O . LEU A 1 683 ? -15.470 -4.150 -21.234 1.00 81.31 683 LEU A O 1
ATOM 5396 N N . VAL A 1 684 ? -15.004 -6.219 -21.979 1.00 86.56 684 VAL A N 1
ATOM 5397 C CA . VAL A 1 684 ? -16.345 -6.596 -22.448 1.00 86.56 684 VAL A CA 1
ATOM 5398 C C . VAL A 1 684 ? -16.709 -7.969 -21.902 1.00 86.56 684 VAL A C 1
ATOM 5400 O O . VAL A 1 684 ? -15.920 -8.906 -21.993 1.00 86.56 684 VAL A O 1
ATOM 5403 N N . ASP A 1 685 ? -17.926 -8.095 -21.385 1.00 85.62 685 ASP A N 1
ATOM 5404 C CA . ASP A 1 685 ? -18.495 -9.379 -20.976 1.00 85.62 685 ASP A CA 1
ATOM 5405 C C . ASP A 1 685 ? -18.526 -10.357 -22.176 1.00 85.62 685 ASP A C 1
ATOM 5407 O O . ASP A 1 685 ? -18.851 -9.940 -23.294 1.00 85.62 685 ASP A O 1
ATOM 5411 N N . PRO A 1 686 ? -18.230 -11.657 -21.982 1.00 81.00 686 PRO A N 1
ATOM 5412 C CA . PRO A 1 686 ? -18.500 -12.724 -22.949 1.00 81.00 686 PRO A CA 1
ATOM 5413 C C . PRO A 1 686 ? -19.812 -12.615 -23.746 1.00 81.00 686 PRO A C 1
ATOM 5415 O O . PRO A 1 686 ? -19.824 -12.911 -24.942 1.00 81.00 686 PRO A O 1
ATOM 5418 N N . SER A 1 687 ? -20.906 -12.177 -23.115 1.00 82.25 687 SER A N 1
ATOM 5419 C CA . SER A 1 687 ? -22.224 -12.001 -23.747 1.00 82.25 687 SER A CA 1
ATOM 5420 C C . SER A 1 687 ? -22.320 -10.774 -24.671 1.00 82.25 687 SER A C 1
ATOM 5422 O O . SER A 1 687 ? -23.309 -10.609 -25.386 1.00 82.25 687 SER A O 1
ATOM 5424 N N . LYS A 1 688 ? -21.304 -9.900 -24.647 1.00 84.38 688 LYS A N 1
ATOM 5425 C CA . LYS A 1 688 ? -21.262 -8.570 -25.275 1.00 84.38 688 LYS A CA 1
ATOM 5426 C C . LYS A 1 688 ? -22.350 -7.610 -24.793 1.00 84.38 688 LYS A C 1
ATOM 5428 O O . LYS A 1 688 ? -22.489 -6.539 -25.373 1.00 84.38 688 LYS A O 1
ATOM 5433 N N . SER A 1 689 ? -23.092 -7.925 -23.732 1.00 86.69 689 SER A N 1
ATOM 5434 C CA . SER A 1 689 ? -24.126 -7.029 -23.198 1.00 86.69 689 SER A CA 1
ATOM 5435 C C . SER A 1 689 ? -23.590 -6.013 -22.186 1.00 86.69 689 SER A C 1
ATOM 5437 O O . SER A 1 689 ? -24.345 -5.171 -21.708 1.00 86.69 689 SER A O 1
ATOM 5439 N N . ALA A 1 690 ? -22.308 -6.074 -21.817 1.00 88.62 690 ALA A N 1
ATOM 5440 C CA . ALA A 1 690 ? -21.729 -5.151 -20.848 1.00 88.62 690 ALA A CA 1
ATOM 5441 C C . ALA A 1 690 ? -20.266 -4.809 -21.147 1.00 88.62 690 ALA A C 1
ATOM 5443 O O . ALA A 1 690 ? -19.512 -5.640 -21.652 1.00 88.62 690 ALA A O 1
ATOM 5444 N N . THR A 1 691 ? -19.857 -3.584 -20.811 1.00 88.88 691 THR A N 1
ATOM 5445 C CA . THR A 1 691 ? -18.464 -3.122 -20.902 1.00 88.88 691 THR A CA 1
ATOM 5446 C C . THR A 1 691 ? -18.053 -2.322 -19.668 1.00 88.88 691 THR A C 1
ATOM 5448 O O . THR A 1 691 ? -18.875 -1.609 -19.093 1.00 88.88 691 THR A O 1
ATOM 5451 N N . ILE A 1 692 ? -16.789 -2.440 -19.257 1.00 88.12 692 ILE A N 1
ATOM 5452 C CA . ILE A 1 692 ? -16.207 -1.689 -18.139 1.00 88.12 692 ILE A CA 1
ATOM 5453 C C . ILE A 1 692 ? -15.367 -0.518 -18.656 1.00 88.12 692 ILE A C 1
ATOM 5455 O O . ILE A 1 692 ? -14.552 -0.646 -19.571 1.00 88.12 692 ILE A O 1
ATOM 5459 N N . VAL A 1 693 ? -15.539 0.627 -18.003 1.00 88.62 693 VAL A N 1
ATOM 5460 C CA . VAL A 1 693 ? -14.699 1.818 -18.108 1.00 88.62 693 VAL A CA 1
ATOM 5461 C C . VAL A 1 693 ? -13.957 1.986 -16.796 1.00 88.62 693 VAL A C 1
ATOM 5463 O O . VAL A 1 693 ? -14.574 2.023 -15.731 1.00 88.62 693 VAL A O 1
ATOM 5466 N N . THR A 1 694 ? -12.639 2.115 -16.866 1.00 88.00 694 THR A N 1
ATOM 5467 C CA . THR A 1 694 ? -11.799 2.400 -15.706 1.00 88.00 694 THR A CA 1
ATOM 5468 C C . THR A 1 694 ? -11.299 3.835 -15.765 1.00 88.00 694 THR A C 1
ATOM 5470 O O . THR A 1 694 ? -10.832 4.333 -16.790 1.00 88.00 694 THR A O 1
ATOM 5473 N N . LEU A 1 695 ? -11.428 4.527 -14.644 1.00 87.88 695 LEU A N 1
ATOM 5474 C CA . LEU A 1 695 ? -11.027 5.913 -14.464 1.00 87.88 695 LEU A CA 1
ATOM 5475 C C . LEU A 1 695 ? -9.896 5.927 -13.449 1.00 87.88 695 LEU A C 1
ATOM 5477 O O . LEU A 1 695 ? -10.075 5.477 -12.319 1.00 87.88 695 LEU A O 1
ATOM 5481 N N . GLN A 1 696 ? -8.738 6.423 -13.862 1.00 86.94 696 GLN A N 1
ATOM 5482 C CA . GLN A 1 696 ? -7.568 6.546 -13.005 1.00 86.94 696 GLN A CA 1
ATOM 5483 C C . GLN A 1 696 ? -7.421 7.999 -12.581 1.00 86.94 696 GLN A C 1
ATOM 5485 O O . GLN A 1 696 ? -7.381 8.901 -13.421 1.00 86.94 696 GLN A O 1
ATOM 5490 N N . PHE A 1 697 ? -7.336 8.217 -11.276 1.00 84.62 697 PHE A N 1
ATOM 5491 C CA . PHE A 1 697 ? -7.044 9.516 -10.690 1.00 84.62 697 PHE A CA 1
ATOM 5492 C C . PHE A 1 697 ? -5.613 9.526 -10.162 1.00 84.62 697 PHE A C 1
ATOM 5494 O O . PHE A 1 697 ? -5.149 8.510 -9.660 1.00 84.62 697 PHE A O 1
ATOM 5501 N N . SER A 1 698 ? -4.913 10.656 -10.262 1.00 82.69 698 SER A N 1
ATOM 5502 C CA . SER A 1 698 ? -3.557 10.829 -9.715 1.00 82.69 698 SER A CA 1
ATOM 5503 C C . SER A 1 698 ? -3.517 10.865 -8.183 1.00 82.69 698 SER A C 1
ATOM 5505 O O . SER A 1 698 ? -2.479 10.627 -7.576 1.00 82.69 698 SER A O 1
ATOM 5507 N N . HIS A 1 699 ? -4.644 11.205 -7.563 1.00 80.88 699 HIS A N 1
ATOM 5508 C CA . HIS A 1 699 ? -4.872 11.178 -6.122 1.00 80.88 699 HIS A CA 1
ATOM 5509 C C . HIS A 1 699 ? -6.340 10.824 -5.872 1.00 80.88 699 HIS A C 1
ATOM 5511 O O . HIS A 1 699 ? -7.170 10.928 -6.777 1.00 80.88 699 HIS A O 1
ATOM 5517 N N . GLU A 1 700 ? -6.694 10.427 -4.652 1.00 78.19 700 GLU A N 1
ATOM 5518 C CA . GLU A 1 700 ? -8.097 10.206 -4.302 1.00 78.19 700 GLU A CA 1
ATOM 5519 C C . GLU A 1 700 ? -8.903 11.507 -4.518 1.00 78.19 700 GLU A C 1
ATOM 5521 O O . GLU A 1 700 ? -8.466 12.580 -4.081 1.00 78.19 700 GLU A O 1
ATOM 5526 N N . PRO A 1 701 ? -10.017 11.476 -5.272 1.00 80.69 701 PRO A N 1
ATOM 5527 C CA . PRO A 1 701 ? -10.794 12.680 -5.535 1.00 80.69 701 PRO A CA 1
ATOM 5528 C C . PRO A 1 701 ? -11.522 13.128 -4.263 1.00 80.69 701 PRO A C 1
ATOM 5530 O O . PRO A 1 701 ? -11.942 12.314 -3.442 1.00 80.69 701 PRO A O 1
ATOM 5533 N N . SER A 1 702 ? -11.701 14.440 -4.109 1.00 82.75 702 SER A N 1
ATOM 5534 C CA . SER A 1 702 ? -12.464 15.007 -2.994 1.00 82.75 702 SER A CA 1
ATOM 5535 C C . SER A 1 702 ? -13.944 14.605 -3.055 1.00 82.75 702 SER A C 1
ATOM 5537 O O . SER A 1 702 ? -14.452 14.230 -4.112 1.00 82.75 702 SER A O 1
ATOM 5539 N N . ASN A 1 703 ? -14.678 14.778 -1.948 1.00 81.69 703 ASN A N 1
ATOM 5540 C CA . ASN A 1 703 ? -16.125 14.520 -1.890 1.00 81.69 703 ASN A CA 1
ATOM 5541 C C . ASN A 1 703 ? -16.916 15.226 -3.007 1.00 81.69 703 ASN A C 1
ATOM 5543 O O . ASN A 1 703 ? -17.880 14.662 -3.529 1.00 81.69 703 ASN A O 1
ATOM 5547 N N . ASP A 1 704 ? -16.510 16.440 -3.388 1.00 84.69 704 ASP A N 1
ATOM 5548 C CA . ASP A 1 704 ? -17.124 17.180 -4.494 1.00 84.69 704 ASP A CA 1
ATOM 5549 C C . ASP A 1 704 ? -16.786 16.563 -5.854 1.00 84.69 704 ASP A C 1
ATOM 5551 O O . ASP A 1 704 ? -17.657 16.479 -6.717 1.00 84.69 704 ASP A O 1
ATOM 5555 N N . GLY A 1 705 ? -15.562 16.054 -6.026 1.00 84.69 705 GLY A N 1
ATOM 5556 C CA . GLY A 1 705 ? -15.170 15.278 -7.202 1.00 84.69 705 GLY A CA 1
ATOM 5557 C C . GLY A 1 705 ? -15.970 13.981 -7.331 1.00 84.69 705 GLY A C 1
ATOM 5558 O O . GLY A 1 705 ? -16.453 13.662 -8.417 1.00 84.69 705 GLY A O 1
ATOM 5559 N N . THR A 1 706 ? -16.201 13.272 -6.222 1.00 85.94 706 THR A N 1
ATOM 5560 C CA . THR A 1 706 ? -17.050 12.073 -6.200 1.00 85.94 706 THR A CA 1
ATOM 5561 C C . THR A 1 706 ? -18.503 12.398 -6.554 1.00 85.94 706 THR A C 1
ATOM 5563 O O . THR A 1 706 ? -19.090 11.707 -7.379 1.00 85.94 706 THR A O 1
ATOM 5566 N N . LYS A 1 707 ? -19.079 13.481 -6.010 1.00 86.38 707 LYS A N 1
ATOM 5567 C CA . LYS A 1 707 ? -20.433 13.939 -6.383 1.00 86.38 707 LYS A CA 1
ATOM 5568 C C . LYS A 1 707 ? -20.519 14.353 -7.851 1.00 86.38 707 LYS A C 1
ATOM 5570 O O . LYS A 1 707 ? -21.503 14.057 -8.524 1.00 86.38 707 LYS A O 1
ATOM 5575 N N . ALA A 1 708 ? -19.496 15.040 -8.360 1.00 87.69 708 ALA A N 1
ATOM 5576 C CA . ALA A 1 708 ? -19.423 15.411 -9.766 1.00 87.69 708 ALA A CA 1
ATOM 5577 C C . ALA A 1 708 ? -19.405 14.157 -10.654 1.00 87.69 708 ALA A C 1
ATOM 5579 O O . ALA A 1 708 ? -20.149 14.102 -11.632 1.00 87.69 708 ALA A O 1
ATOM 5580 N N . PHE A 1 709 ? -18.639 13.130 -10.273 1.00 90.50 709 PHE A N 1
ATOM 5581 C CA . PHE A 1 709 ? -18.621 11.830 -10.943 1.00 90.50 709 PHE A CA 1
ATOM 5582 C C . PHE A 1 709 ? -19.997 11.151 -10.921 1.00 90.50 709 PHE A C 1
ATOM 5584 O O . PHE A 1 709 ? -20.520 10.842 -11.991 1.00 90.50 709 PHE A O 1
ATOM 5591 N N . GLU A 1 710 ? -20.610 10.998 -9.742 1.00 88.12 710 GLU A N 1
ATOM 5592 C CA . GLU A 1 710 ? -21.955 10.422 -9.566 1.00 88.12 710 GLU A CA 1
ATOM 5593 C C . GLU A 1 710 ? -22.971 11.136 -10.474 1.00 88.12 710 GLU A C 1
ATOM 5595 O O . GLU A 1 710 ? -23.662 10.502 -11.271 1.00 88.12 710 GLU A O 1
ATOM 5600 N N . SER A 1 711 ? -22.962 12.475 -10.471 1.00 87.00 711 SER A N 1
ATOM 5601 C CA . SER A 1 711 ? -23.878 13.285 -11.280 1.00 87.00 711 SER A CA 1
ATOM 5602 C C . SER A 1 711 ? -23.695 13.109 -12.789 1.00 87.00 711 SER A C 1
ATOM 5604 O O . SER A 1 711 ? -24.658 13.244 -13.545 1.00 87.00 711 SER A O 1
ATOM 5606 N N . VAL A 1 712 ? -22.472 12.837 -13.255 1.00 87.00 712 VAL A N 1
ATOM 5607 C CA . VAL A 1 712 ? -22.212 12.570 -14.673 1.00 87.00 712 VAL A CA 1
ATOM 5608 C C . VAL A 1 712 ? -22.695 11.170 -15.021 1.00 87.00 712 VAL A C 1
ATOM 5610 O O . VAL A 1 712 ? -23.360 11.019 -16.036 1.00 87.00 712 VAL A O 1
ATOM 5613 N N . VAL A 1 713 ? -22.423 10.160 -14.194 1.00 87.94 713 VAL A N 1
ATOM 5614 C CA . VAL A 1 713 ? -22.863 8.785 -14.470 1.00 87.94 713 VAL A CA 1
ATOM 5615 C C . VAL A 1 713 ? -24.392 8.691 -14.494 1.00 87.94 713 VAL A C 1
ATOM 5617 O O . VAL A 1 713 ? -24.955 8.179 -15.458 1.00 87.94 713 VAL A O 1
ATOM 5620 N N . GLU A 1 714 ? -25.078 9.277 -13.513 1.00 84.81 714 GLU A N 1
ATOM 5621 C CA . GLU A 1 714 ? -26.544 9.249 -13.432 1.00 84.81 714 GLU A CA 1
ATOM 5622 C C . GLU A 1 714 ? -27.232 9.934 -14.623 1.00 84.81 714 GLU A C 1
ATOM 5624 O O . GLU A 1 714 ? -28.248 9.443 -15.117 1.00 84.81 714 GLU A O 1
ATOM 5629 N N . ARG A 1 715 ? -26.664 11.032 -15.147 1.00 83.88 715 ARG A N 1
ATOM 5630 C CA . ARG A 1 715 ? -27.217 11.761 -16.308 1.00 83.88 715 ARG A CA 1
ATOM 5631 C C . ARG A 1 715 ? -27.196 10.965 -17.612 1.00 83.88 715 ARG A C 1
ATOM 5633 O O . ARG A 1 715 ? -27.911 11.332 -18.542 1.00 83.88 715 ARG A O 1
ATOM 5640 N N . PHE A 1 716 ? -26.357 9.938 -17.714 1.00 80.81 716 PHE A N 1
ATOM 5641 C CA . PHE A 1 716 ? -26.191 9.151 -18.938 1.00 80.81 716 PHE A CA 1
ATOM 5642 C C . PHE A 1 716 ? -26.985 7.838 -18.937 1.0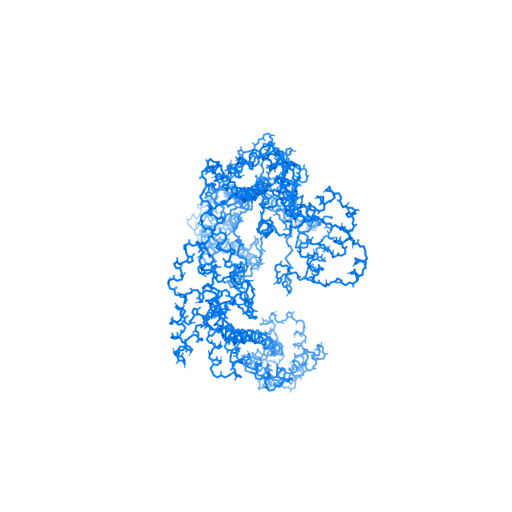0 80.81 716 PHE A C 1
ATOM 5644 O O . PHE A 1 716 ? -26.941 7.099 -19.924 1.00 80.81 716 PHE A O 1
ATOM 5651 N N . ASN A 1 717 ? -27.763 7.578 -17.885 1.00 80.75 717 ASN A N 1
ATOM 5652 C CA . ASN A 1 717 ? -28.688 6.454 -17.829 1.00 80.75 717 ASN A CA 1
ATOM 5653 C C . ASN A 1 717 ? -29.888 6.711 -18.772 1.00 80.75 717 ASN A C 1
ATOM 5655 O O . ASN A 1 717 ? -30.581 7.722 -18.649 1.00 80.75 717 ASN A O 1
ATOM 5659 N N . THR A 1 718 ? -30.115 5.841 -19.761 1.00 71.88 718 THR A N 1
ATOM 5660 C CA . THR A 1 718 ? -31.149 6.002 -20.809 1.00 71.88 718 THR A CA 1
ATOM 5661 C C . THR A 1 718 ? -31.831 4.667 -21.128 1.00 71.88 718 THR A C 1
ATOM 5663 O O . THR A 1 718 ? -31.377 3.618 -20.689 1.00 71.88 718 THR A O 1
ATOM 5666 N N . SER A 1 719 ? -32.895 4.663 -21.942 1.00 64.62 719 SER A N 1
ATOM 5667 C CA . SER A 1 719 ? -33.616 3.432 -22.329 1.00 64.62 719 SER A CA 1
ATOM 5668 C C . SER A 1 719 ? -32.750 2.364 -23.017 1.00 64.62 719 SER A C 1
ATOM 5670 O O . SER A 1 719 ? -33.114 1.191 -23.004 1.00 64.62 719 SER A O 1
ATOM 5672 N N . ASP A 1 720 ? -31.618 2.762 -23.610 1.00 67.88 720 ASP A N 1
ATOM 5673 C CA . ASP A 1 720 ? -30.702 1.877 -24.343 1.00 67.88 720 ASP A CA 1
ATOM 5674 C C . ASP A 1 720 ? -29.403 1.565 -23.566 1.00 67.88 720 ASP A C 1
ATOM 5676 O O . ASP A 1 720 ? -28.633 0.702 -23.992 1.00 67.88 720 ASP A O 1
ATOM 5680 N N . PHE A 1 721 ? -29.140 2.276 -22.456 1.00 78.94 721 PHE A N 1
ATOM 5681 C CA . PHE A 1 721 ? -27.886 2.221 -21.691 1.00 78.94 721 PHE A CA 1
ATOM 5682 C C . PHE A 1 721 ? -28.150 2.351 -20.205 1.00 78.94 721 PHE A C 1
ATOM 5684 O O . PHE A 1 721 ? -28.573 3.418 -19.759 1.00 78.94 721 PHE A O 1
ATOM 5691 N N . VAL A 1 722 ? -27.798 1.318 -19.448 1.00 85.25 722 VAL A N 1
ATOM 5692 C CA . VAL A 1 722 ? -27.790 1.397 -17.991 1.00 85.25 722 VAL A CA 1
ATOM 5693 C C . VAL A 1 722 ? -26.358 1.462 -17.501 1.00 85.25 722 VAL A C 1
ATOM 5695 O O . VAL A 1 722 ? -25.541 0.601 -17.819 1.00 85.25 722 VAL A O 1
ATOM 5698 N N . THR A 1 723 ? -26.041 2.509 -16.751 1.00 88.62 723 THR A N 1
ATOM 5699 C CA . THR A 1 723 ? -24.710 2.713 -16.183 1.00 88.62 723 THR A CA 1
ATOM 5700 C C . THR A 1 723 ? -24.724 2.402 -14.698 1.00 88.62 723 THR A C 1
ATOM 5702 O O . THR A 1 723 ? -25.499 2.990 -13.945 1.00 88.62 723 THR A O 1
ATOM 5705 N N . TYR A 1 724 ? -23.819 1.533 -14.273 1.00 89.75 724 TYR A N 1
ATOM 5706 C CA . TYR A 1 724 ? -23.523 1.273 -12.874 1.00 89.75 724 TYR A CA 1
ATOM 5707 C C . TYR A 1 724 ? -22.094 1.700 -12.570 1.00 89.75 724 TYR A C 1
ATOM 5709 O O . TYR A 1 724 ? -21.254 1.754 -13.463 1.00 89.75 724 TYR A O 1
ATOM 5717 N N . TYR A 1 725 ? -21.790 1.997 -11.315 1.00 91.06 725 TYR A N 1
ATOM 5718 C CA . TYR A 1 725 ? -20.450 2.411 -10.925 1.00 91.06 725 TYR A CA 1
ATOM 5719 C C . TYR A 1 725 ? -20.057 1.804 -9.592 1.00 91.06 725 TYR A C 1
ATOM 5721 O O . TYR A 1 725 ? -20.910 1.479 -8.774 1.00 91.06 725 TYR A O 1
ATOM 5729 N N . THR A 1 726 ? -18.759 1.645 -9.372 1.00 88.88 726 THR A N 1
ATOM 5730 C CA . THR A 1 726 ? -18.216 1.233 -8.082 1.00 88.88 726 THR A CA 1
ATOM 5731 C C . THR A 1 726 ? -16.763 1.676 -7.950 1.00 88.88 726 THR A C 1
ATOM 5733 O O . THR A 1 726 ? -16.033 1.779 -8.936 1.00 88.88 726 THR A O 1
ATOM 5736 N N . ALA A 1 727 ? -16.334 1.965 -6.729 1.00 86.06 727 ALA A N 1
ATOM 5737 C CA . ALA A 1 727 ? -14.941 2.244 -6.402 1.00 86.06 727 ALA A CA 1
ATOM 5738 C C . ALA A 1 727 ? -14.738 2.055 -4.898 1.00 86.06 727 ALA A C 1
ATOM 5740 O O . ALA A 1 727 ? -15.659 2.323 -4.125 1.00 86.06 727 ALA A O 1
ATOM 5741 N N . GLY A 1 728 ? -13.528 1.675 -4.476 1.00 81.00 728 GLY A N 1
ATOM 5742 C CA . GLY A 1 728 ? -13.180 1.574 -3.051 1.00 81.00 728 GLY A CA 1
ATOM 5743 C C . GLY A 1 728 ? -13.541 2.842 -2.256 1.00 81.00 728 GLY A C 1
ATOM 5744 O O . GLY A 1 728 ? -14.303 2.738 -1.298 1.00 81.00 728 GLY A O 1
ATOM 5745 N N . PRO A 1 729 ? -13.109 4.041 -2.695 1.00 79.94 729 PRO A N 1
ATOM 5746 C CA . PRO A 1 729 ? -13.472 5.310 -2.054 1.00 79.94 729 PRO A CA 1
ATOM 5747 C C . PRO A 1 729 ? -14.980 5.575 -1.955 1.00 79.94 729 PRO A C 1
ATOM 5749 O O . PRO A 1 729 ? -15.461 6.042 -0.924 1.00 79.94 729 PRO A O 1
ATOM 5752 N N . ILE A 1 730 ? -15.747 5.252 -3.006 1.00 84.31 730 ILE A N 1
ATOM 5753 C CA . ILE A 1 730 ? -17.205 5.457 -3.024 1.00 84.31 730 ILE A CA 1
ATOM 5754 C C . ILE A 1 730 ? -17.880 4.510 -2.032 1.00 84.31 730 ILE A C 1
ATOM 5756 O O . ILE A 1 730 ? -18.723 4.944 -1.258 1.00 84.31 730 ILE A O 1
ATOM 5760 N N . ILE A 1 731 ? -17.478 3.236 -2.012 1.00 84.44 731 ILE A N 1
ATOM 5761 C CA . ILE A 1 731 ? -17.988 2.255 -1.049 1.00 84.44 731 ILE A CA 1
ATOM 5762 C C . ILE A 1 731 ? -17.694 2.721 0.381 1.00 84.44 731 ILE A C 1
ATOM 5764 O O . ILE A 1 731 ? -18.588 2.718 1.222 1.00 84.44 731 ILE A O 1
ATOM 5768 N N . SER A 1 732 ? -16.469 3.168 0.662 1.00 81.06 732 SER A N 1
ATOM 5769 C CA . SER A 1 732 ? -16.103 3.690 1.981 1.00 81.06 732 SER A CA 1
ATOM 5770 C C . SER A 1 732 ? -16.946 4.907 2.374 1.00 81.06 732 SER A C 1
ATOM 5772 O O . SER A 1 732 ? -17.441 4.963 3.498 1.00 81.06 732 SER A O 1
ATOM 5774 N N . LYS A 1 733 ? -17.170 5.853 1.451 1.00 83.25 733 LYS A N 1
ATOM 5775 C CA . LYS A 1 733 ? -18.049 7.020 1.647 1.00 83.25 733 LYS A CA 1
ATOM 5776 C C . LYS A 1 733 ? -19.503 6.610 1.905 1.00 83.25 733 LYS A C 1
ATOM 5778 O O . LYS A 1 733 ? -20.133 7.153 2.810 1.00 83.25 733 LYS A O 1
ATOM 5783 N N . ASP A 1 734 ? -20.033 5.656 1.143 1.00 84.81 734 ASP A N 1
ATOM 5784 C CA . ASP A 1 734 ? -21.390 5.127 1.312 1.00 84.81 734 ASP A CA 1
ATOM 5785 C C . ASP A 1 734 ? -21.564 4.496 2.699 1.00 84.81 734 ASP A C 1
ATOM 5787 O O . ASP A 1 734 ? -22.531 4.789 3.404 1.00 84.81 734 ASP A O 1
ATOM 5791 N N . LEU A 1 735 ? -20.597 3.679 3.128 1.00 84.00 735 LEU A N 1
ATOM 5792 C CA . LEU A 1 735 ? -20.597 3.055 4.451 1.00 84.00 735 LEU A CA 1
ATOM 5793 C C . LEU A 1 735 ? -20.493 4.096 5.568 1.00 84.00 735 LEU A C 1
ATOM 5795 O O . LEU A 1 735 ? -21.262 4.033 6.525 1.00 84.00 735 LEU A O 1
ATOM 5799 N N . GLN A 1 736 ? -19.623 5.098 5.419 1.00 84.50 736 GLN A N 1
ATOM 5800 C CA . GLN A 1 736 ? -19.557 6.244 6.330 1.00 84.50 736 GLN A CA 1
ATOM 5801 C C . GLN A 1 736 ? -20.904 6.971 6.426 1.00 84.50 736 GLN A C 1
ATOM 5803 O O . GLN A 1 736 ? -21.360 7.283 7.524 1.00 84.50 736 GLN A O 1
ATOM 5808 N N . GLY A 1 737 ? -21.573 7.205 5.294 1.00 85.25 737 GLY A N 1
ATOM 5809 C CA . GLY A 1 737 ? -22.889 7.839 5.241 1.00 85.25 737 GLY A CA 1
ATOM 5810 C C . GLY A 1 737 ? -23.983 7.017 5.927 1.00 85.25 737 GLY A C 1
ATOM 5811 O O . GLY A 1 737 ? -24.789 7.572 6.679 1.00 85.25 737 GLY A O 1
ATOM 5812 N N . ILE A 1 738 ? -23.998 5.696 5.718 1.00 85.44 738 ILE A N 1
ATOM 5813 C CA . ILE A 1 738 ? -24.928 4.769 6.382 1.00 85.44 738 ILE A CA 1
ATOM 5814 C C . ILE A 1 738 ? -24.709 4.790 7.894 1.00 85.44 738 ILE A C 1
ATOM 5816 O O . ILE A 1 738 ? -25.674 4.902 8.655 1.00 85.44 738 ILE A O 1
ATOM 5820 N N . VAL A 1 739 ? -23.454 4.718 8.334 1.00 85.44 739 VAL A N 1
ATOM 5821 C CA . VAL A 1 739 ? -23.100 4.739 9.755 1.00 85.44 739 VAL A CA 1
ATOM 5822 C C . VAL A 1 739 ? -23.474 6.078 10.386 1.00 85.44 739 VAL A C 1
ATOM 5824 O O . VAL A 1 739 ? -24.164 6.082 11.399 1.00 85.44 739 VAL A O 1
ATOM 5827 N N . ALA A 1 740 ? -23.148 7.207 9.754 1.00 86.38 740 ALA A N 1
ATOM 5828 C CA . ALA A 1 740 ? -23.512 8.537 10.246 1.00 86.38 740 ALA A CA 1
ATOM 5829 C C . ALA A 1 740 ? -25.036 8.755 10.297 1.00 86.38 740 ALA A C 1
ATOM 5831 O O . ALA A 1 740 ? -25.558 9.408 11.201 1.00 86.38 740 ALA A O 1
ATOM 5832 N N . THR A 1 741 ? -25.783 8.203 9.337 1.00 87.06 741 THR A N 1
ATOM 5833 C CA . THR A 1 741 ? -27.254 8.237 9.367 1.00 87.06 741 THR A CA 1
ATOM 5834 C C . THR A 1 741 ? -27.789 7.380 10.510 1.00 87.06 741 THR A C 1
ATOM 5836 O O . THR A 1 741 ? -28.678 7.813 11.242 1.00 87.06 741 THR A O 1
ATOM 5839 N N . SER A 1 742 ? -27.213 6.192 10.702 1.00 84.50 742 SER A N 1
ATOM 5840 C CA . SER A 1 742 ? -27.560 5.295 11.805 1.00 84.50 742 SER A CA 1
ATOM 5841 C C . SER A 1 742 ? -27.255 5.939 13.155 1.00 84.50 742 SER A C 1
ATOM 5843 O O . SER A 1 742 ? -28.077 5.854 14.055 1.00 84.50 742 SER A O 1
ATOM 5845 N N . GLU A 1 743 ? -26.145 6.663 13.288 1.00 86.75 743 GLU A N 1
ATOM 5846 C CA . GLU A 1 743 ? -25.778 7.429 14.484 1.00 86.75 743 GLU A CA 1
ATOM 5847 C C . GLU A 1 743 ? -26.831 8.489 14.834 1.00 86.75 743 GLU A C 1
ATOM 5849 O O . GLU A 1 743 ? -27.311 8.551 15.969 1.00 86.75 743 GLU A O 1
ATOM 5854 N N . ARG A 1 744 ? -27.248 9.276 13.830 1.00 88.31 744 ARG A N 1
ATOM 5855 C CA . ARG A 1 744 ? -28.262 10.337 13.965 1.00 88.31 744 ARG A CA 1
ATOM 5856 C C . ARG A 1 744 ? -29.636 9.817 14.379 1.00 88.31 744 ARG A C 1
ATOM 5858 O O . ARG A 1 744 ? -30.444 10.602 14.865 1.00 88.31 744 ARG A O 1
ATOM 5865 N N . VAL A 1 745 ? -29.912 8.530 14.182 1.00 89.62 745 VAL A N 1
ATOM 5866 C CA . VAL A 1 745 ? -31.175 7.896 14.584 1.00 89.62 745 VAL A CA 1
ATOM 5867 C C . VAL A 1 745 ? -31.006 7.116 15.888 1.00 89.62 745 VAL A C 1
ATOM 5869 O O . VAL A 1 745 ? -31.757 7.333 16.836 1.00 89.62 745 VAL A O 1
ATOM 5872 N N . ALA A 1 746 ? -30.013 6.233 15.966 1.00 88.62 746 ALA A N 1
ATOM 5873 C CA . ALA A 1 746 ? -29.837 5.288 17.061 1.00 88.62 746 ALA A CA 1
ATOM 5874 C C . ALA A 1 746 ? -29.498 5.974 18.389 1.00 88.62 746 ALA A C 1
ATOM 5876 O O . ALA A 1 746 ? -30.078 5.606 19.409 1.00 88.62 746 ALA A O 1
ATOM 5877 N N . ILE A 1 747 ? -28.619 6.987 18.396 1.00 89.88 747 ILE A N 1
ATOM 5878 C CA . ILE A 1 747 ? -28.240 7.674 19.641 1.00 89.88 747 ILE A CA 1
ATOM 5879 C C . ILE A 1 747 ? -29.433 8.451 20.223 1.00 89.88 747 ILE A C 1
ATOM 5881 O O . ILE A 1 747 ? -29.755 8.222 21.390 1.00 89.88 747 ILE A O 1
ATOM 5885 N N . PRO A 1 748 ? -30.155 9.310 19.469 1.00 91.94 748 PRO A N 1
ATOM 5886 C CA . PRO A 1 748 ? -31.334 9.989 20.006 1.00 91.94 748 PRO A CA 1
ATOM 5887 C C . PRO A 1 748 ? -32.446 9.030 20.432 1.00 91.94 748 PRO A C 1
ATOM 5889 O O . PRO A 1 748 ? -33.042 9.234 21.486 1.00 91.94 748 PRO A O 1
ATOM 5892 N N . VAL A 1 749 ? -32.713 7.969 19.661 1.00 93.75 749 VAL A N 1
ATOM 5893 C CA . VAL A 1 749 ? -33.710 6.951 20.038 1.00 93.75 749 VAL A CA 1
ATOM 5894 C C . VAL A 1 749 ? -33.302 6.247 21.330 1.00 93.75 749 VAL A C 1
ATOM 5896 O O . VAL A 1 749 ? -34.128 6.115 22.232 1.00 93.75 749 VAL A O 1
ATOM 5899 N N . GLY A 1 750 ? -32.033 5.852 21.457 1.00 91.56 750 GLY A N 1
ATOM 5900 C CA . GLY A 1 750 ? -31.488 5.258 22.675 1.00 91.56 750 GLY A CA 1
ATOM 5901 C C . GLY A 1 750 ? -31.582 6.201 23.874 1.00 91.56 750 GLY A C 1
ATOM 5902 O O . GLY A 1 750 ? -32.000 5.782 24.949 1.00 91.56 750 GLY A O 1
ATOM 5903 N N . LEU A 1 751 ? -31.267 7.485 23.691 1.00 92.94 751 LEU A N 1
ATOM 5904 C CA . LEU A 1 751 ? -31.387 8.514 24.726 1.00 92.94 751 LEU A CA 1
ATOM 5905 C C . LEU A 1 751 ? -32.836 8.713 25.172 1.00 92.94 751 LEU A C 1
ATOM 5907 O O . LEU A 1 751 ? -33.117 8.719 26.368 1.00 92.94 751 LEU A O 1
ATOM 5911 N N . ILE A 1 752 ? -33.771 8.832 24.227 1.00 94.44 752 ILE A N 1
ATOM 5912 C CA . ILE A 1 752 ? -35.203 8.943 24.528 1.00 94.44 752 ILE A CA 1
ATOM 5913 C C . ILE A 1 752 ? -35.671 7.696 25.278 1.00 94.44 752 ILE A C 1
ATOM 5915 O O . ILE A 1 752 ? -36.341 7.820 26.301 1.00 94.44 752 ILE A O 1
ATOM 5919 N N . ALA A 1 753 ? -35.288 6.502 24.820 1.00 93.00 753 ALA A N 1
ATOM 5920 C CA . ALA A 1 753 ? -35.613 5.253 25.496 1.00 93.00 753 ALA A CA 1
ATOM 5921 C C . ALA A 1 753 ? -35.041 5.220 26.921 1.00 93.00 753 ALA A C 1
ATOM 5923 O O . ALA A 1 753 ? -35.773 4.903 27.854 1.00 93.00 753 ALA A O 1
ATOM 5924 N N . ALA A 1 754 ? -33.782 5.619 27.119 1.00 92.94 754 ALA A N 1
ATOM 5925 C CA . ALA A 1 754 ? -33.149 5.688 28.432 1.00 92.94 754 ALA A CA 1
ATOM 5926 C C . ALA A 1 754 ? -33.876 6.659 29.375 1.00 92.94 754 ALA A C 1
ATOM 5928 O O . ALA A 1 754 ? -34.165 6.299 30.518 1.00 92.94 754 ALA A O 1
ATOM 5929 N N . VAL A 1 755 ? -34.231 7.856 28.896 1.00 94.56 755 VAL A N 1
ATOM 5930 C CA . VAL A 1 755 ? -35.011 8.849 29.652 1.00 94.56 755 VAL A CA 1
ATOM 5931 C C . VAL A 1 755 ? -36.389 8.291 30.005 1.00 94.56 755 VAL A C 1
ATOM 5933 O O . VAL A 1 755 ? -36.796 8.351 31.163 1.00 94.56 755 VAL A O 1
ATOM 5936 N N . VAL A 1 756 ? -37.108 7.702 29.046 1.00 94.56 756 VAL A N 1
ATOM 5937 C CA . VAL A 1 756 ? -38.449 7.143 29.275 1.00 94.56 756 VAL A CA 1
ATOM 5938 C C . VAL A 1 756 ? -38.396 5.981 30.265 1.00 94.56 756 VAL A C 1
ATOM 5940 O O . VAL A 1 756 ? -39.130 5.992 31.249 1.00 94.56 756 VAL A O 1
ATOM 5943 N N . ILE A 1 757 ? -37.511 5.004 30.055 1.00 92.44 757 ILE A N 1
ATOM 5944 C CA . ILE A 1 757 ? -37.381 3.819 30.913 1.00 92.44 757 ILE A CA 1
ATOM 5945 C C . ILE A 1 757 ? -36.975 4.232 32.327 1.00 92.44 757 ILE A C 1
ATOM 5947 O O . ILE A 1 757 ? -37.624 3.827 33.291 1.00 92.44 757 ILE A O 1
ATOM 5951 N N . THR A 1 758 ? -35.960 5.086 32.467 1.00 91.88 758 THR A N 1
ATOM 5952 C CA . THR A 1 758 ? -35.505 5.584 33.774 1.00 91.88 758 THR A CA 1
ATOM 5953 C C . THR A 1 758 ? -36.591 6.412 34.459 1.00 91.88 758 THR A C 1
ATOM 5955 O O . THR A 1 758 ? -36.840 6.256 35.656 1.00 91.88 758 THR A O 1
ATOM 5958 N N . GLY A 1 759 ? -37.278 7.269 33.704 1.00 91.44 759 GLY A N 1
ATOM 5959 C CA . GLY A 1 759 ? -38.371 8.096 34.202 1.00 91.44 759 GLY A CA 1
ATOM 5960 C C . GLY A 1 759 ? -39.553 7.270 34.695 1.00 91.44 759 GLY A C 1
ATOM 5961 O O . GLY A 1 759 ? -40.089 7.562 35.764 1.00 91.44 759 GLY A O 1
ATOM 5962 N N . VAL A 1 760 ? -39.917 6.204 33.976 1.00 90.38 760 VAL A N 1
ATOM 5963 C CA . VAL A 1 760 ? -40.952 5.244 34.389 1.00 90.38 760 VAL A CA 1
ATOM 5964 C C . VAL A 1 760 ? -40.490 4.434 35.600 1.00 90.38 760 VAL A C 1
ATOM 5966 O O . VAL A 1 760 ? -41.255 4.283 36.550 1.00 90.38 760 VAL A O 1
ATOM 5969 N N . PHE A 1 761 ? -39.241 3.964 35.611 1.00 88.25 761 PHE A N 1
ATOM 5970 C CA . PHE A 1 761 ? -38.677 3.177 36.708 1.00 88.25 761 PHE A CA 1
ATOM 5971 C C . PHE A 1 761 ? -38.656 3.959 38.030 1.00 88.25 761 PHE A C 1
ATOM 5973 O O . PHE A 1 761 ? -39.085 3.459 39.073 1.00 88.25 761 PHE A O 1
ATOM 5980 N N . PHE A 1 762 ? -38.209 5.218 37.998 1.00 88.88 762 PHE A N 1
ATOM 5981 C CA . PHE A 1 762 ? -38.167 6.072 39.185 1.00 88.88 762 PHE A CA 1
ATOM 5982 C C . PHE A 1 762 ? -39.460 6.855 39.441 1.00 88.88 762 PHE A C 1
ATOM 5984 O O . PHE A 1 762 ? -39.611 7.403 40.535 1.00 88.88 762 PHE A O 1
ATOM 5991 N N . LEU A 1 763 ? -40.403 6.871 38.490 1.00 89.12 763 LEU A N 1
ATOM 5992 C CA . LEU A 1 763 ? -41.603 7.721 38.494 1.00 89.12 763 LEU A CA 1
ATOM 5993 C C . LEU A 1 763 ? -41.252 9.206 38.703 1.00 89.12 763 LEU A C 1
ATOM 5995 O O . LEU A 1 763 ? -41.941 9.922 39.434 1.00 89.12 763 LEU A O 1
ATOM 5999 N N . SER A 1 764 ? -40.145 9.656 38.100 1.00 91.81 764 SER A N 1
ATOM 6000 C CA . SER A 1 764 ? -39.619 11.011 38.271 1.00 91.81 764 SER A CA 1
ATOM 6001 C C . SER A 1 764 ? -38.956 11.550 36.996 1.00 91.81 764 SER A C 1
ATOM 6003 O O . SER A 1 764 ? -38.059 10.896 36.459 1.00 91.81 764 SER A O 1
ATOM 6005 N N . PRO A 1 765 ? -39.329 12.764 36.537 1.00 90.19 765 PRO A N 1
ATOM 6006 C CA . PRO A 1 765 ? -38.703 13.397 35.377 1.00 90.19 765 PRO A CA 1
ATOM 6007 C C . PRO A 1 765 ? -37.268 13.864 35.654 1.00 90.19 765 PRO A C 1
ATOM 6009 O O . PRO A 1 765 ? -36.446 13.865 34.746 1.00 90.19 765 PRO A O 1
ATOM 6012 N N . ILE A 1 766 ? -36.932 14.229 36.897 1.00 92.69 766 ILE A N 1
ATOM 6013 C CA . ILE A 1 766 ? -35.570 14.666 37.248 1.00 92.69 766 ILE A CA 1
ATOM 6014 C C . ILE A 1 766 ? -34.625 13.462 37.212 1.00 92.69 766 ILE A C 1
ATOM 6016 O O . ILE A 1 766 ? -33.573 13.523 36.579 1.00 92.69 766 ILE A O 1
ATOM 6020 N N . ALA A 1 767 ? -35.032 12.341 37.816 1.00 91.69 767 ALA A N 1
ATOM 6021 C CA . ALA A 1 767 ? -34.274 11.094 37.754 1.00 91.69 767 ALA A CA 1
ATOM 6022 C C . ALA A 1 767 ? -34.066 10.596 36.313 1.00 91.69 767 ALA A C 1
ATOM 6024 O O . ALA A 1 767 ? -33.033 10.003 36.026 1.00 91.69 767 ALA A O 1
ATOM 6025 N N . ALA A 1 768 ? -35.010 10.862 35.406 1.00 93.31 768 ALA A N 1
ATOM 6026 C CA . ALA A 1 768 ? -34.920 10.468 34.002 1.00 93.31 768 ALA A CA 1
ATOM 6027 C C . ALA A 1 768 ? -33.749 11.131 33.252 1.00 93.31 768 ALA A C 1
ATOM 6029 O O . ALA A 1 768 ? -33.127 10.512 32.391 1.00 93.31 768 ALA A O 1
ATOM 6030 N N . VAL A 1 769 ? -33.443 12.391 33.577 1.00 94.50 769 VAL A N 1
ATOM 6031 C CA . VAL A 1 769 ? -32.434 13.190 32.861 1.00 94.50 769 VAL A CA 1
ATOM 6032 C C . VAL A 1 769 ? -31.023 12.956 33.403 1.00 94.50 769 VAL A C 1
ATOM 6034 O O . VAL A 1 769 ? -30.057 13.066 32.652 1.00 94.50 769 VAL A O 1
ATOM 6037 N N . ILE A 1 770 ? -30.879 12.597 34.684 1.00 95.62 770 ILE A N 1
ATOM 6038 C CA . ILE A 1 770 ? -29.565 12.463 35.334 1.00 95.62 770 ILE A CA 1
ATOM 6039 C C . ILE A 1 770 ? -28.640 11.468 34.607 1.00 95.62 770 ILE A C 1
ATOM 6041 O O . ILE A 1 770 ? -27.525 11.874 34.278 1.00 95.62 770 ILE A O 1
ATOM 6045 N N . PRO A 1 771 ? -29.047 10.223 34.280 1.00 94.69 771 PRO A N 1
ATOM 6046 C CA . PRO A 1 771 ? -28.160 9.297 33.574 1.00 94.69 771 PRO A CA 1
ATOM 6047 C C . PRO A 1 771 ? -27.746 9.794 32.188 1.00 94.69 771 PRO A C 1
ATOM 6049 O O . PRO A 1 771 ? -26.607 9.610 31.773 1.00 94.69 771 PRO A O 1
ATOM 6052 N N . THR A 1 772 ? -28.652 10.490 31.500 1.00 94.00 772 THR A N 1
ATOM 6053 C CA . THR A 1 772 ? -28.382 11.102 30.192 1.00 94.00 772 THR A CA 1
ATOM 6054 C C . THR A 1 772 ? -27.358 12.233 30.298 1.00 94.00 772 THR A C 1
ATOM 6056 O O . THR A 1 772 ? -26.478 12.359 29.449 1.00 94.00 772 THR A O 1
ATOM 6059 N N . LEU A 1 773 ? -27.428 13.038 31.361 1.00 95.12 773 LEU A N 1
ATOM 6060 C CA . LEU A 1 773 ? -26.444 14.084 31.641 1.00 95.12 773 LEU A CA 1
ATOM 6061 C C . LEU A 1 773 ? -25.063 13.485 31.949 1.00 95.12 773 LEU A C 1
ATOM 6063 O O . LEU A 1 773 ? -24.054 13.961 31.429 1.00 95.12 773 LEU A O 1
ATOM 6067 N N . VAL A 1 774 ? -25.020 12.429 32.770 1.00 96.50 774 VAL A N 1
ATOM 6068 C CA . VAL A 1 774 ? -23.779 11.706 33.093 1.00 96.50 774 VAL A CA 1
ATOM 6069 C C . VAL A 1 774 ? -23.176 11.095 31.830 1.00 96.50 774 VAL A C 1
ATOM 6071 O O . VAL A 1 774 ? -21.974 11.235 31.609 1.00 96.50 774 VAL A O 1
ATOM 6074 N N . PHE A 1 775 ? -23.998 10.495 30.965 1.00 96.06 775 PHE A N 1
ATOM 6075 C CA . PHE A 1 775 ? -23.583 10.018 29.647 1.00 96.06 775 PHE A CA 1
ATOM 6076 C C . PHE A 1 775 ? -22.985 11.149 28.802 1.00 96.06 775 PHE A C 1
ATOM 6078 O O . PHE A 1 775 ? -21.833 11.056 28.399 1.00 96.06 775 PHE A O 1
ATOM 6085 N N . ALA A 1 776 ? -23.701 12.255 28.589 1.00 95.44 776 ALA A N 1
ATOM 6086 C CA . ALA A 1 776 ? -23.219 13.341 27.735 1.00 95.44 776 ALA A CA 1
ATOM 6087 C C . ALA A 1 776 ? -21.856 13.900 28.197 1.00 95.44 776 ALA A C 1
ATOM 6089 O O . ALA A 1 776 ? -20.949 14.100 27.384 1.00 95.44 776 ALA A O 1
ATOM 6090 N N . LEU A 1 777 ? -21.682 14.106 29.508 1.00 97.00 777 LEU A N 1
ATOM 6091 C CA . LEU A 1 777 ? -20.437 14.631 30.077 1.00 97.00 777 LEU A CA 1
ATOM 6092 C C . LEU A 1 777 ? -19.294 13.610 30.036 1.00 97.00 777 LEU A C 1
ATOM 6094 O O . LEU A 1 777 ? -18.172 13.969 29.679 1.00 97.00 777 LEU A O 1
ATOM 6098 N N . SER A 1 778 ? -19.571 12.341 30.345 1.00 96.94 778 SER A N 1
ATOM 6099 C CA . SER A 1 778 ? -18.560 11.280 30.273 1.00 96.94 778 SER A CA 1
ATOM 6100 C C . SER A 1 778 ? -18.122 10.974 28.845 1.00 96.94 778 SER A C 1
ATOM 6102 O O . SER A 1 778 ? -16.932 10.774 28.623 1.00 96.94 778 SER A O 1
ATOM 6104 N N . MET A 1 779 ? -19.029 11.019 27.866 1.00 95.38 779 MET A N 1
ATOM 6105 C CA . MET A 1 779 ? -18.679 10.876 26.451 1.00 95.38 779 MET A CA 1
ATOM 6106 C C . MET A 1 779 ? -17.856 12.057 25.948 1.00 95.38 779 MET A C 1
ATOM 6108 O O . MET A 1 779 ? -16.898 11.852 25.211 1.00 95.38 779 MET A O 1
ATOM 6112 N N . THR A 1 780 ? -18.186 13.283 26.366 1.00 96.25 780 THR A N 1
ATOM 6113 C CA . THR A 1 780 ? -17.394 14.473 26.008 1.00 96.25 780 THR A CA 1
ATOM 6114 C C . THR A 1 780 ? -15.965 14.351 26.537 1.00 96.25 780 THR A C 1
ATOM 6116 O O . THR A 1 780 ? -15.010 14.578 25.796 1.00 96.25 780 THR A O 1
ATOM 6119 N N . LEU A 1 781 ? -15.809 13.932 27.797 1.00 97.19 781 LEU A N 1
ATOM 6120 C CA . LEU A 1 781 ? -14.499 13.668 28.391 1.00 97.19 781 LEU A CA 1
ATOM 6121 C C . LEU A 1 781 ? -13.773 12.525 27.665 1.00 97.19 781 LEU A C 1
ATOM 6123 O O . LEU A 1 781 ? -12.617 12.675 27.280 1.00 97.19 781 LEU A O 1
ATOM 6127 N N . GLY A 1 782 ? -14.469 11.411 27.436 1.00 96.12 782 GLY A N 1
ATOM 6128 C CA . GLY A 1 782 ? -13.928 10.213 26.806 1.00 96.12 782 GLY A CA 1
ATOM 6129 C C . GLY A 1 782 ? -13.449 10.455 25.379 1.00 96.12 782 GLY A C 1
ATOM 6130 O O . GLY A 1 782 ? -12.300 10.158 25.069 1.00 96.12 782 GLY A O 1
ATOM 6131 N N . PHE A 1 783 ? -14.276 11.055 24.520 1.00 94.94 783 PHE A N 1
ATOM 6132 C CA . PHE A 1 783 ? -13.866 11.412 23.159 1.00 94.94 783 PHE A CA 1
ATOM 6133 C C . PHE A 1 783 ? -12.770 12.485 23.139 1.00 94.94 783 PHE A C 1
ATOM 6135 O O . PHE A 1 783 ? -11.912 12.455 22.259 1.00 94.94 783 PHE A O 1
ATOM 6142 N N . GLY A 1 784 ? -12.743 13.395 24.119 1.00 95.69 784 GLY A N 1
ATOM 6143 C CA . GLY A 1 784 ? -11.634 14.334 24.300 1.00 95.69 784 GLY A CA 1
ATOM 6144 C C . GLY A 1 784 ? -10.306 13.627 24.593 1.00 95.69 784 GLY A C 1
ATOM 6145 O O . GLY A 1 784 ? -9.284 13.963 23.992 1.00 95.69 784 GLY A O 1
ATOM 6146 N N . LEU A 1 785 ? -10.323 12.606 25.457 1.00 95.44 785 LEU A N 1
ATOM 6147 C CA . LEU A 1 785 ? -9.156 11.761 25.732 1.00 95.44 785 LEU A CA 1
ATOM 6148 C C . LEU A 1 785 ? -8.760 10.921 24.518 1.00 95.44 785 LEU A C 1
ATOM 6150 O O . LEU A 1 785 ? -7.578 10.844 24.210 1.00 95.44 785 LEU A O 1
ATOM 6154 N N . VAL A 1 786 ? -9.725 10.350 23.799 1.00 94.06 786 VAL A N 1
ATOM 6155 C CA . VAL A 1 786 ? -9.483 9.628 22.539 1.00 94.06 786 VAL A CA 1
ATOM 6156 C C . VAL A 1 786 ? -8.795 10.534 21.519 1.00 94.06 786 VAL A C 1
ATOM 6158 O O . VAL A 1 786 ? -7.780 10.153 20.944 1.00 94.06 786 VAL A O 1
ATOM 6161 N N . TYR A 1 787 ? -9.285 11.760 21.328 1.00 93.50 787 TYR A N 1
ATOM 6162 C CA . TYR A 1 787 ? -8.663 12.721 20.419 1.00 93.50 787 TYR A CA 1
ATOM 6163 C C . TYR A 1 787 ? -7.232 13.091 20.843 1.00 93.50 787 TYR A C 1
ATOM 6165 O O . TYR A 1 787 ? -6.356 13.219 19.989 1.00 93.50 787 TYR A O 1
ATOM 6173 N N . LEU A 1 788 ? -6.968 13.240 22.146 1.00 94.25 788 LEU A N 1
ATOM 6174 C CA . LEU A 1 788 ? -5.619 13.507 22.651 1.00 94.25 788 LEU A CA 1
ATOM 6175 C C . LEU A 1 788 ? -4.683 12.302 22.494 1.00 94.25 788 LEU A C 1
ATOM 6177 O O . LEU A 1 788 ? -3.590 12.450 21.961 1.00 94.25 788 LEU A O 1
ATOM 6181 N N . VAL A 1 789 ? -5.089 11.122 22.951 1.00 91.88 789 VAL A N 1
ATOM 6182 C CA . VAL A 1 789 ? -4.226 9.935 22.982 1.00 91.88 789 VAL A CA 1
ATOM 6183 C C . VAL A 1 789 ? -4.059 9.358 21.580 1.00 91.88 789 VAL A C 1
ATOM 6185 O O . VAL A 1 789 ? -2.957 9.359 21.042 1.00 91.88 789 VAL A O 1
ATOM 6188 N N . ILE A 1 790 ? -5.153 8.958 20.940 1.00 89.12 790 ILE A N 1
ATOM 6189 C CA . ILE A 1 790 ? -5.109 8.285 19.636 1.00 89.12 790 ILE A CA 1
ATOM 6190 C C . ILE A 1 790 ? -4.826 9.308 18.530 1.00 89.12 790 ILE A C 1
ATOM 6192 O O . ILE A 1 790 ? -3.934 9.123 17.703 1.00 89.12 790 ILE A O 1
ATOM 6196 N N . GLY A 1 791 ? -5.541 10.437 18.547 1.00 87.44 791 GLY A N 1
ATOM 6197 C CA . GLY A 1 791 ? -5.445 11.440 17.483 1.00 87.44 791 GLY A CA 1
ATOM 6198 C C . GLY A 1 791 ? -4.172 12.294 17.510 1.00 87.44 791 GLY A C 1
ATOM 6199 O O . GLY A 1 791 ? -3.671 12.666 16.450 1.00 87.44 791 GLY A O 1
ATOM 6200 N N . ARG A 1 792 ? -3.642 12.644 18.693 1.00 90.75 792 ARG A N 1
ATOM 6201 C CA . ARG A 1 792 ? -2.480 13.551 18.821 1.00 90.75 792 ARG A CA 1
ATOM 6202 C C . ARG A 1 792 ? -1.189 12.876 19.265 1.00 90.75 792 ARG A C 1
ATOM 6204 O O . ARG A 1 792 ? -0.144 13.285 18.767 1.00 90.75 792 ARG A O 1
ATOM 6211 N N . ILE A 1 793 ? -1.234 11.913 20.186 1.00 88.75 793 ILE A N 1
ATOM 6212 C CA . ILE A 1 793 ? -0.024 11.242 20.689 1.00 88.75 793 ILE A CA 1
ATOM 6213 C C . ILE A 1 793 ? 0.387 10.104 19.748 1.00 88.75 793 ILE A C 1
ATOM 6215 O O . ILE A 1 793 ? 1.540 10.060 19.329 1.00 88.75 793 ILE A O 1
ATOM 6219 N N . GLU A 1 794 ? -0.539 9.217 19.381 1.00 84.75 794 GLU A N 1
ATOM 6220 C CA . GLU A 1 794 ? -0.241 8.067 18.512 1.00 84.75 794 GLU A CA 1
ATOM 6221 C C . GLU A 1 794 ? -0.267 8.407 17.016 1.00 84.75 794 GLU A C 1
ATOM 6223 O O . GLU A 1 794 ? 0.311 7.682 16.208 1.00 84.75 794 GLU A O 1
ATOM 6228 N N . GLY A 1 795 ? -0.923 9.507 16.633 1.00 82.94 795 GLY A N 1
ATOM 6229 C CA . GLY A 1 795 ? -1.069 9.908 15.230 1.00 82.94 795 GLY A CA 1
ATOM 6230 C C . GLY A 1 795 ? -1.924 8.938 14.408 1.00 82.94 795 GLY A C 1
ATOM 6231 O O . GLY A 1 795 ? -1.780 8.877 13.187 1.00 82.94 795 GLY A O 1
ATOM 6232 N N . GLN A 1 796 ? -2.796 8.173 15.068 1.00 81.31 796 GLN A N 1
ATOM 6233 C CA . GLN A 1 796 ? -3.677 7.198 14.436 1.00 81.31 796 GLN A CA 1
ATOM 6234 C C . GLN A 1 796 ? -5.067 7.789 14.171 1.00 81.31 796 GLN A C 1
ATOM 6236 O O . GLN A 1 796 ? -5.478 8.797 14.751 1.00 81.31 796 GLN A O 1
ATOM 6241 N N . THR A 1 797 ? -5.814 7.140 13.279 1.00 79.56 797 THR A N 1
ATOM 6242 C CA . THR A 1 797 ? -7.206 7.497 12.972 1.00 79.56 797 THR A CA 1
ATOM 6243 C C . THR A 1 797 ? -8.125 6.338 13.319 1.00 79.56 797 THR A C 1
ATOM 6245 O O . THR A 1 797 ? -7.747 5.181 13.159 1.00 79.56 797 THR A O 1
ATOM 6248 N N . LEU A 1 798 ? -9.325 6.654 13.801 1.00 80.31 798 LEU A N 1
ATOM 6249 C CA . LEU A 1 798 ? -10.348 5.655 14.093 1.00 80.31 798 LEU A CA 1
ATOM 6250 C C . LEU A 1 798 ? -11.094 5.255 12.824 1.00 80.31 798 LEU A C 1
ATOM 6252 O O . LEU A 1 798 ? -11.357 6.096 11.960 1.00 80.31 798 LEU A O 1
ATOM 6256 N N . SER A 1 799 ? -11.514 3.993 12.757 1.00 81.69 799 SER A N 1
ATOM 6257 C CA . SER A 1 799 ? -12.497 3.554 11.776 1.00 81.69 799 SER A CA 1
ATOM 6258 C C . SER A 1 799 ? -13.797 4.346 11.922 1.00 81.69 799 SER A C 1
ATOM 6260 O O . SER A 1 799 ? -14.206 4.760 13.009 1.00 81.69 799 SER A O 1
ATOM 6262 N N . TYR A 1 800 ? -14.496 4.531 10.805 1.00 77.56 800 TYR A N 1
ATOM 6263 C CA . TYR A 1 800 ? -15.749 5.281 10.762 1.00 77.56 800 TYR A CA 1
ATOM 6264 C C . TYR A 1 800 ? -16.895 4.615 11.541 1.00 77.56 800 TYR A C 1
ATOM 6266 O O . TYR A 1 800 ? -17.889 5.274 11.831 1.00 77.56 800 TYR A O 1
ATOM 6274 N N . ILE A 1 801 ? -16.772 3.328 11.886 1.00 79.56 801 ILE A N 1
ATOM 6275 C CA . ILE A 1 801 ? -17.761 2.579 12.682 1.00 79.56 801 ILE A CA 1
ATOM 6276 C C . ILE A 1 801 ? -17.572 2.828 14.187 1.00 79.56 801 ILE A C 1
ATOM 6278 O O . ILE A 1 801 ? -18.543 2.821 14.950 1.00 79.56 801 ILE A O 1
ATOM 6282 N N . SER A 1 802 ? -16.336 3.081 14.615 1.00 85.62 802 SER A N 1
ATOM 6283 C CA . SER A 1 802 ? -15.928 3.102 16.021 1.00 85.62 802 SER A CA 1
ATOM 6284 C C . SER A 1 802 ? -16.731 4.099 16.872 1.00 85.62 802 SER A C 1
ATOM 6286 O O . SER A 1 802 ? -17.249 3.679 17.908 1.00 85.62 802 SER A O 1
ATOM 6288 N N . PRO A 1 803 ? -16.951 5.370 16.463 1.00 86.31 803 PRO A N 1
ATOM 6289 C CA . PRO A 1 803 ? -17.674 6.345 17.286 1.00 86.31 803 PRO A CA 1
ATOM 6290 C C . PRO A 1 803 ? -19.099 5.919 17.657 1.00 86.31 803 PRO A C 1
ATOM 6292 O O . PRO A 1 803 ? -19.513 6.093 18.803 1.00 86.31 803 PRO A O 1
ATOM 6295 N N . VAL A 1 804 ? -19.835 5.311 16.719 1.00 85.88 804 VAL A N 1
ATOM 6296 C CA . VAL A 1 804 ? -21.221 4.868 16.947 1.00 85.88 804 VAL A CA 1
ATOM 6297 C C . VAL A 1 804 ? -21.269 3.708 17.935 1.00 85.88 804 VAL A C 1
ATOM 6299 O O . VAL A 1 804 ? -22.098 3.704 18.844 1.00 85.88 804 VAL A O 1
ATOM 6302 N N . VAL A 1 805 ? -20.360 2.740 17.788 1.00 86.81 805 VAL A N 1
ATOM 6303 C CA . VAL A 1 805 ? -20.254 1.585 18.693 1.00 86.81 805 VAL A CA 1
ATOM 6304 C C . VAL A 1 805 ? -19.889 2.045 20.104 1.00 86.81 805 VAL A C 1
ATOM 6306 O O . VAL A 1 805 ? -20.574 1.686 21.062 1.00 86.81 805 VAL A O 1
ATOM 6309 N N . ILE A 1 806 ? -18.868 2.897 20.221 1.00 90.25 806 ILE A N 1
ATOM 6310 C CA . ILE A 1 806 ? -18.424 3.492 21.486 1.00 90.25 806 ILE A CA 1
ATOM 6311 C C . ILE A 1 806 ? -19.582 4.257 22.155 1.00 90.25 806 ILE A C 1
ATOM 6313 O O . ILE A 1 806 ? -19.813 4.108 23.354 1.00 90.25 806 ILE A O 1
ATOM 6317 N N . ALA A 1 807 ? -20.352 5.042 21.393 1.00 89.69 807 ALA A N 1
ATOM 6318 C CA . ALA A 1 807 ? -21.468 5.826 21.918 1.00 89.69 807 ALA A CA 1
ATOM 6319 C C . ALA A 1 807 ? -22.652 4.982 22.397 1.00 89.69 807 ALA A C 1
ATOM 6321 O O . ALA A 1 807 ? -23.187 5.251 23.472 1.00 89.69 807 ALA A O 1
ATOM 6322 N N . LEU A 1 808 ? -23.052 3.955 21.645 1.00 89.50 808 LEU A N 1
ATOM 6323 C CA . LEU A 1 808 ? -24.149 3.072 22.049 1.00 89.50 808 LEU A CA 1
ATOM 6324 C C . LEU A 1 808 ? -23.794 2.256 23.298 1.00 89.50 808 LEU A C 1
ATOM 6326 O O . LEU A 1 808 ? -24.616 2.128 24.206 1.00 89.50 808 LEU A O 1
ATOM 6330 N N . LEU A 1 809 ? -22.561 1.752 23.375 1.00 90.19 809 LEU A N 1
ATOM 6331 C CA . LEU A 1 809 ? -22.078 1.017 24.544 1.00 90.19 809 LEU A CA 1
ATOM 6332 C C . LEU A 1 809 ? -21.900 1.943 25.750 1.00 90.19 809 LEU A C 1
ATOM 6334 O O . LEU A 1 809 ? -22.350 1.617 26.848 1.00 90.19 809 LEU A O 1
ATOM 6338 N N . GLY A 1 810 ? -21.321 3.127 25.540 1.00 92.56 810 GLY A N 1
ATOM 6339 C CA . GLY A 1 810 ? -21.191 4.157 26.567 1.00 92.56 810 GLY A CA 1
ATOM 6340 C C . GLY A 1 810 ? -22.542 4.592 27.134 1.00 92.56 810 GLY A C 1
ATOM 6341 O O . GLY A 1 810 ? -22.659 4.777 28.344 1.00 92.56 810 GLY A O 1
ATOM 6342 N N . LEU A 1 811 ? -23.579 4.686 26.292 1.00 93.50 811 LEU A N 1
ATOM 6343 C CA . LEU A 1 811 ? -24.940 5.012 26.721 1.00 93.50 811 LEU A CA 1
ATOM 6344 C C . LEU A 1 811 ? -25.490 3.941 27.659 1.00 93.50 811 LEU A C 1
ATOM 6346 O O . LEU A 1 811 ? -25.943 4.275 28.753 1.00 93.50 811 LEU A O 1
ATOM 6350 N N . GLY A 1 812 ? -25.394 2.667 27.269 1.00 92.44 812 GLY A N 1
ATOM 6351 C CA . GLY A 1 812 ? -25.804 1.544 28.114 1.00 92.44 812 GLY A CA 1
ATOM 6352 C C . GLY A 1 812 ? -25.098 1.571 29.470 1.00 92.44 812 GLY A C 1
ATOM 6353 O O . GLY A 1 812 ? -25.755 1.669 30.504 1.00 92.44 812 GLY A O 1
ATOM 6354 N N . LEU A 1 813 ? -23.764 1.624 29.468 1.00 94.38 813 LEU A N 1
ATOM 6355 C CA . LEU A 1 813 ? -22.954 1.615 30.691 1.00 94.38 813 LEU A CA 1
ATOM 6356 C C . LEU A 1 813 ? -23.253 2.809 31.608 1.00 94.38 813 LEU A C 1
ATOM 6358 O O . LEU A 1 813 ? -23.484 2.630 32.803 1.00 94.38 813 LEU A O 1
ATOM 6362 N N . ALA A 1 814 ? -23.294 4.028 31.062 1.00 95.44 814 ALA A N 1
ATOM 6363 C CA . ALA A 1 814 ? -23.586 5.225 31.845 1.00 95.44 814 ALA A CA 1
ATOM 6364 C C . ALA A 1 814 ? -24.989 5.164 32.464 1.00 95.44 814 ALA A C 1
ATOM 6366 O O . ALA A 1 814 ? -25.171 5.554 33.622 1.00 95.44 814 ALA A O 1
ATOM 6367 N N . THR A 1 815 ? -25.977 4.653 31.719 1.00 94.12 815 THR A N 1
ATOM 6368 C CA . THR A 1 815 ? -27.349 4.513 32.219 1.00 94.12 815 THR A CA 1
ATOM 6369 C C . THR A 1 815 ? -27.471 3.443 33.297 1.00 94.12 815 THR A C 1
ATOM 6371 O O . THR A 1 815 ? -27.971 3.752 34.379 1.00 94.12 815 THR A O 1
ATOM 6374 N N . ASP A 1 816 ? -26.935 2.243 33.076 1.00 94.12 816 ASP A N 1
ATOM 6375 C CA . ASP A 1 816 ? -27.007 1.128 34.023 1.00 94.12 816 ASP A CA 1
ATOM 6376 C C . ASP A 1 816 ? -26.307 1.461 35.341 1.00 94.12 816 ASP A C 1
ATOM 6378 O O . ASP A 1 816 ? -26.881 1.308 36.426 1.00 94.12 816 ASP A O 1
ATOM 6382 N N . TYR A 1 817 ? -25.086 1.993 35.263 1.00 95.75 817 TYR A N 1
ATOM 6383 C CA . TYR A 1 817 ? -24.325 2.375 36.448 1.00 95.75 817 TYR A CA 1
ATOM 6384 C C . TYR A 1 817 ? -25.010 3.507 37.216 1.00 95.75 817 TYR A C 1
ATOM 6386 O O . TYR A 1 817 ? -25.075 3.470 38.450 1.00 95.75 817 TYR A O 1
ATOM 6394 N N . SER A 1 818 ? -25.594 4.475 36.502 1.00 96.00 818 SER A N 1
ATOM 6395 C CA . SER A 1 818 ? -26.342 5.552 37.143 1.00 96.00 818 SER A CA 1
ATOM 6396 C C . SER A 1 818 ? -27.597 5.040 37.837 1.00 96.00 818 SER A C 1
ATOM 6398 O O . SER A 1 818 ? -27.831 5.378 38.996 1.00 96.00 818 SER A O 1
ATOM 6400 N N . VAL A 1 819 ? -28.383 4.184 37.178 1.00 94.62 819 VAL A N 1
ATOM 6401 C CA . VAL A 1 819 ? -29.610 3.612 37.745 1.00 94.62 819 VAL A CA 1
ATOM 6402 C C . VAL A 1 819 ? -29.300 2.765 38.980 1.00 94.62 819 VAL A C 1
ATOM 6404 O O . VAL A 1 819 ? -30.025 2.877 39.968 1.00 94.62 819 VAL A O 1
ATOM 6407 N N . LEU A 1 820 ? -28.219 1.976 38.987 1.00 94.31 820 LEU A N 1
ATOM 6408 C CA . LEU A 1 820 ? -27.810 1.185 40.156 1.00 94.31 820 LEU A CA 1
ATOM 6409 C C . LEU A 1 820 ? -27.490 2.067 41.370 1.00 94.31 820 LEU A C 1
ATOM 6411 O O . LEU A 1 820 ? -28.030 1.843 42.460 1.00 94.31 820 LEU A O 1
ATOM 6415 N N . ILE A 1 821 ? -26.664 3.101 41.181 1.00 96.00 821 ILE A N 1
ATOM 6416 C CA . ILE A 1 821 ? -26.300 4.037 42.254 1.00 96.00 821 ILE A CA 1
ATOM 6417 C C . ILE A 1 821 ? -27.525 4.836 42.707 1.00 96.00 821 ILE A C 1
ATOM 6419 O O . ILE A 1 821 ? -27.766 4.965 43.907 1.00 96.00 821 ILE A O 1
ATOM 6423 N N . MET A 1 822 ? -28.345 5.321 41.774 1.00 95.06 822 MET A N 1
ATOM 6424 C CA . MET A 1 822 ? -29.567 6.071 42.073 1.00 95.06 822 MET A CA 1
ATOM 6425 C C . MET A 1 822 ? -30.611 5.224 42.802 1.00 95.06 822 MET A C 1
ATOM 6427 O O . MET A 1 822 ? -31.255 5.708 43.732 1.00 95.06 822 MET A O 1
ATOM 6431 N N . ASN A 1 823 ? -30.779 3.958 42.422 1.00 92.31 823 ASN A N 1
ATOM 6432 C CA . ASN A 1 823 ? -31.693 3.044 43.097 1.00 92.31 823 ASN A CA 1
ATOM 6433 C C . ASN A 1 823 ? -31.247 2.809 44.541 1.00 92.31 823 ASN A C 1
ATOM 6435 O O . ASN A 1 823 ? -32.067 2.885 45.460 1.00 92.31 823 ASN A O 1
ATOM 6439 N N . ARG A 1 824 ? -29.941 2.613 44.764 1.00 93.31 824 ARG A N 1
ATOM 6440 C CA . ARG A 1 824 ? -29.416 2.492 46.125 1.00 93.31 824 ARG A CA 1
ATOM 6441 C C . ARG A 1 824 ? -29.570 3.788 46.917 1.00 93.31 824 ARG A C 1
ATOM 6443 O O . ARG A 1 824 ? -30.006 3.742 48.064 1.00 93.31 824 ARG A O 1
ATOM 6450 N N . PHE A 1 825 ? -29.334 4.931 46.281 1.00 94.56 825 PHE A N 1
ATOM 6451 C CA . PHE A 1 825 ? -29.539 6.245 46.886 1.00 94.56 825 PHE A CA 1
ATOM 6452 C C . PHE A 1 825 ? -30.975 6.429 47.345 1.00 94.56 825 PHE A C 1
ATOM 6454 O O . PHE A 1 825 ? -31.202 6.781 48.501 1.00 94.56 825 PHE A O 1
ATOM 6461 N N . ARG A 1 826 ? -31.949 6.075 46.502 1.00 91.62 826 ARG A N 1
ATOM 6462 C CA . ARG A 1 826 ? -33.371 6.123 46.852 1.00 91.62 826 ARG A CA 1
ATOM 6463 C C . ARG A 1 826 ? -33.712 5.261 48.068 1.00 91.62 826 ARG A C 1
ATOM 6465 O O . ARG A 1 826 ? -34.509 5.693 48.896 1.00 91.62 826 ARG A O 1
ATOM 6472 N N . GLN A 1 827 ? -33.130 4.065 48.177 1.00 89.56 827 GLN A N 1
ATOM 6473 C CA . GLN A 1 827 ? -33.351 3.160 49.313 1.00 89.56 827 GLN A CA 1
ATOM 6474 C C . GLN A 1 827 ? -32.788 3.725 50.620 1.00 89.56 827 GLN A C 1
ATOM 6476 O O . GLN A 1 827 ? -33.401 3.573 51.672 1.00 89.56 827 GLN A O 1
ATOM 6481 N N . GLU A 1 828 ? -31.637 4.390 50.552 1.00 91.81 828 GLU A N 1
ATOM 6482 C CA . GLU A 1 828 ? -30.934 4.900 51.730 1.00 91.81 828 GLU A CA 1
ATOM 6483 C C . GLU A 1 828 ? -31.366 6.326 52.118 1.00 91.81 828 GLU A C 1
ATOM 6485 O O . GLU A 1 828 ? -30.984 6.806 53.185 1.00 91.81 828 GLU A O 1
ATOM 6490 N N . LEU A 1 829 ? -32.211 6.998 51.318 1.00 90.00 829 LEU A N 1
ATOM 6491 C CA . LEU A 1 829 ? -32.711 8.357 51.589 1.00 90.00 829 LEU A CA 1
ATOM 6492 C C . LEU A 1 829 ? -33.372 8.510 52.968 1.00 90.00 829 LEU A C 1
ATOM 6494 O O . LEU A 1 829 ? -33.361 9.607 53.527 1.00 90.00 829 LEU A O 1
ATOM 6498 N N . SER A 1 830 ? -33.922 7.434 53.546 1.00 86.94 830 SER A N 1
ATOM 6499 C CA . SER A 1 830 ? -34.490 7.461 54.901 1.00 86.94 830 SER A CA 1
ATOM 6500 C C . SER A 1 830 ? -33.448 7.723 55.995 1.00 86.94 830 SER A C 1
ATOM 6502 O O . SER A 1 830 ? -33.821 8.139 57.087 1.00 86.94 830 SER A O 1
ATOM 6504 N N . LYS A 1 831 ? -32.157 7.496 55.719 1.00 88.44 831 LYS A N 1
ATOM 6505 C CA . LYS A 1 831 ? -31.035 7.727 56.645 1.00 88.44 831 LYS A CA 1
ATOM 6506 C C . LYS A 1 831 ? -30.450 9.145 56.549 1.00 88.44 831 LYS A C 1
ATOM 6508 O O . LYS A 1 831 ? -29.500 9.462 57.257 1.00 88.44 831 LYS A O 1
ATOM 6513 N N . GLY A 1 832 ? -31.026 10.006 55.704 1.00 89.69 832 GLY A N 1
ATOM 6514 C CA . GLY A 1 832 ? -30.568 11.375 55.453 1.00 89.69 832 GLY A CA 1
ATOM 6515 C C . GLY A 1 832 ? -29.696 11.487 54.199 1.00 89.69 832 GLY A C 1
ATOM 6516 O O . GLY A 1 832 ? -28.966 10.567 53.854 1.00 89.69 832 GLY A O 1
ATOM 6517 N N . GLU A 1 833 ? -29.766 12.625 53.503 1.00 90.19 833 GLU A N 1
ATOM 6518 C CA . GLU A 1 833 ? -29.211 12.789 52.144 1.00 90.19 833 GLU A CA 1
ATOM 6519 C C . GLU A 1 833 ? -27.694 12.551 52.072 1.00 90.19 833 GLU A C 1
ATOM 6521 O O . GLU A 1 833 ? -27.230 11.815 51.203 1.00 90.19 833 GLU A O 1
ATOM 6526 N N . LYS A 1 834 ? -26.921 13.106 53.017 1.00 91.25 834 LYS A N 1
ATOM 6527 C CA . LYS A 1 834 ? -25.458 12.921 53.062 1.00 91.25 834 LYS A CA 1
ATOM 6528 C C . LYS A 1 834 ? -25.066 11.458 53.275 1.00 91.25 834 LYS A C 1
ATOM 6530 O O . LYS A 1 834 ? -24.194 10.945 52.576 1.00 91.25 834 LYS A O 1
ATOM 6535 N N . GLU A 1 835 ? -25.725 10.784 54.216 1.00 93.31 835 GLU A N 1
ATOM 6536 C CA . GLU A 1 835 ? -25.437 9.379 54.514 1.00 93.31 835 GLU A CA 1
ATOM 6537 C C . GLU A 1 835 ? -25.942 8.462 53.391 1.00 93.31 835 GLU A C 1
ATOM 6539 O O . GLU A 1 835 ? -25.274 7.493 53.041 1.00 93.31 835 GLU A O 1
ATOM 6544 N N . ALA A 1 836 ? -27.054 8.813 52.739 1.00 93.19 836 ALA A N 1
ATOM 6545 C C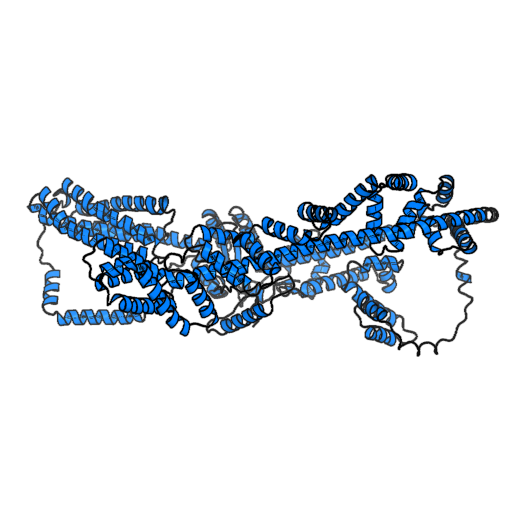A . ALA A 1 836 ? -27.571 8.095 51.582 1.00 93.19 836 ALA A CA 1
ATOM 6546 C C . ALA A 1 836 ? -26.584 8.109 50.406 1.00 93.19 836 ALA A C 1
ATOM 6548 O O . ALA A 1 836 ? -26.339 7.054 49.819 1.00 93.19 836 ALA A O 1
ATOM 6549 N N . VAL A 1 837 ? -25.971 9.257 50.077 1.00 95.25 837 VAL A N 1
ATOM 6550 C CA . VAL A 1 837 ? -24.926 9.318 49.033 1.00 95.25 837 VAL A CA 1
ATOM 6551 C C . VAL A 1 837 ? -23.739 8.436 49.420 1.00 95.25 837 VAL A C 1
ATOM 6553 O O . VAL A 1 837 ? -23.317 7.594 48.627 1.00 95.25 837 VAL A O 1
ATOM 6556 N N . ARG A 1 838 ? -23.242 8.565 50.658 1.00 95.44 838 ARG A N 1
ATOM 6557 C CA . ARG A 1 838 ? -22.101 7.784 51.160 1.00 95.44 838 ARG A CA 1
ATOM 6558 C C . ARG A 1 838 ? -22.353 6.276 51.086 1.00 95.44 838 ARG A C 1
ATOM 6560 O O . ARG A 1 838 ? -21.503 5.536 50.596 1.00 95.44 838 ARG A O 1
ATOM 6567 N N . LEU A 1 839 ? -23.516 5.816 51.547 1.00 94.31 839 LEU A N 1
ATOM 6568 C CA . LEU A 1 839 ? -23.891 4.401 51.517 1.00 94.31 839 LEU A CA 1
ATOM 6569 C C . LEU A 1 839 ? -24.103 3.893 50.088 1.00 94.31 839 LEU A C 1
ATOM 6571 O O . LEU A 1 839 ? -23.773 2.746 49.794 1.00 94.31 839 LEU A O 1
ATOM 6575 N N . SER A 1 840 ? -24.603 4.735 49.186 1.00 94.56 840 SER A N 1
ATOM 6576 C CA . SER A 1 840 ? -24.794 4.358 47.782 1.00 94.56 840 SER A CA 1
ATOM 6577 C C . SER A 1 840 ? -23.474 4.148 47.067 1.00 94.56 840 SER A C 1
ATOM 6579 O O . SER A 1 840 ? -23.307 3.134 46.400 1.00 94.56 840 SER A O 1
ATOM 6581 N N . VAL A 1 841 ? -22.508 5.047 47.267 1.00 94.69 841 VAL A N 1
ATOM 6582 C CA . VAL A 1 841 ? -21.154 4.875 46.725 1.00 94.69 841 VAL A CA 1
ATOM 6583 C C . VAL A 1 841 ? -20.466 3.668 47.362 1.00 94.69 841 VAL A C 1
ATOM 6585 O O . VAL A 1 841 ? -19.857 2.882 46.649 1.00 94.69 841 VAL A O 1
ATOM 6588 N N . ARG A 1 842 ? -20.615 3.458 48.678 1.00 93.31 842 ARG A N 1
ATOM 6589 C CA . ARG A 1 842 ? -20.003 2.309 49.362 1.00 93.31 842 ARG A CA 1
ATOM 6590 C C . ARG A 1 842 ? -20.471 0.967 48.798 1.00 93.31 842 ARG A C 1
ATOM 6592 O O . ARG A 1 842 ? -19.642 0.100 48.600 1.00 93.31 842 ARG A O 1
ATOM 6599 N N . TRP A 1 843 ? -21.772 0.791 48.565 1.00 91.62 843 TRP A N 1
ATOM 6600 C CA . TRP A 1 843 ? -22.319 -0.512 48.163 1.00 91.62 843 TRP A CA 1
ATOM 6601 C C . TRP A 1 843 ? -22.534 -0.630 46.654 1.00 91.62 843 TRP A C 1
ATOM 6603 O O . TRP A 1 843 ? -22.029 -1.551 46.020 1.00 91.62 843 TRP A O 1
ATOM 6613 N N . ALA A 1 844 ? -23.281 0.303 46.058 1.00 94.00 844 ALA A N 1
ATOM 6614 C CA . ALA A 1 844 ? -23.537 0.277 44.620 1.00 94.00 844 ALA A CA 1
ATOM 6615 C C . ALA A 1 844 ? -22.324 0.770 43.822 1.00 94.00 844 ALA A C 1
ATOM 6617 O O . ALA A 1 844 ? -22.057 0.239 42.750 1.00 94.00 844 ALA A O 1
ATOM 6618 N N . GLY A 1 845 ? -21.561 1.733 44.349 1.00 93.81 845 GLY A N 1
ATOM 6619 C CA . GLY A 1 845 ? -20.326 2.192 43.710 1.00 93.81 845 GLY A CA 1
ATOM 6620 C C . GLY A 1 845 ? -19.236 1.116 43.667 1.00 93.81 845 GLY A C 1
ATOM 6621 O O . GLY A 1 845 ? -18.559 1.013 42.653 1.00 93.81 845 GLY A O 1
ATOM 6622 N N . GLU A 1 846 ? -19.108 0.260 44.689 1.00 93.50 846 GLU A N 1
ATOM 6623 C CA . GLU A 1 846 ? -18.190 -0.896 44.657 1.00 93.50 846 GLU A CA 1
ATOM 6624 C C . GLU A 1 846 ? -18.585 -1.905 43.563 1.00 93.50 846 GLU A C 1
ATOM 6626 O O . GLU A 1 846 ? -17.741 -2.350 42.781 1.00 93.50 846 GLU A O 1
ATOM 6631 N N . ALA A 1 847 ? -19.882 -2.206 43.439 1.00 94.38 847 ALA A N 1
ATOM 6632 C CA . ALA A 1 847 ? -20.399 -3.058 42.366 1.00 94.38 847 ALA A CA 1
ATOM 6633 C C . ALA A 1 847 ? -20.177 -2.440 40.971 1.00 94.38 847 ALA A C 1
ATOM 6635 O O . ALA A 1 847 ? -19.781 -3.133 40.035 1.00 94.38 847 ALA A O 1
ATOM 6636 N N . VAL A 1 848 ? -20.380 -1.126 40.831 1.00 96.31 848 VAL A N 1
ATOM 6637 C CA . VAL A 1 848 ? -20.122 -0.392 39.583 1.00 96.31 848 VAL A CA 1
ATOM 6638 C C . VAL A 1 848 ? -18.629 -0.359 39.254 1.00 96.31 848 VAL A C 1
ATOM 6640 O O . VAL A 1 848 ? -18.265 -0.600 38.109 1.00 96.31 848 VAL A O 1
ATOM 6643 N N . PHE A 1 849 ? -17.754 -0.116 40.233 1.00 96.81 849 PHE A N 1
ATOM 6644 C CA . PHE A 1 849 ? -16.303 -0.099 40.034 1.00 96.81 849 PHE A CA 1
ATOM 6645 C C . PHE A 1 849 ? -15.784 -1.456 39.560 1.00 96.81 849 PHE A C 1
ATOM 6647 O O . PHE A 1 849 ? -15.075 -1.529 38.559 1.00 96.81 849 PHE A O 1
ATOM 6654 N N . THR A 1 850 ? -16.177 -2.533 40.241 1.00 95.19 850 THR A N 1
ATOM 6655 C CA . THR A 1 850 ? -15.764 -3.895 39.879 1.00 95.19 850 THR A CA 1
ATOM 6656 C C . THR A 1 850 ? -16.298 -4.302 38.506 1.00 95.19 850 THR A C 1
ATOM 6658 O O . THR A 1 850 ? -15.527 -4.796 37.687 1.00 95.19 850 THR A O 1
ATOM 6661 N N . SER A 1 851 ? -17.572 -4.024 38.203 1.00 93.75 851 SER A N 1
ATOM 6662 C CA . SER A 1 851 ? -18.146 -4.285 36.877 1.00 93.75 851 SER A CA 1
ATOM 6663 C C . SER A 1 851 ? -17.538 -3.418 35.770 1.00 93.75 851 SER A C 1
ATOM 6665 O O . SER A 1 851 ? -17.394 -3.892 34.650 1.00 93.75 851 SER A O 1
ATOM 6667 N N . GLY A 1 852 ? -17.210 -2.156 36.040 1.00 94.81 852 GLY A N 1
ATOM 6668 C CA . GLY A 1 852 ? -16.581 -1.274 35.059 1.00 94.81 852 GLY A CA 1
ATOM 6669 C C . GLY A 1 852 ? -15.144 -1.681 34.770 1.00 94.81 852 GLY A C 1
ATOM 6670 O O . GLY A 1 852 ? -14.725 -1.702 33.615 1.00 94.81 852 GLY A O 1
ATOM 6671 N N . LEU A 1 853 ? -14.401 -2.077 35.806 1.00 96.44 853 LEU A N 1
ATOM 6672 C CA . LEU A 1 853 ? -13.024 -2.535 35.665 1.00 96.44 853 LEU A CA 1
ATOM 6673 C C . LEU A 1 853 ? -12.932 -3.816 34.828 1.00 96.44 853 LEU A C 1
ATOM 6675 O O . LEU A 1 853 ? -12.018 -3.935 34.017 1.00 96.44 853 LEU A O 1
ATOM 6679 N N . THR A 1 854 ? -13.880 -4.752 34.959 1.00 96.12 854 THR A N 1
ATOM 6680 C CA . THR A 1 854 ? -13.900 -5.949 34.100 1.00 96.12 854 THR A CA 1
ATOM 6681 C C . THR A 1 854 ? -14.155 -5.599 32.634 1.00 96.12 854 THR A C 1
ATOM 6683 O O . THR A 1 854 ? -13.504 -6.175 31.764 1.00 96.12 854 THR A O 1
ATOM 6686 N N . VAL A 1 855 ? -15.021 -4.618 32.343 1.00 94.62 855 VAL A N 1
ATOM 6687 C CA . VAL A 1 855 ? -15.230 -4.119 30.972 1.00 94.62 855 VAL A CA 1
ATOM 6688 C C . VAL A 1 855 ? -13.962 -3.452 30.433 1.00 94.62 855 VAL A C 1
ATOM 6690 O O . VAL A 1 855 ? -13.540 -3.762 29.320 1.00 94.62 855 VAL A O 1
ATOM 6693 N N . VAL A 1 856 ? -13.298 -2.604 31.224 1.00 95.69 856 VAL A N 1
ATOM 6694 C CA . VAL A 1 856 ? -12.016 -1.988 30.839 1.00 95.69 856 VAL A CA 1
ATOM 6695 C C . VAL A 1 856 ? -10.970 -3.057 30.521 1.00 95.69 856 VAL A C 1
ATOM 6697 O O . VAL A 1 856 ? -10.380 -3.024 29.446 1.00 95.69 856 VAL A O 1
ATOM 6700 N N . LEU A 1 857 ? -10.788 -4.048 31.399 1.00 95.88 857 LEU A N 1
ATOM 6701 C CA . LEU A 1 857 ? -9.843 -5.146 31.175 1.00 95.88 857 LEU A CA 1
ATOM 6702 C C . LEU A 1 857 ? -10.196 -5.979 29.936 1.00 95.88 857 LEU A C 1
ATOM 6704 O O . LEU A 1 857 ? -9.292 -6.426 29.235 1.00 95.88 857 LEU A O 1
ATOM 6708 N N . SER A 1 858 ? -11.484 -6.157 29.629 1.00 93.25 858 SER A N 1
ATOM 6709 C CA . SER A 1 858 ? -11.908 -6.855 28.410 1.00 93.25 858 SER A CA 1
ATOM 6710 C C . SER A 1 858 ? -11.526 -6.096 27.134 1.00 93.25 858 SER A C 1
ATOM 6712 O O . SER A 1 858 ? -11.073 -6.719 26.177 1.00 93.25 858 SER A O 1
ATOM 6714 N N . TYR A 1 859 ? -11.616 -4.761 27.133 1.00 91.56 859 TYR A N 1
ATOM 6715 C CA . TYR A 1 859 ? -11.168 -3.949 25.999 1.00 91.56 859 TYR A CA 1
ATOM 6716 C C . TYR A 1 859 ? -9.647 -3.843 25.910 1.00 91.56 859 TYR A C 1
ATOM 6718 O O . TYR A 1 859 ? -9.124 -3.835 24.803 1.00 91.56 859 TYR A O 1
ATOM 6726 N N . VAL A 1 860 ? -8.931 -3.852 27.040 1.00 92.38 860 VAL A N 1
ATOM 6727 C CA . VAL A 1 860 ? -7.465 -3.996 27.041 1.00 92.38 860 VAL A CA 1
ATOM 6728 C C . VAL A 1 860 ? -7.063 -5.341 26.433 1.00 92.38 860 VAL A C 1
ATOM 6730 O O . VAL A 1 860 ? -6.162 -5.396 25.607 1.00 92.38 860 VAL A O 1
ATOM 6733 N N . ALA A 1 861 ? -7.747 -6.433 26.785 1.00 92.12 861 ALA A N 1
ATOM 6734 C CA . ALA A 1 861 ? -7.491 -7.738 26.176 1.00 92.12 861 ALA A CA 1
ATOM 6735 C C . ALA A 1 861 ? -7.803 -7.751 24.668 1.00 92.12 861 ALA A C 1
ATOM 6737 O O . ALA A 1 861 ? -7.075 -8.382 23.905 1.00 92.12 861 ALA A O 1
ATOM 6738 N N . LEU A 1 862 ? -8.854 -7.041 24.236 1.00 88.56 862 LEU A N 1
ATOM 6739 C CA . LEU A 1 862 ? -9.194 -6.879 22.819 1.00 88.56 862 LEU A CA 1
ATOM 6740 C C . LEU A 1 862 ? -8.120 -6.092 22.056 1.00 88.56 862 LEU A C 1
ATOM 6742 O O . LEU A 1 862 ? -7.744 -6.491 20.958 1.00 88.56 862 LEU A O 1
ATOM 6746 N N . ASP A 1 863 ? -7.614 -5.012 22.648 1.00 85.31 863 ASP A N 1
ATOM 6747 C CA . ASP A 1 863 ? -6.522 -4.205 22.100 1.00 85.31 863 ASP A CA 1
ATOM 6748 C C . ASP A 1 863 ? -5.237 -5.041 21.954 1.00 85.31 863 ASP A C 1
ATOM 6750 O O . ASP A 1 863 ? -4.660 -5.143 20.870 1.00 85.31 863 ASP A O 1
ATOM 6754 N N . LEU A 1 864 ? -4.876 -5.793 23.003 1.00 88.38 864 LEU A N 1
ATOM 6755 C CA . LEU A 1 864 ? -3.734 -6.716 23.005 1.00 88.38 864 LEU A CA 1
ATOM 6756 C C . LEU A 1 864 ? -3.868 -7.880 22.010 1.00 88.38 864 LEU A C 1
ATOM 6758 O O . LEU A 1 864 ? -2.857 -8.484 21.648 1.00 88.38 864 LEU A O 1
ATOM 6762 N N . ALA A 1 865 ? -5.076 -8.203 21.543 1.00 86.38 865 ALA A N 1
ATOM 6763 C CA . ALA A 1 865 ? -5.280 -9.234 20.528 1.00 86.38 865 ALA A CA 1
ATOM 6764 C C . ALA A 1 865 ? -4.831 -8.792 19.119 1.00 86.38 865 ALA A C 1
ATOM 6766 O O . ALA A 1 865 ? -4.723 -9.645 18.240 1.00 86.38 865 ALA A O 1
ATOM 6767 N N . HIS A 1 866 ? -4.563 -7.494 18.897 1.00 76.06 866 HIS A N 1
ATOM 6768 C CA . HIS A 1 866 ? -4.065 -6.921 17.635 1.00 76.06 866 HIS A CA 1
ATOM 6769 C C . HIS A 1 866 ? -4.858 -7.345 16.384 1.00 76.06 866 HIS A C 1
ATOM 6771 O O . HIS A 1 866 ? -4.304 -7.456 15.289 1.00 76.06 866 HIS A O 1
ATOM 6777 N N . ILE A 1 867 ? -6.164 -7.598 16.518 1.00 72.75 867 ILE A N 1
ATOM 6778 C CA . ILE A 1 867 ? -7.009 -7.934 15.369 1.00 72.75 867 ILE A CA 1
ATOM 6779 C C . ILE A 1 867 ? -7.283 -6.630 14.604 1.00 72.75 867 ILE A C 1
ATOM 6781 O O . ILE A 1 867 ? -7.983 -5.780 15.154 1.00 72.75 867 ILE A O 1
ATOM 6785 N N . PRO A 1 868 ? -6.822 -6.462 13.346 1.00 59.62 868 PRO A N 1
ATOM 6786 C CA . PRO A 1 868 ? -6.843 -5.165 12.653 1.00 59.62 868 PRO A CA 1
ATOM 6787 C C . PRO A 1 868 ? -8.228 -4.519 12.495 1.00 59.62 868 PRO A C 1
ATOM 6789 O O . PRO A 1 868 ? -8.326 -3.321 12.267 1.00 59.62 868 PRO A O 1
ATOM 6792 N N . LEU A 1 869 ? -9.302 -5.312 12.587 1.00 60.88 869 LEU A N 1
ATOM 6793 C CA . LEU A 1 869 ? -10.685 -4.835 12.500 1.00 60.88 869 LEU A CA 1
ATOM 6794 C C . LEU A 1 869 ? -11.229 -4.279 13.832 1.00 60.88 869 LEU A C 1
ATOM 6796 O O . LEU A 1 869 ? -12.238 -3.584 13.827 1.00 60.88 869 LEU A O 1
ATOM 6800 N N . PHE A 1 870 ? -10.614 -4.636 14.962 1.00 67.19 870 PHE A N 1
ATOM 6801 C CA . PHE A 1 870 ? -11.132 -4.347 16.305 1.00 67.19 870 PHE A CA 1
ATOM 6802 C C . PHE A 1 870 ? -10.129 -3.633 17.218 1.00 67.19 870 PHE A C 1
ATOM 6804 O O . PHE A 1 870 ? -10.528 -3.142 18.275 1.00 67.19 870 PHE A O 1
ATOM 6811 N N . SER A 1 871 ? -8.851 -3.572 16.836 1.00 65.06 871 SER A N 1
ATOM 6812 C CA . SER A 1 871 ? -7.797 -2.954 17.641 1.00 65.06 871 SER A CA 1
ATOM 6813 C C . SER A 1 871 ? -8.008 -1.448 17.819 1.00 65.06 871 SER A C 1
ATOM 6815 O O . SER A 1 871 ? -7.863 -0.940 18.922 1.00 65.06 871 SER A O 1
ATOM 6817 N N . ASP A 1 872 ? -8.457 -0.733 16.783 1.00 73.81 872 ASP A N 1
ATOM 6818 C CA . ASP A 1 872 ? -8.713 0.714 16.855 1.00 73.81 872 ASP A CA 1
ATOM 6819 C C . ASP A 1 872 ? -9.872 1.070 17.811 1.00 73.81 872 ASP A C 1
ATOM 6821 O O . ASP A 1 872 ? -9.877 2.125 18.448 1.00 73.81 872 ASP A O 1
ATOM 6825 N N . VAL A 1 873 ? -10.843 0.166 17.964 1.00 79.12 873 VAL A N 1
ATOM 6826 C CA . VAL A 1 873 ? -11.953 0.304 18.916 1.00 79.12 873 VAL A CA 1
ATOM 6827 C C . VAL A 1 873 ? -11.520 -0.031 20.350 1.00 79.12 873 VAL A C 1
ATOM 6829 O O . VAL A 1 873 ? -12.090 0.519 21.294 1.00 79.12 873 VAL A O 1
ATOM 6832 N N . GLY A 1 874 ? -10.530 -0.912 20.533 1.00 86.31 874 GLY A N 1
ATOM 6833 C CA . GLY A 1 874 ? -10.070 -1.411 21.833 1.00 86.31 874 GLY A CA 1
ATOM 6834 C C . GLY A 1 874 ? -9.618 -0.291 22.767 1.00 86.31 874 GLY A C 1
ATOM 6835 O O . GLY A 1 874 ? -10.299 0.011 23.754 1.00 86.31 874 GLY A O 1
ATOM 6836 N N . LEU A 1 875 ? -8.514 0.379 22.426 1.00 88.38 875 LEU A N 1
ATOM 6837 C CA . LEU A 1 875 ? -7.981 1.493 23.215 1.00 88.38 875 LEU A CA 1
ATOM 6838 C C . LEU A 1 875 ? -8.979 2.658 23.346 1.00 88.38 875 LEU A C 1
ATOM 6840 O O . LEU A 1 875 ? -9.126 3.244 24.423 1.00 88.38 875 LEU A O 1
ATOM 6844 N N . ALA A 1 876 ? -9.723 2.970 22.280 1.00 91.50 876 ALA A N 1
ATOM 6845 C CA . ALA A 1 876 ? -10.726 4.031 2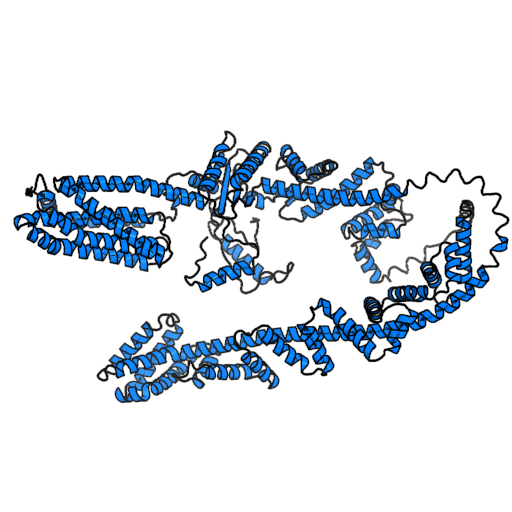2.313 1.00 91.50 876 ALA A CA 1
ATOM 6846 C C . ALA A 1 876 ? -11.840 3.739 23.334 1.00 91.50 876 ALA A C 1
ATOM 6848 O O . ALA A 1 876 ? -12.205 4.610 24.129 1.00 91.50 876 ALA A O 1
ATOM 6849 N N . ASN A 1 877 ? -12.334 2.498 23.373 1.00 91.50 877 ASN A N 1
ATOM 6850 C CA . ASN A 1 877 ? -13.300 2.060 24.374 1.00 91.50 877 ASN A CA 1
ATOM 6851 C C . ASN A 1 877 ? -12.714 2.064 25.784 1.00 91.50 877 ASN A C 1
ATOM 6853 O O . ASN A 1 877 ? -13.417 2.460 26.709 1.00 91.50 877 ASN A O 1
ATOM 6857 N N . VAL A 1 878 ? -11.447 1.681 25.980 1.00 94.12 878 VAL A N 1
ATOM 6858 C CA . VAL A 1 878 ? -10.797 1.768 27.301 1.00 94.12 878 VAL A CA 1
ATOM 6859 C C . VAL A 1 878 ? -10.883 3.193 27.849 1.00 94.12 878 VAL A C 1
ATOM 6861 O O . VAL A 1 878 ? -11.306 3.383 28.992 1.00 94.12 878 VAL A O 1
ATOM 6864 N N . LEU A 1 879 ? -10.551 4.200 27.037 1.00 95.00 879 LEU A N 1
ATOM 6865 C CA . LEU A 1 879 ? -10.581 5.609 27.444 1.00 95.00 879 LEU A CA 1
ATOM 6866 C C . LEU A 1 879 ? -12.005 6.105 27.731 1.00 95.00 879 LEU A C 1
ATOM 6868 O O . LEU A 1 879 ? -12.246 6.765 28.750 1.00 95.00 879 LEU A O 1
ATOM 6872 N N . VAL A 1 880 ? -12.964 5.769 26.866 1.00 95.81 880 VAL A N 1
ATOM 6873 C CA . VAL A 1 880 ? -14.357 6.209 27.027 1.00 95.81 880 VAL A CA 1
ATOM 6874 C C . VAL A 1 880 ? -15.031 5.516 28.206 1.00 95.81 880 VAL A C 1
ATOM 6876 O O . VAL A 1 880 ? -15.616 6.191 29.051 1.00 95.81 880 VAL A O 1
ATOM 6879 N N . VAL A 1 881 ? -14.900 4.197 28.337 1.00 95.44 881 VAL A N 1
ATOM 6880 C CA . VAL A 1 881 ? -15.478 3.439 29.456 1.00 95.44 881 VAL A CA 1
ATOM 6881 C C . VAL A 1 881 ? -14.857 3.865 30.784 1.00 95.44 881 VAL A C 1
ATOM 6883 O O . VAL A 1 881 ? -15.581 4.046 31.762 1.00 95.44 881 VAL A O 1
ATOM 6886 N N . SER A 1 882 ? -13.544 4.109 30.826 1.00 97.12 882 SER A N 1
ATOM 6887 C CA . SER A 1 882 ? -12.893 4.657 32.022 1.00 97.12 882 SER A CA 1
ATOM 6888 C C . SER A 1 882 ? -13.459 6.031 32.385 1.00 97.12 882 SER A C 1
ATOM 6890 O O . SER A 1 882 ? -13.702 6.306 33.558 1.00 97.12 882 SER A O 1
ATOM 6892 N N . SER A 1 883 ? -13.752 6.874 31.391 1.00 97.81 883 SER A N 1
ATOM 6893 C CA . SER A 1 883 ? -14.396 8.178 31.604 1.00 97.81 883 SER A CA 1
ATOM 6894 C C . SER A 1 883 ? -15.828 8.039 32.131 1.00 97.81 883 SER A C 1
ATOM 6896 O O . SER A 1 883 ? -16.209 8.747 33.064 1.00 97.81 883 SER A O 1
ATOM 6898 N N . VAL A 1 884 ? -16.609 7.088 31.604 1.00 97.56 884 VAL A N 1
ATOM 6899 C CA . VAL A 1 884 ? -17.947 6.741 32.119 1.00 97.56 884 VAL A CA 1
ATOM 6900 C C . VAL A 1 884 ? -17.867 6.293 33.575 1.00 97.56 884 VAL A C 1
ATOM 6902 O O . VAL A 1 884 ? -18.638 6.777 34.409 1.00 97.56 884 VAL A O 1
ATOM 6905 N N . LEU A 1 885 ? -16.916 5.420 33.906 1.00 97.25 885 LEU A N 1
ATOM 6906 C CA . LEU A 1 885 ? -16.713 4.927 35.264 1.00 97.25 885 LEU A CA 1
ATOM 6907 C C . LEU A 1 885 ? -16.338 6.064 36.222 1.00 97.25 885 LEU A C 1
ATOM 6909 O O . LEU A 1 885 ? -16.948 6.211 37.283 1.00 97.25 885 LEU A O 1
ATOM 6913 N N . LEU A 1 886 ? -15.390 6.913 35.814 1.00 97.56 886 LEU A N 1
ATOM 6914 C CA . LEU A 1 886 ? -14.960 8.085 36.573 1.00 97.56 886 LEU A CA 1
ATOM 6915 C C . LEU A 1 886 ? -16.131 9.029 36.844 1.00 97.56 886 LEU A C 1
ATOM 6917 O O . LEU A 1 886 ? -16.386 9.361 38.002 1.00 97.56 886 LEU A O 1
ATOM 6921 N N . CYS A 1 887 ? -16.885 9.429 35.819 1.00 97.81 887 CYS A N 1
ATOM 6922 C CA . CYS A 1 887 ? -18.040 10.310 35.987 1.00 97.81 887 CYS A CA 1
ATOM 6923 C C . CYS A 1 887 ? -19.132 9.666 36.851 1.00 97.81 887 CYS A C 1
ATOM 6925 O O . CYS A 1 887 ? -19.715 10.326 37.710 1.00 97.81 887 CYS A O 1
ATOM 6927 N N . THR A 1 888 ? -19.393 8.372 36.694 1.00 96.81 888 THR A N 1
ATOM 6928 C CA . THR A 1 888 ? -20.452 7.709 37.466 1.00 96.81 888 THR A CA 1
ATOM 6929 C C . THR A 1 888 ? -20.093 7.565 38.949 1.00 96.81 888 THR A C 1
ATOM 6931 O O . THR A 1 888 ? -20.971 7.631 39.804 1.00 96.81 888 THR A O 1
ATOM 6934 N N . LEU A 1 889 ? -18.809 7.436 39.289 1.00 96.31 889 LEU A N 1
ATOM 6935 C CA . LEU A 1 889 ? -18.353 7.348 40.681 1.00 96.31 889 LEU A CA 1
ATOM 6936 C C . LEU A 1 889 ? -18.079 8.712 41.334 1.00 96.31 889 LEU A C 1
ATOM 6938 O O . LEU A 1 889 ? -17.941 8.780 42.554 1.00 96.31 889 LEU A O 1
ATOM 6942 N N . THR A 1 890 ? -18.020 9.798 40.557 1.00 96.31 890 THR A N 1
ATOM 6943 C CA . THR A 1 890 ? -17.691 11.144 41.064 1.00 96.31 890 THR A CA 1
ATOM 6944 C C . THR A 1 890 ? -18.804 12.156 40.796 1.00 96.31 890 THR A C 1
ATOM 6946 O O . THR A 1 890 ? -19.460 12.633 41.725 1.00 96.31 890 THR A O 1
ATOM 6949 N N . LEU A 1 891 ? -19.062 12.449 39.522 1.00 96.94 891 LEU A N 1
ATOM 6950 C CA . LEU A 1 891 ? -20.043 13.425 39.062 1.00 96.94 891 LEU A CA 1
ATOM 6951 C C . LEU A 1 891 ? -21.464 13.046 39.489 1.00 96.94 891 LEU A C 1
ATOM 6953 O O . LEU A 1 891 ? -22.194 13.900 39.990 1.00 96.94 891 LEU A O 1
ATOM 6957 N N . LEU A 1 892 ? -21.863 11.781 39.338 1.00 97.38 892 LEU A N 1
ATOM 6958 C CA . LEU A 1 892 ? -23.207 11.356 39.730 1.00 97.38 892 LEU A CA 1
ATOM 6959 C C . LEU A 1 892 ? -23.450 11.524 41.245 1.00 97.38 892 LEU A C 1
ATOM 6961 O O . LEU A 1 892 ? -24.421 12.195 41.596 1.00 97.38 892 LEU A O 1
ATOM 6965 N N . PRO A 1 893 ? -22.602 11.010 42.161 1.00 96.06 893 PRO A N 1
ATOM 6966 C CA . PRO A 1 893 ? -22.737 11.281 43.592 1.00 96.06 893 PRO A CA 1
ATOM 6967 C C . PRO A 1 893 ? -22.783 12.772 43.937 1.00 96.06 893 PRO A C 1
ATOM 6969 O O . PRO A 1 893 ? -23.553 13.158 44.815 1.00 96.06 893 PRO A O 1
ATOM 6972 N N . ALA A 1 894 ? -22.024 13.617 43.231 1.00 96.50 894 ALA A N 1
ATOM 6973 C CA . ALA A 1 894 ? -22.078 15.067 43.412 1.00 96.50 894 ALA A CA 1
ATOM 6974 C C . ALA A 1 894 ? -23.448 15.648 43.016 1.00 96.50 894 ALA A C 1
ATOM 6976 O O . ALA A 1 894 ? -24.032 16.422 43.776 1.00 96.50 894 ALA A O 1
ATOM 6977 N N . ILE A 1 895 ? -24.012 15.225 41.878 1.00 96.25 895 ILE A N 1
ATOM 6978 C CA . ILE A 1 895 ? -25.366 15.612 41.448 1.00 96.25 895 ILE A CA 1
ATOM 6979 C C . ILE A 1 895 ? -26.412 15.151 42.474 1.00 96.25 895 ILE A C 1
ATOM 6981 O O . ILE A 1 895 ? -27.297 15.924 42.848 1.00 96.25 895 ILE A O 1
ATOM 6985 N N . LEU A 1 896 ? -26.303 13.914 42.968 1.00 95.62 896 LEU A N 1
ATOM 6986 C CA . LEU A 1 896 ? -27.218 13.368 43.976 1.00 95.62 896 LEU A CA 1
ATOM 6987 C C . LEU A 1 896 ? -27.112 14.106 45.315 1.00 95.62 896 LEU A C 1
ATOM 6989 O O . LEU A 1 896 ? -28.137 14.351 45.948 1.00 95.62 896 LEU A O 1
ATOM 6993 N N . ALA A 1 897 ? -25.909 14.511 45.726 1.00 94.81 897 ALA A N 1
ATOM 6994 C CA . ALA A 1 897 ? -25.698 15.309 46.932 1.00 94.81 897 ALA A CA 1
ATOM 6995 C C . ALA A 1 897 ? -26.301 16.720 46.815 1.00 94.81 897 ALA A C 1
ATOM 6997 O O . ALA A 1 897 ? -26.831 17.234 47.797 1.00 94.81 897 ALA A O 1
ATOM 6998 N N . LEU A 1 898 ? -26.246 17.333 45.626 1.00 95.00 898 LEU A N 1
ATOM 6999 C CA . LEU A 1 898 ? -26.805 18.666 45.368 1.00 95.00 898 LEU A CA 1
ATOM 7000 C C . LEU A 1 898 ? -28.337 18.660 45.277 1.00 95.00 898 LEU A C 1
ATOM 7002 O O . LEU A 1 898 ? -28.996 19.563 45.791 1.00 95.00 898 LEU A O 1
ATOM 7006 N N . LEU A 1 899 ? -28.913 17.663 44.601 1.00 92.88 899 LEU A N 1
ATOM 7007 C CA . LEU A 1 899 ? -30.359 17.581 44.373 1.00 92.88 899 LEU A CA 1
ATOM 7008 C C . LEU A 1 899 ? -31.104 16.871 45.514 1.00 92.88 899 LEU A C 1
ATOM 7010 O O . LEU A 1 899 ? -32.301 17.112 45.709 1.00 92.88 899 LEU A O 1
ATOM 7014 N N . GLY A 1 900 ? -30.424 16.007 46.269 1.00 90.56 900 GLY A N 1
ATOM 7015 C CA . GLY A 1 900 ? -30.976 15.300 47.420 1.00 90.56 900 GLY A CA 1
ATOM 7016 C C . GLY A 1 900 ? -32.264 14.548 47.081 1.00 90.56 900 GLY A C 1
ATOM 7017 O O . GLY A 1 900 ? -32.399 13.904 46.037 1.00 90.56 900 GLY A O 1
ATOM 7018 N N . LYS A 1 901 ? -33.279 14.683 47.935 1.00 88.44 901 LYS A N 1
ATOM 7019 C CA . LYS A 1 901 ? -34.608 14.082 47.717 1.00 88.44 901 LYS A CA 1
ATOM 7020 C C . LYS A 1 901 ? -35.354 14.604 46.480 1.00 88.44 901 LYS A C 1
ATOM 7022 O O . LYS A 1 901 ? -36.298 13.950 46.035 1.00 88.44 901 LYS A O 1
ATOM 7027 N N . ARG A 1 902 ? -34.966 15.761 45.919 1.00 90.25 902 ARG A N 1
ATOM 7028 C CA . ARG A 1 902 ? -35.633 16.352 44.740 1.00 90.25 902 ARG A CA 1
ATOM 7029 C C . ARG A 1 902 ? -35.434 15.503 43.487 1.00 90.25 902 ARG A C 1
ATOM 7031 O O . ARG A 1 902 ? -36.281 15.558 42.605 1.00 90.25 902 ARG A O 1
ATOM 7038 N N . VAL A 1 903 ? -34.389 14.668 43.449 1.00 91.56 903 VAL A N 1
ATOM 7039 C CA . VAL A 1 903 ? -34.123 13.717 42.355 1.00 91.56 903 VAL A CA 1
ATOM 7040 C C . VAL A 1 903 ? -35.334 12.838 42.043 1.00 91.56 903 VAL A C 1
ATOM 7042 O O . VAL A 1 903 ? -35.570 12.543 40.880 1.00 91.56 903 VAL A O 1
ATOM 7045 N N . PHE A 1 904 ? -36.116 12.452 43.058 1.00 91.62 904 PHE A N 1
ATOM 7046 C CA . PHE A 1 904 ? -37.268 11.554 42.910 1.00 91.62 904 PHE A CA 1
ATOM 7047 C C . PHE A 1 904 ? -38.620 12.272 43.029 1.00 91.62 904 PHE A C 1
ATOM 7049 O O . PHE A 1 904 ? -39.639 11.636 43.296 1.00 91.62 904 PHE A O 1
ATOM 7056 N N . TRP A 1 905 ? -38.667 13.598 42.867 1.00 87.31 905 TRP A N 1
ATOM 7057 C CA . TRP A 1 905 ? -39.943 14.317 42.817 1.00 87.31 905 TRP A CA 1
ATOM 7058 C C . TRP A 1 905 ? -40.738 13.888 41.567 1.00 87.31 905 TRP A C 1
ATOM 7060 O O . TRP A 1 905 ? -40.124 13.769 40.504 1.00 87.31 905 TRP A O 1
ATOM 7070 N N . PRO A 1 906 ? -42.065 13.648 41.639 1.00 80.38 906 PRO A N 1
ATOM 7071 C CA . PRO A 1 906 ? -42.969 13.852 42.780 1.00 80.38 906 PRO A CA 1
ATOM 7072 C C . PRO A 1 906 ? -43.108 12.657 43.743 1.00 80.38 906 PRO A C 1
ATOM 7074 O O . PRO A 1 906 ? -43.629 12.827 44.845 1.00 80.38 906 PRO A O 1
ATOM 7077 N N . LYS A 1 907 ? -42.654 11.451 43.378 1.00 74.19 907 LYS A N 1
ATOM 7078 C CA . LYS A 1 907 ? -42.815 10.234 44.196 1.00 74.19 907 LYS A CA 1
ATOM 7079 C C . LYS A 1 907 ? -41.492 9.762 44.806 1.00 74.19 907 LYS A C 1
ATOM 7081 O O . LYS A 1 907 ? -40.815 8.885 44.272 1.00 74.19 907 LYS A O 1
ATOM 7086 N N . SER A 1 908 ? -41.154 10.271 45.989 1.00 65.50 908 SER A N 1
ATOM 7087 C CA . SER A 1 908 ? -39.906 9.908 46.681 1.00 65.50 908 SER A CA 1
ATOM 7088 C C . SER A 1 908 ? -39.936 8.543 47.384 1.00 65.50 908 SER A C 1
ATOM 7090 O O . SER A 1 908 ? -38.889 7.911 47.512 1.00 65.50 908 SER A O 1
ATOM 7092 N N . LYS A 1 909 ? -41.111 8.048 47.802 1.00 66.19 909 LYS A N 1
ATOM 7093 C CA . LYS A 1 909 ? -41.248 6.772 48.528 1.00 66.19 909 LYS A CA 1
ATOM 7094 C C . LYS A 1 909 ? -41.308 5.569 47.581 1.00 66.19 909 LYS A C 1
ATOM 7096 O O . LYS A 1 909 ? -42.021 5.596 46.582 1.00 66.19 909 LYS A O 1
ATOM 7101 N N . ILE A 1 910 ? -40.575 4.512 47.930 1.00 67.44 910 ILE A N 1
ATOM 7102 C CA . ILE A 1 910 ? -40.622 3.208 47.260 1.00 67.44 910 ILE A CA 1
ATOM 7103 C C . ILE A 1 910 ? -41.866 2.463 47.768 1.00 67.44 910 ILE A C 1
ATOM 7105 O O . ILE A 1 910 ? -41.969 2.177 48.959 1.00 67.44 910 ILE A O 1
ATOM 7109 N N . GLU A 1 911 ? -42.821 2.162 46.885 1.00 62.56 911 GLU A N 1
ATOM 7110 C CA . GLU A 1 911 ? -43.914 1.232 47.191 1.00 62.56 911 GLU A CA 1
ATOM 7111 C C . GLU A 1 911 ? -43.413 -0.207 47.021 1.00 62.56 911 GLU A C 1
ATOM 7113 O O . GLU A 1 911 ? -43.035 -0.616 45.921 1.00 62.56 911 GLU A O 1
ATOM 7118 N N . ASN A 1 912 ? -43.434 -0.993 48.099 1.00 58.88 912 ASN A N 1
ATOM 7119 C CA . ASN A 1 912 ? -43.143 -2.426 48.055 1.00 58.88 912 ASN A CA 1
ATOM 7120 C C . ASN A 1 912 ? -44.310 -3.173 47.390 1.00 58.88 912 ASN A C 1
ATOM 7122 O O . ASN A 1 912 ? -45.171 -3.730 48.068 1.00 58.88 912 ASN A O 1
ATOM 7126 N N . LYS A 1 913 ? -44.365 -3.177 46.055 1.00 59.28 913 LYS A N 1
ATOM 7127 C CA . LYS A 1 913 ? -45.294 -4.044 45.319 1.00 59.28 913 LYS A CA 1
ATOM 7128 C C . LYS A 1 913 ? -44.781 -5.490 45.31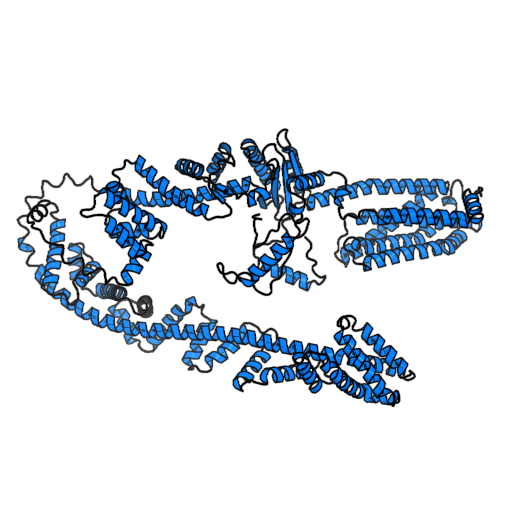1 1.00 59.28 913 LYS A C 1
ATOM 7130 O O . LYS A 1 913 ? -43.572 -5.699 45.181 1.00 59.28 913 LYS A O 1
ATOM 7135 N N . PRO A 1 914 ? -45.668 -6.499 45.422 1.00 58.75 914 PRO A N 1
ATOM 7136 C CA . PRO A 1 914 ? -45.276 -7.896 45.288 1.00 58.75 914 PRO A CA 1
ATOM 7137 C C . PRO A 1 914 ? -44.645 -8.112 43.908 1.00 58.75 914 PRO A C 1
ATOM 7139 O O . PRO A 1 914 ? -45.256 -7.873 42.869 1.00 58.75 914 PRO A O 1
ATOM 7142 N N . SER A 1 915 ? -43.379 -8.521 43.909 1.00 72.06 915 SER A N 1
ATOM 7143 C CA . SER A 1 915 ? -42.582 -8.657 42.696 1.00 72.06 915 SER A CA 1
ATOM 7144 C C . SER A 1 915 ? -42.980 -9.920 41.932 1.00 72.06 915 SER A C 1
ATOM 7146 O O . SER A 1 915 ? -42.885 -11.026 42.470 1.00 72.06 915 SER A O 1
ATOM 7148 N N . VAL A 1 916 ? -43.370 -9.781 40.661 1.00 78.38 916 VAL A N 1
ATOM 7149 C CA . VAL A 1 916 ? -43.573 -10.917 39.739 1.00 78.38 916 VAL A CA 1
ATOM 7150 C C . VAL A 1 916 ? -42.313 -11.791 39.675 1.00 78.38 916 VAL A C 1
ATOM 7152 O O . VAL A 1 916 ? -42.418 -13.018 39.688 1.00 78.38 916 VAL A O 1
ATOM 7155 N N . LEU A 1 917 ? -41.121 -11.180 39.737 1.00 80.19 917 LEU A N 1
ATOM 7156 C CA . LEU A 1 917 ? -39.848 -11.906 39.801 1.00 80.19 917 LEU A CA 1
ATOM 7157 C C . LEU A 1 917 ? -39.774 -12.823 41.024 1.00 80.19 917 LEU A C 1
ATOM 7159 O O . LEU A 1 917 ? -39.297 -13.939 40.892 1.00 80.19 917 LEU A O 1
ATOM 7163 N N . SER A 1 918 ? -40.312 -12.433 42.186 1.00 82.31 918 SER A N 1
ATOM 7164 C CA . SER A 1 918 ? -40.311 -13.311 43.370 1.00 82.31 918 SER A CA 1
ATOM 7165 C C . SER A 1 918 ? -41.109 -14.602 43.148 1.00 82.31 918 SER A C 1
ATOM 7167 O O . SER A 1 918 ? -40.738 -15.655 43.664 1.00 82.31 918 SER A O 1
ATOM 7169 N N . SER A 1 919 ? -42.171 -14.547 42.339 1.00 83.38 919 SER A N 1
ATOM 7170 C CA . SER A 1 919 ? -42.961 -15.725 41.969 1.00 83.38 919 SER A CA 1
ATOM 7171 C C . SER A 1 919 ? -42.220 -16.602 40.958 1.00 83.38 919 SER A C 1
ATOM 7173 O O . SER A 1 919 ? -42.223 -17.824 41.096 1.00 83.38 919 SER A O 1
ATOM 7175 N N . ILE A 1 920 ? -41.521 -15.990 39.994 1.00 86.25 920 ILE A N 1
ATOM 7176 C CA . ILE A 1 920 ? -40.656 -16.697 39.037 1.00 86.25 920 ILE A CA 1
ATOM 7177 C C . ILE A 1 920 ? -39.508 -17.394 39.776 1.00 86.25 920 ILE A C 1
ATOM 7179 O O . ILE A 1 920 ? -39.298 -18.588 39.581 1.00 86.25 920 ILE A O 1
ATOM 7183 N N . THR A 1 921 ? -38.820 -16.698 40.684 1.00 86.94 921 THR A N 1
ATOM 7184 C CA . THR A 1 921 ? -37.719 -17.256 41.478 1.00 86.94 921 THR A CA 1
ATOM 7185 C C . THR A 1 921 ? -38.198 -18.395 42.374 1.00 86.94 921 THR A C 1
ATOM 7187 O O . THR A 1 921 ? -37.574 -19.452 42.393 1.00 86.94 921 THR A O 1
ATOM 7190 N N . LYS A 1 922 ? -39.346 -18.253 43.056 1.00 88.38 922 LYS A N 1
ATOM 7191 C CA . LYS A 1 922 ? -39.954 -19.355 43.830 1.00 88.38 922 LYS A CA 1
ATOM 7192 C C . LYS A 1 922 ? -40.263 -20.570 42.951 1.00 88.38 922 LYS A C 1
ATOM 7194 O O . LYS A 1 922 ? -40.019 -21.708 43.355 1.00 88.38 922 LYS A O 1
ATOM 7199 N N . LYS A 1 923 ? -40.774 -20.346 41.738 1.00 85.81 923 LYS A N 1
ATOM 7200 C CA . LYS A 1 923 ? -41.071 -21.423 40.785 1.00 85.81 923 LYS A CA 1
ATOM 7201 C C . LYS A 1 923 ? -39.799 -22.090 40.245 1.00 85.81 923 LYS A C 1
ATOM 7203 O O . LYS A 1 923 ? -39.772 -23.308 40.101 1.00 85.81 923 LYS A O 1
ATOM 7208 N N . ALA A 1 924 ? -38.735 -21.321 40.020 1.00 89.50 924 ALA A N 1
ATOM 7209 C CA . ALA A 1 924 ? -37.441 -21.840 39.590 1.00 89.50 924 ALA A CA 1
ATOM 7210 C C . ALA A 1 924 ? -36.744 -22.660 40.689 1.00 89.50 924 ALA A C 1
ATOM 7212 O O . ALA A 1 924 ? -36.267 -23.760 40.424 1.00 89.50 924 ALA A O 1
ATOM 7213 N N . ILE A 1 925 ? -36.759 -22.172 41.936 1.00 92.88 925 ILE A N 1
ATOM 7214 C CA . ILE A 1 925 ? -36.186 -22.869 43.102 1.00 92.88 925 ILE A CA 1
ATOM 7215 C C . ILE A 1 925 ? -36.961 -24.149 43.432 1.00 92.88 925 ILE A C 1
ATOM 7217 O O . ILE A 1 925 ? -36.361 -25.125 43.869 1.00 92.88 925 ILE A O 1
ATOM 7221 N N . SER A 1 926 ? -38.280 -24.171 43.214 1.00 93.69 926 SER A N 1
ATOM 7222 C CA . SER A 1 926 ? -39.087 -25.381 43.434 1.00 93.69 926 SER A CA 1
ATOM 7223 C C . SER A 1 926 ? -38.879 -26.459 42.366 1.00 93.69 926 SER A C 1
ATOM 7225 O O . SER A 1 926 ? -39.171 -27.620 42.631 1.00 93.69 926 SER A O 1
ATOM 7227 N N . HIS A 1 927 ? -38.345 -26.112 41.187 1.00 93.19 927 HIS A N 1
ATOM 7228 C CA . HIS A 1 927 ? -38.134 -27.051 40.077 1.00 93.19 927 HIS A CA 1
ATOM 7229 C C . HIS A 1 927 ? -36.735 -26.916 39.435 1.00 93.19 927 HIS A C 1
ATOM 7231 O O . HIS A 1 927 ? -36.627 -26.752 38.216 1.00 93.19 927 HIS A O 1
ATOM 7237 N N . PRO A 1 928 ? -35.635 -27.026 40.206 1.00 93.12 928 PRO A N 1
ATOM 7238 C CA . PRO A 1 928 ? -34.299 -26.664 39.734 1.00 93.12 928 PRO A CA 1
ATOM 7239 C C . PRO A 1 928 ? -33.801 -27.592 38.620 1.00 93.12 928 PRO A C 1
ATOM 7241 O O . PRO A 1 928 ? -33.201 -27.128 37.657 1.00 93.12 928 PRO A O 1
ATOM 7244 N N . LYS A 1 929 ? -34.102 -28.897 38.698 1.00 93.75 929 LYS A N 1
ATOM 7245 C CA . LYS A 1 929 ? -33.710 -29.881 37.674 1.00 93.75 929 LYS A CA 1
ATOM 7246 C C . LYS A 1 929 ? -34.428 -29.651 36.345 1.00 93.75 929 LYS A C 1
ATOM 7248 O O . LYS A 1 929 ? -33.798 -29.738 35.300 1.00 93.75 929 LYS A O 1
ATOM 7253 N N . SER A 1 930 ? -35.720 -29.327 36.383 1.00 90.94 930 SER A N 1
ATOM 7254 C CA . SER A 1 930 ? -36.510 -29.058 35.177 1.00 90.94 930 SER A CA 1
ATOM 7255 C C . SER A 1 930 ? -36.076 -27.758 34.508 1.00 90.94 930 SER A C 1
ATOM 7257 O O . SER A 1 930 ? -35.957 -27.713 33.289 1.00 90.94 930 SER A O 1
ATOM 7259 N N . VAL A 1 931 ? -35.789 -26.716 35.298 1.00 92.81 931 VAL A N 1
ATOM 7260 C CA . VAL A 1 931 ? -35.276 -25.438 34.781 1.00 92.81 931 VAL A CA 1
ATOM 7261 C C . VAL A 1 931 ? -33.871 -25.600 34.208 1.00 92.81 931 VAL A C 1
ATOM 7263 O O . VAL A 1 931 ? -33.616 -25.129 33.104 1.00 92.81 931 VAL A O 1
ATOM 7266 N N . LEU A 1 932 ? -32.976 -26.304 34.908 1.00 93.38 932 LEU A N 1
ATOM 7267 C CA . LEU A 1 932 ? -31.631 -26.586 34.407 1.00 93.38 932 LEU A CA 1
ATOM 7268 C C . LEU A 1 932 ? -31.681 -27.441 33.137 1.00 93.38 932 LEU A C 1
ATOM 7270 O O . LEU A 1 932 ? -31.017 -27.110 32.163 1.00 93.38 932 LEU A O 1
ATOM 7274 N N . GLY A 1 933 ? -32.500 -28.494 33.121 1.00 95.75 933 GLY A N 1
ATOM 7275 C CA . GLY A 1 933 ? -32.698 -29.345 31.950 1.00 95.75 933 GLY A CA 1
ATOM 7276 C C . GLY A 1 933 ? -33.239 -28.565 30.754 1.00 95.75 933 GLY A C 1
ATOM 7277 O O . GLY A 1 933 ? -32.712 -28.703 29.656 1.00 95.75 933 GLY A O 1
ATOM 7278 N N . ALA A 1 934 ? -34.225 -27.689 30.969 1.00 93.56 934 ALA A N 1
ATOM 7279 C CA . ALA A 1 934 ? -34.754 -26.810 29.929 1.00 93.56 934 ALA A CA 1
ATOM 7280 C C . ALA A 1 934 ? -33.697 -25.825 29.405 1.00 93.56 934 ALA A C 1
ATOM 7282 O O . ALA A 1 934 ? -33.554 -25.689 28.195 1.00 93.56 934 ALA A O 1
ATOM 7283 N N . LEU A 1 935 ? -32.923 -25.174 30.282 1.00 94.25 935 LEU A N 1
ATOM 7284 C CA . LEU A 1 935 ? -31.856 -24.257 29.868 1.00 94.25 935 LEU A CA 1
ATOM 7285 C C . LEU A 1 935 ? -30.740 -24.983 29.117 1.00 94.25 935 LEU A C 1
ATOM 7287 O O . LEU A 1 935 ? -30.309 -24.501 28.080 1.00 94.25 935 LEU A O 1
ATOM 7291 N N . VAL A 1 936 ? -30.302 -26.152 29.588 1.00 96.56 936 VAL A N 1
ATOM 7292 C CA . VAL A 1 936 ? -29.297 -26.968 28.890 1.00 96.56 936 VAL A CA 1
ATOM 7293 C C . VAL A 1 936 ? -29.829 -27.435 27.539 1.00 96.56 936 VAL A C 1
ATOM 7295 O O . VAL A 1 936 ? -29.105 -27.348 26.555 1.00 96.56 936 VAL A O 1
ATOM 7298 N N . ALA A 1 937 ? -31.087 -27.872 27.458 1.00 95.88 937 ALA A N 1
ATOM 7299 C CA . ALA A 1 937 ? -31.703 -28.275 26.198 1.00 95.88 937 ALA A CA 1
ATOM 7300 C C . ALA A 1 937 ? -31.786 -27.108 25.207 1.00 95.88 937 ALA A C 1
ATOM 7302 O O . ALA A 1 937 ? -31.417 -27.275 24.049 1.00 95.88 937 ALA A O 1
ATOM 7303 N N . VAL A 1 938 ? -32.205 -25.921 25.660 1.00 96.81 938 VAL A N 1
ATOM 7304 C CA . VAL A 1 938 ? -32.230 -24.710 24.827 1.00 96.81 938 VAL A CA 1
ATOM 7305 C C . VAL A 1 938 ? -30.817 -24.337 24.382 1.00 96.81 938 VAL A C 1
ATOM 7307 O O . VAL A 1 938 ? -30.618 -24.112 23.195 1.00 96.81 938 VAL A O 1
ATOM 7310 N N . THR A 1 939 ? -29.832 -24.333 25.282 1.00 96.38 939 THR A N 1
ATOM 7311 C CA . THR A 1 939 ? -28.435 -24.012 24.952 1.00 96.38 939 THR A CA 1
ATOM 7312 C C . THR A 1 939 ? -27.816 -25.027 23.995 1.00 96.38 939 THR A C 1
ATOM 7314 O O . THR A 1 939 ? -27.107 -24.638 23.078 1.00 96.38 939 THR A O 1
ATOM 7317 N N . LEU A 1 940 ? -28.084 -26.326 24.159 1.00 95.56 940 LEU A N 1
ATOM 7318 C CA . LEU A 1 940 ? -27.622 -27.353 23.221 1.00 95.56 940 LEU A CA 1
ATOM 7319 C C . LEU A 1 940 ? -28.294 -27.188 21.858 1.00 95.56 940 LEU A C 1
ATOM 7321 O O . LEU A 1 940 ? -27.625 -27.274 20.833 1.00 95.56 940 LEU A O 1
ATOM 7325 N N . LEU A 1 941 ? -29.596 -26.898 21.836 1.00 95.19 941 LEU A N 1
ATOM 7326 C CA . LEU A 1 941 ? -30.337 -26.667 20.602 1.00 95.19 941 LEU A CA 1
ATOM 7327 C C . LEU A 1 941 ? -29.824 -25.421 19.864 1.00 95.19 941 LEU A C 1
ATOM 7329 O O . LEU A 1 941 ? -29.602 -25.482 18.657 1.00 95.19 941 LEU A O 1
ATOM 7333 N N . THR A 1 942 ? -29.553 -24.318 20.568 1.00 95.06 942 THR A N 1
ATOM 7334 C CA . THR A 1 942 ? -28.950 -23.125 19.957 1.00 95.06 942 THR A CA 1
ATOM 7335 C C . THR A 1 942 ? -27.483 -23.328 19.587 1.00 95.06 942 THR A C 1
ATOM 7337 O O . THR A 1 942 ? -27.060 -22.802 18.563 1.00 95.06 942 THR A O 1
ATOM 7340 N N . ALA A 1 943 ? -26.717 -24.127 20.334 1.00 95.12 943 ALA A N 1
ATOM 7341 C CA . ALA A 1 943 ? -25.340 -24.481 19.985 1.00 95.12 943 ALA A CA 1
ATOM 7342 C C . ALA A 1 943 ? -25.272 -25.309 18.693 1.00 95.12 943 ALA A C 1
ATOM 7344 O O . ALA A 1 943 ? -24.424 -25.045 17.846 1.00 95.12 943 ALA A O 1
ATOM 7345 N N . VAL A 1 944 ? -26.197 -26.256 18.493 1.00 94.81 944 VAL A N 1
ATOM 7346 C CA . VAL A 1 944 ? -26.309 -27.003 17.228 1.00 94.81 944 VAL A CA 1
ATOM 7347 C C . VAL A 1 944 ? -26.603 -26.053 16.067 1.00 94.81 944 VAL A C 1
ATOM 7349 O O . VAL A 1 944 ? -25.990 -26.179 15.010 1.00 94.81 944 VAL A O 1
ATOM 7352 N N . ILE A 1 945 ? -27.488 -25.070 16.255 1.00 93.75 945 ILE A N 1
ATOM 7353 C CA . ILE A 1 945 ? -27.741 -24.040 15.236 1.00 93.75 945 ILE A CA 1
ATOM 7354 C C . ILE A 1 945 ? -26.469 -23.209 14.985 1.00 93.75 945 ILE A C 1
ATOM 7356 O O . ILE A 1 945 ? -26.104 -22.997 13.833 1.00 93.75 945 ILE A O 1
ATOM 7360 N N . ALA A 1 946 ? -25.763 -22.796 16.044 1.00 93.06 946 ALA A N 1
ATOM 7361 C CA . ALA A 1 946 ? -24.543 -21.987 15.975 1.00 93.06 946 ALA A CA 1
ATOM 7362 C C . ALA A 1 946 ? -23.389 -22.674 15.226 1.00 93.06 946 ALA A C 1
ATOM 7364 O O . ALA A 1 946 ? -22.693 -22.020 14.458 1.00 93.06 946 ALA A O 1
ATOM 7365 N N . VAL A 1 947 ? -23.197 -23.984 15.408 1.00 92.50 947 VAL A N 1
ATOM 7366 C CA . VAL A 1 947 ? -22.130 -24.743 14.726 1.00 92.50 947 VAL A CA 1
ATOM 7367 C C . VAL A 1 947 ? -22.420 -24.932 13.234 1.00 92.50 947 VAL A C 1
ATOM 7369 O O . VAL A 1 947 ? -21.494 -25.024 12.435 1.00 92.50 947 VAL A O 1
ATOM 7372 N N . ASN A 1 948 ? -23.696 -24.958 12.844 1.00 90.44 948 ASN A N 1
ATOM 7373 C CA . ASN A 1 948 ? -24.112 -25.125 11.449 1.00 90.44 948 ASN A CA 1
ATOM 7374 C C . ASN A 1 948 ? -24.327 -23.793 10.711 1.00 90.44 948 ASN A C 1
ATOM 7376 O O . ASN A 1 948 ? -24.773 -23.795 9.563 1.00 90.44 948 ASN A O 1
ATOM 7380 N N . LEU A 1 949 ? -24.042 -22.654 11.350 1.00 86.38 949 LEU A N 1
ATOM 7381 C CA . LEU A 1 949 ? -24.167 -21.342 10.724 1.00 86.38 949 LEU A CA 1
ATOM 7382 C C . LEU A 1 949 ? -23.056 -21.158 9.673 1.00 86.38 949 LEU A C 1
ATOM 7384 O O . LEU A 1 949 ? -21.875 -21.184 10.023 1.00 86.38 949 LEU A O 1
ATOM 7388 N N . PRO A 1 950 ? -23.398 -20.957 8.387 1.00 80.00 950 PRO A N 1
ATOM 7389 C CA . PRO A 1 950 ? -22.400 -20.704 7.359 1.00 80.00 950 PRO A CA 1
ATOM 7390 C C . PRO A 1 950 ? -21.760 -19.333 7.599 1.00 80.00 950 PRO A C 1
ATOM 7392 O O . PRO A 1 950 ? -22.420 -18.299 7.495 1.00 80.00 950 PRO A O 1
ATOM 7395 N N . VAL A 1 951 ? -20.469 -19.319 7.923 1.00 78.56 951 VAL A N 1
ATOM 7396 C CA . VAL A 1 951 ? -19.704 -18.084 8.129 1.00 78.56 951 VAL A CA 1
ATOM 7397 C C . VAL A 1 951 ? -19.122 -17.633 6.791 1.00 78.56 951 VAL A C 1
ATOM 7399 O O . VAL A 1 951 ? -18.408 -18.391 6.136 1.00 78.56 951 VAL A O 1
ATOM 7402 N N . ASN A 1 952 ? -19.409 -16.397 6.373 1.00 72.56 952 ASN A N 1
ATOM 7403 C CA . ASN A 1 952 ? -18.776 -15.770 5.213 1.00 72.56 952 ASN A CA 1
ATOM 7404 C C . ASN A 1 952 ? -18.221 -14.382 5.575 1.00 72.56 952 ASN A C 1
ATOM 7406 O O . ASN A 1 952 ? -18.728 -13.700 6.460 1.00 72.56 952 ASN A O 1
ATOM 7410 N N . ILE A 1 953 ? -17.164 -13.957 4.881 1.00 65.25 953 ILE A N 1
ATOM 7411 C CA . ILE A 1 953 ? -16.563 -12.624 5.048 1.00 65.25 953 ILE A CA 1
ATOM 7412 C C . ILE A 1 953 ? -17.117 -11.705 3.950 1.00 65.25 953 ILE A C 1
ATOM 7414 O O . ILE A 1 953 ? -16.376 -11.149 3.144 1.00 65.25 953 ILE A O 1
ATOM 7418 N N . ASN A 1 954 ? -18.447 -11.596 3.855 1.00 70.44 954 ASN A N 1
ATOM 7419 C CA . ASN A 1 954 ? -19.100 -10.697 2.900 1.00 70.44 954 ASN A CA 1
ATOM 7420 C C . ASN A 1 954 ? -19.748 -9.505 3.618 1.00 70.44 954 ASN A C 1
ATOM 7422 O O . ASN A 1 954 ? -20.971 -9.403 3.706 1.00 70.44 954 ASN A O 1
ATOM 7426 N N . PHE A 1 955 ? -18.916 -8.584 4.114 1.00 68.12 955 PHE A N 1
ATOM 7427 C CA . PHE A 1 955 ? -19.378 -7.364 4.789 1.00 68.12 955 PHE A CA 1
ATOM 7428 C C . PHE A 1 955 ? -20.301 -6.511 3.907 1.00 68.12 955 PHE A C 1
ATOM 7430 O O . PHE A 1 955 ? -21.288 -5.962 4.389 1.00 68.12 955 PHE A O 1
ATOM 7437 N N . LEU A 1 956 ? -20.023 -6.450 2.603 1.00 71.44 956 LEU A N 1
ATOM 7438 C CA . LEU A 1 956 ? -20.846 -5.738 1.622 1.00 71.44 956 LEU A CA 1
ATOM 7439 C C . LEU A 1 956 ? -22.221 -6.387 1.435 1.00 71.44 956 LEU A C 1
ATOM 7441 O O . LEU A 1 956 ? -23.207 -5.696 1.199 1.00 71.44 956 LEU A O 1
ATOM 7445 N N . GLY A 1 957 ? -22.330 -7.705 1.594 1.00 71.56 957 GLY A N 1
ATOM 7446 C CA . GLY A 1 957 ? -23.611 -8.410 1.577 1.00 71.56 957 GLY A CA 1
ATOM 7447 C C . GLY A 1 957 ? -24.573 -7.931 2.670 1.00 71.56 957 GLY A C 1
ATOM 7448 O O . GLY A 1 957 ? -25.777 -7.887 2.433 1.00 71.56 957 GLY A O 1
ATOM 7449 N N . LEU A 1 958 ? -24.043 -7.501 3.820 1.00 73.31 958 LEU A N 1
ATOM 7450 C CA . LEU A 1 958 ? -24.814 -7.071 4.993 1.00 73.31 958 LEU A CA 1
ATOM 7451 C C . LEU A 1 958 ? -25.291 -5.614 4.925 1.00 73.31 958 LEU A C 1
ATOM 7453 O O . LEU A 1 958 ? -26.105 -5.194 5.745 1.00 73.31 958 LEU A O 1
ATOM 7457 N N . THR A 1 959 ? -24.788 -4.827 3.974 1.00 79.62 959 THR A N 1
ATOM 7458 C CA . THR A 1 959 ? -25.104 -3.398 3.882 1.00 79.62 959 THR A CA 1
ATOM 7459 C C . THR A 1 959 ? -26.322 -3.151 2.980 1.00 79.62 959 THR A C 1
ATOM 7461 O O . THR A 1 959 ? -26.616 -3.964 2.097 1.00 79.62 959 THR A O 1
ATOM 7464 N N . PRO A 1 960 ? -27.069 -2.047 3.170 1.00 83.94 960 PRO A N 1
ATOM 7465 C CA . PRO A 1 960 ? -28.143 -1.655 2.258 1.00 83.94 960 PRO A CA 1
ATOM 7466 C C . PRO A 1 960 ? -27.674 -1.551 0.799 1.00 83.94 960 PRO A C 1
ATOM 7468 O O . PRO A 1 960 ? -26.495 -1.324 0.529 1.00 83.94 960 PRO A O 1
ATOM 7471 N N . ASN A 1 961 ? -28.602 -1.679 -0.153 1.00 87.81 961 ASN A N 1
ATOM 7472 C CA . ASN A 1 961 ? -28.300 -1.540 -1.580 1.00 87.81 961 ASN A CA 1
ATOM 7473 C C . ASN A 1 961 ? -27.983 -0.078 -1.928 1.00 87.81 961 ASN A C 1
ATOM 7475 O O . ASN A 1 961 ? -28.885 0.698 -2.240 1.00 87.81 961 ASN A O 1
ATOM 7479 N N . THR A 1 962 ? -26.705 0.295 -1.876 1.00 88.25 962 THR A N 1
ATOM 7480 C CA . THR A 1 962 ? -26.220 1.579 -2.400 1.00 88.25 962 THR A CA 1
ATOM 7481 C C . THR A 1 962 ? -25.880 1.460 -3.888 1.00 88.25 962 THR A C 1
ATOM 7483 O O . THR A 1 962 ? -25.585 0.354 -4.353 1.00 88.25 962 THR A O 1
ATOM 7486 N N . PRO A 1 963 ? -25.882 2.561 -4.662 1.00 87.56 963 PRO A N 1
ATOM 7487 C CA . PRO A 1 963 ? -25.511 2.521 -6.077 1.00 87.56 963 PRO A CA 1
ATOM 7488 C C . PRO A 1 963 ? -24.141 1.874 -6.327 1.00 87.56 963 PRO A C 1
ATOM 7490 O O . PRO A 1 963 ? -23.995 1.101 -7.273 1.00 87.56 963 PRO A O 1
ATOM 7493 N N . ALA A 1 964 ? -23.166 2.116 -5.440 1.00 87.75 964 ALA A N 1
ATOM 7494 C CA . ALA A 1 964 ? -21.828 1.537 -5.535 1.00 87.75 964 ALA A CA 1
ATOM 7495 C C . ALA A 1 964 ? -21.802 0.023 -5.281 1.00 87.75 964 ALA A C 1
ATOM 7497 O O . ALA A 1 964 ? -21.060 -0.703 -5.950 1.00 87.75 964 ALA A O 1
ATOM 7498 N N . LYS A 1 965 ? -22.620 -0.460 -4.333 1.00 89.06 965 LYS A N 1
ATOM 7499 C CA . LYS A 1 965 ? -22.813 -1.894 -4.080 1.00 89.06 965 LYS A CA 1
ATOM 7500 C C . LYS A 1 965 ? -23.518 -2.564 -5.255 1.00 89.06 965 LYS A C 1
ATOM 7502 O O . LYS A 1 965 ? -23.039 -3.577 -5.746 1.00 89.06 965 LYS A O 1
ATOM 7507 N N . VAL A 1 966 ? -24.601 -1.969 -5.757 1.00 90.19 966 VAL A N 1
ATOM 7508 C CA . VAL A 1 966 ? -25.313 -2.492 -6.933 1.00 90.19 966 VAL A CA 1
ATOM 7509 C C . VAL A 1 966 ? -24.371 -2.555 -8.135 1.00 90.19 966 VAL A C 1
ATOM 7511 O O . VAL A 1 966 ? -24.362 -3.554 -8.846 1.00 90.19 966 VAL A O 1
ATOM 7514 N N . GLY A 1 967 ? -23.523 -1.545 -8.345 1.00 88.75 967 GLY A N 1
ATOM 7515 C CA . GLY A 1 967 ? -22.523 -1.592 -9.409 1.00 88.75 967 GLY A CA 1
ATOM 7516 C C . GLY A 1 967 ? -21.458 -2.666 -9.217 1.00 88.75 967 GLY A C 1
ATOM 7517 O O . GLY A 1 967 ? -21.076 -3.307 -10.194 1.00 88.75 967 GLY A O 1
ATOM 7518 N N . LEU A 1 968 ? -21.033 -2.926 -7.980 1.00 88.44 968 LEU A N 1
ATOM 7519 C CA . LEU A 1 968 ? -20.148 -4.047 -7.664 1.00 88.44 968 LEU A CA 1
ATOM 7520 C C . LEU A 1 968 ? -20.810 -5.401 -7.966 1.00 88.44 968 LEU A C 1
ATOM 7522 O O . LEU A 1 968 ? -20.179 -6.258 -8.587 1.00 88.44 968 LEU A O 1
ATOM 7526 N N . ASP A 1 969 ? -22.074 -5.579 -7.580 1.00 88.50 969 ASP A N 1
ATOM 7527 C CA . ASP A 1 969 ? -22.842 -6.803 -7.832 1.00 88.50 969 ASP A CA 1
ATOM 7528 C C . ASP A 1 969 ? -23.034 -7.033 -9.338 1.00 88.50 969 ASP A C 1
ATOM 7530 O O . ASP A 1 969 ? -22.821 -8.139 -9.832 1.00 88.50 969 ASP A O 1
ATOM 7534 N N . GLN A 1 970 ? -23.353 -5.977 -10.097 1.00 89.88 970 GLN A N 1
ATOM 7535 C CA . GLN A 1 970 ? -23.500 -6.052 -11.553 1.00 89.88 970 GLN A CA 1
ATOM 7536 C C . GLN A 1 970 ? -22.172 -6.365 -12.256 1.00 89.88 970 GLN A C 1
ATOM 7538 O O . GLN A 1 970 ? -22.134 -7.207 -13.153 1.00 89.88 970 GLN A O 1
ATOM 7543 N N . ILE A 1 971 ? -21.059 -5.755 -11.833 1.00 87.94 971 ILE A N 1
ATOM 7544 C CA . ILE A 1 971 ? -19.738 -6.100 -12.382 1.00 87.94 971 ILE A CA 1
ATOM 7545 C C . ILE A 1 971 ? -19.396 -7.556 -12.060 1.00 87.94 971 ILE A C 1
ATOM 7547 O O . ILE A 1 971 ? -18.950 -8.291 -12.938 1.00 87.94 971 ILE A O 1
ATOM 7551 N N . THR A 1 972 ? -19.659 -7.994 -10.830 1.00 86.00 972 THR A N 1
ATOM 7552 C CA . THR A 1 972 ? -19.440 -9.376 -10.390 1.00 86.00 972 THR A CA 1
ATOM 7553 C C . THR A 1 972 ? -20.278 -10.369 -11.197 1.00 86.00 972 THR A C 1
ATOM 7555 O O . THR A 1 972 ? -19.788 -11.446 -11.532 1.00 86.00 972 THR A O 1
ATOM 7558 N N . GLN A 1 973 ? -21.508 -10.008 -11.564 1.00 87.25 973 GLN A N 1
ATOM 7559 C CA . GLN A 1 973 ? -22.398 -10.838 -12.376 1.00 87.25 973 GLN A CA 1
ATOM 7560 C C . GLN A 1 973 ? -21.922 -10.970 -13.833 1.00 87.25 973 GLN A C 1
ATOM 7562 O O . GLN A 1 973 ? -21.939 -12.074 -14.374 1.00 87.25 973 GLN A O 1
ATOM 7567 N N . HIS A 1 974 ? -21.480 -9.873 -14.458 1.00 86.56 974 HIS A N 1
ATOM 7568 C CA . HIS A 1 974 ? -21.070 -9.847 -15.870 1.00 86.56 974 HIS A CA 1
ATOM 7569 C C . HIS A 1 974 ? -19.622 -10.313 -16.106 1.00 86.56 974 HIS A C 1
ATOM 7571 O O . HIS A 1 974 ? -19.335 -10.987 -17.092 1.00 86.56 974 HIS A O 1
ATOM 7577 N N . PHE A 1 975 ? -18.699 -9.976 -15.202 1.00 81.12 975 PHE A N 1
ATOM 7578 C CA . PHE A 1 975 ? -17.261 -10.239 -15.355 1.00 81.12 975 PHE A CA 1
ATOM 7579 C C . PHE A 1 975 ? -16.716 -11.276 -14.362 1.00 81.12 975 PHE A C 1
ATOM 7581 O O . PHE A 1 975 ? -15.556 -11.673 -14.468 1.00 81.12 975 PHE A O 1
ATOM 7588 N N . GLY A 1 976 ? -17.521 -11.734 -13.400 1.00 77.81 976 GLY A N 1
ATOM 7589 C CA . GLY A 1 976 ? -17.069 -12.575 -12.290 1.00 77.81 976 GLY A CA 1
ATOM 7590 C C . GLY A 1 976 ? -16.414 -11.765 -11.163 1.00 77.81 976 GLY A C 1
ATOM 7591 O O . GLY A 1 976 ? -15.773 -10.739 -11.393 1.00 77.81 976 GLY A O 1
ATOM 7592 N N . GLY A 1 977 ? -16.542 -12.242 -9.920 1.00 67.81 977 GLY A N 1
ATOM 7593 C CA . GLY A 1 977 ? -16.065 -11.518 -8.727 1.00 67.81 977 GLY A CA 1
ATOM 7594 C C . GLY A 1 977 ? -14.548 -11.306 -8.665 1.00 67.81 977 GLY A C 1
ATOM 7595 O O . GLY A 1 977 ? -14.077 -10.345 -8.060 1.00 67.81 977 GLY A O 1
ATOM 7596 N N . SER A 1 978 ? -13.775 -12.150 -9.351 1.00 64.62 978 SER A N 1
ATOM 7597 C CA . SER A 1 978 ? -12.311 -12.066 -9.408 1.00 64.62 978 SER A CA 1
ATOM 7598 C C . SER A 1 978 ? -11.783 -10.892 -10.238 1.00 64.62 978 SER A C 1
ATOM 7600 O O . SER A 1 978 ? -10.598 -10.595 -10.159 1.00 64.62 978 SER A O 1
ATOM 7602 N N . THR A 1 979 ? -12.618 -10.233 -11.048 1.00 66.44 979 THR A N 1
ATOM 7603 C CA . THR A 1 979 ? -12.170 -9.142 -11.934 1.00 66.44 979 THR A CA 1
ATOM 7604 C C . THR A 1 979 ? -11.849 -7.864 -11.158 1.00 66.44 979 THR A C 1
ATOM 7606 O O . THR A 1 979 ? -10.906 -7.156 -11.499 1.00 66.44 979 THR A O 1
ATOM 7609 N N . LEU A 1 980 ? -12.592 -7.580 -10.084 1.00 66.56 980 LEU A N 1
ATOM 7610 C CA . LEU A 1 980 ? -12.349 -6.412 -9.227 1.00 66.56 980 LEU A CA 1
ATOM 7611 C C . LEU A 1 980 ? -11.462 -6.733 -8.021 1.00 66.56 980 LEU A C 1
ATOM 7613 O O . LEU A 1 980 ? -10.765 -5.853 -7.519 1.00 66.56 980 LEU A O 1
ATOM 7617 N N . ILE A 1 981 ? -11.489 -7.985 -7.557 1.00 68.31 981 ILE A N 1
ATOM 7618 C CA . ILE A 1 981 ? -10.705 -8.454 -6.411 1.00 68.31 981 ILE A CA 1
ATOM 7619 C C . ILE A 1 981 ? -9.965 -9.738 -6.817 1.00 68.31 981 ILE A C 1
ATOM 7621 O O . ILE A 1 981 ? -10.328 -10.832 -6.377 1.00 68.31 981 ILE A O 1
ATOM 7625 N N . PRO A 1 982 ? -8.959 -9.648 -7.706 1.00 71.31 982 PRO A N 1
ATOM 7626 C CA . PRO A 1 982 ? -8.181 -10.816 -8.092 1.00 71.31 982 PRO A CA 1
ATOM 7627 C C . PRO A 1 982 ? -7.343 -11.318 -6.914 1.00 71.31 982 PRO A C 1
ATOM 7629 O O . PRO A 1 982 ? -6.806 -10.543 -6.117 1.00 71.31 982 PRO A O 1
ATOM 7632 N N . THR A 1 983 ? -7.198 -12.637 -6.823 1.00 77.38 983 THR A N 1
ATOM 7633 C CA . THR A 1 983 ? -6.237 -13.259 -5.915 1.00 77.38 983 THR A CA 1
ATOM 7634 C C . THR A 1 983 ? -4.856 -13.180 -6.550 1.00 77.38 983 THR A C 1
ATOM 7636 O O . THR A 1 983 ? -4.591 -13.827 -7.561 1.00 77.38 983 THR A O 1
ATOM 7639 N N . TYR A 1 984 ? -3.978 -12.373 -5.963 1.00 80.44 984 TYR A N 1
ATOM 7640 C CA . TYR A 1 984 ? -2.591 -12.273 -6.400 1.00 80.44 984 TYR A CA 1
ATOM 7641 C C . TYR A 1 984 ? -1.743 -13.347 -5.722 1.00 80.44 984 TYR A C 1
ATOM 7643 O O . TYR A 1 984 ? -1.765 -13.479 -4.499 1.00 80.44 984 TYR A O 1
ATOM 7651 N N . VAL A 1 985 ? -0.962 -14.074 -6.519 1.00 81.12 985 VAL A N 1
ATOM 7652 C CA . VAL A 1 985 ? 0.104 -14.957 -6.035 1.00 81.12 985 VAL A CA 1
ATOM 7653 C C . VAL A 1 985 ? 1.425 -14.270 -6.351 1.00 81.12 985 VAL A C 1
ATOM 7655 O O . VAL A 1 985 ? 1.802 -14.151 -7.516 1.00 81.12 985 VAL A O 1
ATOM 7658 N N . VAL A 1 986 ? 2.093 -13.761 -5.317 1.00 84.31 986 VAL A N 1
ATOM 7659 C CA . VAL A 1 986 ? 3.406 -13.122 -5.450 1.00 84.31 986 VAL A CA 1
ATOM 7660 C C . VAL A 1 986 ? 4.471 -14.197 -5.281 1.00 84.31 986 VAL A C 1
ATOM 7662 O O . VAL A 1 986 ? 4.501 -14.876 -4.258 1.00 84.31 986 VAL A O 1
ATOM 7665 N N . VAL A 1 987 ? 5.316 -14.366 -6.297 1.00 80.38 987 VAL A N 1
ATOM 7666 C CA . VAL A 1 987 ? 6.392 -15.362 -6.311 1.00 80.38 987 VAL A CA 1
ATOM 7667 C C . VAL A 1 987 ? 7.725 -14.632 -6.248 1.00 80.38 987 VAL A C 1
ATOM 7669 O O . VAL A 1 987 ? 8.047 -13.856 -7.148 1.00 80.38 987 VAL A O 1
ATOM 7672 N N . GLU A 1 988 ? 8.490 -14.880 -5.189 1.00 83.50 988 GLU A N 1
ATOM 7673 C CA . GLU A 1 988 ? 9.862 -14.398 -5.058 1.00 83.50 988 GLU A CA 1
ATOM 7674 C C . GLU A 1 988 ? 10.817 -15.479 -5.569 1.00 83.50 988 GLU A C 1
ATOM 7676 O O . GLU A 1 988 ? 10.810 -16.610 -5.083 1.00 83.50 988 GLU A O 1
ATOM 7681 N N . LEU A 1 989 ? 11.589 -15.142 -6.602 1.00 80.94 989 LEU A N 1
ATOM 7682 C CA . LEU A 1 989 ? 12.507 -16.069 -7.259 1.00 80.94 989 LEU A CA 1
ATOM 7683 C C . LEU A 1 989 ? 13.941 -15.819 -6.778 1.00 80.94 989 LEU A C 1
ATOM 7685 O O . LEU A 1 989 ? 14.320 -14.665 -6.565 1.00 80.94 989 LEU A O 1
ATOM 7689 N N . PRO A 1 990 ? 14.770 -16.869 -6.653 1.00 78.88 990 PRO A N 1
ATOM 7690 C CA . PRO A 1 990 ? 16.150 -16.738 -6.191 1.00 78.88 990 PRO A CA 1
ATOM 7691 C C . PRO A 1 990 ? 17.058 -16.029 -7.209 1.00 78.88 990 PRO A C 1
ATOM 7693 O O . PRO A 1 990 ? 18.132 -15.547 -6.844 1.00 78.88 990 PRO A O 1
ATOM 7696 N N . SER A 1 991 ? 16.652 -15.949 -8.482 1.00 81.06 991 SER A N 1
ATOM 7697 C CA . SER A 1 991 ? 17.377 -15.230 -9.530 1.00 81.06 991 SER A CA 1
ATOM 7698 C C . SER A 1 991 ? 16.462 -14.352 -10.395 1.00 81.06 991 SER A C 1
ATOM 7700 O O . SER A 1 991 ? 15.241 -14.508 -10.421 1.00 81.06 991 SER A O 1
ATOM 7702 N N . LYS A 1 992 ? 17.051 -13.377 -11.104 1.00 78.56 992 LYS A N 1
ATOM 7703 C CA . LYS A 1 992 ? 16.300 -12.458 -11.977 1.00 78.56 992 LYS A CA 1
ATOM 7704 C C . LYS A 1 992 ? 15.703 -13.212 -13.174 1.00 78.56 992 LYS A C 1
ATOM 7706 O O . LYS A 1 992 ? 16.412 -13.947 -13.856 1.00 78.56 992 LYS A O 1
ATOM 7711 N N . ILE A 1 993 ? 14.431 -12.939 -13.485 1.00 74.94 993 ILE A N 1
ATOM 7712 C CA . ILE A 1 993 ? 13.698 -13.530 -14.627 1.00 74.94 993 ILE A CA 1
ATOM 7713 C C . ILE A 1 993 ? 14.333 -13.156 -15.981 1.00 74.94 993 ILE A C 1
ATOM 7715 O O . ILE A 1 993 ? 14.302 -13.947 -16.922 1.00 74.94 993 ILE A O 1
ATOM 7719 N N . SER A 1 994 ? 14.925 -11.964 -16.086 1.00 71.94 994 SER A N 1
ATOM 7720 C CA . SER A 1 994 ? 15.603 -11.473 -17.290 1.00 71.94 994 SER A CA 1
ATOM 7721 C C . SER A 1 994 ? 16.918 -10.783 -16.919 1.00 71.94 994 SER A C 1
ATOM 7723 O O . SER A 1 994 ? 16.989 -10.015 -15.955 1.00 71.94 994 SER A O 1
ATOM 7725 N N . THR A 1 995 ? 17.970 -11.089 -17.680 1.00 61.72 995 THR A N 1
ATOM 7726 C CA . THR A 1 995 ? 19.319 -10.508 -17.550 1.00 61.72 995 THR A CA 1
ATOM 7727 C C . THR A 1 995 ? 19.651 -9.528 -18.682 1.00 61.72 995 THR A C 1
ATOM 7729 O O . THR A 1 995 ? 20.537 -8.691 -18.512 1.00 61.72 995 THR A O 1
ATOM 7732 N N . ALA A 1 996 ? 18.913 -9.584 -19.796 1.00 59.97 996 ALA A N 1
ATOM 7733 C CA . ALA A 1 996 ? 18.923 -8.641 -20.916 1.00 59.97 996 ALA A CA 1
ATOM 7734 C C . ALA A 1 996 ? 17.536 -8.643 -21.608 1.00 59.97 996 ALA A C 1
ATOM 7736 O O . ALA A 1 996 ? 16.806 -9.626 -21.450 1.00 59.97 996 ALA A O 1
ATOM 7737 N N . PRO A 1 997 ? 17.168 -7.604 -22.391 1.00 51.59 997 PRO A N 1
ATOM 7738 C CA . PRO A 1 997 ? 15.831 -7.458 -22.990 1.00 51.59 997 PRO A CA 1
ATOM 7739 C C . PRO A 1 997 ? 15.346 -8.672 -23.796 1.00 51.59 997 PRO A C 1
ATOM 7741 O O . PRO A 1 997 ? 14.151 -8.946 -23.809 1.00 51.59 997 PRO A O 1
ATOM 7744 N N . ASP A 1 998 ? 16.279 -9.433 -24.380 1.00 59.03 998 ASP A N 1
ATOM 7745 C CA . ASP A 1 998 ? 15.988 -10.588 -25.237 1.00 59.03 998 ASP A CA 1
ATOM 7746 C C . ASP A 1 998 ? 16.404 -11.941 -24.622 1.00 59.03 998 ASP A C 1
ATOM 7748 O O . ASP A 1 998 ? 16.343 -12.971 -25.293 1.00 59.03 998 ASP A O 1
ATOM 7752 N N . SER A 1 999 ? 16.844 -11.978 -23.354 1.00 65.75 999 SER A N 1
ATOM 7753 C CA . SER A 1 999 ? 17.272 -13.221 -22.693 1.00 65.75 999 SER A CA 1
ATOM 7754 C C . SER A 1 999 ? 16.558 -13.455 -21.362 1.00 65.75 999 SER A C 1
ATOM 7756 O O . SER A 1 999 ? 16.761 -12.724 -20.385 1.00 65.75 999 SER A O 1
ATOM 7758 N N . PHE A 1 1000 ? 15.767 -14.526 -21.314 1.00 75.56 1000 PHE A N 1
ATOM 7759 C CA . PHE A 1 1000 ? 15.063 -14.990 -20.123 1.00 75.56 1000 PHE A CA 1
ATOM 7760 C C . PHE A 1 1000 ? 15.789 -16.150 -19.440 1.00 75.56 1000 PHE A C 1
ATOM 7762 O O . PHE A 1 1000 ? 16.366 -17.014 -20.106 1.00 75.56 1000 PHE A O 1
ATOM 7769 N N . ASN A 1 1001 ? 15.710 -16.211 -18.109 1.00 82.00 1001 ASN A N 1
ATOM 7770 C CA . ASN A 1 1001 ? 16.163 -17.380 -17.369 1.00 82.00 1001 ASN A CA 1
ATOM 7771 C C . ASN A 1 1001 ? 15.156 -18.531 -17.542 1.00 82.00 1001 ASN A C 1
ATOM 7773 O O . ASN A 1 1001 ? 14.076 -18.534 -16.951 1.00 82.00 1001 ASN A O 1
ATOM 7777 N N . THR A 1 1002 ? 15.513 -19.498 -18.384 1.00 82.62 1002 THR A N 1
ATOM 7778 C CA . THR A 1 1002 ? 14.646 -20.628 -18.751 1.00 82.62 1002 THR A CA 1
ATOM 7779 C C . THR A 1 1002 ? 14.238 -21.496 -17.560 1.00 82.62 1002 THR A C 1
ATOM 7781 O O . THR A 1 1002 ? 13.087 -21.924 -17.517 1.00 82.62 1002 THR A O 1
ATOM 7784 N N . SER A 1 1003 ? 15.113 -21.694 -16.565 1.00 84.31 1003 SER A N 1
ATOM 7785 C CA . SER A 1 1003 ? 14.792 -22.527 -15.398 1.00 84.31 1003 SER A CA 1
ATOM 7786 C C . SER A 1 1003 ? 13.723 -21.892 -14.508 1.00 84.31 1003 SER A C 1
ATOM 7788 O O . SER A 1 1003 ? 12.805 -22.575 -14.060 1.00 84.31 1003 SER A O 1
ATOM 7790 N N . GLU A 1 1004 ? 13.800 -20.578 -14.289 1.00 84.88 1004 GLU A N 1
ATOM 7791 C CA . GLU A 1 1004 ? 12.813 -19.834 -13.496 1.00 84.88 1004 GLU A CA 1
ATOM 7792 C C . GLU A 1 1004 ? 11.458 -19.770 -14.215 1.00 84.88 1004 GLU A C 1
ATOM 7794 O O . GLU A 1 1004 ? 10.406 -19.938 -13.596 1.00 84.88 1004 GLU A O 1
ATOM 7799 N N . ILE A 1 1005 ? 11.463 -19.591 -15.543 1.00 85.88 1005 ILE A N 1
ATOM 7800 C CA . ILE A 1 1005 ? 10.236 -19.627 -16.353 1.00 85.88 1005 ILE A CA 1
ATOM 7801 C C . ILE A 1 1005 ? 9.567 -21.004 -16.286 1.00 85.88 1005 ILE A C 1
ATOM 7803 O O . ILE A 1 1005 ? 8.343 -21.075 -16.170 1.00 85.88 1005 ILE A O 1
ATOM 7807 N N . GLU A 1 1006 ? 10.335 -22.091 -16.329 1.00 86.31 1006 GLU A N 1
ATOM 7808 C CA . GLU A 1 1006 ? 9.795 -23.450 -16.231 1.00 86.31 1006 GLU A CA 1
ATOM 7809 C C . GLU A 1 1006 ? 9.177 -23.722 -14.849 1.00 86.31 1006 GLU A C 1
ATOM 7811 O O . GLU A 1 1006 ? 8.086 -24.291 -14.750 1.00 86.31 1006 GLU A O 1
ATOM 7816 N N . GLN A 1 1007 ? 9.804 -23.238 -13.772 1.00 85.31 1007 GLN A N 1
ATOM 7817 C CA . GLN A 1 1007 ? 9.232 -23.315 -12.423 1.00 85.31 1007 GLN A CA 1
ATOM 7818 C C . GLN A 1 1007 ? 7.923 -22.524 -12.307 1.00 85.31 1007 GLN A C 1
ATOM 7820 O O . GLN A 1 1007 ? 6.932 -23.043 -11.783 1.00 85.31 1007 GLN A O 1
ATOM 7825 N N . LEU A 1 1008 ? 7.877 -21.303 -12.852 1.00 88.00 1008 LEU A N 1
ATOM 7826 C CA . LEU A 1 1008 ? 6.650 -20.505 -12.918 1.00 88.00 1008 LEU A CA 1
ATOM 7827 C C . LEU A 1 1008 ? 5.557 -21.193 -13.750 1.00 88.00 1008 LEU A C 1
ATOM 7829 O O . LEU A 1 1008 ? 4.377 -21.128 -13.390 1.00 88.00 1008 LEU A O 1
ATOM 7833 N N . ALA A 1 1009 ? 5.923 -21.868 -14.841 1.00 87.19 1009 ALA A N 1
ATOM 7834 C CA . ALA A 1 1009 ? 4.989 -22.619 -15.677 1.00 87.19 1009 ALA A CA 1
ATOM 7835 C C . ALA A 1 1009 ? 4.373 -23.798 -14.908 1.00 87.19 1009 ALA A C 1
ATOM 7837 O O . ALA A 1 1009 ? 3.152 -23.969 -14.908 1.00 87.19 1009 ALA A O 1
ATOM 7838 N N . ASN A 1 1010 ? 5.197 -24.563 -14.186 1.00 88.06 1010 ASN A N 1
ATOM 7839 C CA . ASN A 1 1010 ? 4.738 -25.666 -13.342 1.00 88.06 1010 ASN A CA 1
ATOM 7840 C C . ASN A 1 1010 ? 3.814 -25.181 -12.222 1.00 88.06 1010 ASN A C 1
ATOM 7842 O O . ASN A 1 1010 ? 2.735 -25.746 -12.034 1.00 88.06 1010 ASN A O 1
ATOM 7846 N N . LEU A 1 1011 ? 4.178 -24.095 -11.534 1.00 88.06 1011 LEU A N 1
ATOM 7847 C CA . LEU A 1 1011 ? 3.326 -23.482 -10.516 1.00 88.06 1011 LEU A CA 1
ATOM 7848 C C . LEU A 1 1011 ? 1.975 -23.048 -11.102 1.00 88.06 1011 LEU A C 1
ATOM 7850 O O . LEU A 1 1011 ? 0.928 -23.345 -10.531 1.00 88.06 1011 LEU A O 1
ATOM 7854 N N . THR A 1 1012 ? 1.987 -22.400 -12.269 1.00 88.19 1012 THR A N 1
ATOM 7855 C CA . THR A 1 1012 ? 0.767 -21.977 -12.975 1.00 88.19 1012 THR A CA 1
ATOM 7856 C C . THR A 1 1012 ? -0.148 -23.168 -13.274 1.00 88.19 1012 THR A C 1
ATOM 7858 O O . THR A 1 1012 ? -1.359 -23.082 -13.060 1.00 88.19 1012 THR A O 1
ATOM 7861 N N . ASN A 1 1013 ? 0.414 -24.294 -13.724 1.00 86.94 1013 ASN A N 1
ATOM 7862 C CA . ASN A 1 1013 ? -0.343 -25.511 -14.021 1.00 86.94 1013 ASN A CA 1
ATOM 7863 C C . ASN A 1 1013 ? -0.938 -26.156 -12.762 1.00 86.94 1013 ASN A C 1
ATOM 7865 O O . ASN A 1 1013 ? -2.093 -26.577 -12.786 1.00 86.94 1013 ASN A O 1
ATOM 7869 N N . ILE A 1 1014 ? -0.192 -26.180 -11.653 1.00 88.25 1014 ILE A N 1
ATOM 7870 C CA . ILE A 1 1014 ? -0.699 -26.657 -10.358 1.00 88.25 1014 ILE A CA 1
ATOM 7871 C C . ILE A 1 1014 ? -1.867 -25.779 -9.897 1.00 88.25 1014 ILE A C 1
ATOM 7873 O O . ILE A 1 1014 ? -2.920 -26.302 -9.539 1.00 88.25 1014 ILE A O 1
ATOM 7877 N N . ILE A 1 1015 ? -1.714 -24.449 -9.963 1.00 87.12 1015 ILE A N 1
ATOM 7878 C CA . ILE A 1 1015 ? -2.761 -23.505 -9.547 1.00 87.12 1015 ILE A CA 1
ATOM 7879 C C . ILE A 1 1015 ? -4.027 -23.695 -10.391 1.00 87.12 1015 ILE A C 1
ATOM 7881 O O . ILE A 1 1015 ? -5.136 -23.726 -9.860 1.00 87.12 1015 ILE A O 1
ATOM 7885 N N . ARG A 1 1016 ? -3.869 -23.881 -11.705 1.00 85.00 1016 ARG A N 1
ATOM 7886 C CA . ARG A 1 1016 ? -4.981 -24.134 -12.629 1.00 85.00 1016 ARG A CA 1
ATOM 7887 C C . ARG A 1 1016 ? -5.738 -25.432 -12.314 1.00 85.00 1016 ARG A C 1
ATOM 7889 O O . ARG A 1 1016 ? -6.919 -25.523 -12.625 1.00 85.00 1016 ARG A O 1
ATOM 7896 N N . GLY A 1 1017 ? -5.080 -26.416 -11.701 1.00 85.62 1017 GLY A N 1
ATOM 7897 C CA . GLY A 1 1017 ? -5.690 -27.686 -11.306 1.00 85.62 1017 GLY A CA 1
ATOM 7898 C C . GLY A 1 1017 ? -6.599 -27.613 -10.073 1.00 85.62 1017 GLY A C 1
ATOM 7899 O O . GLY A 1 1017 ? -7.334 -28.569 -9.822 1.00 85.62 1017 GLY A O 1
ATOM 7900 N N . PHE A 1 1018 ? -6.584 -26.519 -9.298 1.00 86.38 1018 PHE A N 1
ATOM 7901 C CA . PHE A 1 1018 ? -7.429 -26.418 -8.107 1.00 86.38 1018 PHE A CA 1
ATOM 7902 C C . PHE A 1 1018 ? -8.913 -26.214 -8.458 1.00 86.38 1018 PHE A C 1
ATOM 7904 O O . PHE A 1 1018 ? -9.252 -25.373 -9.298 1.00 86.38 1018 PHE A O 1
ATOM 7911 N N . PRO A 1 1019 ? -9.830 -26.920 -7.769 1.00 81.25 1019 PRO A N 1
ATOM 7912 C CA . PRO A 1 1019 ? -11.261 -26.737 -7.966 1.00 81.25 1019 PRO A CA 1
ATOM 7913 C C . PRO A 1 1019 ? -11.672 -25.298 -7.623 1.00 81.25 1019 PRO A C 1
ATOM 7915 O O . PRO A 1 1019 ? -11.374 -24.793 -6.543 1.00 81.25 1019 PRO A O 1
ATOM 7918 N N . GLY A 1 1020 ? -12.366 -24.641 -8.555 1.00 75.62 1020 GLY A N 1
ATOM 7919 C CA . GLY A 1 1020 ? -12.811 -23.247 -8.427 1.00 75.62 1020 GLY A CA 1
ATOM 7920 C C . GLY A 1 1020 ? -11.917 -22.215 -9.126 1.00 75.62 1020 GLY A C 1
ATOM 7921 O O . GLY A 1 1020 ? -12.344 -21.073 -9.295 1.00 75.62 1020 GLY A O 1
ATOM 7922 N N . VAL A 1 1021 ? -10.725 -22.594 -9.603 1.00 77.94 1021 VAL A N 1
ATOM 7923 C CA . VAL A 1 1021 ? -9.862 -21.703 -10.393 1.00 77.94 1021 VAL A CA 1
ATOM 7924 C C . VAL A 1 1021 ? -10.299 -21.720 -11.859 1.00 77.94 1021 VAL A C 1
ATOM 7926 O O . VAL A 1 1021 ? -10.159 -22.720 -12.555 1.00 77.94 1021 VAL A O 1
ATOM 7929 N N . ARG A 1 1022 ? -10.836 -20.594 -12.348 1.00 74.50 1022 ARG A N 1
ATOM 7930 C CA . ARG A 1 1022 ? -11.271 -20.446 -13.753 1.00 74.50 1022 ARG A CA 1
ATOM 7931 C C . ARG A 1 1022 ? -10.129 -20.073 -14.704 1.00 74.50 1022 ARG A C 1
ATOM 7933 O O . ARG A 1 1022 ? -10.147 -20.470 -15.865 1.00 74.50 1022 ARG A O 1
ATOM 7940 N N . ALA A 1 1023 ? -9.186 -19.259 -14.239 1.00 74.62 1023 ALA A N 1
ATOM 7941 C CA . ALA A 1 1023 ? -8.091 -18.716 -15.035 1.00 74.62 1023 ALA A CA 1
ATOM 7942 C C . ALA A 1 1023 ? -6.916 -18.348 -14.125 1.00 74.62 1023 ALA A C 1
ATOM 7944 O O . ALA A 1 1023 ? -7.129 -17.901 -12.998 1.00 74.62 1023 ALA A O 1
ATOM 7945 N N . VAL A 1 1024 ? -5.693 -18.488 -14.636 1.00 78.31 1024 VAL A N 1
ATOM 7946 C CA . VAL A 1 1024 ? -4.468 -17.992 -13.994 1.00 78.31 1024 VAL A CA 1
ATOM 7947 C C . VAL A 1 1024 ? -3.778 -17.081 -14.996 1.00 78.31 1024 VAL A C 1
ATOM 7949 O O . VAL A 1 1024 ? -3.585 -17.479 -16.144 1.00 78.31 1024 VAL A O 1
ATOM 7952 N N . TYR A 1 1025 ? -3.446 -15.866 -14.566 1.00 76.56 1025 TYR A N 1
ATOM 7953 C CA . TYR A 1 1025 ? -2.734 -14.880 -15.374 1.00 76.56 1025 TYR A CA 1
ATOM 7954 C C . TYR A 1 1025 ? -1.351 -14.651 -14.767 1.00 76.56 1025 TYR A C 1
ATOM 7956 O O . TYR A 1 1025 ? -1.232 -14.456 -13.558 1.00 76.56 1025 TYR A O 1
ATOM 7964 N N . GLY A 1 1026 ? -0.306 -14.667 -15.590 1.00 75.31 1026 GLY A N 1
ATOM 7965 C CA . GLY A 1 1026 ? 1.070 -14.454 -15.138 1.00 75.31 1026 GLY A CA 1
ATOM 7966 C C . GLY A 1 1026 ? 2.049 -14.323 -16.300 1.00 75.31 1026 GLY A C 1
ATOM 7967 O O . GLY A 1 1026 ? 1.640 -14.335 -17.455 1.00 75.31 1026 GLY A O 1
ATOM 7968 N N . VAL A 1 1027 ? 3.349 -14.238 -16.006 1.00 76.44 1027 VAL A N 1
ATOM 7969 C CA . VAL A 1 1027 ? 4.409 -14.050 -17.022 1.00 76.44 1027 VAL A CA 1
ATOM 7970 C C . VAL A 1 1027 ? 4.389 -15.149 -18.093 1.00 76.44 1027 VAL A C 1
ATOM 7972 O O . VAL A 1 1027 ? 4.576 -14.868 -19.271 1.00 76.44 1027 VAL A O 1
ATOM 7975 N N . VAL A 1 1028 ? 4.103 -16.393 -17.696 1.00 76.88 1028 VAL A N 1
ATOM 7976 C CA . VAL A 1 1028 ? 4.026 -17.550 -18.608 1.00 76.88 1028 VAL A CA 1
ATOM 7977 C C . VAL A 1 1028 ? 2.687 -17.613 -19.352 1.00 76.88 1028 VAL A C 1
ATOM 7979 O O . VAL A 1 1028 ? 2.606 -18.121 -20.465 1.00 76.88 1028 VAL A O 1
ATOM 7982 N N . THR A 1 1029 ? 1.614 -17.099 -18.747 1.00 72.38 1029 THR A N 1
ATOM 7983 C CA . THR A 1 1029 ? 0.244 -17.174 -19.283 1.00 72.38 1029 THR A CA 1
ATOM 7984 C C . THR A 1 1029 ? -0.455 -15.817 -19.186 1.00 72.38 1029 THR A C 1
ATOM 7986 O O . THR A 1 1029 ? -1.424 -15.653 -18.445 1.00 72.38 1029 THR A O 1
ATOM 7989 N N . PRO A 1 1030 ? 0.012 -14.802 -19.932 1.00 64.06 1030 PRO A N 1
ATOM 7990 C CA . PRO A 1 1030 ? -0.482 -13.437 -19.762 1.00 64.06 1030 PRO A CA 1
ATOM 7991 C C . PRO A 1 1030 ? -1.949 -13.263 -20.185 1.00 64.06 1030 PRO A C 1
ATOM 7993 O O . PRO A 1 1030 ? -2.624 -12.371 -19.676 1.00 64.06 1030 PRO A O 1
ATOM 7996 N N . TYR A 1 1031 ? -2.470 -14.130 -21.065 1.00 59.53 1031 TYR A N 1
ATOM 7997 C CA . TYR A 1 1031 ? -3.795 -13.953 -21.683 1.00 59.53 1031 TYR A CA 1
ATOM 7998 C C . TYR A 1 1031 ? -4.738 -15.155 -21.568 1.00 59.53 1031 TYR A C 1
ATOM 8000 O O . TYR A 1 1031 ? -5.703 -15.217 -22.320 1.00 59.53 1031 TYR A O 1
ATOM 8008 N N . ASN A 1 1032 ? -4.487 -16.080 -20.632 1.00 49.38 1032 ASN A N 1
ATOM 8009 C CA . ASN A 1 1032 ? -5.302 -17.286 -20.423 1.00 49.38 1032 ASN A CA 1
ATOM 8010 C C . ASN A 1 1032 ? -5.749 -17.932 -21.750 1.00 49.38 1032 ASN A C 1
ATOM 8012 O O . ASN A 1 1032 ? -6.937 -17.985 -22.065 1.00 49.38 1032 ASN A O 1
ATOM 8016 N N . TYR A 1 1033 ? -4.783 -18.373 -22.556 1.00 42.16 1033 TYR A N 1
ATOM 8017 C CA . TYR A 1 1033 ? -5.092 -19.251 -23.678 1.00 42.16 1033 TYR A CA 1
ATOM 8018 C C . TYR A 1 1033 ? -5.458 -20.616 -23.091 1.00 42.16 1033 TYR A C 1
ATOM 8020 O O . TYR A 1 1033 ? -4.629 -21.243 -22.425 1.00 42.16 1033 TYR A O 1
ATOM 8028 N N . SER A 1 1034 ? -6.727 -20.991 -23.255 1.00 32.09 1034 SER A N 1
ATOM 8029 C CA . SER A 1 1034 ? -7.256 -22.320 -22.941 1.00 32.09 1034 SER A CA 1
ATOM 8030 C C . SER A 1 1034 ? -6.547 -23.397 -23.742 1.00 32.09 1034 SER A C 1
ATOM 8032 O O . SER A 1 1034 ? -6.469 -23.193 -24.978 1.00 32.09 1034 SER A O 1
#

Foldseek 3Di:
DDDPQPPDPVSVVVVVCVCVPPPVPDDPFKFKWKKKKFFLFLQDLVNLVLVVVLVVLLCVLQVVQFFDDWDFQNVVLLVVLLVLLVVLVVVVVVVVVLVVVVVVVPPPPPPPPPPQPPQPPPQPPPPVVQVVPLVVQLVVLQVLQVVLVVVLVVLQVLLVVLVVLLVVLVVLLVQLVVQLVVLVVLLQVLVVLLVVLLVLLCLLQVLLLQLLVQLLVVCVVPVPDDPVRSNVRSNVRSCVVPVPVVVDVLSVQLVVQLSVQLCVLPVPDGSVVCSVCVQVSSLVSSVVSLVVSLVVDDPVVSVSSVLSNVQDGSVCSNPSVSSSVSSLCVSCVPPDPVVSVSSVLSNVCDSDHDSVSSSVVSLCVSLVPPDPVVSVVSVCCNPPHDPVCSSVVSLVVVLVVCCVVPVVVQVVCCVQQVDGPSVVSVLSNVCDVSRDPVSSVLVSLNSSLVVDDPVVQVVCVVLVHGSSNVSVVSCVCDPPHDSVSSSVVSCVSVVVSVCVVNVDDPPPVVVVVPDDDDDDDDPPPPVPPVDDDPVQQVVCCVQQVDGSVRVVVLVVVQDVPRDPVSVLVSVVNRLLRNCVPCVPPSQVVVCVPPVDHPVVVCCVSPVDDPVVVVVVVLVSSLVVSCVVQVPDQQKDADSVLSSVLSVVSPDDPNSSVSSVVCSSPQTQVSSRMRTDPLVCLLAAFPSSSMGMMMTIGPRPGDPVSVVSSVVSQVVSDDPRMDMFMATPVVVLVVVLVVLVVCLVPVLVVLLVVQLVVQCVVLVHNLSSCLLVVLLVQLQVQLVVVCCVVQVPVVVHDARSNQSSVLSSVSSVLSSVLLSQLVVQLLVCLVVPQVVSLVVSCVPSVVVSLVVLVVVLVVLVVQLVVPPVVCNRNSVSSNSSSVSSNVSSSPVSSVVSSVCPQVSSPPDSDDDPDDDPVVVVVVVCVVCVPVVVVVVVVVVVVVVVVVVPDDDDPPPLVPDPDDSNSVSLVVCCVRSNNCSVPPDDDDDDDPDDQDPDPPDGDPVVLVVVVVVLVVQCPDPPDPADDDPNRPRGDD